Protein 5ZON (pdb70)

Secondary structure (P-SEA, 3-state):
ccaaaaaaaaaaaaaaaaaaaaaaccccccccccaaaaaaaaaaaaaaaaaaaaaccccbbbbbccbbbbbbcccbbbbbccccaaaaaaacccccbbbbbccccccccbbbbbbcccccccccccccccccccccccbbbbbbbcccccccbbbbbcccccccccccaaaaaaaaaccccccccccaaaaaaaaaccccbbbbccccccccaaaaaaaaaaccccccccccccccccbbbbccccaaaaaaaaac/caaaaaaaaaaaaaaaaaaaaaaccccccccccaaaaaaaaaaaaaaaaaaaaaccccbbbbcccccccbbbbbccccaaaaaaaccccbbbbbbbbccccccbbbbbbccccccccccccccccccccccbbbbbbbcccccccbbbbbcccccccaaaaaaaaaaaccccccccccaaaaaaaaaccccbbbbccccccccaaaaaaaaaacbbbbcccccccccccbbbbccccaaaaaaaaac/ccaaaaaaaaaaaaaaaaaaaaaaccccccccccaaaaaaaaaaaaaaaaaaaaaccccbbbbbccbbbbbbcccbbbbbccccaaaaaaacccccbbbbbccccccccbbbbbbcccccccccccccccccccccccbbbbbbbcccccccbbbbbcccccccccccaaaaaaaaaccccccccccaaaaaaaaaccccbbbbccccccccaaaaaaaaaaccccccccccccccccccccccccaaaaaaaaac/ccaaaaaaaaaaaaaaaaaaaaaaccccccccccaaaaaaaaaaaaaaaaaaaaaccccccccccccccbbbbbccccaaaaaaaccccbbbbbbbbccccccbbbbbbccccccccccccccccccccccbbbbbbbcccccccbbbbbccccccccaaaaaaaaaaccccccccccaaaaaaaaaccccbbbbccccccccaaaaaaaaaacbbbbcccccccccccbbbbccccaaaaaaaaac

Sequence (1006 aa):
HDDLMLALALADRADELTRVRFGALDLRIDTKPDLTPVTDADRAVESDVRRQTLGRDRPGDGVLGEEFGGSTTFTGRQWIVDPIDGTKNFVRGVPVWASLIALLEDGVPSVGVVSAPALQRRWWAARGRGAFASVDGARPHRLSVSSVAELHSASLSFSSLSGWARPGLRERFIGLTDTVWRVRAYGDFLSYCLVAEGAVDIAAEPQVSVWDLAALDIVVRREAGGRLTSLDGVAGPHGGSAVATNGLLHDEVLTRLNDDLMLALALADRADELTRVRFGALDLRIDTKPDLTPVTDADRAVESDVRQTLGRDRPGDGVLGETTFTGRQWIVDPIDGTKNFVRGVPVWASLIALLEDGVPSVGVVSAPALQRRWWAARGRGAFASVDARPHRLSVSSVAELHSASLSFSSLLSGWPGLRERFIGLTDTVWRVRAYGDFLSYCLVAEGAVDIAAEPQVSVWDLAALDIVVREAGGRLTSLDGVAGPHGGSAVATNGLLHDEVLTRLNHDDLMLALALADRADELTRVRFGALDLRIDTKPDLTPVTDADRAVESDVRQTLGRDRPGDGVLGEEFGGSSTTFTGRQWIVVDPIDGTKNFVRGVPVWASLIALLEDGVPSVGVVSAPALQRRWWAARGRGAFASVDGARPHRLSVSSVAELHSASLSFSSLSGWARPGLRERFIGLTDTVWRVRAYGDFLSYCLVAEGAVDIAAEPQVSVWDLAALDIVVREAGGRLTSLDGVAGPHGGSAVATNGLLHDEVLTRLNHDDLMLALALADRADELTRVRFGALDLRIDTKPDLTPVTDADRAVESDVRQTLGRDRPDGVLGETTFTGRQWIVDPIDGTKNFVRGVPVWASLIALLEDGVPSVGVVSAPALQRRWWAARGRGAFASVDARPHRLSVSSVAELHSASLSFSSLSGWAGLRERFIGLTDTVWRVRAYGDFLSYCLVAEGAVDIAAEPQVSVWDLAALDIVVREAGGRLLTSLDGVAGPHGGSAVATNGLLHDEVLTRLN

Radius of gyration: 37.61 Å; Cα contacts (8 Å, |Δi|>4): 2555; chains: 4; bounding box: 70×112×90 Å

Organism: Mycobacterium tuberculosis (strain ATCC 25618 / H37Rv) (NCBI:txid83332)

Structure (mmCIF, N/CA/C/O backbone):
data_5ZON
#
_entry.id   5ZON
#
_cell.length_a   49.030
_cell.length_b   71.062
_cell.length_c   91.586
_cell.angle_alpha   92.16
_cell.angle_beta   96.16
_cell.angle_gamma   101.94
#
_symmetry.space_group_name_H-M   'P 1'
#
loop_
_entity.id
_entity.type
_entity.pdbx_description
1 polymer Histidinol-phosphatase
2 non-polymer 'ZINC ION'
3 non-polymer 'PHOSPHATE ION'
4 non-polymer GLYCEROL
5 water water
#
loop_
_atom_site.group_PDB
_atom_site.id
_atom_site.type_symbol
_atom_site.label_atom_id
_atom_site.label_alt_id
_atom_site.label_comp_id
_atom_site.label_asym_id
_atom_site.label_entity_id
_atom_site.label_seq_id
_atom_site.pdbx_PDB_ins_code
_atom_site.Cartn_x
_atom_site.Cartn_y
_atom_site.Cartn_z
_atom_site.occupancy
_atom_site.B_iso_or_equiv
_atom_site.auth_seq_id
_atom_site.auth_comp_id
_atom_site.auth_asym_id
_atom_site.auth_atom_id
_atom_site.pdbx_PDB_model_num
ATOM 1 N N . HIS A 1 10 ? 13.808 32.967 -17.584 1.00 42.83 3 HIS A N 1
ATOM 2 C CA . HIS A 1 10 ? 15.074 32.165 -17.621 1.00 48.86 3 HIS A CA 1
ATOM 3 C C . HIS A 1 10 ? 16.045 32.620 -16.519 1.00 46.17 3 HIS A C 1
ATOM 4 O O . HIS A 1 10 ? 17.142 32.057 -16.409 1.00 50.85 3 HIS A O 1
ATOM 6 N N . ASP A 1 11 ? 15.672 33.638 -15.731 1.00 37.89 4 ASP A N 1
ATOM 7 C CA . ASP A 1 11 ? 16.571 34.162 -14.706 1.00 31.84 4 ASP A CA 1
ATOM 8 C C . ASP A 1 11 ? 16.353 33.370 -13.404 1.00 26.08 4 ASP A C 1
ATOM 9 O O . ASP A 1 11 ? 15.276 33.388 -12.809 1.00 22.79 4 ASP A O 1
ATOM 14 N N . ASP A 1 12 ? 17.384 32.641 -13.015 1.00 21.23 5 ASP A N 1
ATOM 15 C CA . ASP A 1 12 ? 17.306 31.792 -11.828 1.00 20.60 5 ASP A CA 1
ATOM 16 C C . ASP A 1 12 ? 17.245 32.649 -10.553 1.00 17.93 5 ASP A C 1
ATOM 17 O O . ASP A 1 12 ? 16.576 32.258 -9.622 1.00 18.51 5 ASP A O 1
ATOM 22 N N . LEU A 1 13 ? 17.916 33.800 -10.542 1.00 18.15 6 LEU A N 1
ATOM 23 C CA . LEU A 1 13 ? 17.891 34.693 -9.384 1.00 18.49 6 LEU A CA 1
ATOM 24 C C . LEU A 1 13 ? 16.481 35.252 -9.172 1.00 19.60 6 LEU A C 1
ATOM 25 O O . LEU A 1 13 ? 15.954 35.308 -8.042 1.00 19.01 6 LEU A O 1
ATOM 30 N N . MET A 1 14 ? 15.864 35.674 -10.272 1.00 19.98 7 MET A N 1
ATOM 31 C CA . MET A 1 14 ? 14.511 36.198 -10.213 1.00 19.74 7 MET A CA 1
ATOM 32 C C . MET A 1 14 ? 13.559 35.114 -9.685 1.00 17.73 7 MET A C 1
ATOM 33 O O . MET A 1 14 ? 12.705 35.401 -8.833 1.00 15.35 7 MET A O 1
ATOM 36 N N . LEU A 1 15 ? 13.712 33.876 -10.149 1.00 16.17 8 LEU A N 1
ATOM 37 C CA . LEU A 1 15 ? 12.873 32.778 -9.643 1.00 16.40 8 LEU A CA 1
ATOM 38 C C . LEU A 1 15 ? 13.158 32.560 -8.146 1.00 15.79 8 LEU A C 1
ATOM 39 O O . LEU A 1 15 ? 12.217 32.433 -7.342 1.00 16.21 8 LEU A O 1
ATOM 44 N N . ALA A 1 16 ? 14.438 32.515 -7.762 1.00 14.90 9 ALA A N 1
ATOM 45 C CA . ALA A 1 16 ? 14.796 32.301 -6.343 1.00 15.28 9 ALA A CA 1
ATOM 46 C C . ALA A 1 16 ? 14.151 33.378 -5.452 1.00 15.41 9 ALA A C 1
ATOM 47 O O . ALA A 1 16 ? 13.620 33.073 -4.373 1.00 16.28 9 ALA A O 1
ATOM 49 N N . LEU A 1 17 ? 14.181 34.631 -5.894 1.00 15.99 10 LEU A N 1
ATOM 50 C CA . LEU A 1 17 ? 13.585 35.743 -5.108 1.00 17.18 10 LEU A CA 1
ATOM 51 C C . LEU A 1 17 ? 12.052 35.610 -5.047 1.00 16.33 10 LEU A C 1
ATOM 52 O O . LEU A 1 17 ? 11.420 35.951 -4.041 1.00 17.40 10 LEU A O 1
ATOM 57 N N . ALA A 1 18 ? 11.445 35.063 -6.083 1.00 18.52 11 ALA A N 1
ATOM 58 C CA . ALA A 1 18 ? 9.979 34.814 -6.094 1.00 17.90 11 ALA A CA 1
ATOM 59 C C . ALA A 1 18 ? 9.638 33.621 -5.175 1.00 17.90 11 ALA A C 1
ATOM 60 O O . ALA A 1 18 ? 8.648 33.635 -4.462 1.00 18.25 11 ALA A O 1
ATOM 62 N N . LEU A 1 19 ? 10.479 32.595 -5.143 1.00 18.36 12 LEU A N 1
ATOM 63 C CA . LEU A 1 19 ? 10.306 31.505 -4.141 1.00 17.84 12 LEU A CA 1
ATOM 64 C C . LEU A 1 19 ? 10.394 32.078 -2.720 1.00 16.56 12 LEU A C 1
ATOM 65 O O . LEU A 1 19 ? 9.585 31.703 -1.831 1.00 16.70 12 LEU A O 1
ATOM 70 N N . ALA A 1 20 ? 11.318 32.999 -2.508 1.00 14.86 13 ALA A N 1
ATOM 71 C CA . ALA A 1 20 ? 11.444 33.613 -1.162 1.00 15.69 13 ALA A CA 1
ATOM 72 C C . ALA A 1 20 ? 10.194 34.435 -0.822 1.00 15.96 13 ALA A C 1
ATOM 73 O O . ALA A 1 20 ? 9.739 34.452 0.351 1.00 17.52 13 ALA A O 1
ATOM 75 N N . ASP A 1 21 ? 9.639 35.134 -1.812 1.00 17.59 14 ASP A N 1
ATOM 76 C CA . ASP A 1 21 ? 8.414 35.920 -1.574 1.00 20.81 14 ASP A CA 1
ATOM 77 C C . ASP A 1 21 ? 7.309 34.977 -1.085 1.00 19.65 14 ASP A C 1
ATOM 78 O O . ASP A 1 21 ? 6.628 35.265 -0.134 1.00 21.49 14 ASP A O 1
ATOM 83 N N . ARG A 1 22 ? 7.182 33.823 -1.719 1.00 20.91 15 ARG A N 1
ATOM 84 C CA . ARG A 1 22 ? 6.101 32.872 -1.393 1.00 22.75 15 ARG A CA 1
ATOM 85 C C . ARG A 1 22 ? 6.389 32.216 -0.043 1.00 21.62 15 ARG A C 1
ATOM 86 O O . ARG A 1 22 ? 5.459 32.012 0.741 1.00 20.86 15 ARG A O 1
ATOM 89 N N . ALA A 1 23 ? 7.669 31.875 0.230 1.00 17.00 16 ALA A N 1
ATOM 90 C CA . ALA A 1 23 ? 8.035 31.283 1.504 1.00 15.59 16 ALA A CA 1
ATOM 91 C C . ALA A 1 23 ? 7.676 32.270 2.619 1.00 15.62 16 ALA A C 1
ATOM 92 O O . ALA A 1 23 ? 7.085 31.865 3.636 1.00 16.53 16 ALA A O 1
ATOM 94 N N . ASP A 1 24 ? 8.022 33.549 2.421 1.00 15.57 17 ASP A N 1
ATOM 95 C CA . ASP A 1 24 ? 7.813 34.592 3.448 1.00 18.46 17 ASP A CA 1
ATOM 96 C C . ASP A 1 24 ? 6.306 34.746 3.746 1.00 21.56 17 ASP A C 1
ATOM 97 O O . ASP A 1 24 ? 5.910 34.990 4.894 1.00 19.82 17 ASP A O 1
ATOM 102 N N . GLU A 1 25 ? 5.454 34.645 2.722 1.00 24.56 18 GLU A N 1
ATOM 103 C CA . GLU A 1 25 ? 4.012 34.783 2.998 1.00 26.82 18 GLU A CA 1
ATOM 104 C C . GLU A 1 25 ? 3.560 33.647 3.925 1.00 26.59 18 GLU A C 1
ATOM 105 O O . GLU A 1 25 ? 2.718 33.857 4.800 1.00 26.96 18 GLU A O 1
ATOM 111 N N . LEU A 1 26 ? 4.099 32.440 3.743 1.00 24.08 19 LEU A N 1
ATOM 112 C CA . LEU A 1 26 ? 3.653 31.313 4.549 1.00 24.58 19 LEU A CA 1
ATOM 113 C C . LEU A 1 26 ? 4.315 31.371 5.943 1.00 26.11 19 LEU A C 1
ATOM 114 O O . LEU A 1 26 ? 3.670 31.109 6.955 1.00 25.18 19 LEU A O 1
ATOM 119 N N . THR A 1 27 ? 5.607 31.694 6.031 1.00 19.78 20 THR A N 1
ATOM 120 C CA . THR A 1 27 ? 6.266 31.693 7.336 1.00 20.43 20 THR A CA 1
ATOM 121 C C . THR A 1 27 ? 5.768 32.854 8.220 1.00 21.46 20 THR A C 1
ATOM 122 O O . THR A 1 27 ? 5.634 32.670 9.442 1.00 22.82 20 THR A O 1
ATOM 126 N N . ARG A 1 28 ? 5.494 34.014 7.631 1.00 20.01 21 ARG A N 1
ATOM 127 C CA . ARG A 1 28 ? 4.942 35.131 8.429 1.00 23.50 21 ARG A CA 1
ATOM 128 C C . ARG A 1 28 ? 3.656 34.698 9.149 1.00 23.97 21 ARG A C 1
ATOM 129 O O . ARG A 1 28 ? 3.459 34.988 10.354 1.00 22.10 21 ARG A O 1
ATOM 137 N N . VAL A 1 29 ? 2.773 34.029 8.416 1.00 24.16 22 VAL A N 1
ATOM 138 C CA . VAL A 1 29 ? 1.469 33.628 8.989 1.00 25.49 22 VAL A CA 1
ATOM 139 C C . VAL A 1 29 ? 1.730 32.664 10.156 1.00 25.51 22 VAL A C 1
ATOM 140 O O . VAL A 1 29 ? 1.175 32.854 11.230 1.00 25.17 22 VAL A O 1
ATOM 144 N N . ARG A 1 30 ? 2.630 31.695 9.967 1.00 22.61 23 ARG A N 1
ATOM 145 C CA . ARG A 1 30 ? 2.829 30.657 10.954 1.00 20.92 23 ARG A CA 1
ATOM 146 C C . ARG A 1 30 ? 3.551 31.240 12.163 1.00 20.98 23 ARG A C 1
ATOM 147 O O . ARG A 1 30 ? 3.334 30.772 13.300 1.00 22.90 23 ARG A O 1
ATOM 155 N N . PHE A 1 31 ? 4.448 32.208 11.934 1.00 20.21 24 PHE A N 1
ATOM 156 C CA . PHE A 1 31 ? 5.203 32.832 13.049 1.00 19.14 24 PHE A CA 1
ATOM 157 C C . PHE A 1 31 ? 4.235 33.641 13.914 1.00 18.96 24 PHE A C 1
ATOM 158 O O . PHE A 1 31 ? 4.326 33.629 15.152 1.00 20.35 24 PHE A O 1
ATOM 166 N N . GLY A 1 32 ? 3.331 34.356 13.246 1.00 19.39 25 GLY A N 1
ATOM 167 C CA . GLY A 1 32 ? 2.346 35.224 13.913 1.00 23.85 25 GLY A CA 1
ATOM 168 C C . GLY A 1 32 ? 1.319 34.419 14.714 1.00 25.40 25 GLY A C 1
ATOM 169 O O . GLY A 1 32 ? 0.789 34.903 15.710 1.00 29.02 25 GLY A O 1
ATOM 170 N N . ALA A 1 33 ? 1.060 33.182 14.302 1.00 24.68 26 ALA A N 1
ATOM 171 C CA . ALA A 1 33 ? 0.005 32.371 14.901 1.00 27.72 26 ALA A CA 1
ATOM 172 C C . ALA A 1 33 ? 0.516 31.584 16.117 1.00 28.20 26 ALA A C 1
ATOM 173 O O . ALA A 1 33 ? -0.290 30.933 16.774 1.00 27.52 26 ALA A O 1
ATOM 175 N N . LEU A 1 34 ? 1.809 31.660 16.439 1.00 27.70 27 LEU A N 1
ATOM 176 C CA . LEU A 1 34 ? 2.354 30.780 17.473 1.00 32.34 27 LEU A CA 1
ATOM 177 C C . LEU A 1 34 ? 1.744 31.092 18.846 1.00 34.18 27 LEU A C 1
ATOM 178 O O . LEU A 1 34 ? 1.524 32.239 19.208 1.00 34.63 27 LEU A O 1
ATOM 183 N N . ASP A 1 35 ? 1.527 30.030 19.611 1.00 33.29 28 ASP A N 1
ATOM 184 C CA . ASP A 1 35 ? 1.308 30.110 21.055 1.00 32.67 28 ASP A CA 1
ATOM 185 C C . ASP A 1 35 ? 2.689 30.178 21.727 1.00 32.27 28 ASP A C 1
ATOM 186 O O . ASP A 1 35 ? 3.472 29.243 21.661 1.00 29.64 28 ASP A O 1
ATOM 191 N N . LEU A 1 36 ? 2.981 31.304 22.367 1.00 32.15 29 LEU A N 1
ATOM 192 C CA . LEU A 1 36 ? 4.306 31.549 22.910 1.00 34.59 29 LEU A CA 1
ATOM 193 C C . LEU A 1 36 ? 4.342 31.215 24.413 1.00 38.01 29 LEU A C 1
ATOM 194 O O . LEU A 1 36 ? 5.411 31.272 25.044 1.00 34.72 29 LEU A O 1
ATOM 199 N N . ARG A 1 37 ? 3.210 30.824 24.992 1.00 38.41 30 ARG A N 1
ATOM 200 C CA . ARG A 1 37 ? 3.215 30.437 26.423 1.00 35.72 30 ARG A CA 1
ATOM 201 C C . ARG A 1 37 ? 4.055 29.164 26.547 1.00 33.87 30 ARG A C 1
ATOM 202 O O . ARG A 1 37 ? 3.902 28.255 25.748 1.00 31.55 30 ARG A O 1
ATOM 209 N N . ILE A 1 38 ? 4.951 29.097 27.521 1.00 32.16 31 ILE A N 1
ATOM 210 C CA . ILE A 1 38 ? 5.876 27.978 27.548 1.00 32.53 31 ILE A CA 1
ATOM 211 C C . ILE A 1 38 ? 6.361 27.763 28.986 1.00 31.58 31 ILE A C 1
ATOM 212 O O . ILE A 1 38 ? 6.538 28.715 29.710 1.00 31.12 31 ILE A O 1
ATOM 217 N N . ASP A 1 39 ? 6.548 26.514 29.384 1.00 31.59 32 ASP A N 1
ATOM 218 C CA . ASP A 1 39 ? 6.949 26.254 30.770 1.00 36.07 32 ASP A CA 1
ATOM 219 C C . ASP A 1 39 ? 7.968 25.112 30.824 1.00 36.42 32 ASP A C 1
ATOM 220 O O . ASP A 1 39 ? 8.392 24.687 31.909 1.00 40.27 32 ASP A O 1
ATOM 225 N N . THR A 1 40 ? 8.362 24.617 29.648 1.00 31.30 33 THR A N 1
ATOM 226 C CA . THR A 1 40 ? 9.386 23.585 29.516 1.00 33.05 33 THR A CA 1
ATOM 227 C C . THR A 1 40 ? 10.126 23.818 28.180 1.00 32.74 33 THR A C 1
ATOM 228 O O . THR A 1 40 ? 9.987 24.865 27.565 1.00 34.26 33 THR A O 1
ATOM 231 N N . LYS A 1 41 ? 10.894 22.834 27.710 1.00 34.78 34 LYS A N 1
ATOM 232 C CA . LYS A 1 41 ? 11.400 22.821 26.338 1.00 36.34 34 LYS A CA 1
ATOM 233 C C . LYS A 1 41 ? 10.228 23.020 25.368 1.00 40.47 34 LYS A C 1
ATOM 234 O O . LYS A 1 41 ? 9.117 22.525 25.635 1.00 43.49 34 LYS A O 1
ATOM 240 N N . PRO A 1 42 ? 10.452 23.723 24.232 1.00 33.83 35 PRO A N 1
ATOM 241 C CA . PRO A 1 42 ? 9.304 24.044 23.388 1.00 30.89 35 PRO A CA 1
ATOM 242 C C . PRO A 1 42 ? 8.842 22.845 22.553 1.00 32.58 35 PRO A C 1
ATOM 243 O O . PRO A 1 42 ? 9.661 21.997 22.166 1.00 29.15 35 PRO A O 1
ATOM 247 N N . ASP A 1 43 ? 7.546 22.805 22.291 1.00 33.02 36 ASP A N 1
ATOM 248 C CA . ASP A 1 43 ? 7.021 21.808 21.381 1.00 35.71 36 ASP A CA 1
ATOM 249 C C . ASP A 1 43 ? 7.265 22.306 19.940 1.00 31.63 36 ASP A C 1
ATOM 250 O O . ASP A 1 43 ? 6.714 23.345 19.538 1.00 28.89 36 ASP A O 1
ATOM 255 N N . LEU A 1 44 ? 8.062 21.565 19.166 1.00 28.44 37 LEU A N 1
ATOM 256 C CA . LEU A 1 44 ? 8.482 22.018 17.853 1.00 27.30 37 LEU A CA 1
ATOM 257 C C . LEU A 1 44 ? 7.411 21.734 16.796 1.00 27.00 37 LEU A C 1
ATOM 258 O O . LEU A 1 44 ? 7.633 22.127 15.664 1.00 24.02 37 LEU A O 1
ATOM 263 N N . THR A 1 45 ? 6.303 21.075 17.143 1.00 25.10 38 THR A N 1
ATOM 264 C CA . THR A 1 45 ? 5.344 20.543 16.137 1.00 28.07 38 THR A CA 1
ATOM 265 C C . THR A 1 45 ? 4.843 21.626 15.153 1.00 21.96 38 THR A C 1
ATOM 266 O O . THR A 1 45 ? 4.928 21.429 13.962 1.00 22.51 38 THR A O 1
ATOM 270 N N . PRO A 1 46 ? 4.332 22.769 15.633 1.00 24.43 39 PRO A N 1
ATOM 271 C CA . PRO A 1 46 ? 3.896 23.799 14.671 1.00 25.78 39 PRO A CA 1
ATOM 272 C C . PRO A 1 46 ? 5.026 24.323 13.760 1.00 25.32 39 PRO A C 1
ATOM 273 O O . PRO A 1 46 ? 4.765 24.740 12.615 1.00 25.66 39 PRO A O 1
ATOM 277 N N . VAL A 1 47 ? 6.263 24.312 14.254 1.00 23.65 40 VAL A N 1
ATOM 278 C CA . VAL A 1 47 ? 7.381 24.800 13.455 1.00 24.96 40 VAL A CA 1
ATOM 279 C C . VAL A 1 47 ? 7.755 23.736 12.420 1.00 22.48 40 VAL A C 1
ATOM 280 O O . VAL A 1 47 ? 8.000 24.043 11.254 1.00 23.38 40 VAL A O 1
ATOM 284 N N . THR A 1 48 ? 7.801 22.487 12.853 1.00 23.11 41 THR A N 1
ATOM 285 C CA . THR A 1 48 ? 8.068 21.362 11.943 1.00 22.34 41 THR A CA 1
ATOM 286 C C . THR A 1 48 ? 7.022 21.403 10.830 1.00 22.86 41 THR A C 1
ATOM 287 O O . THR A 1 48 ? 7.382 21.228 9.666 1.00 24.12 41 THR A O 1
ATOM 291 N N . ASP A 1 49 ? 5.744 21.652 11.194 1.00 20.72 42 ASP A N 1
ATOM 292 C CA . ASP A 1 49 ? 4.665 21.701 10.212 1.00 21.76 42 ASP A CA 1
ATOM 293 C C . ASP A 1 49 ? 4.916 22.818 9.205 1.00 21.51 42 ASP A C 1
ATOM 294 O O . ASP A 1 49 ? 4.793 22.575 8.009 1.00 22.33 42 ASP A O 1
ATOM 299 N N . ALA A 1 50 ? 5.268 24.022 9.687 1.00 20.74 43 ALA A N 1
ATOM 300 C CA . ALA A 1 50 ? 5.543 25.170 8.828 1.00 18.65 43 ALA A CA 1
ATOM 301 C C . ALA A 1 50 ? 6.746 24.869 7.910 1.00 19.56 43 ALA A C 1
ATOM 302 O O . ALA A 1 50 ? 6.698 25.112 6.711 1.00 17.01 43 ALA A O 1
ATOM 304 N N . ASP A 1 51 ? 7.815 24.306 8.513 1.00 21.29 44 ASP A N 1
ATOM 305 C CA . ASP A 1 51 ? 9.034 23.925 7.800 1.00 20.98 44 ASP A CA 1
ATOM 306 C C . ASP A 1 51 ? 8.668 23.027 6.602 1.00 20.69 44 ASP A C 1
ATOM 307 O O . ASP A 1 51 ? 9.044 23.296 5.402 1.00 19.50 44 ASP A O 1
ATOM 312 N N . ARG A 1 52 ? 7.896 21.977 6.896 1.00 19.24 45 ARG A N 1
ATOM 313 C CA . ARG A 1 52 ? 7.498 21.002 5.826 1.00 21.97 45 ARG A CA 1
ATOM 314 C C . ARG A 1 52 ? 6.561 21.637 4.787 1.00 20.06 45 ARG A C 1
ATOM 315 O O . ARG A 1 52 ? 6.644 21.350 3.585 1.00 20.90 45 ARG A O 1
ATOM 323 N N . ALA A 1 53 ? 5.649 22.481 5.231 1.00 18.36 46 ALA A N 1
ATOM 324 C CA . ALA A 1 53 ? 4.697 23.132 4.291 1.00 19.65 46 ALA A CA 1
ATOM 325 C C . ALA A 1 53 ? 5.453 24.055 3.324 1.00 18.97 46 ALA A C 1
ATOM 326 O O . ALA A 1 53 ? 5.109 24.147 2.196 1.00 19.15 46 ALA A O 1
ATOM 328 N N . VAL A 1 54 ? 6.466 24.782 3.788 1.00 20.53 47 VAL A N 1
ATOM 329 C CA . VAL A 1 54 ? 7.195 25.681 2.889 1.00 20.03 47 VAL A CA 1
ATOM 330 C C . VAL A 1 54 ? 7.991 24.844 1.871 1.00 19.82 47 VAL A C 1
ATOM 331 O O . VAL A 1 54 ? 8.024 25.142 0.652 1.00 18.70 47 VAL A O 1
ATOM 335 N N . GLU A 1 55 ? 8.613 23.773 2.350 1.00 19.05 48 GLU A N 1
ATOM 336 C CA . GLU A 1 55 ? 9.376 22.945 1.439 1.00 22.79 48 GLU A CA 1
ATOM 337 C C . GLU A 1 55 ? 8.473 22.395 0.314 1.00 22.22 48 GLU A C 1
ATOM 338 O O . GLU A 1 55 ? 8.839 22.374 -0.863 1.00 19.57 48 GLU A O 1
ATOM 344 N N . SER A 1 56 ? 7.297 21.926 0.696 1.00 22.58 49 SER A N 1
ATOM 345 C CA . SER A 1 56 ? 6.335 21.360 -0.241 1.00 24.47 49 SER A CA 1
ATOM 346 C C . SER A 1 56 ? 5.946 22.412 -1.295 1.00 23.47 49 SER A C 1
ATOM 347 O O . SER A 1 56 ? 5.887 22.147 -2.489 1.00 23.68 49 SER A O 1
ATOM 350 N N . ASP A 1 57 ? 5.678 23.629 -0.863 1.00 22.64 50 ASP A N 1
ATOM 351 C CA . ASP A 1 57 ? 5.305 24.703 -1.771 1.00 23.99 50 ASP A CA 1
ATOM 352 C C . ASP A 1 57 ? 6.482 25.015 -2.718 1.00 23.93 50 ASP A C 1
ATOM 353 O O . ASP A 1 57 ? 6.276 25.229 -3.928 1.00 21.78 50 ASP A O 1
ATOM 358 N N . VAL A 1 58 ? 7.711 25.095 -2.183 1.00 20.79 51 VAL A N 1
ATOM 359 C CA . VAL A 1 58 ? 8.894 25.364 -3.028 1.00 22.61 51 VAL A CA 1
ATOM 360 C C . VAL A 1 58 ? 9.032 24.250 -4.087 1.00 21.71 51 VAL A C 1
ATOM 361 O O . VAL A 1 58 ? 9.248 24.517 -5.279 1.00 20.72 51 VAL A O 1
ATOM 365 N N . ARG A 1 59 ? 8.912 23.002 -3.656 1.00 21.97 52 ARG A N 1
ATOM 366 C CA A ARG A 1 59 ? 9.049 21.853 -4.574 0.50 23.45 52 ARG A CA 1
ATOM 367 C CA B ARG A 1 59 ? 9.048 21.853 -4.572 0.50 25.83 52 ARG A CA 1
ATOM 368 C C . ARG A 1 59 ? 7.990 21.923 -5.683 1.00 25.81 52 ARG A C 1
ATOM 369 O O . ARG A 1 59 ? 8.299 21.694 -6.855 1.00 27.43 52 ARG A O 1
ATOM 384 N N . GLN A 1 60 ? 6.742 22.208 -5.304 1.00 27.72 53 GLN A N 1
ATOM 385 C CA . GLN A 1 60 ? 5.645 22.352 -6.257 1.00 27.86 53 GLN A CA 1
ATOM 386 C C . GLN A 1 60 ? 5.947 23.466 -7.275 1.00 27.24 53 GLN A C 1
ATOM 387 O O . GLN A 1 60 ? 5.779 23.240 -8.475 1.00 25.15 53 GLN A O 1
ATOM 390 N N . THR A 1 61 ? 6.383 24.649 -6.829 1.00 24.94 54 THR A N 1
ATOM 391 C CA . THR A 1 61 ? 6.750 25.708 -7.791 1.00 24.53 54 THR A CA 1
ATOM 392 C C . THR A 1 61 ? 7.912 25.278 -8.697 1.00 24.11 54 THR A C 1
ATOM 393 O O . THR A 1 61 ? 7.883 25.525 -9.908 1.00 28.11 54 THR A O 1
ATOM 397 N N . LEU A 1 62 ? 8.957 24.668 -8.139 1.00 23.27 55 LEU A N 1
ATOM 398 C CA . LEU A 1 62 ? 10.120 24.344 -8.972 1.00 22.00 55 LEU A CA 1
ATOM 399 C C . LEU A 1 62 ? 9.761 23.222 -9.959 1.00 24.59 55 LEU A C 1
ATOM 400 O O . LEU A 1 62 ? 10.279 23.196 -11.086 1.00 23.22 55 LEU A O 1
ATOM 405 N N . GLY A 1 63 ? 8.887 22.293 -9.538 1.00 25.83 56 GLY A N 1
ATOM 406 C CA . GLY A 1 63 ? 8.366 21.286 -10.458 1.00 26.68 56 GLY A CA 1
ATOM 407 C C . GLY A 1 63 ? 7.668 21.935 -11.654 1.00 29.43 56 GLY A C 1
ATOM 408 O O . GLY A 1 63 ? 7.788 21.464 -12.763 1.00 32.56 56 GLY A O 1
ATOM 409 N N . ARG A 1 64 ? 6.954 23.033 -11.430 1.00 31.52 57 ARG A N 1
ATOM 410 C CA . ARG A 1 64 ? 6.251 23.747 -12.486 1.00 33.89 57 ARG A CA 1
ATOM 411 C C . ARG A 1 64 ? 7.234 24.578 -13.327 1.00 37.24 57 ARG A C 1
ATOM 412 O O . ARG A 1 64 ? 7.184 24.516 -14.562 1.00 38.17 57 ARG A O 1
ATOM 416 N N . ASP A 1 65 ? 8.120 25.352 -12.692 1.00 32.58 58 ASP A N 1
ATOM 417 C CA . ASP A 1 65 ? 8.909 26.363 -13.422 1.00 29.44 58 ASP A CA 1
ATOM 418 C C . ASP A 1 65 ? 10.270 25.820 -13.869 1.00 29.70 58 ASP A C 1
ATOM 419 O O . ASP A 1 65 ? 10.919 26.428 -14.739 1.00 28.28 58 ASP A O 1
ATOM 424 N N . ARG A 1 66 ? 10.736 24.716 -13.270 1.00 24.85 59 ARG A N 1
ATOM 425 C CA . ARG A 1 66 ? 12.065 24.179 -13.628 1.00 25.56 59 ARG A CA 1
ATOM 426 C C . ARG A 1 66 ? 11.957 22.647 -13.665 1.00 26.36 59 ARG A C 1
ATOM 427 O O . ARG A 1 66 ? 12.631 21.947 -12.915 1.00 22.11 59 ARG A O 1
ATOM 435 N N . PRO A 1 67 ? 11.108 22.115 -14.564 1.00 29.37 60 PRO A N 1
ATOM 436 C CA . PRO A 1 67 ? 10.807 20.690 -14.444 1.00 31.75 60 PRO A CA 1
ATOM 437 C C . PRO A 1 67 ? 12.024 19.747 -14.498 1.00 31.95 60 PRO A C 1
ATOM 438 O O . PRO A 1 67 ? 11.975 18.708 -13.855 1.00 38.00 60 PRO A O 1
ATOM 442 N N . GLY A 1 68 ? 13.130 20.058 -15.158 1.00 31.26 61 GLY A N 1
ATOM 443 C CA . GLY A 1 68 ? 14.259 19.112 -15.117 1.00 31.12 61 GLY A CA 1
ATOM 444 C C . GLY A 1 68 ? 15.156 19.233 -13.885 1.00 32.33 61 GLY A C 1
ATOM 445 O O . GLY A 1 68 ? 16.064 18.400 -13.694 1.00 33.65 61 GLY A O 1
ATOM 446 N N . ASP A 1 69 ? 14.971 20.264 -13.064 1.00 28.59 62 ASP A N 1
ATOM 447 C CA . ASP A 1 69 ? 15.973 20.581 -12.011 1.00 24.92 62 ASP A CA 1
ATOM 448 C C . ASP A 1 69 ? 15.737 19.688 -10.793 1.00 24.32 62 ASP A C 1
ATOM 449 O O . ASP A 1 69 ? 14.591 19.456 -10.418 1.00 24.16 62 ASP A O 1
ATOM 454 N N . GLY A 1 70 ? 16.810 19.171 -10.202 1.00 21.54 63 GLY A N 1
ATOM 455 C CA . GLY A 1 70 ? 16.679 18.466 -8.917 1.00 20.36 63 GLY A CA 1
ATOM 456 C C . GLY A 1 70 ? 16.406 19.422 -7.757 1.00 21.86 63 GLY A C 1
ATOM 457 O O . GLY A 1 70 ? 16.848 20.583 -7.819 1.00 20.32 63 GLY A O 1
ATOM 458 N N . VAL A 1 71 ? 15.686 18.949 -6.722 1.00 22.09 64 VAL A N 1
ATOM 459 C CA . VAL A 1 71 ? 15.435 19.745 -5.522 1.00 22.20 64 VAL A CA 1
ATOM 460 C C . VAL A 1 71 ? 15.749 18.910 -4.274 1.00 21.77 64 VAL A C 1
ATOM 461 O O . VAL A 1 71 ? 15.171 17.840 -4.081 1.00 20.15 64 VAL A O 1
ATOM 465 N N . LEU A 1 72 ? 16.663 19.443 -3.445 1.00 19.20 65 LEU A N 1
ATOM 466 C CA . LEU A 1 72 ? 17.159 18.804 -2.240 1.00 19.96 65 LEU A CA 1
ATOM 467 C C . LEU A 1 72 ? 16.742 19.686 -1.057 1.00 22.75 65 LEU A C 1
ATOM 468 O O . LEU A 1 72 ? 17.151 20.850 -0.990 1.00 23.82 65 LEU A O 1
ATOM 472 N N . GLY A 1 73 ? 15.903 19.145 -0.181 1.00 20.48 66 GLY A N 1
ATOM 473 C CA . GLY A 1 73 ? 15.317 19.930 0.898 1.00 20.82 66 GLY A CA 1
ATOM 474 C C . GLY A 1 73 ? 15.678 19.359 2.251 1.00 22.59 66 GLY A C 1
ATOM 475 O O . GLY A 1 73 ? 15.883 18.157 2.381 1.00 23.57 66 GLY A O 1
ATOM 476 N N . GLU A 1 74 ? 15.770 20.225 3.269 1.00 22.16 67 GLU A N 1
ATOM 477 C CA . GLU A 1 74 ? 16.213 19.784 4.579 1.00 21.74 67 GLU A CA 1
ATOM 478 C C . GLU A 1 74 ? 15.155 18.855 5.199 1.00 23.58 67 GLU A C 1
ATOM 479 O O . GLU A 1 74 ? 15.511 17.979 5.944 1.00 24.68 67 GLU A O 1
ATOM 485 N N . GLU A 1 75 ? 13.871 19.052 4.889 1.00 23.94 68 GLU A N 1
ATOM 486 C CA . GLU A 1 75 ? 12.744 18.338 5.536 1.00 24.07 68 GLU A CA 1
ATOM 487 C C . GLU A 1 75 ? 12.392 17.059 4.748 1.00 25.76 68 GLU A C 1
ATOM 488 O O . GLU A 1 75 ? 12.104 16.037 5.354 1.00 23.88 68 GLU A O 1
ATOM 494 N N . PHE A 1 76 ? 12.448 17.055 3.408 1.00 22.44 69 PHE A N 1
ATOM 495 C CA . PHE A 1 76 ? 12.038 15.822 2.705 1.00 24.33 69 PHE A CA 1
ATOM 496 C C . PHE A 1 76 ? 13.226 15.098 2.064 1.00 23.54 69 PHE A C 1
ATOM 497 O O . PHE A 1 76 ? 13.043 13.992 1.560 1.00 23.19 69 PHE A O 1
ATOM 505 N N . GLY A 1 77 ? 14.403 15.720 2.037 1.00 21.06 70 GLY A N 1
ATOM 506 C CA . GLY A 1 77 ? 15.562 15.064 1.470 1.00 20.96 70 GLY A CA 1
ATOM 507 C C . GLY A 1 77 ? 15.620 15.156 -0.049 1.00 23.03 70 GLY A C 1
ATOM 508 O O . GLY A 1 77 ? 15.206 16.170 -0.654 1.00 23.76 70 GLY A O 1
ATOM 509 N N . GLY A 1 78 ? 16.124 14.092 -0.686 1.00 23.86 71 GLY A N 1
ATOM 510 C CA . GLY A 1 78 ? 16.409 14.096 -2.141 1.00 24.70 71 GLY A CA 1
ATOM 511 C C . GLY A 1 78 ? 17.820 13.574 -2.413 1.00 28.73 71 GLY A C 1
ATOM 512 O O . GLY A 1 78 ? 18.671 13.579 -1.516 1.00 30.63 71 GLY A O 1
ATOM 513 N N . SER A 1 79 ? 18.067 13.063 -3.609 1.00 29.23 72 SER A N 1
ATOM 514 C CA . SER A 1 79 ? 19.434 12.783 -4.106 1.00 34.93 72 SER A CA 1
ATOM 515 C C . SER A 1 79 ? 20.166 14.113 -4.376 1.00 37.13 72 SER A C 1
ATOM 516 O O . SER A 1 79 ? 19.543 15.124 -4.704 1.00 39.07 72 SER A O 1
ATOM 519 N N . THR A 1 80 ? 21.489 14.095 -4.278 1.00 38.87 73 THR A N 1
ATOM 520 C CA . THR A 1 80 ? 22.289 15.218 -4.735 1.00 40.95 73 THR A CA 1
ATOM 521 C C . THR A 1 80 ? 22.943 14.858 -6.077 1.00 42.62 73 THR A C 1
ATOM 522 O O . THR A 1 80 ? 23.478 13.767 -6.252 1.00 45.17 73 THR A O 1
ATOM 526 N N . THR A 1 81 ? 22.861 15.791 -7.024 1.00 41.07 74 THR A N 1
ATOM 527 C CA . THR A 1 81 ? 23.737 15.783 -8.188 1.00 42.46 74 THR A CA 1
ATOM 528 C C . THR A 1 81 ? 24.874 16.797 -7.954 1.00 46.06 74 THR A C 1
ATOM 529 O O . THR A 1 81 ? 24.655 17.947 -7.511 1.00 52.68 74 THR A O 1
ATOM 533 N N . PHE A 1 82 ? 26.103 16.353 -8.210 1.00 37.03 75 PHE A N 1
ATOM 534 C CA . PHE A 1 82 ? 27.293 17.205 -8.069 1.00 28.32 75 PHE A CA 1
ATOM 535 C C . PHE A 1 82 ? 27.675 17.770 -9.437 1.00 30.04 75 PHE A C 1
ATOM 536 O O . PHE A 1 82 ? 28.725 18.397 -9.597 1.00 32.63 75 PHE A O 1
ATOM 544 N N . THR A 1 83 ? 26.810 17.568 -10.425 1.00 28.67 76 THR A N 1
ATOM 545 C CA . THR A 1 83 ? 27.122 17.984 -11.786 1.00 28.68 76 THR A CA 1
ATOM 546 C C . THR A 1 83 ? 25.953 18.769 -12.393 1.00 28.25 76 THR A C 1
ATOM 547 O O . THR A 1 83 ? 26.203 19.735 -13.101 1.00 31.21 76 THR A O 1
ATOM 551 N N . GLY A 1 84 ? 24.716 18.375 -12.148 1.00 26.06 77 GLY A N 1
ATOM 552 C CA . GLY A 1 84 ? 23.636 19.077 -12.882 1.00 30.40 77 GLY A CA 1
ATOM 553 C C . GLY A 1 84 ? 23.261 20.390 -12.206 1.00 25.94 77 GLY A C 1
ATOM 554 O O . GLY A 1 84 ? 24.017 21.012 -11.451 1.00 28.47 77 GLY A O 1
ATOM 555 N N . ARG A 1 85 ? 22.033 20.811 -12.477 1.00 25.00 78 ARG A N 1
ATOM 556 C CA . ARG A 1 85 ? 21.387 21.915 -11.720 1.00 22.57 78 ARG A CA 1
ATOM 557 C C . ARG A 1 85 ? 20.721 21.303 -10.479 1.00 22.44 78 ARG A C 1
ATOM 558 O O . ARG A 1 85 ? 19.977 20.327 -10.577 1.00 23.14 78 ARG A O 1
ATOM 566 N N . GLN A 1 86 ? 20.981 21.877 -9.307 1.00 19.64 79 GLN A N 1
ATOM 567 C CA . GLN A 1 86 ? 20.403 21.321 -8.069 1.00 19.98 79 GLN A CA 1
ATOM 568 C C . GLN A 1 86 ? 19.962 22.483 -7.167 1.00 17.49 79 GLN A C 1
ATOM 569 O O . GLN A 1 86 ? 20.837 23.296 -6.803 1.00 15.76 79 GLN A O 1
ATOM 575 N N . TRP A 1 87 ? 18.671 22.572 -6.862 1.00 16.19 80 TRP A N 1
ATOM 576 C CA . TRP A 1 87 ? 18.179 23.540 -5.873 1.00 17.56 80 TRP A CA 1
ATOM 577 C C . TRP A 1 87 ? 18.337 22.927 -4.476 1.00 18.80 80 TRP A C 1
ATOM 578 O O . TRP A 1 87 ? 18.097 21.717 -4.258 1.00 19.63 80 TRP A O 1
ATOM 589 N N . ILE A 1 88 ? 18.752 23.746 -3.522 1.00 17.85 81 ILE A N 1
ATOM 590 C CA . ILE A 1 88 ? 18.898 23.268 -2.157 1.00 18.31 81 ILE A CA 1
ATOM 591 C C . ILE A 1 88 ? 18.156 24.275 -1.284 1.00 19.18 81 ILE A C 1
ATOM 592 O O . ILE A 1 88 ? 18.361 25.500 -1.462 1.00 20.74 81 ILE A O 1
ATOM 597 N N . VAL A 1 89 ? 17.271 23.797 -0.408 1.00 17.74 82 VAL A N 1
ATOM 598 C CA . VAL A 1 89 ? 16.386 24.673 0.358 1.00 16.86 82 VAL A CA 1
ATOM 599 C C . VAL A 1 89 ? 16.406 24.240 1.828 1.00 17.78 82 VAL A C 1
ATOM 600 O O . VAL A 1 89 ? 16.274 23.044 2.132 1.00 17.13 82 VAL A O 1
ATOM 604 N N . ASP A 1 90 ? 16.528 25.210 2.736 1.00 18.61 83 ASP A N 1
ATOM 605 C CA . ASP A 1 90 ? 16.120 25.026 4.119 1.00 19.01 83 ASP A CA 1
ATOM 606 C C . ASP A 1 90 ? 14.977 26.015 4.380 1.00 20.21 83 ASP A C 1
ATOM 607 O O . ASP A 1 90 ? 15.220 27.214 4.494 1.00 18.32 83 ASP A O 1
ATOM 612 N N . PRO A 1 91 ? 13.726 25.516 4.411 1.00 20.34 84 PRO A N 1
ATOM 613 C CA . PRO A 1 91 ? 12.572 26.441 4.432 1.00 21.84 84 PRO A CA 1
ATOM 614 C C . PRO A 1 91 ? 12.589 27.364 5.662 1.00 20.00 84 PRO A C 1
ATOM 615 O O . PRO A 1 91 ? 12.219 28.528 5.579 1.00 22.68 84 PRO A O 1
ATOM 619 N N . ILE A 1 92 ? 13.000 26.816 6.813 1.00 19.61 85 ILE A N 1
ATOM 620 C CA . ILE A 1 92 ? 13.146 27.588 8.018 1.00 17.57 85 ILE A CA 1
ATOM 621 C C . ILE A 1 92 ? 14.430 27.162 8.722 1.00 19.97 85 ILE A C 1
ATOM 622 O O . ILE A 1 92 ? 14.471 26.089 9.399 1.00 20.02 85 ILE A O 1
ATOM 627 N N . ASP A 1 93 ? 15.440 28.022 8.642 1.00 18.68 86 ASP A N 1
ATOM 628 C CA . ASP A 1 93 ? 16.617 27.858 9.452 1.00 21.42 86 ASP A CA 1
ATOM 629 C C . ASP A 1 93 ? 16.456 28.675 10.728 1.00 18.83 86 ASP A C 1
ATOM 630 O O . ASP A 1 93 ? 16.021 29.801 10.635 1.00 20.47 86 ASP A O 1
ATOM 635 N N . GLY A 1 94 ? 16.761 28.116 11.886 1.00 18.58 87 GLY A N 1
ATOM 636 C CA . GLY A 1 94 ? 16.505 28.845 13.173 1.00 19.78 87 GLY A CA 1
ATOM 637 C C . GLY A 1 94 ? 15.145 28.492 13.771 1.00 18.73 87 GLY A C 1
ATOM 638 O O . GLY A 1 94 ? 14.470 29.316 14.398 1.00 17.63 87 GLY A O 1
ATOM 639 N N . THR A 1 95 ? 14.728 27.263 13.550 1.00 19.26 88 THR A N 1
ATOM 640 C CA . THR A 1 95 ? 13.414 26.838 14.094 1.00 21.94 88 THR A CA 1
ATOM 641 C C . THR A 1 95 ? 13.371 26.937 15.628 1.00 19.83 88 THR A C 1
ATOM 642 O O . THR A 1 95 ? 12.320 27.232 16.175 1.00 18.01 88 THR A O 1
ATOM 646 N N . LYS A 1 96 ? 14.465 26.729 16.330 1.00 18.61 89 LYS A N 1
ATOM 647 C CA . LYS A 1 96 ? 14.439 26.889 17.790 1.00 21.56 89 LYS A CA 1
ATOM 648 C C . LYS A 1 96 ? 14.278 28.367 18.193 1.00 22.04 89 LYS A C 1
ATOM 649 O O . LYS A 1 96 ? 13.826 28.652 19.324 1.00 18.84 89 LYS A O 1
ATOM 655 N N . ASN A 1 97 ? 14.583 29.317 17.299 1.00 17.64 90 ASN A N 1
ATOM 656 C CA . ASN A 1 97 ? 14.266 30.741 17.551 1.00 17.22 90 ASN A CA 1
ATOM 657 C C . ASN A 1 97 ? 12.778 30.980 17.219 1.00 17.92 90 ASN A C 1
ATOM 658 O O . ASN A 1 97 ? 12.018 31.588 17.986 1.00 17.69 90 ASN A O 1
ATOM 663 N N . PHE A 1 98 ? 12.395 30.531 16.024 1.00 16.80 91 PHE A N 1
ATOM 664 C CA . PHE A 1 98 ? 11.030 30.632 15.518 1.00 17.67 91 PHE A CA 1
ATOM 665 C C . PHE A 1 98 ? 10.020 30.234 16.617 1.00 17.81 91 PHE A C 1
ATOM 666 O O . PHE A 1 98 ? 9.085 31.015 16.941 1.00 16.72 91 PHE A O 1
ATOM 674 N N . VAL A 1 99 ? 10.222 29.061 17.212 1.00 17.73 92 VAL A N 1
ATOM 675 C CA . VAL A 1 99 ? 9.251 28.490 18.185 1.00 21.05 92 VAL A CA 1
ATOM 676 C C . VAL A 1 99 ? 9.178 29.341 19.473 1.00 23.29 92 VAL A C 1
ATOM 677 O O . VAL A 1 99 ? 8.139 29.321 20.140 1.00 21.74 92 VAL A O 1
ATOM 681 N N . ARG A 1 100 ? 10.249 30.056 19.839 1.00 19.54 93 ARG A N 1
ATOM 682 C CA . ARG A 1 100 ? 10.236 30.817 21.081 1.00 19.43 93 ARG A CA 1
ATOM 683 C C . ARG A 1 100 ? 9.808 32.251 20.796 1.00 21.87 93 ARG A C 1
ATOM 684 O O . ARG A 1 100 ? 9.558 33.005 21.723 1.00 24.63 93 ARG A O 1
ATOM 692 N N . GLY A 1 101 ? 9.696 32.626 19.522 1.00 21.43 94 GLY A N 1
ATOM 693 C CA . GLY A 1 101 ? 9.296 33.978 19.242 1.00 19.99 94 GLY A CA 1
ATOM 694 C C . GLY A 1 101 ? 10.483 34.896 18.995 1.00 20.28 94 GLY A C 1
ATOM 695 O O . GLY A 1 101 ? 10.253 36.087 18.745 1.00 17.47 94 GLY A O 1
ATOM 696 N N . VAL A 1 102 ? 11.723 34.346 18.955 1.00 21.84 95 VAL A N 1
ATOM 697 C CA . VAL A 1 102 ? 12.933 35.104 18.542 1.00 19.97 95 VAL A CA 1
ATOM 698 C C . VAL A 1 102 ? 12.922 35.215 17.011 1.00 19.64 95 VAL A C 1
ATOM 699 O O . VAL A 1 102 ? 12.759 34.213 16.344 1.00 20.09 95 VAL A O 1
ATOM 703 N N . PRO A 1 103 ? 13.063 36.437 16.442 1.00 18.93 96 PRO A N 1
ATOM 704 C CA . PRO A 1 103 ? 12.846 36.620 15.016 1.00 17.90 96 PRO A CA 1
ATOM 705 C C . PRO A 1 103 ? 14.051 36.277 14.116 1.00 16.46 96 PRO A C 1
ATOM 706 O O . PRO A 1 103 ? 13.958 36.486 12.892 1.00 17.69 96 PRO A O 1
ATOM 710 N N . VAL A 1 104 ? 15.108 35.727 14.682 1.00 16.54 97 VAL A N 1
ATOM 711 C CA . VAL A 1 104 ? 16.314 35.272 13.922 1.00 15.05 97 VAL A CA 1
ATOM 712 C C . VAL A 1 104 ? 16.037 33.908 13.281 1.00 15.26 97 VAL A C 1
ATOM 713 O O . VAL A 1 104 ? 16.406 32.870 13.814 1.00 16.53 97 VAL A O 1
ATOM 717 N N . TRP A 1 105 ? 15.362 33.921 12.148 1.00 14.92 98 TRP A N 1
ATOM 718 C CA . TRP A 1 105 ? 15.082 32.686 11.416 1.00 16.38 98 TRP A CA 1
ATOM 719 C C . TRP A 1 105 ? 14.961 33.076 9.947 1.00 15.71 98 TRP A C 1
ATOM 720 O O . TRP A 1 105 ? 14.697 34.249 9.683 1.00 18.89 98 TRP A O 1
ATOM 731 N N . ALA A 1 106 ? 15.144 32.135 9.003 1.00 14.84 99 ALA A N 1
ATOM 732 C CA . ALA A 1 106 ? 15.106 32.557 7.601 1.00 15.11 99 ALA A CA 1
ATOM 733 C C . ALA A 1 106 ? 14.910 31.352 6.685 1.00 13.56 99 ALA A C 1
ATOM 734 O O . ALA A 1 106 ? 15.168 30.234 7.059 1.00 13.09 99 ALA A O 1
ATOM 736 N N . SER A 1 107 ? 14.372 31.596 5.503 1.00 14.97 100 SER A N 1
ATOM 737 C CA . SER A 1 107 ? 14.378 30.606 4.414 1.00 14.34 100 SER A CA 1
ATOM 738 C C . SER A 1 107 ? 15.692 30.781 3.665 1.00 15.09 100 SER A C 1
ATOM 739 O O . SER A 1 107 ? 16.043 31.923 3.344 1.00 15.17 100 SER A O 1
ATOM 742 N N . LEU A 1 108 ? 16.344 29.663 3.365 1.00 13.23 101 LEU A N 1
ATOM 743 C CA . LEU A 1 108 ? 17.595 29.652 2.635 1.00 13.67 101 LEU A CA 1
ATOM 744 C C . LEU A 1 108 ? 17.372 28.863 1.347 1.00 14.43 101 LEU A C 1
ATOM 745 O O . LEU A 1 108 ? 17.007 27.673 1.417 1.00 14.61 101 LEU A O 1
ATOM 750 N N . ILE A 1 109 ? 17.589 29.509 0.202 1.00 13.66 102 ILE A N 1
ATOM 751 C CA . ILE A 1 109 ? 17.297 28.930 -1.096 1.00 14.66 102 ILE A CA 1
ATOM 752 C C . ILE A 1 109 ? 18.542 29.129 -1.958 1.00 13.85 102 ILE A C 1
ATOM 753 O O . ILE A 1 109 ? 19.040 30.244 -2.082 1.00 13.51 102 ILE A O 1
ATOM 758 N N . ALA A 1 110 ? 19.018 28.054 -2.586 1.00 12.93 103 ALA A N 1
ATOM 759 C CA . ALA A 1 110 ? 20.214 28.131 -3.412 1.00 13.53 103 ALA A CA 1
ATOM 760 C C . ALA A 1 110 ? 20.048 27.265 -4.666 1.00 13.18 103 ALA A C 1
ATOM 761 O O . ALA A 1 110 ? 19.317 26.273 -4.632 1.00 12.38 103 ALA A O 1
ATOM 763 N N . LEU A 1 111 ? 20.712 27.652 -5.740 1.00 13.81 104 LEU A N 1
ATOM 764 C CA . LEU A 1 111 ? 20.897 26.780 -6.887 1.00 14.13 104 LEU A CA 1
ATOM 765 C C . LEU A 1 111 ? 22.385 26.465 -6.998 1.00 15.94 104 LEU A C 1
ATOM 766 O O . LEU A 1 111 ? 23.202 27.386 -6.978 1.00 16.31 104 LEU A O 1
ATOM 771 N N . LEU A 1 112 ? 22.730 25.183 -7.091 1.00 17.39 105 LEU A N 1
ATOM 772 C CA . LEU A 1 112 ? 24.066 24.737 -7.499 1.00 19.98 105 LEU A CA 1
ATOM 773 C C . LEU A 1 112 ? 24.054 24.365 -8.984 1.00 19.35 105 LEU A C 1
ATOM 774 O O . LEU A 1 112 ? 23.120 23.738 -9.443 1.00 17.99 105 LEU A O 1
ATOM 779 N N . GLU A 1 113 ? 25.140 24.720 -9.667 1.00 19.96 106 GLU A N 1
ATOM 780 C CA . GLU A 1 113 ? 25.463 24.198 -10.993 1.00 24.23 106 GLU A CA 1
ATOM 781 C C . GLU A 1 113 ? 26.827 23.515 -10.876 1.00 24.89 106 GLU A C 1
ATOM 782 O O . GLU A 1 113 ? 27.773 24.138 -10.365 1.00 23.88 106 GLU A O 1
ATOM 788 N N . ASP A 1 114 ? 26.951 22.254 -11.291 1.00 28.09 107 ASP A N 1
ATOM 789 C CA . ASP A 1 114 ? 28.262 21.592 -11.240 1.00 29.84 107 ASP A CA 1
ATOM 790 C C . ASP A 1 114 ? 28.805 21.635 -9.799 1.00 28.60 107 ASP A C 1
ATOM 791 O O . ASP A 1 114 ? 29.983 21.786 -9.597 1.00 34.27 107 ASP A O 1
ATOM 796 N N . GLY A 1 115 ? 27.940 21.498 -8.799 1.00 25.66 108 GLY A N 1
ATOM 797 C CA . GLY A 1 115 ? 28.331 21.351 -7.390 1.00 26.44 108 GLY A CA 1
ATOM 798 C C . GLY A 1 115 ? 28.487 22.691 -6.672 1.00 29.20 108 GLY A C 1
ATOM 799 O O . GLY A 1 115 ? 28.603 22.731 -5.435 1.00 30.41 108 GLY A O 1
ATOM 800 N N . VAL A 1 116 ? 28.524 23.794 -7.434 1.00 26.99 109 VAL A N 1
ATOM 801 C CA . VAL A 1 116 ? 28.919 25.106 -6.917 1.00 26.87 109 VAL A CA 1
ATOM 802 C C . VAL A 1 116 ? 27.672 26.008 -6.821 1.00 25.69 109 VAL A C 1
ATOM 803 O O . VAL A 1 116 ? 26.975 26.219 -7.801 1.00 25.61 109 VAL A O 1
ATOM 807 N N . PRO A 1 117 ? 27.377 26.540 -5.627 1.00 26.27 110 PRO A N 1
ATOM 808 C CA . PRO A 1 117 ? 26.284 27.528 -5.459 1.00 23.28 110 PRO A CA 1
ATOM 809 C C . PRO A 1 117 ? 26.436 28.676 -6.468 1.00 22.21 110 PRO A C 1
ATOM 810 O O . PRO A 1 117 ? 27.474 29.290 -6.486 1.00 23.21 110 PRO A O 1
ATOM 814 N N . SER A 1 118 ? 25.422 28.956 -7.275 1.00 21.06 111 SER A N 1
ATOM 815 C CA . SER A 1 118 ? 25.488 30.023 -8.259 1.00 20.63 111 SER A CA 1
ATOM 816 C C . SER A 1 118 ? 24.419 31.099 -8.004 1.00 19.29 111 SER A C 1
ATOM 817 O O . SER A 1 118 ? 24.548 32.211 -8.543 1.00 17.07 111 SER A O 1
ATOM 820 N N . VAL A 1 119 ? 23.384 30.768 -7.233 1.00 15.36 112 VAL A N 1
ATOM 821 C CA . VAL A 1 119 ? 22.320 31.677 -6.829 1.00 15.80 112 VAL A CA 1
ATOM 822 C C . VAL A 1 119 ? 22.013 31.389 -5.362 1.00 15.70 112 VAL A C 1
ATOM 823 O O . VAL A 1 119 ? 21.860 30.223 -4.984 1.00 14.96 112 VAL A O 1
ATOM 827 N N . GLY A 1 120 ? 21.870 32.430 -4.539 1.00 14.32 113 GLY A N 1
ATOM 828 C CA . GLY A 1 120 ? 21.489 32.207 -3.142 1.00 13.16 113 GLY A CA 1
ATOM 829 C C . GLY A 1 120 ? 20.567 33.308 -2.653 1.00 15.27 113 GLY A C 1
ATOM 830 O O . GLY A 1 120 ? 20.766 34.487 -3.021 1.00 13.06 113 GLY A O 1
ATOM 831 N N . VAL A 1 121 ? 19.570 32.941 -1.841 1.00 15.03 114 VAL A N 1
ATOM 832 C CA . VAL A 1 121 ? 18.698 33.929 -1.196 1.00 13.78 114 VAL A CA 1
ATOM 833 C C . VAL A 1 121 ? 18.541 33.530 0.275 1.00 14.21 114 VAL A C 1
ATOM 834 O O . VAL A 1 121 ? 18.251 32.365 0.586 1.00 15.23 114 VAL A O 1
ATOM 838 N N . VAL A 1 122 ? 18.678 34.505 1.159 1.00 13.09 115 VAL A N 1
ATOM 839 C CA . VAL A 1 122 ? 18.450 34.296 2.581 1.00 14.23 115 VAL A CA 1
ATOM 840 C C . VAL A 1 122 ? 17.335 35.276 2.961 1.00 15.69 115 VAL A C 1
ATOM 841 O O . VAL A 1 122 ? 17.551 36.479 2.872 1.00 18.46 115 VAL A O 1
ATOM 845 N N . SER A 1 123 ? 16.182 34.761 3.371 1.00 16.31 116 SER A N 1
ATOM 846 C CA . SER A 1 123 ? 15.019 35.619 3.566 1.00 14.84 116 SER A CA 1
ATOM 847 C C . SER A 1 123 ? 14.529 35.514 4.998 1.00 13.79 116 SER A C 1
ATOM 848 O O . SER A 1 123 ? 14.035 34.436 5.409 1.00 13.00 116 SER A O 1
ATOM 851 N N . ALA A 1 124 ? 14.638 36.644 5.735 1.00 13.21 117 ALA A N 1
ATOM 852 C CA . ALA A 1 124 ? 14.306 36.738 7.147 1.00 13.05 117 ALA A CA 1
ATOM 853 C C . ALA A 1 124 ? 13.192 37.774 7.343 1.00 14.54 117 ALA A C 1
ATOM 854 O O . ALA A 1 124 ? 13.472 38.913 7.763 1.00 14.78 117 ALA A O 1
ATOM 856 N N . PRO A 1 125 ? 11.929 37.387 7.093 1.00 15.49 118 PRO A N 1
ATOM 857 C CA . PRO A 1 125 ? 10.807 38.342 7.123 1.00 17.12 118 PRO A CA 1
ATOM 858 C C . PRO A 1 125 ? 10.568 38.966 8.502 1.00 18.16 118 PRO A C 1
ATOM 859 O O . PRO A 1 125 ? 10.154 40.108 8.525 1.00 21.99 118 PRO A O 1
ATOM 863 N N . ALA A 1 126 ? 10.881 38.287 9.613 1.00 17.08 119 ALA A N 1
ATOM 864 C CA . ALA A 1 126 ? 10.672 38.909 10.927 1.00 18.31 119 ALA A CA 1
ATOM 865 C C . ALA A 1 126 ? 11.837 39.829 11.321 1.00 19.27 119 ALA A C 1
ATOM 866 O O . ALA A 1 126 ? 11.737 40.543 12.318 1.00 20.99 119 ALA A O 1
ATOM 868 N N . LEU A 1 127 ? 12.943 39.817 10.577 1.00 19.12 120 LEU A N 1
ATOM 869 C CA . LEU A 1 127 ? 14.015 40.813 10.739 1.00 17.33 120 LEU A CA 1
ATOM 870 C C . LEU A 1 127 ? 13.818 41.897 9.675 1.00 17.77 120 LEU A C 1
ATOM 871 O O . LEU A 1 127 ? 14.650 42.798 9.556 1.00 17.03 120 LEU A O 1
ATOM 876 N N . GLN A 1 128 ? 12.770 41.750 8.863 1.00 19.57 121 GLN A N 1
ATOM 877 C CA . GLN A 1 128 ? 12.521 42.628 7.715 1.00 23.35 121 GLN A CA 1
ATOM 878 C C . GLN A 1 128 ? 13.774 42.689 6.807 1.00 23.17 121 GLN A C 1
ATOM 879 O O . GLN A 1 128 ? 14.180 43.778 6.338 1.00 24.76 121 GLN A O 1
ATOM 885 N N . ARG A 1 129 ? 14.401 41.550 6.522 1.00 19.70 122 ARG A N 1
ATOM 886 C CA . ARG A 1 129 ? 15.713 41.571 5.806 1.00 17.11 122 ARG A CA 1
ATOM 887 C C . ARG A 1 129 ? 15.786 40.426 4.796 1.00 16.89 122 ARG A C 1
ATOM 888 O O . ARG A 1 129 ? 15.264 39.343 5.023 1.00 17.25 122 ARG A O 1
ATOM 896 N N . ARG A 1 130 ? 16.496 40.664 3.707 1.00 14.47 123 ARG A N 1
ATOM 897 C CA . ARG A 1 130 ? 16.782 39.631 2.716 1.00 14.82 123 ARG A CA 1
ATOM 898 C C . ARG A 1 130 ? 18.214 39.878 2.224 1.00 13.97 123 ARG A C 1
ATOM 899 O O . ARG A 1 130 ? 18.626 41.046 2.086 1.00 15.63 123 ARG A O 1
ATOM 907 N N . TRP A 1 131 ? 18.966 38.792 2.024 1.00 12.01 124 TRP A N 1
ATOM 908 C CA . TRP A 1 131 ? 20.254 38.859 1.393 1.00 13.54 124 TRP A CA 1
ATOM 909 C C . TRP A 1 131 ? 20.242 37.964 0.146 1.00 14.28 124 TRP A C 1
ATOM 910 O O . TRP A 1 131 ? 19.617 36.914 0.171 1.00 13.81 124 TRP A O 1
ATOM 921 N N . TRP A 1 132 ? 20.917 38.386 -0.930 1.00 14.61 125 TRP A N 1
ATOM 922 C CA . TRP A 1 132 ? 20.986 37.478 -2.077 1.00 14.41 125 TRP A CA 1
ATOM 923 C C . TRP A 1 132 ? 22.249 37.723 -2.900 1.00 14.13 125 TRP A C 1
ATOM 924 O O . TRP A 1 132 ? 22.930 38.743 -2.751 1.00 13.18 125 TRP A O 1
ATOM 935 N N . ALA A 1 133 ? 22.545 36.754 -3.773 1.00 13.33 126 ALA A N 1
ATOM 936 C CA . ALA A 1 133 ? 23.710 36.828 -4.624 1.00 13.50 126 ALA A CA 1
ATOM 937 C C . ALA A 1 133 ? 23.540 35.887 -5.815 1.00 13.95 126 ALA A C 1
ATOM 938 O O . ALA A 1 133 ? 22.772 34.908 -5.770 1.00 13.08 126 ALA A O 1
ATOM 940 N N . ALA A 1 134 ? 24.276 36.202 -6.874 1.00 15.12 127 ALA A N 1
ATOM 941 C CA . ALA A 1 134 ? 24.358 35.342 -8.038 1.00 16.38 127 ALA A CA 1
ATOM 942 C C . ALA A 1 134 ? 25.778 35.441 -8.598 1.00 17.47 127 ALA A C 1
ATOM 943 O O . ALA A 1 134 ? 26.398 36.511 -8.529 1.00 18.25 127 ALA A O 1
ATOM 945 N N . ARG A 1 135 ? 26.302 34.320 -9.092 1.00 19.56 128 ARG A N 1
ATOM 946 C CA . ARG A 1 135 ? 27.687 34.243 -9.563 1.00 22.97 128 ARG A CA 1
ATOM 947 C C . ARG A 1 135 ? 27.946 35.382 -10.562 1.00 21.66 128 ARG A C 1
ATOM 948 O O . ARG A 1 135 ? 27.139 35.638 -11.449 1.00 19.98 128 ARG A O 1
ATOM 956 N N . GLY A 1 136 ? 29.034 36.105 -10.348 1.00 20.65 129 GLY A N 1
ATOM 957 C CA . GLY A 1 136 ? 29.448 37.184 -11.253 1.00 21.69 129 GLY A CA 1
ATOM 958 C C . GLY A 1 136 ? 28.646 38.460 -11.083 1.00 21.96 129 GLY A C 1
ATOM 959 O O . GLY A 1 136 ? 28.973 39.432 -11.726 1.00 24.85 129 GLY A O 1
ATOM 960 N N . ARG A 1 137 ? 27.615 38.505 -10.233 1.00 21.08 130 ARG A N 1
ATOM 961 C CA . ARG A 1 137 ? 26.675 39.626 -10.270 1.00 20.28 130 ARG A CA 1
ATOM 962 C C . ARG A 1 137 ? 26.580 40.343 -8.913 1.00 18.78 130 ARG A C 1
ATOM 963 O O . ARG A 1 137 ? 25.750 41.222 -8.734 1.00 18.02 130 ARG A O 1
ATOM 971 N N . GLY A 1 138 ? 27.381 39.924 -7.953 1.00 20.39 131 GLY A N 1
ATOM 972 C CA . GLY A 1 138 ? 27.491 40.608 -6.656 1.00 17.87 131 GLY A CA 1
ATOM 973 C C . GLY A 1 138 ? 26.503 40.087 -5.623 1.00 17.71 131 GLY A C 1
ATOM 974 O O . GLY A 1 138 ? 25.601 39.290 -5.932 1.00 17.38 131 GLY A O 1
ATOM 975 N N . ALA A 1 139 ? 26.669 40.559 -4.385 1.00 14.46 132 ALA A N 1
ATOM 976 C CA . ALA A 1 139 ? 25.738 40.199 -3.306 1.00 14.87 132 ALA A CA 1
ATOM 977 C C . ALA A 1 139 ? 25.031 41.479 -2.855 1.00 15.23 132 ALA A C 1
ATOM 978 O O . ALA A 1 139 ? 25.639 42.559 -2.861 1.00 14.03 132 ALA A O 1
ATOM 980 N N . PHE A 1 140 ? 23.792 41.337 -2.390 1.00 15.78 133 PHE A N 1
ATOM 981 C CA . PHE A 1 140 ? 22.964 42.484 -2.020 1.00 15.90 133 PHE A CA 1
ATOM 982 C C . PHE A 1 140 ? 22.166 42.187 -0.749 1.00 16.30 133 PHE A C 1
ATOM 983 O O . PHE A 1 140 ? 21.874 41.026 -0.434 1.00 15.49 133 PHE A O 1
ATOM 991 N N . ALA A 1 141 ? 21.758 43.260 -0.063 1.00 14.87 134 ALA A N 1
ATOM 992 C CA . ALA A 1 141 ? 20.826 43.123 1.039 1.00 15.77 134 ALA A CA 1
ATOM 993 C C . ALA A 1 141 ? 19.743 44.202 0.911 1.00 17.77 134 ALA A C 1
ATOM 994 O O . ALA A 1 141 ? 19.974 45.258 0.317 1.00 17.77 134 ALA A O 1
ATOM 996 N N . SER A 1 142 ? 18.562 43.914 1.433 1.00 17.72 135 SER A N 1
ATOM 997 C CA . SER A 1 142 ? 17.553 44.938 1.577 1.00 23.04 135 SER A CA 1
ATOM 998 C C . SER A 1 142 ? 16.980 44.873 2.994 1.00 23.80 135 SER A C 1
ATOM 999 O O . SER A 1 142 ? 16.815 43.778 3.558 1.00 23.17 135 SER A O 1
ATOM 1002 N N . VAL A 1 143 ? 16.684 46.050 3.542 1.00 23.03 136 VAL A N 1
ATOM 1003 C CA . VAL A 1 143 ? 16.056 46.187 4.839 1.00 26.34 136 VAL A CA 1
ATOM 1004 C C . VAL A 1 143 ? 14.685 46.832 4.614 1.00 30.61 136 VAL A C 1
ATOM 1005 O O . VAL A 1 143 ? 14.610 47.914 3.995 1.00 30.01 136 VAL A O 1
ATOM 1009 N N . ASP A 1 144 ? 13.640 46.157 5.098 1.00 33.23 137 ASP A N 1
ATOM 1010 C CA . ASP A 1 144 ? 12.231 46.532 4.929 1.00 40.93 137 ASP A CA 1
ATOM 1011 C C . ASP A 1 144 ? 11.966 46.950 3.486 1.00 42.89 137 ASP A C 1
ATOM 1012 O O . ASP A 1 144 ? 11.440 48.024 3.253 1.00 53.16 137 ASP A O 1
ATOM 1015 N N . GLY A 1 145 ? 12.380 46.125 2.539 1.00 45.99 138 GLY A N 1
ATOM 1016 C CA . GLY A 1 145 ? 12.147 46.387 1.125 1.00 51.74 138 GLY A CA 1
ATOM 1017 C C . GLY A 1 145 ? 12.479 47.810 0.688 1.00 53.38 138 GLY A C 1
ATOM 1018 O O . GLY A 1 145 ? 11.841 48.309 -0.222 1.00 67.99 138 GLY A O 1
ATOM 1019 N N . ALA A 1 146 ? 13.453 48.481 1.307 1.00 48.19 139 ALA A N 1
ATOM 1020 C CA . ALA A 1 146 ? 14.078 49.654 0.685 1.00 40.71 139 ALA A CA 1
ATOM 1021 C C . ALA A 1 146 ? 14.908 49.168 -0.507 1.00 37.55 139 ALA A C 1
ATOM 1022 O O . ALA A 1 146 ? 14.887 47.975 -0.799 1.00 43.72 139 ALA A O 1
ATOM 1024 N N . ARG A 1 147 ? 15.553 50.069 -1.251 1.00 35.75 140 ARG A N 1
ATOM 1025 C CA . ARG A 1 147 ? 16.396 49.667 -2.376 1.00 36.39 140 ARG A CA 1
ATOM 1026 C C . ARG A 1 147 ? 17.517 48.751 -1.868 1.00 31.16 140 ARG A C 1
ATOM 1027 O O . ARG A 1 147 ? 18.037 48.980 -0.790 1.00 32.32 140 ARG A O 1
ATOM 1031 N N . PRO A 1 148 ? 17.902 47.741 -2.663 1.00 32.40 141 PRO A N 1
ATOM 1032 C CA . PRO A 1 148 ? 19.059 46.885 -2.345 1.00 29.88 141 PRO A CA 1
ATOM 1033 C C . PRO A 1 148 ? 20.353 47.704 -2.213 1.00 29.18 141 PRO A C 1
ATOM 1034 O O . PRO A 1 148 ? 20.509 48.722 -2.905 1.00 29.65 141 PRO A O 1
ATOM 1038 N N . HIS A 1 149 ? 21.246 47.278 -1.328 1.00 27.70 142 HIS A N 1
ATOM 1039 C CA . HIS A 1 149 ? 22.628 47.780 -1.292 1.00 29.40 142 HIS A CA 1
ATOM 1040 C C . HIS A 1 149 ? 23.602 46.627 -1.566 1.00 23.45 142 HIS A C 1
ATOM 1041 O O . HIS A 1 149 ? 23.404 45.512 -1.100 1.00 19.27 142 HIS A O 1
ATOM 1048 N N . ARG A 1 150 ? 24.636 46.925 -2.326 1.00 21.34 143 ARG A N 1
ATOM 1049 C CA . ARG A 1 150 ? 25.647 45.959 -2.699 1.00 23.57 143 ARG A CA 1
ATOM 1050 C C . ARG A 1 150 ? 26.518 45.678 -1.469 1.00 18.75 143 ARG A C 1
ATOM 1051 O O . ARG A 1 150 ? 26.875 46.597 -0.754 1.00 18.31 143 ARG A O 1
ATOM 1058 N N . LEU A 1 151 ? 26.853 44.414 -1.234 1.00 16.36 144 LEU A N 1
ATOM 1059 C CA . LEU A 1 151 ? 27.592 44.022 -0.011 1.00 16.38 144 LEU A CA 1
ATOM 1060 C C . LEU A 1 151 ? 29.075 43.875 -0.310 1.00 17.02 144 LEU A C 1
ATOM 1061 O O . LEU A 1 151 ? 29.468 43.400 -1.387 1.00 19.70 144 LEU A O 1
ATOM 1066 N N . SER A 1 152 ? 29.862 44.188 0.717 1.00 16.92 145 SER A N 1
ATOM 1067 C CA . SER A 1 152 ? 31.274 44.022 0.670 1.00 18.13 145 SER A CA 1
ATOM 1068 C C . SER A 1 152 ? 31.794 43.602 2.048 1.00 17.02 145 SER A C 1
ATOM 1069 O O . SER A 1 152 ? 31.471 44.220 3.036 1.00 18.10 145 SER A O 1
ATOM 1072 N N . VAL A 1 153 ? 32.637 42.578 2.100 1.00 15.39 146 VAL A N 1
ATOM 1073 C CA . VAL A 1 153 ? 33.240 42.143 3.376 1.00 14.86 146 VAL A CA 1
ATOM 1074 C C . VAL A 1 153 ? 34.206 43.243 3.851 1.00 16.05 146 VAL A C 1
ATOM 1075 O O . VAL A 1 153 ? 34.576 44.098 3.077 1.00 17.31 146 VAL A O 1
ATOM 1079 N N . SER A 1 154 ? 34.638 43.195 5.108 1.00 16.60 147 SER A N 1
ATOM 1080 C CA . SER A 1 154 ? 35.502 44.209 5.667 1.00 16.69 147 SER A CA 1
ATOM 1081 C C . SER A 1 154 ? 36.940 44.036 5.166 1.00 16.61 147 SER A C 1
ATOM 1082 O O . SER A 1 154 ? 37.259 43.059 4.481 1.00 16.16 147 SER A O 1
ATOM 1085 N N . SER A 1 155 ? 37.816 44.966 5.568 1.00 15.87 148 SER A N 1
ATOM 1086 C CA . SER A 1 155 ? 39.255 44.878 5.239 1.00 19.70 148 SER A CA 1
ATOM 1087 C C . SER A 1 155 ? 40.110 44.650 6.495 1.00 19.67 148 SER A C 1
ATOM 1088 O O . SER A 1 155 ? 41.302 44.911 6.479 1.00 18.74 148 SER A O 1
ATOM 1091 N N . VAL A 1 156 ? 39.506 44.135 7.563 1.00 19.62 149 VAL A N 1
ATOM 1092 C CA . VAL A 1 156 ? 40.216 43.941 8.818 1.00 19.83 149 VAL A CA 1
ATOM 1093 C C . VAL A 1 156 ? 41.264 42.844 8.615 1.00 22.14 149 VAL A C 1
ATOM 1094 O O . VAL A 1 156 ? 40.949 41.730 8.184 1.00 20.23 149 VAL A O 1
ATOM 1098 N N . ALA A 1 157 ? 42.517 43.141 8.906 1.00 23.59 150 ALA A N 1
ATOM 1099 C CA . ALA A 1 157 ? 43.586 42.202 8.535 1.00 25.84 150 ALA A CA 1
ATOM 1100 C C . ALA A 1 157 ? 44.234 41.610 9.792 1.00 26.14 150 ALA A C 1
ATOM 1101 O O . ALA A 1 157 ? 44.959 40.638 9.726 1.00 26.75 150 ALA A O 1
ATOM 1103 N N . GLU A 1 158 ? 43.936 42.156 10.941 1.00 26.26 151 GLU A N 1
ATOM 1104 C CA . GLU A 1 158 ? 44.524 41.631 12.163 1.00 31.93 151 GLU A CA 1
ATOM 1105 C C . GLU A 1 158 ? 43.419 40.971 12.998 1.00 28.91 151 GLU A C 1
ATOM 1106 O O . GLU A 1 158 ? 42.398 41.586 13.296 1.00 26.42 151 GLU A O 1
ATOM 1112 N N . LEU A 1 159 ? 43.680 39.738 13.411 1.00 28.45 152 LEU A N 1
ATOM 1113 C CA . LEU A 1 159 ? 42.789 38.988 14.261 1.00 27.50 152 LEU A CA 1
ATOM 1114 C C . LEU A 1 159 ? 42.423 39.801 15.508 1.00 25.45 152 LEU A C 1
ATOM 1115 O O . LEU A 1 159 ? 41.254 39.772 15.941 1.00 25.56 152 LEU A O 1
ATOM 1120 N N . HIS A 1 160 ? 43.397 40.500 16.094 1.00 22.88 153 HIS A N 1
ATOM 1121 C CA . HIS A 1 160 ? 43.181 41.278 17.325 1.00 23.22 153 HIS A CA 1
ATOM 1122 C C . HIS A 1 160 ? 42.233 42.465 17.084 1.00 23.66 153 HIS A C 1
ATOM 1123 O O . HIS A 1 160 ? 41.755 43.075 18.034 1.00 24.84 153 HIS A O 1
ATOM 1126 N N . SER A 1 161 ? 41.935 42.806 15.831 1.00 21.02 154 SER A N 1
ATOM 1127 C CA . SER A 1 161 ? 40.961 43.875 15.566 1.00 22.31 154 SER A CA 1
ATOM 1128 C C . SER A 1 161 ? 39.595 43.313 15.116 1.00 21.15 154 SER A C 1
ATOM 1129 O O . SER A 1 161 ? 38.650 44.101 14.825 1.00 18.54 154 SER A O 1
ATOM 1132 N N . ALA A 1 162 ? 39.504 41.989 15.020 1.00 17.77 155 ALA A N 1
ATOM 1133 C CA . ALA A 1 162 ? 38.386 41.369 14.313 1.00 18.74 155 ALA A CA 1
ATOM 1134 C C . ALA A 1 162 ? 37.179 41.217 15.233 1.00 16.84 155 ALA A C 1
ATOM 1135 O O . ALA A 1 162 ? 37.311 41.031 16.460 1.00 17.66 155 ALA A O 1
ATOM 1137 N N . SER A 1 163 ? 36.020 41.224 14.591 1.00 16.59 156 SER A N 1
ATOM 1138 C CA . SER A 1 163 ? 34.744 40.923 15.230 1.00 16.61 156 SER A CA 1
ATOM 1139 C C . SER A 1 163 ? 34.277 39.511 14.817 1.00 17.59 156 SER A C 1
ATOM 1140 O O . SER A 1 163 ? 34.252 39.196 13.617 1.00 17.01 156 SER A O 1
ATOM 1143 N N . LEU A 1 164 ? 33.897 38.676 15.796 1.00 16.49 157 LEU A N 1
ATOM 1144 C CA . LEU A 1 164 ? 33.503 37.294 15.559 1.00 17.60 157 LEU A CA 1
ATOM 1145 C C . LEU A 1 164 ? 32.047 37.063 16.016 1.00 17.07 157 LEU A C 1
ATOM 1146 O O . LEU A 1 164 ? 31.624 37.555 17.055 1.00 16.83 157 LEU A O 1
ATOM 1151 N N . SER A 1 165 ? 31.287 36.281 15.255 1.00 15.76 158 SER A N 1
ATOM 1152 C CA . SER A 1 165 ? 29.948 35.826 15.690 1.00 15.68 158 SER A CA 1
ATOM 1153 C C . SER A 1 165 ? 29.870 34.313 15.499 1.00 15.98 158 SER A C 1
ATOM 1154 O O . SER A 1 165 ? 30.307 33.802 14.474 1.00 14.69 158 SER A O 1
ATOM 1157 N N . PHE A 1 166 ? 29.356 33.613 16.511 1.00 14.04 159 PHE A N 1
ATOM 1158 C CA . PHE A 1 166 ? 29.206 32.152 16.448 1.00 15.68 159 PHE A CA 1
ATOM 1159 C C . PHE A 1 166 ? 27.762 31.799 16.828 1.00 15.40 159 PHE A C 1
ATOM 1160 O O . PHE A 1 166 ? 26.884 32.689 16.822 1.00 14.08 159 PHE A O 1
ATOM 1168 N N . SER A 1 167 ? 27.521 30.516 17.142 1.00 15.76 160 SER A N 1
ATOM 1169 C CA . SER A 1 167 ? 26.211 30.099 17.624 1.00 17.43 160 SER A CA 1
ATOM 1170 C C . SER A 1 167 ? 26.298 29.759 19.128 1.00 19.40 160 SER A C 1
ATOM 1171 O O . SER A 1 167 ? 25.838 30.515 19.964 1.00 18.48 160 SER A O 1
ATOM 1174 N N . SER A 1 168 ? 26.873 28.622 19.493 1.00 20.77 161 SER A N 1
ATOM 1175 C CA . SER A 1 168 ? 27.078 28.330 20.894 1.00 22.85 161 SER A CA 1
ATOM 1176 C C . SER A 1 168 ? 28.374 27.535 21.071 1.00 23.81 161 SER A C 1
ATOM 1177 O O . SER A 1 168 ? 29.006 27.119 20.093 1.00 22.12 161 SER A O 1
ATOM 1180 N N . LEU A 1 169 ? 28.721 27.309 22.334 1.00 25.92 162 LEU A N 1
ATOM 1181 C CA . LEU A 1 169 ? 29.978 26.659 22.687 1.00 28.96 162 LEU A CA 1
ATOM 1182 C C . LEU A 1 169 ? 29.827 25.148 22.574 1.00 27.32 162 LEU A C 1
ATOM 1183 O O . LEU A 1 169 ? 30.762 24.470 22.218 1.00 24.63 162 LEU A O 1
ATOM 1188 N N . SER A 1 170 ? 28.631 24.658 22.849 1.00 33.40 163 SER A N 1
ATOM 1189 C CA . SER A 1 170 ? 28.455 23.232 23.117 1.00 35.71 163 SER A CA 1
ATOM 1190 C C . SER A 1 170 ? 28.898 22.376 21.920 1.00 37.67 163 SER A C 1
ATOM 1191 O O . SER A 1 170 ? 29.516 21.333 22.140 1.00 33.71 163 SER A O 1
ATOM 1194 N N . GLY A 1 171 ? 28.644 22.833 20.680 1.00 33.02 164 GLY A N 1
ATOM 1195 C CA . GLY A 1 171 ? 28.933 22.012 19.486 1.00 28.50 164 GLY A CA 1
ATOM 1196 C C . GLY A 1 171 ? 30.431 21.851 19.208 1.00 26.97 164 GLY A C 1
ATOM 1197 O O . GLY A 1 171 ? 30.841 21.005 18.409 1.00 24.96 164 GLY A O 1
ATOM 1198 N N . TRP A 1 172 ? 31.271 22.664 19.844 1.00 25.02 165 TRP A N 1
ATOM 1199 C CA . TRP A 1 172 ? 32.709 22.632 19.577 1.00 24.51 165 TRP A CA 1
ATOM 1200 C C . TRP A 1 172 ? 33.444 21.431 20.204 1.00 27.26 165 TRP A C 1
ATOM 1201 O O . TRP A 1 172 ? 34.580 21.150 19.760 1.00 27.01 165 TRP A O 1
ATOM 1212 N N . ALA A 1 173 ? 32.912 20.777 21.249 1.00 25.14 166 ALA A N 1
ATOM 1213 C CA . ALA A 1 173 ? 33.709 19.712 21.914 1.00 30.77 166 ALA A CA 1
ATOM 1214 C C . ALA A 1 173 ? 33.871 18.490 20.996 1.00 31.00 166 ALA A C 1
ATOM 1215 O O . ALA A 1 173 ? 34.901 17.823 21.028 1.00 34.96 166 ALA A O 1
ATOM 1217 N N . ARG A 1 174 ? 32.870 18.207 20.168 1.00 34.97 167 ARG A N 1
ATOM 1218 C CA . ARG A 1 174 ? 32.827 16.959 19.383 1.00 38.00 167 ARG A CA 1
ATOM 1219 C C . ARG A 1 174 ? 34.073 16.814 18.487 1.00 36.56 167 ARG A C 1
ATOM 1220 O O . ARG A 1 174 ? 34.720 15.767 18.524 1.00 38.07 167 ARG A O 1
ATOM 1228 N N . PRO A 1 175 ? 34.425 17.848 17.673 1.00 37.60 168 PRO A N 1
ATOM 1229 C CA . PRO A 1 175 ? 35.682 17.685 16.904 1.00 33.00 168 PRO A CA 1
ATOM 1230 C C . PRO A 1 175 ? 36.958 17.913 17.734 1.00 34.20 168 PRO A C 1
ATOM 1231 O O . PRO A 1 175 ? 38.040 17.990 17.152 1.00 32.82 168 PRO A O 1
ATOM 1235 N N . GLY A 1 176 ? 36.811 18.075 19.061 1.00 34.42 169 GLY A N 1
ATOM 1236 C CA . GLY A 1 176 ? 37.922 18.388 19.997 1.00 31.37 169 GLY A CA 1
ATOM 1237 C C . GLY A 1 176 ? 38.443 19.825 19.914 1.00 33.60 169 GLY A C 1
ATOM 1238 O O . GLY A 1 176 ? 39.652 20.006 20.038 1.00 35.05 169 GLY A O 1
ATOM 1239 N N . LEU A 1 177 ? 37.598 20.854 19.702 1.00 26.93 170 LEU A N 1
ATOM 1240 C CA . LEU A 1 177 ? 38.105 22.172 19.400 1.00 24.36 170 LEU A CA 1
ATOM 1241 C C . LEU A 1 177 ? 37.648 23.184 20.453 1.00 23.56 170 LEU A C 1
ATOM 1242 O O . LEU A 1 177 ? 37.854 24.381 20.256 1.00 21.36 170 LEU A O 1
ATOM 1247 N N . ARG A 1 178 ? 37.012 22.738 21.527 1.00 21.90 171 ARG A N 1
ATOM 1248 C CA . ARG A 1 178 ? 36.401 23.692 22.463 1.00 25.62 171 ARG A CA 1
ATOM 1249 C C . ARG A 1 178 ? 37.441 24.678 23.026 1.00 25.34 171 ARG A C 1
ATOM 1250 O O . ARG A 1 178 ? 37.172 25.884 23.103 1.00 24.42 171 ARG A O 1
ATOM 1258 N N . GLU A 1 179 ? 38.603 24.173 23.454 1.00 26.69 172 GLU A N 1
ATOM 1259 C CA . GLU A 1 179 ? 39.592 25.010 24.119 1.00 27.16 172 GLU A CA 1
ATOM 1260 C C . GLU A 1 179 ? 40.165 25.974 23.084 1.00 24.25 172 GLU A C 1
ATOM 1261 O O . GLU A 1 179 ? 40.348 27.154 23.401 1.00 23.61 172 GLU A O 1
ATOM 1267 N N . ARG A 1 180 ? 40.408 25.457 21.874 1.00 22.61 173 ARG A N 1
ATOM 1268 C CA . ARG A 1 180 ? 40.930 26.299 20.787 1.00 24.99 173 ARG A CA 1
ATOM 1269 C C . ARG A 1 180 ? 39.917 27.385 20.397 1.00 23.19 173 ARG A C 1
ATOM 1270 O O . ARG A 1 180 ? 40.302 28.539 20.202 1.00 24.19 173 ARG A O 1
ATOM 1275 N N . PHE A 1 181 ? 38.634 27.030 20.301 1.00 22.73 174 PHE A N 1
ATOM 1276 C CA . PHE A 1 181 ? 37.631 28.034 19.934 1.00 19.25 174 PHE A CA 1
ATOM 1277 C C . PHE A 1 181 ? 37.593 29.147 20.985 1.00 18.51 174 PHE A C 1
ATOM 1278 O O . PHE A 1 181 ? 37.565 30.340 20.644 1.00 17.96 174 PHE A O 1
ATOM 1286 N N . ILE A 1 182 ? 37.552 28.761 22.265 1.00 18.14 175 ILE A N 1
ATOM 1287 C CA . ILE A 1 182 ? 37.484 29.755 23.352 1.00 19.31 175 ILE A CA 1
ATOM 1288 C C . ILE A 1 182 ? 38.728 30.642 23.298 1.00 19.17 175 ILE A C 1
ATOM 1289 O O . ILE A 1 182 ? 38.649 31.839 23.553 1.00 16.81 175 ILE A O 1
ATOM 1294 N N . GLY A 1 183 ? 39.871 30.056 22.916 1.00 20.57 176 GLY A N 1
ATOM 1295 C CA . GLY A 1 183 ? 41.081 30.846 22.764 1.00 21.09 176 GLY A CA 1
ATOM 1296 C C . GLY A 1 183 ? 40.922 31.898 21.671 1.00 22.54 176 GLY A C 1
ATOM 1297 O O . GLY A 1 183 ? 41.384 33.039 21.836 1.00 22.36 176 GLY A O 1
ATOM 1298 N N . LEU A 1 184 ? 40.279 31.533 20.556 1.00 18.46 177 LEU A N 1
ATOM 1299 C CA . LEU A 1 184 ? 40.048 32.497 19.472 1.00 19.86 177 LEU A CA 1
ATOM 1300 C C . LEU A 1 184 ? 39.162 33.633 19.995 1.00 19.78 177 LEU A C 1
ATOM 1301 O O . LEU A 1 184 ? 39.441 34.797 19.722 1.00 20.78 177 LEU A O 1
ATOM 1306 N N . THR A 1 185 ? 38.127 33.297 20.778 1.00 20.48 178 THR A N 1
ATOM 1307 C CA . THR A 1 185 ? 37.235 34.318 21.311 1.00 22.53 178 THR A CA 1
ATOM 1308 C C . THR A 1 185 ? 37.992 35.276 22.247 1.00 23.79 178 THR A C 1
ATOM 1309 O O . THR A 1 185 ? 37.627 36.427 22.338 1.00 22.78 178 THR A O 1
ATOM 1313 N N . ASP A 1 186 ? 39.028 34.804 22.931 1.00 25.12 179 ASP A N 1
ATOM 1314 C CA . ASP A 1 186 ? 39.835 35.669 23.819 1.00 28.19 179 ASP A CA 1
ATOM 1315 C C . ASP A 1 186 ? 40.793 36.548 22.993 1.00 29.75 179 ASP A C 1
ATOM 1316 O O . ASP A 1 186 ? 41.183 37.626 23.446 1.00 30.79 179 ASP A O 1
ATOM 1321 N N . THR A 1 187 ? 41.093 36.152 21.762 1.00 26.96 180 THR A N 1
ATOM 1322 C CA . THR A 1 187 ? 42.088 36.851 20.929 1.00 29.03 180 THR A CA 1
ATOM 1323 C C . THR A 1 187 ? 41.459 38.036 20.192 1.00 27.07 180 THR A C 1
ATOM 1324 O O . THR A 1 187 ? 42.116 39.066 19.976 1.00 24.52 180 THR A O 1
ATOM 1328 N N . VAL A 1 188 ? 40.213 37.882 19.740 1.00 21.43 181 VAL A N 1
ATOM 1329 C CA . VAL A 1 188 ? 39.666 38.877 18.816 1.00 16.57 181 VAL A CA 1
ATOM 1330 C C . VAL A 1 188 ? 39.210 40.123 19.589 1.00 16.13 181 VAL A C 1
ATOM 1331 O O . VAL A 1 188 ? 39.146 40.110 20.803 1.00 16.63 181 VAL A O 1
ATOM 1335 N N . TRP A 1 189 ? 38.830 41.169 18.877 1.00 18.53 182 TRP A N 1
ATOM 1336 C CA . TRP A 1 189 ? 38.390 42.429 19.477 1.00 17.68 182 TRP A CA 1
ATOM 1337 C C . TRP A 1 189 ? 36.981 42.284 20.053 1.00 20.43 182 TRP A C 1
ATOM 1338 O O . TRP A 1 189 ? 36.689 42.775 21.162 1.00 19.94 182 TRP A O 1
ATOM 1349 N N . ARG A 1 190 ? 36.081 41.620 19.321 1.00 18.99 183 ARG A N 1
ATOM 1350 C CA . ARG A 1 190 ? 34.681 41.608 19.765 1.00 17.90 183 ARG A CA 1
ATOM 1351 C C . ARG A 1 190 ? 34.084 40.221 19.477 1.00 17.40 183 ARG A C 1
ATOM 1352 O O . ARG A 1 190 ? 34.318 39.664 18.396 1.00 14.55 183 ARG A O 1
ATOM 1360 N N . VAL A 1 191 ? 33.314 39.702 20.441 1.00 16.03 184 VAL A N 1
ATOM 1361 C CA . VAL A 1 191 ? 32.629 38.403 20.303 1.00 15.32 184 VAL A CA 1
ATOM 1362 C C . VAL A 1 191 ? 31.129 38.601 20.570 1.00 14.62 184 VAL A C 1
ATOM 1363 O O . VAL A 1 191 ? 30.739 39.202 21.582 1.00 15.64 184 VAL A O 1
ATOM 1367 N N . ARG A 1 192 ? 30.310 38.021 19.706 1.00 13.46 185 ARG A N 1
ATOM 1368 C CA . ARG A 1 192 ? 28.858 37.893 19.903 1.00 13.61 185 ARG A CA 1
ATOM 1369 C C . ARG A 1 192 ? 28.453 36.513 19.371 1.00 14.65 185 ARG A C 1
ATOM 1370 O O . ARG A 1 192 ? 29.289 35.826 18.743 1.00 14.56 185 ARG A O 1
ATOM 1378 N N . ALA A 1 193 ? 27.202 36.098 19.615 1.00 14.02 186 ALA A N 1
ATOM 1379 C CA . ALA A 1 193 ? 26.682 34.872 19.007 1.00 13.91 186 ALA A CA 1
ATOM 1380 C C . ALA A 1 193 ? 25.253 35.139 18.505 1.00 13.81 186 ALA A C 1
ATOM 1381 O O . ALA A 1 193 ? 24.269 34.866 19.193 1.00 14.10 186 ALA A O 1
ATOM 1383 N N . TYR A 1 194 ? 25.146 35.734 17.313 1.00 14.46 187 TYR A N 1
ATOM 1384 C CA . TYR A 1 194 ? 23.867 36.054 16.677 1.00 16.74 187 TYR A CA 1
ATOM 1385 C C . TYR A 1 194 ? 23.224 34.755 16.172 1.00 17.16 187 TYR A C 1
ATOM 1386 O O . TYR A 1 194 ? 21.993 34.685 15.997 1.00 21.01 187 TYR A O 1
ATOM 1395 N N . GLY A 1 195 ? 24.068 33.754 15.919 1.00 16.35 188 GLY A N 1
ATOM 1396 C CA . GLY A 1 195 ? 23.623 32.397 15.662 1.00 18.34 188 GLY A CA 1
ATOM 1397 C C . GLY A 1 195 ? 23.174 32.169 14.225 1.00 20.46 188 GLY A C 1
ATOM 1398 O O . GLY A 1 195 ? 22.735 33.113 13.497 1.00 20.97 188 GLY A O 1
ATOM 1399 N N . ASP A 1 196 ? 23.280 30.906 13.806 1.00 20.31 189 ASP A N 1
ATOM 1400 C CA . ASP A 1 196 ? 22.673 30.409 12.540 1.00 21.61 189 ASP A CA 1
ATOM 1401 C C . ASP A 1 196 ? 23.178 31.233 11.343 1.00 19.78 189 ASP A C 1
ATOM 1402 O O . ASP A 1 196 ? 24.354 31.638 11.319 1.00 20.67 189 ASP A O 1
ATOM 1407 N N . PHE A 1 197 ? 22.286 31.491 10.388 1.00 15.82 190 PHE A N 1
ATOM 1408 C CA . PHE A 1 197 ? 22.595 32.174 9.140 1.00 17.99 190 PHE A CA 1
ATOM 1409 C C . PHE A 1 197 ? 23.047 33.621 9.402 1.00 15.69 190 PHE A C 1
ATOM 1410 O O . PHE A 1 197 ? 23.750 34.204 8.589 1.00 16.67 190 PHE A O 1
ATOM 1418 N N . LEU A 1 198 ? 22.636 34.205 10.511 1.00 14.39 191 LEU A N 1
ATOM 1419 C CA . LEU A 1 198 ? 22.793 35.648 10.676 1.00 14.41 191 LEU A CA 1
ATOM 1420 C C . LEU A 1 198 ? 24.281 36.013 10.827 1.00 14.51 191 LEU A C 1
ATOM 1421 O O . LEU A 1 198 ? 24.714 37.033 10.275 1.00 15.78 191 LEU A O 1
ATOM 1426 N N . SER A 1 199 ? 25.064 35.197 11.539 1.00 13.47 192 SER A N 1
ATOM 1427 C CA . SER A 1 199 ? 26.525 35.400 11.666 1.00 13.43 192 SER A CA 1
ATOM 1428 C C . SER A 1 199 ? 27.167 35.576 10.271 1.00 13.20 192 SER A C 1
ATOM 1429 O O . SER A 1 199 ? 27.985 36.485 10.056 1.00 12.59 192 SER A O 1
ATOM 1432 N N . TYR A 1 200 ? 26.835 34.680 9.344 1.00 12.62 193 TYR A N 1
ATOM 1433 C CA . TYR A 1 200 ? 27.419 34.655 7.963 1.00 13.93 193 TYR A CA 1
ATOM 1434 C C . TYR A 1 200 ? 26.942 35.862 7.138 1.00 13.34 193 TYR A C 1
ATOM 1435 O O . TYR A 1 200 ? 27.740 36.408 6.376 1.00 13.84 193 TYR A O 1
ATOM 1444 N N . CYS A 1 201 ? 25.660 36.239 7.249 1.00 13.83 194 CYS A N 1
ATOM 1445 C CA . CYS A 1 201 ? 25.129 37.397 6.517 1.00 13.63 194 CYS A CA 1
ATOM 1446 C C . CYS A 1 201 ? 25.842 38.675 6.978 1.00 13.48 194 CYS A C 1
ATOM 1447 O O . CYS A 1 201 ? 26.140 39.524 6.148 1.00 12.82 194 CYS A O 1
ATOM 1450 N N . LEU A 1 202 ? 26.131 38.773 8.269 1.00 13.35 195 LEU A N 1
ATOM 1451 C CA . LEU A 1 202 ? 26.850 39.932 8.803 1.00 14.35 195 LEU A CA 1
ATOM 1452 C C . LEU A 1 202 ? 28.315 39.934 8.327 1.00 13.54 195 LEU A C 1
ATOM 1453 O O . LEU A 1 202 ? 28.888 41.022 8.115 1.00 14.08 195 LEU A O 1
ATOM 1458 N N . VAL A 1 203 ? 28.927 38.748 8.136 1.00 12.27 196 VAL A N 1
ATOM 1459 C CA . VAL A 1 203 ? 30.244 38.721 7.510 1.00 12.31 196 VAL A CA 1
ATOM 1460 C C . VAL A 1 203 ? 30.136 39.311 6.090 1.00 13.42 196 VAL A C 1
ATOM 1461 O O . VAL A 1 203 ? 30.953 40.138 5.687 1.00 13.94 196 VAL A O 1
ATOM 1465 N N . ALA A 1 204 ? 29.124 38.899 5.331 1.00 15.46 197 ALA A N 1
ATOM 1466 C CA . ALA A 1 204 ? 28.979 39.377 3.922 1.00 15.78 197 ALA A CA 1
ATOM 1467 C C . ALA A 1 204 ? 28.780 40.896 3.867 1.00 16.13 197 ALA A C 1
ATOM 1468 O O . ALA A 1 204 ? 29.254 41.559 2.932 1.00 15.39 197 ALA A O 1
ATOM 1470 N N . GLU A 1 205 ? 28.084 41.445 4.858 1.00 16.27 198 GLU A N 1
ATOM 1471 C CA . GLU A 1 205 ? 27.834 42.894 4.918 1.00 18.21 198 GLU A CA 1
ATOM 1472 C C . GLU A 1 205 ? 29.089 43.640 5.373 1.00 16.91 198 GLU A C 1
ATOM 1473 O O . GLU A 1 205 ? 29.119 44.851 5.272 1.00 15.36 198 GLU A O 1
ATOM 1479 N N . GLY A 1 206 ? 30.074 42.949 5.941 1.00 16.93 199 GLY A N 1
ATOM 1480 C CA . GLY A 1 206 ? 31.294 43.648 6.410 1.00 15.75 199 GLY A CA 1
ATOM 1481 C C . GLY A 1 206 ? 31.152 44.162 7.838 1.00 15.31 199 GLY A C 1
ATOM 1482 O O . GLY A 1 206 ? 32.031 44.844 8.357 1.00 16.05 199 GLY A O 1
ATOM 1483 N N . ALA A 1 207 ? 30.067 43.794 8.513 1.00 15.16 200 ALA A N 1
ATOM 1484 C CA . ALA A 1 207 ? 29.747 44.289 9.848 1.00 14.29 200 ALA A CA 1
ATOM 1485 C C . ALA A 1 207 ? 30.375 43.366 10.911 1.00 15.85 200 ALA A C 1
ATOM 1486 O O . ALA A 1 207 ? 30.685 43.792 12.020 1.00 14.36 200 ALA A O 1
ATOM 1488 N N . VAL A 1 208 ? 30.610 42.095 10.546 1.00 16.09 201 VAL A N 1
ATOM 1489 C CA . VAL A 1 208 ? 31.347 41.134 11.360 1.00 14.58 201 VAL A CA 1
ATOM 1490 C C . VAL A 1 208 ? 32.478 40.592 10.470 1.00 14.71 201 VAL A C 1
ATOM 1491 O O . VAL A 1 208 ? 32.338 40.660 9.245 1.00 14.62 201 VAL A O 1
ATOM 1495 N N . ASP A 1 209 ? 33.564 40.063 11.041 1.00 13.15 202 ASP A N 1
ATOM 1496 C CA . ASP A 1 209 ? 34.749 39.653 10.238 1.00 13.31 202 ASP A CA 1
ATOM 1497 C C . ASP A 1 209 ? 34.878 38.127 10.156 1.00 13.17 202 ASP A C 1
ATOM 1498 O O . ASP A 1 209 ? 35.499 37.600 9.191 1.00 13.94 202 ASP A O 1
ATOM 1503 N N . ILE A 1 210 ? 34.384 37.408 11.172 1.00 12.36 203 ILE A N 1
ATOM 1504 C CA . ILE A 1 210 ? 34.501 35.960 11.284 1.00 13.53 203 ILE A CA 1
ATOM 1505 C C . ILE A 1 210 ? 33.148 35.376 11.750 1.00 13.07 203 ILE A C 1
ATOM 1506 O O . ILE A 1 210 ? 32.563 35.826 12.737 1.00 13.09 203 ILE A O 1
ATOM 1511 N N . ALA A 1 211 ? 32.691 34.345 11.053 1.00 13.41 204 ALA A N 1
ATOM 1512 C CA . ALA A 1 211 ? 31.554 33.521 11.533 1.00 13.45 204 ALA A CA 1
ATOM 1513 C C . ALA A 1 211 ? 32.008 32.065 11.570 1.00 13.57 204 ALA A C 1
ATOM 1514 O O . ALA A 1 211 ? 32.688 31.615 10.643 1.00 13.07 204 ALA A O 1
ATOM 1516 N N . ALA A 1 212 ? 31.666 31.331 12.619 1.00 14.78 205 ALA A N 1
ATOM 1517 C CA . ALA A 1 212 ? 32.106 29.919 12.678 1.00 15.47 205 ALA A CA 1
ATOM 1518 C C . ALA A 1 212 ? 31.055 29.030 13.350 1.00 15.24 205 ALA A C 1
ATOM 1519 O O . ALA A 1 212 ? 30.455 29.405 14.339 1.00 14.03 205 ALA A O 1
ATOM 1521 N N . GLU A 1 213 ? 30.852 27.848 12.780 1.00 14.33 206 GLU A N 1
ATOM 1522 C CA . GLU A 1 213 ? 29.988 26.817 13.333 1.00 15.65 206 GLU A CA 1
ATOM 1523 C C . GLU A 1 213 ? 30.680 25.467 13.075 1.00 17.72 206 GLU A C 1
ATOM 1524 O O . GLU A 1 213 ? 31.213 25.235 11.978 1.00 15.96 206 GLU A O 1
ATOM 1530 N N . PRO A 1 214 ? 30.680 24.576 14.081 1.00 17.75 207 PRO A N 1
ATOM 1531 C CA . PRO A 1 214 ? 31.428 23.336 13.989 1.00 19.40 207 PRO A CA 1
ATOM 1532 C C . PRO A 1 214 ? 30.654 22.217 13.266 1.00 19.99 207 PRO A C 1
ATOM 1533 O O . PRO A 1 214 ? 31.261 21.256 12.832 1.00 17.84 207 PRO A O 1
ATOM 1537 N N . GLN A 1 215 ? 29.344 22.363 13.102 1.00 20.41 208 GLN A N 1
ATOM 1538 C CA . GLN A 1 215 ? 28.527 21.331 12.465 1.00 23.57 208 GLN A CA 1
ATOM 1539 C C . GLN A 1 215 ? 27.379 21.998 11.707 1.00 23.55 208 GLN A C 1
ATOM 1540 O O . GLN A 1 215 ? 26.483 22.557 12.323 1.00 22.47 208 GLN A O 1
ATOM 1546 N N . VAL A 1 216 ? 27.429 21.940 10.372 1.00 24.30 209 VAL A N 1
ATOM 1547 C CA . VAL A 1 216 ? 26.442 22.588 9.515 1.00 25.25 209 VAL A CA 1
ATOM 1548 C C . VAL A 1 216 ? 26.276 21.795 8.217 1.00 24.05 209 VAL A C 1
ATOM 1549 O O . VAL A 1 216 ? 27.274 21.465 7.553 1.00 20.87 209 VAL A O 1
ATOM 1553 N N . SER A 1 217 ? 25.007 21.624 7.827 1.00 21.58 210 SER A N 1
ATOM 1554 C CA . SER A 1 217 ? 24.631 20.821 6.683 1.00 21.06 210 SER A CA 1
ATOM 1555 C C . SER A 1 217 ? 24.687 21.672 5.405 1.00 20.32 210 SER A C 1
ATOM 1556 O O . SER A 1 217 ? 24.687 22.904 5.455 1.00 16.51 210 SER A O 1
ATOM 1559 N N . VAL A 1 218 ? 24.695 21.004 4.257 1.00 23.20 211 VAL A N 1
ATOM 1560 C CA . VAL A 1 218 ? 24.697 21.701 2.972 1.00 23.41 211 VAL A CA 1
ATOM 1561 C C . VAL A 1 218 ? 23.488 22.650 2.850 1.00 22.30 211 VAL A C 1
ATOM 1562 O O . VAL A 1 218 ? 23.656 23.734 2.284 1.00 19.75 211 VAL A O 1
ATOM 1566 N N . TRP A 1 219 ? 22.304 22.250 3.351 1.00 22.62 212 TRP A N 1
ATOM 1567 C CA . TRP A 1 219 ? 21.083 23.105 3.260 1.00 23.40 212 TRP A CA 1
ATOM 1568 C C . TRP A 1 219 ? 21.314 24.453 3.946 1.00 24.55 212 TRP A C 1
ATOM 1569 O O . TRP A 1 219 ? 20.775 25.488 3.527 1.00 23.95 212 TRP A O 1
ATOM 1580 N N . ASP A 1 220 ? 22.140 24.442 4.980 1.00 21.10 213 ASP A N 1
ATOM 1581 C CA . ASP A 1 220 ? 22.314 25.640 5.807 1.00 22.43 213 ASP A CA 1
ATOM 1582 C C . ASP A 1 220 ? 23.453 26.514 5.292 1.00 22.74 213 ASP A C 1
ATOM 1583 O O . ASP A 1 220 ? 23.595 27.611 5.815 1.00 24.63 213 ASP A O 1
ATOM 1588 N N . LEU A 1 221 ? 24.229 26.032 4.307 1.00 19.58 214 LEU A N 1
ATOM 1589 C CA . LEU A 1 221 ? 25.454 26.705 3.894 1.00 18.51 214 LEU A CA 1
ATOM 1590 C C . LEU A 1 221 ? 25.341 27.132 2.431 1.00 17.72 214 LEU A C 1
ATOM 1591 O O . LEU A 1 221 ? 26.013 28.065 2.024 1.00 19.02 214 LEU A O 1
ATOM 1596 N N . ALA A 1 222 ? 24.582 26.408 1.615 1.00 16.28 215 ALA A N 1
ATOM 1597 C CA . ALA A 1 222 ? 24.635 26.666 0.165 1.00 17.51 215 ALA A CA 1
ATOM 1598 C C . ALA A 1 222 ? 24.334 28.139 -0.161 1.00 16.00 215 ALA A C 1
ATOM 1599 O O . ALA A 1 222 ? 25.122 28.775 -0.910 1.00 16.76 215 ALA A O 1
ATOM 1601 N N . ALA A 1 223 ? 23.229 28.684 0.348 1.00 15.80 216 ALA A N 1
ATOM 1602 C CA . ALA A 1 223 ? 22.907 30.107 0.021 1.00 17.26 216 ALA A CA 1
ATOM 1603 C C . ALA A 1 223 ? 23.976 31.035 0.608 1.00 17.27 216 ALA A C 1
ATOM 1604 O O . ALA A 1 223 ? 24.383 32.017 -0.016 1.00 14.59 216 ALA A O 1
ATOM 1606 N N . LEU A 1 224 ? 24.456 30.704 1.789 1.00 18.00 217 LEU A N 1
ATOM 1607 C CA . LEU A 1 224 ? 25.428 31.578 2.471 1.00 19.51 217 LEU A CA 1
ATOM 1608 C C . LEU A 1 224 ? 26.748 31.599 1.690 1.00 18.63 217 LEU A C 1
ATOM 1609 O O . LEU A 1 224 ? 27.432 32.625 1.669 1.00 18.13 217 LEU A O 1
ATOM 1614 N N . ASP A 1 225 ? 27.100 30.481 1.065 1.00 18.90 218 ASP A N 1
ATOM 1615 C CA . ASP A 1 225 ? 28.377 30.352 0.343 1.00 19.76 218 ASP A CA 1
ATOM 1616 C C . ASP A 1 225 ? 28.444 31.376 -0.803 1.00 18.46 218 ASP A C 1
ATOM 1617 O O . ASP A 1 225 ? 29.421 32.044 -0.937 1.00 17.43 218 ASP A O 1
ATOM 1622 N N . ILE A 1 226 ? 27.407 31.467 -1.622 1.00 17.84 219 ILE A N 1
ATOM 1623 C CA . ILE A 1 226 ? 27.429 32.384 -2.754 1.00 18.62 219 ILE A CA 1
ATOM 1624 C C . ILE A 1 226 ? 27.333 33.840 -2.234 1.00 19.16 219 ILE A C 1
ATOM 1625 O O . ILE A 1 226 ? 28.012 34.724 -2.772 1.00 20.06 219 ILE A O 1
ATOM 1630 N N . VAL A 1 227 ? 26.563 34.092 -1.173 1.00 14.74 220 VAL A N 1
ATOM 1631 C CA . VAL A 1 227 ? 26.450 35.449 -0.650 1.00 14.77 220 VAL A CA 1
ATOM 1632 C C . VAL A 1 227 ? 27.816 35.925 -0.139 1.00 16.74 220 VAL A C 1
ATOM 1633 O O . VAL A 1 227 ? 28.238 37.018 -0.506 1.00 15.28 220 VAL A O 1
ATOM 1637 N N . VAL A 1 228 ? 28.501 35.108 0.688 1.00 15.38 221 VAL A N 1
ATOM 1638 C CA . VAL A 1 228 ? 29.813 35.486 1.205 1.00 16.58 221 VAL A CA 1
ATOM 1639 C C . VAL A 1 228 ? 30.821 35.675 0.061 1.00 17.78 221 VAL A C 1
ATOM 1640 O O . VAL A 1 228 ? 31.542 36.680 0.021 1.00 17.65 221 VAL A O 1
ATOM 1644 N N . ARG A 1 229 ? 30.849 34.749 -0.889 1.00 18.50 222 ARG A N 1
ATOM 1645 C CA A ARG A 1 229 ? 31.808 34.825 -1.991 0.50 19.36 222 ARG A CA 1
ATOM 1646 C CA B ARG A 1 229 ? 31.808 34.825 -1.987 0.50 19.34 222 ARG A CA 1
ATOM 1647 C C . ARG A 1 229 ? 31.588 36.088 -2.832 1.00 18.17 222 ARG A C 1
ATOM 1648 O O . ARG A 1 229 ? 32.558 36.784 -3.185 1.00 17.07 222 ARG A O 1
ATOM 1663 N N . GLU A 1 230 ? 30.344 36.371 -3.177 1.00 15.19 223 GLU A N 1
ATOM 1664 C CA . GLU A 1 230 ? 30.019 37.521 -4.015 1.00 16.06 223 GLU A CA 1
ATOM 1665 C C . GLU A 1 230 ? 30.294 38.826 -3.276 1.00 15.10 223 GLU A C 1
ATOM 1666 O O . GLU A 1 230 ? 30.485 39.869 -3.917 1.00 14.63 223 GLU A O 1
ATOM 1672 N N . ALA A 1 231 ? 30.352 38.753 -1.948 1.00 14.43 224 ALA A N 1
ATOM 1673 C CA . ALA A 1 231 ? 30.650 39.953 -1.151 1.00 15.01 224 ALA A CA 1
ATOM 1674 C C . ALA A 1 231 ? 32.172 40.133 -1.025 1.00 15.23 224 ALA A C 1
ATOM 1675 O O . ALA A 1 231 ? 32.631 41.138 -0.466 1.00 15.73 224 ALA A O 1
ATOM 1677 N N . GLY A 1 232 ? 32.937 39.144 -1.496 1.00 14.73 225 GLY A N 1
ATOM 1678 C CA . GLY A 1 232 ? 34.385 39.236 -1.478 1.00 15.17 225 GLY A CA 1
ATOM 1679 C C . GLY A 1 232 ? 35.022 38.354 -0.418 1.00 15.55 225 GLY A C 1
ATOM 1680 O O . GLY A 1 232 ? 36.242 38.405 -0.236 1.00 15.08 225 GLY A O 1
ATOM 1681 N N . GLY A 1 233 ? 34.228 37.581 0.307 1.00 14.02 226 GLY A N 1
ATOM 1682 C CA . GLY A 1 233 ? 34.784 36.791 1.418 1.00 15.36 226 GLY A CA 1
ATOM 1683 C C . GLY A 1 233 ? 35.080 35.348 1.030 1.00 16.86 226 GLY A C 1
ATOM 1684 O O . GLY A 1 233 ? 35.136 34.990 -0.155 1.00 15.51 226 GLY A O 1
ATOM 1685 N N . ARG A 1 234 ? 35.276 34.514 2.039 1.00 16.58 227 ARG A N 1
ATOM 1686 C CA . ARG A 1 234 ? 35.622 33.102 1.823 1.00 19.72 227 ARG A CA 1
ATOM 1687 C C . ARG A 1 234 ? 34.816 32.289 2.848 1.00 17.41 227 ARG A C 1
ATOM 1688 O O . ARG A 1 234 ? 34.620 32.726 3.973 1.00 15.49 227 ARG A O 1
ATOM 1696 N N . LEU A 1 235 ? 34.306 31.141 2.438 1.00 16.71 228 LEU A N 1
ATOM 1697 C CA . LEU A 1 235 ? 33.620 30.242 3.356 1.00 15.24 228 LEU A CA 1
ATOM 1698 C C . LEU A 1 235 ? 34.160 28.840 3.058 1.00 17.49 228 LEU A C 1
ATOM 1699 O O . LEU A 1 235 ? 34.118 28.379 1.904 1.00 15.70 228 LEU A O 1
ATOM 1704 N N . THR A 1 236 ? 34.710 28.209 4.097 1.00 17.00 229 THR A N 1
ATOM 1705 C CA . THR A 1 236 ? 35.244 26.889 3.960 1.00 17.69 229 THR A CA 1
ATOM 1706 C C . THR A 1 236 ? 34.791 26.086 5.182 1.00 17.44 229 THR A C 1
ATOM 1707 O O . THR A 1 236 ? 34.305 26.655 6.157 1.00 17.38 229 THR A O 1
ATOM 1711 N N . SER A 1 237 ? 34.982 24.772 5.137 1.00 17.49 230 SER A N 1
ATOM 1712 C CA . SER A 1 237 ? 34.920 23.996 6.349 1.00 16.21 230 SER A CA 1
ATOM 1713 C C . SER A 1 237 ? 36.117 24.320 7.247 1.00 16.36 230 SER A C 1
ATOM 1714 O O . SER A 1 237 ? 37.013 25.054 6.878 1.00 15.65 230 SER A O 1
ATOM 1717 N N . LEU A 1 238 ? 36.130 23.735 8.440 1.00 19.72 231 LEU A N 1
ATOM 1718 C CA . LEU A 1 238 ? 37.231 23.908 9.373 1.00 19.32 231 LEU A CA 1
ATOM 1719 C C . LEU A 1 238 ? 38.491 23.278 8.789 1.00 20.30 231 LEU A C 1
ATOM 1720 O O . LEU A 1 238 ? 39.565 23.754 9.051 1.00 21.08 231 LEU A O 1
ATOM 1725 N N . ASP A 1 239 ? 38.348 22.201 7.993 1.00 22.80 232 ASP A N 1
ATOM 1726 C CA . ASP A 1 239 ? 39.498 21.557 7.354 1.00 26.01 232 ASP A CA 1
ATOM 1727 C C . ASP A 1 239 ? 39.779 22.167 5.974 1.00 25.53 232 ASP A C 1
ATOM 1728 O O . ASP A 1 239 ? 40.565 21.584 5.189 1.00 24.93 232 ASP A O 1
ATOM 1733 N N . GLY A 1 240 ? 39.179 23.308 5.662 1.00 19.82 233 GLY A N 1
ATOM 1734 C CA . GLY A 1 240 ? 39.619 24.093 4.494 1.00 19.07 233 GLY A CA 1
ATOM 1735 C C . GLY A 1 240 ? 38.933 23.714 3.193 1.00 21.52 233 GLY A C 1
ATOM 1736 O O . GLY A 1 240 ? 39.361 24.133 2.147 1.00 22.16 233 GLY A O 1
ATOM 1737 N N . VAL A 1 241 ? 37.851 22.944 3.219 1.00 19.57 234 VAL A N 1
ATOM 1738 C CA . VAL A 1 241 ? 37.179 22.595 1.956 1.00 21.81 234 VAL A CA 1
ATOM 1739 C C . VAL A 1 241 ? 36.288 23.772 1.541 1.00 22.62 234 VAL A C 1
ATOM 1740 O O . VAL A 1 241 ? 35.453 24.223 2.339 1.00 19.01 234 VAL A O 1
ATOM 1744 N N . ALA A 1 242 ? 36.448 24.269 0.314 1.00 19.66 235 ALA A N 1
ATOM 1745 C CA . ALA A 1 242 ? 35.685 25.469 -0.087 1.00 24.26 235 ALA A CA 1
ATOM 1746 C C . ALA A 1 242 ? 34.241 25.039 -0.303 1.00 23.86 235 ALA A C 1
ATOM 1747 O O . ALA A 1 242 ? 34.007 23.906 -0.739 1.00 25.23 235 ALA A O 1
ATOM 1749 N N . GLY A 1 243 ? 33.294 25.896 0.071 1.00 26.03 236 GLY A N 1
ATOM 1750 C CA . GLY A 1 243 ? 31.903 25.645 -0.275 1.00 26.22 236 GLY A CA 1
ATOM 1751 C C . GLY A 1 243 ? 31.096 25.023 0.850 1.00 28.54 236 GLY A C 1
ATOM 1752 O O . GLY A 1 243 ? 31.586 24.911 1.991 1.00 26.02 236 GLY A O 1
ATOM 1753 N N . PRO A 1 244 ? 29.876 24.552 0.510 1.00 28.23 237 PRO A N 1
ATOM 1754 C CA . PRO A 1 244 ? 28.890 24.174 1.524 1.00 28.76 237 PRO A CA 1
ATOM 1755 C C . PRO A 1 244 ? 28.877 22.676 1.872 1.00 27.44 237 PRO A C 1
ATOM 1756 O O . PRO A 1 244 ? 28.068 22.293 2.697 1.00 26.01 237 PRO A O 1
ATOM 1760 N N . HIS A 1 245 ? 29.782 21.885 1.295 1.00 33.39 238 HIS A N 1
ATOM 1761 C CA . HIS A 1 245 ? 29.705 20.410 1.402 1.00 37.26 238 HIS A CA 1
ATOM 1762 C C . HIS A 1 245 ? 30.651 19.851 2.479 1.00 35.79 238 HIS A C 1
ATOM 1763 O O . HIS A 1 245 ? 30.787 18.648 2.580 1.00 38.61 238 HIS A O 1
ATOM 1770 N N . GLY A 1 246 ? 31.266 20.678 3.313 1.00 32.37 239 GLY A N 1
ATOM 1771 C CA . GLY A 1 246 ? 32.303 20.179 4.196 1.00 28.75 239 GLY A CA 1
ATOM 1772 C C . GLY A 1 246 ? 31.851 19.777 5.597 1.00 28.44 239 GLY A C 1
ATOM 1773 O O . GLY A 1 246 ? 32.678 19.257 6.334 1.00 26.46 239 GLY A O 1
ATOM 1774 N N . GLY A 1 247 ? 30.595 19.984 5.993 1.00 24.78 240 GLY A N 1
ATOM 1775 C CA . GLY A 1 247 ? 30.131 19.534 7.353 1.00 22.56 240 GLY A CA 1
ATOM 1776 C C . GLY A 1 247 ? 30.355 20.553 8.487 1.00 22.65 240 GLY A C 1
ATOM 1777 O O . GLY A 1 247 ? 29.850 20.379 9.591 1.00 21.64 240 GLY A O 1
ATOM 1778 N N . SER A 1 248 ? 31.077 21.647 8.248 1.00 20.49 241 SER A N 1
ATOM 1779 C CA . SER A 1 248 ? 31.321 22.708 9.246 1.00 17.36 241 SER A CA 1
ATOM 1780 C C . SER A 1 248 ? 31.546 24.016 8.455 1.00 15.58 241 SER A C 1
ATOM 1781 O O . SER A 1 248 ? 31.711 23.931 7.270 1.00 13.49 241 SER A O 1
ATOM 1784 N N . ALA A 1 249 ? 31.573 25.218 9.058 1.00 13.36 242 ALA A N 1
ATOM 1785 C CA . ALA A 1 249 ? 31.657 26.401 8.238 1.00 13.68 242 ALA A CA 1
ATOM 1786 C C . ALA A 1 249 ? 32.396 27.496 8.993 1.00 15.38 242 ALA A C 1
ATOM 1787 O O . ALA A 1 249 ? 32.044 27.831 10.152 1.00 15.79 242 ALA A O 1
ATOM 1789 N N . VAL A 1 250 ? 33.437 28.003 8.359 1.00 14.20 243 VAL A N 1
ATOM 1790 C CA . VAL A 1 250 ? 34.098 29.235 8.797 1.00 14.39 243 VAL A CA 1
ATOM 1791 C C . VAL A 1 250 ? 33.983 30.222 7.623 1.00 13.18 243 VAL A C 1
ATOM 1792 O O . VAL A 1 250 ? 34.381 29.903 6.508 1.00 13.62 243 VAL A O 1
ATOM 1796 N N . ALA A 1 251 ? 33.406 31.389 7.862 1.00 12.43 244 ALA A N 1
ATOM 1797 C CA . ALA A 1 251 ? 33.352 32.406 6.840 1.00 13.09 244 ALA A CA 1
ATOM 1798 C C . ALA A 1 251 ? 34.109 33.618 7.368 1.00 14.30 244 ALA A C 1
ATOM 1799 O O . ALA A 1 251 ? 33.998 33.959 8.552 1.00 14.75 244 ALA A O 1
ATOM 1801 N N . THR A 1 252 ? 34.925 34.214 6.499 1.00 13.99 245 THR A N 1
ATOM 1802 C CA . THR A 1 252 ? 35.630 35.409 6.879 1.00 14.56 245 THR A CA 1
ATOM 1803 C C . THR A 1 252 ? 35.608 36.359 5.679 1.00 15.62 245 THR A C 1
ATOM 1804 O O . THR A 1 252 ? 35.114 36.027 4.631 1.00 13.95 245 THR A O 1
ATOM 1808 N N . ASN A 1 253 ? 36.220 37.511 5.887 1.00 15.95 246 ASN A N 1
ATOM 1809 C CA . ASN A 1 253 ? 36.458 38.537 4.895 1.00 18.42 246 ASN A CA 1
ATOM 1810 C C . ASN A 1 253 ? 37.586 38.111 3.931 1.00 19.09 246 ASN A C 1
ATOM 1811 O O . ASN A 1 253 ? 37.927 38.895 3.017 1.00 19.59 246 ASN A O 1
ATOM 1816 N N . GLY A 1 254 ? 38.121 36.906 4.090 1.00 19.12 247 GLY A N 1
ATOM 1817 C CA . GLY A 1 254 ? 39.204 36.344 3.240 1.00 21.62 247 GLY A CA 1
ATOM 1818 C C . GLY A 1 254 ? 40.589 36.659 3.793 1.00 22.02 247 GLY A C 1
ATOM 1819 O O . GLY A 1 254 ? 41.437 35.762 3.878 1.00 23.87 247 GLY A O 1
ATOM 1820 N N . LEU A 1 255 ? 40.845 37.921 4.179 1.00 19.66 248 LEU A N 1
ATOM 1821 C CA . LEU A 1 255 ? 42.098 38.291 4.816 1.00 22.20 248 LEU A CA 1
ATOM 1822 C C . LEU A 1 255 ? 42.379 37.442 6.070 1.00 22.57 248 LEU A C 1
ATOM 1823 O O . LEU A 1 255 ? 43.527 37.098 6.342 1.00 22.85 248 LEU A O 1
ATOM 1828 N N . LEU A 1 256 ? 41.368 37.144 6.878 1.00 19.52 249 LEU A N 1
ATOM 1829 C CA . LEU A 1 256 ? 41.622 36.528 8.204 1.00 19.43 249 LEU A CA 1
ATOM 1830 C C . LEU A 1 256 ? 41.577 34.996 8.076 1.00 18.34 249 LEU A C 1
ATOM 1831 O O . LEU A 1 256 ? 41.853 34.252 9.044 1.00 18.51 249 LEU A O 1
ATOM 1836 N N . HIS A 1 257 ? 41.242 34.517 6.870 1.00 17.28 250 HIS A N 1
ATOM 1837 C CA . HIS A 1 257 ? 40.859 33.105 6.737 1.00 17.47 250 HIS A CA 1
ATOM 1838 C C . HIS A 1 257 ? 41.938 32.140 7.247 1.00 17.78 250 HIS A C 1
ATOM 1839 O O . HIS A 1 257 ? 41.700 31.283 8.113 1.00 16.19 250 HIS A O 1
ATOM 1846 N N . ASP A 1 258 ? 43.139 32.258 6.679 1.00 19.08 251 ASP A N 1
ATOM 1847 C CA . ASP A 1 258 ? 44.193 31.302 6.994 1.00 19.24 251 ASP A CA 1
ATOM 1848 C C . ASP A 1 258 ? 44.562 31.429 8.477 1.00 18.41 251 ASP A C 1
ATOM 1849 O O . ASP A 1 258 ? 44.734 30.414 9.150 1.00 18.83 251 ASP A O 1
ATOM 1854 N N . GLU A 1 259 ? 44.596 32.621 9.033 1.00 19.62 252 GLU A N 1
ATOM 1855 C CA . GLU A 1 259 ? 44.926 32.700 10.467 1.00 20.76 252 GLU A CA 1
ATOM 1856 C C . GLU A 1 259 ? 43.846 32.045 11.336 1.00 18.89 252 GLU A C 1
ATOM 1857 O O . GLU A 1 259 ? 44.159 31.423 12.343 1.00 19.45 252 GLU A O 1
ATOM 1863 N N . VAL A 1 260 ? 42.572 32.208 10.963 1.00 18.75 253 VAL A N 1
ATOM 1864 C CA . VAL A 1 260 ? 41.520 31.591 11.743 1.00 18.75 253 VAL A CA 1
ATOM 1865 C C . VAL A 1 260 ? 41.645 30.068 11.625 1.00 16.65 253 VAL A C 1
ATOM 1866 O O . VAL A 1 260 ? 41.587 29.381 12.618 1.00 15.51 253 VAL A O 1
ATOM 1870 N N . LEU A 1 261 ? 41.797 29.531 10.419 1.00 16.21 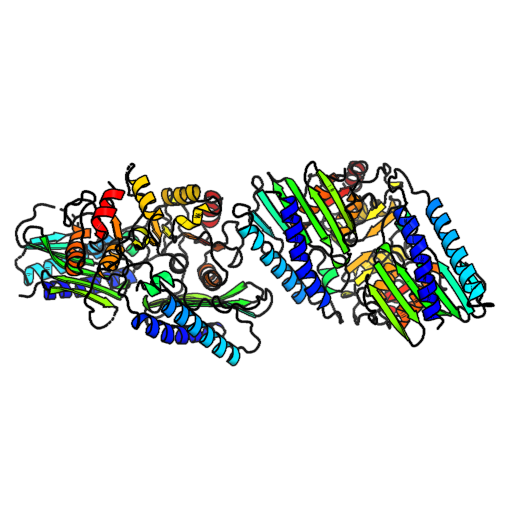254 LEU A N 1
ATOM 1871 C CA . LEU A 1 261 ? 41.850 28.069 10.326 1.00 15.48 254 LEU A CA 1
ATOM 1872 C C . LEU A 1 261 ? 43.056 27.536 11.113 1.00 17.51 254 LEU A C 1
ATOM 1873 O O . LEU A 1 261 ? 42.946 26.471 11.755 1.00 16.82 254 LEU A O 1
ATOM 1878 N N . THR A 1 262 ? 44.178 28.259 11.068 1.00 17.69 255 THR A N 1
ATOM 1879 C CA . THR A 1 262 ? 45.381 27.836 11.776 1.00 18.04 255 THR A CA 1
ATOM 1880 C C . THR A 1 262 ? 45.135 27.832 13.284 1.00 17.99 255 THR A C 1
ATOM 1881 O O . THR A 1 262 ? 45.483 26.855 13.955 1.00 17.96 255 THR A O 1
ATOM 1885 N N . ARG A 1 263 ? 44.518 28.886 13.819 1.00 18.49 256 ARG A N 1
ATOM 1886 C CA . ARG A 1 263 ? 44.239 28.929 15.248 1.00 20.30 256 ARG A CA 1
ATOM 1887 C C . ARG A 1 263 ? 43.269 27.810 15.629 1.00 24.41 256 ARG A C 1
ATOM 1888 O O . ARG A 1 263 ? 43.436 27.197 16.689 1.00 25.46 256 ARG A O 1
ATOM 1896 N N . LEU A 1 264 ? 42.280 27.524 14.780 1.00 23.05 257 LEU A N 1
ATOM 1897 C CA . LEU A 1 264 ? 41.322 26.465 15.137 1.00 26.27 257 LEU A CA 1
ATOM 1898 C C . LEU A 1 264 ? 41.894 25.067 14.853 1.00 30.99 257 LEU A C 1
ATOM 1899 O O . LEU A 1 264 ? 41.381 24.101 15.387 1.00 38.24 257 LEU A O 1
ATOM 1904 N N . ASN A 1 265 ? 42.935 24.955 14.028 1.00 30.66 258 ASN A N 1
ATOM 1905 C CA . ASN A 1 265 ? 43.512 23.673 13.562 1.00 42.63 258 ASN A CA 1
ATOM 1906 C C . ASN A 1 265 ? 42.994 23.275 12.165 1.00 51.26 258 ASN A C 1
ATOM 1907 O O . ASN A 1 265 ? 41.894 23.649 11.722 1.00 54.81 258 ASN A O 1
ATOM 1912 N N . ASP B 1 11 ? 1.782 60.037 30.526 1.00 58.19 4 ASP B N 1
ATOM 1913 C CA . ASP B 1 11 ? 2.103 61.471 30.731 1.00 52.98 4 ASP B CA 1
ATOM 1914 C C . ASP B 1 11 ? 3.622 61.646 30.628 1.00 49.98 4 ASP B C 1
ATOM 1915 O O . ASP B 1 11 ? 4.108 62.132 29.596 1.00 39.64 4 ASP B O 1
ATOM 1920 N N . ASP B 1 12 ? 4.373 61.134 31.610 1.00 44.69 5 ASP B N 1
ATOM 1921 C CA . ASP B 1 12 ? 5.818 61.012 31.434 1.00 42.44 5 ASP B CA 1
ATOM 1922 C C . ASP B 1 12 ? 6.128 59.944 30.365 1.00 36.80 5 ASP B C 1
ATOM 1923 O O . ASP B 1 12 ? 7.102 60.083 29.665 1.00 41.17 5 ASP B O 1
ATOM 1928 N N . LEU B 1 13 ? 5.296 58.914 30.231 1.00 30.75 6 LEU B N 1
ATOM 1929 C CA . LEU B 1 13 ? 5.498 57.887 29.230 1.00 34.27 6 LEU B CA 1
ATOM 1930 C C . LEU B 1 13 ? 5.337 58.465 27.818 1.00 40.16 6 LEU B C 1
ATOM 1931 O O . LEU B 1 13 ? 6.140 58.184 26.915 1.00 41.03 6 LEU B O 1
ATOM 1936 N N . MET B 1 14 ? 4.290 59.269 27.636 1.00 38.73 7 MET B N 1
ATOM 1937 C CA . MET B 1 14 ? 4.047 59.937 26.376 1.00 38.57 7 MET B CA 1
ATOM 1938 C C . MET B 1 14 ? 5.249 60.833 26.028 1.00 36.66 7 MET B C 1
ATOM 1939 O O . MET B 1 14 ? 5.715 60.834 24.880 1.00 36.45 7 MET B O 1
ATOM 1941 N N . LEU B 1 15 ? 5.778 61.566 27.004 1.00 33.72 8 LEU B N 1
ATOM 1942 C CA . LEU B 1 15 ? 6.956 62.410 26.749 1.00 36.22 8 LEU B CA 1
ATOM 1943 C C . LEU B 1 15 ? 8.167 61.522 26.402 1.00 37.83 8 LEU B C 1
ATOM 1944 O O . LEU B 1 15 ? 8.886 61.811 25.446 1.00 35.91 8 LEU B O 1
ATOM 1948 N N . ALA B 1 16 ? 8.390 60.444 27.166 1.00 36.92 9 ALA B N 1
ATOM 1949 C CA . ALA B 1 16 ? 9.522 59.523 26.898 1.00 34.91 9 ALA B CA 1
ATOM 1950 C C . ALA B 1 16 ? 9.444 58.984 25.463 1.00 33.17 9 ALA B C 1
ATOM 1951 O O . ALA B 1 16 ? 10.453 58.923 24.766 1.00 37.43 9 ALA B O 1
ATOM 1953 N N . LEU B 1 17 ? 8.254 58.602 25.015 1.00 30.94 10 LEU B N 1
ATOM 1954 C CA . LEU B 1 17 ? 8.075 58.051 23.669 1.00 32.90 10 LEU B CA 1
ATOM 1955 C C . LEU B 1 17 ? 8.314 59.127 22.595 1.00 32.39 10 LEU B C 1
ATOM 1956 O O . LEU B 1 17 ? 8.836 58.826 21.495 1.00 29.89 10 LEU B O 1
ATOM 1961 N N . ALA B 1 18 ? 7.986 60.383 22.918 1.00 33.27 11 ALA B N 1
ATOM 1962 C CA . ALA B 1 18 ? 8.254 61.514 22.010 1.00 30.27 11 ALA B CA 1
ATOM 1963 C C . ALA B 1 18 ? 9.759 61.799 21.958 1.00 29.99 11 ALA B C 1
ATOM 1964 O O . ALA B 1 18 ? 10.307 62.096 20.881 1.00 31.74 11 ALA B O 1
ATOM 1965 N N . LEU B 1 19 ? 10.451 61.704 23.104 1.00 28.52 12 LEU B N 1
ATOM 1966 C CA . LEU B 1 19 ? 11.917 61.831 23.101 1.00 31.55 12 LEU B CA 1
ATOM 1967 C C . LEU B 1 19 ? 12.532 60.730 22.226 1.00 32.51 12 LEU B C 1
ATOM 1968 O O . LEU B 1 19 ? 13.496 60.974 21.492 1.00 38.28 12 LEU B O 1
ATOM 1973 N N . ALA B 1 20 ? 11.993 59.521 22.300 1.00 30.05 13 ALA B N 1
ATOM 1974 C CA . ALA B 1 20 ? 12.530 58.407 21.500 1.00 32.98 13 ALA B CA 1
ATOM 1975 C C . ALA B 1 20 ? 12.306 58.666 20.006 1.00 33.63 13 ALA B C 1
ATOM 1976 O O . ALA B 1 20 ? 13.178 58.329 19.171 1.00 32.64 13 ALA B O 1
ATOM 1978 N N . ASP B 1 21 ? 11.149 59.253 19.664 1.00 33.33 14 ASP B N 1
ATOM 1979 C CA . ASP B 1 21 ? 10.876 59.588 18.273 1.00 35.13 14 ASP B CA 1
ATOM 1980 C C . ASP B 1 21 ? 11.979 60.525 17.766 1.00 34.31 14 ASP B C 1
ATOM 1981 O O . ASP B 1 21 ? 12.525 60.313 16.694 1.00 32.96 14 ASP B O 1
ATOM 1986 N N . ARG B 1 22 ? 12.327 61.522 18.563 1.00 33.31 15 ARG B N 1
ATOM 1987 C CA . ARG B 1 22 ? 13.309 62.529 18.168 1.00 37.53 15 ARG B CA 1
ATOM 1988 C C . ARG B 1 22 ? 14.713 61.911 18.135 1.00 35.30 15 ARG B C 1
ATOM 1989 O O . ARG B 1 22 ? 15.499 62.214 17.242 1.00 34.85 15 ARG B O 1
ATOM 1997 N N . ALA B 1 23 ? 15.039 61.079 19.126 1.00 31.17 16 ALA B N 1
ATOM 1998 C CA . ALA B 1 23 ? 16.356 60.402 19.172 1.00 28.78 16 ALA B CA 1
ATOM 1999 C C . ALA B 1 23 ? 16.498 59.544 17.906 1.00 24.90 16 ALA B C 1
ATOM 2000 O O . ALA B 1 23 ? 17.543 59.583 17.261 1.00 26.78 16 ALA B O 1
ATOM 2002 N N . ASP B 1 24 ? 15.442 58.815 17.547 1.00 25.01 17 ASP B N 1
ATOM 2003 C CA . ASP B 1 24 ? 15.460 57.900 16.387 1.00 29.95 17 ASP B CA 1
ATOM 2004 C C . ASP B 1 24 ? 15.701 58.679 15.095 1.00 34.35 17 ASP B C 1
ATOM 2005 O O . ASP B 1 24 ? 16.392 58.187 14.202 1.00 36.24 17 ASP B O 1
ATOM 2010 N N . GLU B 1 25 ? 15.106 59.863 14.966 1.00 37.98 18 GLU B N 1
ATOM 2011 C CA . GLU B 1 25 ? 15.306 60.645 13.734 1.00 39.21 18 GLU B CA 1
ATOM 2012 C C . GLU B 1 25 ? 16.792 61.000 13.620 1.00 33.83 18 GLU B C 1
ATOM 2013 O O . GLU B 1 25 ? 17.330 60.981 12.525 1.00 33.67 18 GLU B O 1
ATOM 2019 N N . LEU B 1 26 ? 17.455 61.300 14.731 1.00 30.17 19 LEU B N 1
ATOM 2020 C CA . LEU B 1 26 ? 18.856 61.700 14.678 1.00 29.47 19 LEU B CA 1
ATOM 2021 C C . LEU B 1 26 ? 19.756 60.466 14.479 1.00 28.36 19 LEU B C 1
ATOM 2022 O O . LEU B 1 26 ? 20.677 60.488 13.650 1.00 31.24 19 LEU B O 1
ATOM 2027 N N . THR B 1 27 ? 19.497 59.386 15.216 1.00 27.37 20 THR B N 1
ATOM 2028 C CA . THR B 1 27 ? 20.388 58.220 15.144 1.00 28.92 20 THR B CA 1
ATOM 2029 C C . THR B 1 27 ? 20.259 57.502 13.791 1.00 27.55 20 THR B C 1
ATOM 2030 O O . THR B 1 27 ? 21.277 57.041 13.243 1.00 27.33 20 THR B O 1
ATOM 2034 N N . ARG B 1 28 ? 19.041 57.391 13.261 1.00 26.86 21 ARG B N 1
ATOM 2035 C CA . ARG B 1 28 ? 18.839 56.752 11.945 1.00 31.48 21 ARG B CA 1
ATOM 2036 C C . ARG B 1 28 ? 19.724 57.417 10.886 1.00 29.78 21 ARG B C 1
ATOM 2037 O O . ARG B 1 28 ? 20.374 56.726 10.065 1.00 34.71 21 ARG B O 1
ATOM 2045 N N . VAL B 1 29 ? 19.714 58.747 10.883 1.00 27.32 22 VAL B N 1
ATOM 2046 C CA . VAL B 1 29 ? 20.413 59.475 9.830 1.00 27.42 22 VAL B CA 1
ATOM 2047 C C . VAL B 1 29 ? 21.909 59.204 9.981 1.00 26.26 22 VAL B C 1
ATOM 2048 O O . VAL B 1 29 ? 22.585 58.908 8.992 1.00 25.40 22 VAL B O 1
ATOM 2052 N N . ARG B 1 30 ? 22.416 59.258 11.213 1.00 25.45 23 ARG B N 1
ATOM 2053 C CA . ARG B 1 30 ? 23.850 59.109 11.429 1.00 24.80 23 AR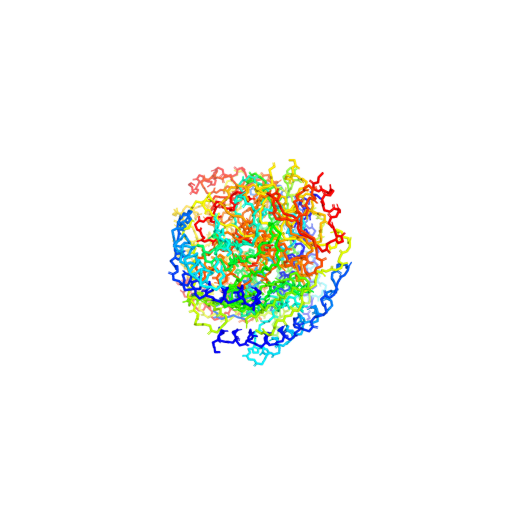G B CA 1
ATOM 2054 C C . ARG B 1 30 ? 24.277 57.653 11.191 1.00 24.31 23 ARG B C 1
ATOM 2055 O O . ARG B 1 30 ? 25.401 57.428 10.783 1.00 24.31 23 ARG B O 1
ATOM 2063 N N . PHE B 1 31 ? 23.406 56.686 11.467 1.00 20.71 24 PHE B N 1
ATOM 2064 C CA . PHE B 1 31 ? 23.738 55.262 11.215 1.00 22.52 24 PHE B CA 1
ATOM 2065 C C . PHE B 1 31 ? 23.840 55.029 9.704 1.00 21.89 24 PHE B C 1
ATOM 2066 O O . PHE B 1 31 ? 24.744 54.319 9.234 1.00 22.75 24 PHE B O 1
ATOM 2074 N N . GLY B 1 32 ? 22.914 55.628 8.963 1.00 23.10 25 GLY B N 1
ATOM 2075 C CA . GLY B 1 32 ? 22.862 55.498 7.489 1.00 22.35 25 GLY B CA 1
ATOM 2076 C C . GLY B 1 32 ? 24.044 56.170 6.797 1.00 24.97 25 GLY B C 1
ATOM 2077 O O . GLY B 1 32 ? 24.467 55.745 5.723 1.00 27.00 25 GLY B O 1
ATOM 2078 N N . ALA B 1 33 ? 24.610 57.195 7.418 1.00 24.77 26 ALA B N 1
ATOM 2079 C CA . ALA B 1 33 ? 25.670 57.993 6.810 1.00 25.35 26 ALA B CA 1
ATOM 2080 C C . ALA B 1 33 ? 27.063 57.413 7.111 1.00 27.71 26 ALA B C 1
ATOM 2081 O O . ALA B 1 33 ? 28.081 57.937 6.636 1.00 29.95 26 ALA B O 1
ATOM 2083 N N . LEU B 1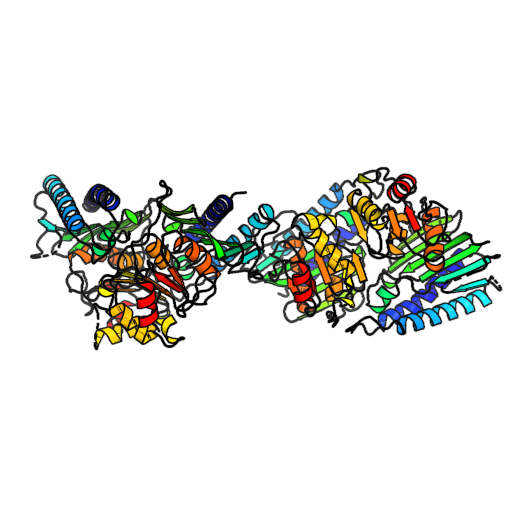 34 ? 27.158 56.339 7.871 1.00 24.77 27 LEU B N 1
ATOM 2084 C CA . LEU B 1 34 ? 28.499 55.812 8.232 1.00 24.78 27 LEU B CA 1
ATOM 2085 C C . LEU B 1 34 ? 29.159 55.221 6.981 1.00 25.95 27 LEU B C 1
ATOM 2086 O O . LEU B 1 34 ? 28.489 54.605 6.153 1.00 26.26 27 LEU B O 1
ATOM 2091 N N . ASP B 1 35 ? 30.469 55.397 6.862 1.00 28.13 28 ASP B N 1
ATOM 2092 C CA . ASP B 1 35 ? 31.276 54.560 5.955 1.00 32.02 28 ASP B CA 1
ATOM 2093 C C . ASP B 1 35 ? 31.652 53.281 6.716 1.00 30.74 28 ASP B C 1
ATOM 2094 O O . ASP B 1 35 ? 32.370 53.363 7.703 1.00 33.99 28 ASP B O 1
ATOM 2099 N N . LEU B 1 36 ? 31.215 52.121 6.251 1.00 33.19 29 LEU B N 1
ATOM 2100 C CA . LEU B 1 36 ? 31.462 50.867 6.986 1.00 33.67 29 LEU B CA 1
ATOM 2101 C C . LEU B 1 36 ? 32.758 50.159 6.543 1.00 34.24 29 LEU B C 1
ATOM 2102 O O . LEU B 1 36 ? 33.167 49.188 7.158 1.00 31.30 29 LEU B O 1
ATOM 2107 N N . ARG B 1 37 ? 33.439 50.682 5.528 1.00 31.35 30 ARG B N 1
ATOM 2108 C CA . ARG B 1 37 ? 34.766 50.169 5.170 1.00 30.94 30 ARG B CA 1
ATOM 2109 C C . ARG B 1 37 ? 35.725 50.386 6.349 1.00 30.23 30 ARG B C 1
ATOM 2110 O O . ARG B 1 37 ? 35.736 51.428 6.958 1.00 32.66 30 ARG B O 1
ATOM 2118 N N . ILE B 1 38 ? 36.509 49.387 6.702 1.00 25.87 31 ILE B N 1
ATOM 2119 C CA . ILE B 1 38 ? 37.259 49.425 7.961 1.00 29.65 31 ILE B CA 1
ATOM 2120 C C . ILE B 1 38 ? 38.432 48.443 7.842 1.00 27.19 31 ILE B C 1
ATOM 2121 O O . ILE B 1 38 ? 38.292 47.401 7.197 1.00 26.96 31 ILE B O 1
ATOM 2126 N N . ASP B 1 39 ? 39.563 48.727 8.468 1.00 25.86 32 ASP B N 1
ATOM 2127 C CA . ASP B 1 39 ? 40.685 47.778 8.357 1.00 28.46 32 ASP B CA 1
ATOM 2128 C C . ASP B 1 39 ? 41.382 47.596 9.705 1.00 26.57 32 ASP B C 1
ATOM 2129 O O . ASP B 1 39 ? 42.373 46.887 9.791 1.00 31.15 32 ASP B O 1
ATOM 2134 N N . THR B 1 40 ? 40.831 48.215 10.746 1.00 28.96 33 THR B N 1
ATOM 2135 C CA . THR B 1 40 ? 41.359 48.118 12.109 1.00 30.90 33 THR B CA 1
ATOM 2136 C C . THR B 1 40 ? 40.200 48.213 13.116 1.00 27.53 33 THR B C 1
ATOM 2137 O O . THR B 1 40 ? 39.051 48.205 12.736 1.00 28.56 33 THR B O 1
ATOM 2141 N N . LYS B 1 41 ? 40.516 48.318 14.405 1.00 27.31 34 LYS B N 1
ATOM 2142 C CA . LYS B 1 41 ? 39.550 48.722 15.422 1.00 28.52 34 LYS B CA 1
ATOM 2143 C C . LYS B 1 41 ? 38.816 50.000 14.997 1.00 29.38 34 LYS B C 1
ATOM 2144 O O . LYS B 1 41 ? 39.428 50.879 14.378 1.00 32.10 34 LYS B O 1
ATOM 2150 N N . PRO B 1 42 ? 37.496 50.095 15.289 1.00 29.02 35 PRO B N 1
ATOM 2151 C CA . PRO B 1 42 ? 36.759 51.212 14.676 1.00 29.68 35 PRO B CA 1
ATOM 2152 C C . PRO B 1 42 ? 36.950 52.491 15.506 1.00 31.27 35 PRO B C 1
ATOM 2153 O O . PRO B 1 42 ? 37.065 52.467 16.746 1.00 29.07 35 PRO B O 1
ATOM 2157 N N . ASP B 1 43 ? 36.929 53.607 14.804 1.00 32.24 36 ASP B N 1
ATOM 2158 C CA . ASP B 1 43 ? 36.997 54.918 15.430 1.00 35.46 36 ASP B CA 1
ATOM 2159 C C . ASP B 1 43 ? 35.590 55.295 15.929 1.00 33.81 36 ASP B C 1
ATOM 2160 O O . ASP B 1 43 ? 34.639 55.325 15.146 1.00 32.20 36 ASP B O 1
ATOM 2165 N N . LEU B 1 44 ? 35.443 55.564 17.228 1.00 29.68 37 LEU B N 1
ATOM 2166 C CA . LEU B 1 44 ? 34.105 55.803 17.827 1.00 30.92 37 LEU B CA 1
ATOM 2167 C C . LEU B 1 44 ? 33.660 57.272 17.710 1.00 33.42 37 LEU B C 1
ATOM 2168 O O . LEU B 1 44 ? 32.602 57.681 18.252 1.00 34.46 37 LEU B O 1
ATOM 2173 N N . THR B 1 45 ? 34.434 58.091 17.006 1.00 31.39 38 THR B N 1
ATOM 2174 C CA . THR B 1 45 ? 34.146 59.551 16.925 1.00 37.76 38 THR B CA 1
ATOM 2175 C C . THR B 1 45 ? 32.730 59.840 16.390 1.00 36.57 38 THR B C 1
ATOM 2176 O O . THR B 1 45 ? 32.009 60.613 16.995 1.00 30.26 38 THR B O 1
ATOM 2180 N N . PRO B 1 46 ? 32.317 59.247 15.270 1.00 37.00 39 PRO B N 1
ATOM 2181 C CA . PRO B 1 46 ? 30.933 59.488 14.817 1.00 38.71 39 PRO B CA 1
ATOM 2182 C C . PRO B 1 46 ? 29.852 59.047 15.815 1.00 39.36 39 PRO B C 1
ATOM 2183 O O . PRO B 1 46 ? 28.764 59.625 15.821 1.00 40.48 39 PRO B O 1
ATOM 2187 N N . VAL B 1 47 ? 30.132 58.063 16.650 1.00 37.29 40 VAL B N 1
ATOM 2188 C CA . VAL B 1 47 ? 29.152 57.645 17.666 1.00 36.09 40 VAL B CA 1
ATOM 2189 C C . VAL B 1 47 ? 29.122 58.676 18.802 1.00 37.43 40 VAL B C 1
ATOM 2190 O O . VAL B 1 47 ? 28.057 59.081 19.270 1.00 34.54 40 VAL B O 1
ATOM 2194 N N . THR B 1 48 ? 30.300 59.098 19.243 1.00 37.48 41 THR B N 1
ATOM 2195 C CA . THR B 1 48 ? 30.391 60.153 20.243 1.00 41.21 41 THR B CA 1
ATOM 2196 C C . THR B 1 48 ? 29.664 61.411 19.751 1.00 37.56 41 THR B C 1
ATOM 2197 O O . THR B 1 48 ? 28.955 62.053 20.514 1.00 35.23 41 THR B O 1
ATOM 2201 N N . ASP B 1 49 ? 29.827 61.729 18.471 1.00 38.73 42 ASP B N 1
ATOM 2202 C CA . ASP B 1 49 ? 29.175 62.907 17.858 1.00 37.39 42 ASP B CA 1
ATOM 2203 C C . ASP B 1 49 ? 27.657 62.742 17.914 1.00 36.15 42 ASP B C 1
ATOM 2204 O O . ASP B 1 49 ? 26.955 63.676 18.275 1.00 39.44 42 ASP B O 1
ATOM 2209 N N . ALA B 1 50 ? 27.156 61.568 17.532 1.00 33.69 43 ALA B N 1
ATOM 2210 C CA . ALA B 1 50 ? 25.722 61.271 17.556 1.00 34.85 43 ALA B CA 1
ATOM 2211 C C . ALA B 1 50 ? 25.206 61.323 18.997 1.00 32.72 43 ALA B C 1
ATOM 2212 O O . ALA B 1 50 ? 24.131 61.868 19.248 1.00 31.93 43 ALA B O 1
ATOM 2214 N N . ASP B 1 51 ? 25.967 60.748 19.927 1.00 33.80 44 ASP B N 1
ATOM 2215 C CA . ASP B 1 51 ? 25.652 60.757 21.352 1.00 37.83 44 ASP B CA 1
ATOM 2216 C C . ASP B 1 51 ? 25.435 62.206 21.812 1.00 36.79 44 ASP B C 1
ATOM 2217 O O . ASP B 1 51 ? 24.432 62.499 22.440 1.00 35.18 44 ASP B O 1
ATOM 2222 N N . ARG B 1 52 ? 26.363 63.106 21.491 1.00 36.50 45 ARG B N 1
ATOM 2223 C CA . ARG B 1 52 ? 26.258 64.542 21.853 1.00 40.63 45 ARG B CA 1
ATOM 2224 C C . ARG B 1 52 ? 25.015 65.202 21.209 1.00 39.79 45 ARG B C 1
ATOM 2225 O O . ARG B 1 52 ? 24.304 65.986 21.866 1.00 41.46 45 ARG B O 1
ATOM 2233 N N . ALA B 1 53 ? 24.727 64.902 19.939 1.00 36.53 46 ALA B N 1
ATOM 2234 C CA . ALA B 1 53 ? 23.566 65.520 19.287 1.00 35.06 46 ALA B CA 1
ATOM 2235 C C . ALA B 1 53 ? 22.256 65.059 19.935 1.00 35.31 46 ALA B C 1
ATOM 2236 O O . ALA B 1 53 ? 21.332 65.853 20.092 1.00 31.82 46 ALA B O 1
ATOM 2238 N N . VAL B 1 54 ? 22.152 63.781 20.309 1.00 34.97 47 VAL B N 1
ATOM 2239 C CA . VAL B 1 54 ? 20.918 63.288 20.923 1.00 32.91 47 VAL B CA 1
ATOM 2240 C C . VAL B 1 54 ? 20.760 63.932 22.306 1.00 33.27 47 VAL B C 1
ATOM 2241 O O . VAL B 1 54 ? 19.679 64.371 22.702 1.00 33.20 47 VAL B O 1
ATOM 2245 N N . GLU B 1 55 ? 21.850 63.993 23.044 1.00 35.20 48 GLU B N 1
ATOM 2246 C CA . GLU B 1 55 ? 21.782 64.513 24.398 1.00 40.98 48 GLU B CA 1
ATOM 2247 C C . GLU B 1 55 ? 21.317 65.974 24.363 1.00 42.94 48 GLU B C 1
ATOM 2248 O O . GLU B 1 55 ? 20.470 66.382 25.158 1.00 45.10 48 GLU B O 1
ATOM 2251 N N . SER B 1 56 ? 21.868 66.745 23.432 1.00 41.49 49 SER B N 1
ATOM 2252 C CA . SER B 1 56 ? 21.519 68.152 23.284 1.00 44.78 49 SER B CA 1
ATOM 2253 C C . SER B 1 56 ? 20.015 68.302 23.012 1.00 42.13 49 SER B C 1
ATOM 2254 O O . SER B 1 56 ? 19.323 69.127 23.642 1.00 45.79 49 SER B O 1
ATOM 2257 N N . ASP B 1 57 ? 19.501 67.492 22.094 1.00 38.60 50 ASP B N 1
ATOM 2258 C CA . ASP B 1 57 ? 18.101 67.549 21.742 1.00 39.94 50 ASP B CA 1
ATOM 2259 C C . ASP B 1 57 ? 17.227 67.166 22.943 1.00 42.52 50 ASP B C 1
ATOM 2260 O O . ASP B 1 57 ? 16.205 67.820 23.212 1.00 47.20 50 ASP B O 1
ATOM 2265 N N . VAL B 1 58 ? 17.605 66.102 23.656 1.00 40.84 51 VAL B N 1
ATOM 2266 C CA . VAL B 1 58 ? 16.856 65.638 24.830 1.00 42.39 51 VAL B CA 1
ATOM 2267 C C . VAL B 1 58 ? 16.824 66.751 25.882 1.00 39.80 51 VAL B C 1
ATOM 2268 O O . VAL B 1 58 ? 15.758 67.069 26.413 1.00 39.65 51 VAL B O 1
ATOM 2272 N N . ARG B 1 59 ? 17.978 67.346 26.161 1.00 40.93 52 ARG B N 1
ATOM 2273 C CA . ARG B 1 59 ? 18.067 68.423 27.170 1.00 42.46 52 ARG B CA 1
ATOM 2274 C C . ARG B 1 59 ? 17.162 69.599 26.783 1.00 46.15 52 ARG B C 1
ATOM 2275 O O . ARG B 1 59 ? 16.438 70.122 27.636 1.00 45.11 52 ARG B O 1
ATOM 2279 N N . GLN B 1 60 ? 17.219 70.008 25.513 1.00 48.50 53 GLN B N 1
ATOM 2280 C CA . GLN B 1 60 ? 16.394 71.104 24.992 1.00 48.37 53 GLN B CA 1
ATOM 2281 C C . GLN B 1 60 ? 14.900 70.792 25.192 1.00 49.38 53 GLN B C 1
ATOM 2282 O O . GLN B 1 60 ? 14.160 71.648 25.719 1.00 53.30 53 GLN B O 1
ATOM 2283 N N . THR B 1 61 ? 14.447 69.593 24.803 1.00 43.87 54 THR B N 1
ATOM 2284 C CA . THR B 1 61 ? 13.030 69.246 24.992 1.00 43.50 54 THR B CA 1
ATOM 2285 C C . THR B 1 61 ? 12.664 69.215 26.482 1.00 45.30 54 THR B C 1
ATOM 2286 O O . THR B 1 61 ? 11.607 69.725 26.871 1.00 41.62 54 THR B O 1
ATOM 2290 N N . LEU B 1 62 ? 13.508 68.612 27.318 1.00 45.38 55 LEU B N 1
ATOM 2291 C CA . LEU B 1 62 ? 13.127 68.455 28.719 1.00 42.87 55 LEU B CA 1
ATOM 2292 C C . LEU B 1 62 ? 13.153 69.817 29.418 1.00 43.81 55 LEU B C 1
ATOM 2293 O O . LEU B 1 62 ? 12.350 70.053 30.314 1.00 46.49 55 LEU B O 1
ATOM 2298 N N . GLY B 1 63 ? 14.065 70.696 29.012 1.00 46.88 56 GLY B N 1
ATOM 2299 C CA . GLY B 1 63 ? 14.077 72.080 29.491 1.00 49.42 56 GLY B CA 1
ATOM 2300 C C . GLY B 1 63 ? 12.748 72.767 29.223 1.00 49.91 56 GLY B C 1
ATOM 2301 O O . GLY B 1 63 ? 12.237 73.488 30.087 1.00 48.65 56 GLY B O 1
ATOM 2302 N N . ARG B 1 64 ? 12.170 72.513 28.048 1.00 50.63 57 ARG B N 1
ATOM 2303 C CA . ARG B 1 64 ? 10.891 73.106 27.659 1.00 46.32 57 ARG B CA 1
ATOM 2304 C C . ARG B 1 64 ? 9.726 72.417 28.396 1.00 51.15 57 ARG B C 1
ATOM 2305 O O . ARG B 1 64 ? 8.866 73.091 28.987 1.00 50.35 57 ARG B O 1
ATOM 2306 N N . ASP B 1 65 ? 9.678 71.085 28.366 1.00 47.34 58 ASP B N 1
ATOM 2307 C CA . ASP B 1 65 ? 8.475 70.356 28.781 1.00 48.04 58 ASP B CA 1
ATOM 2308 C C . ASP B 1 65 ? 8.536 69.941 30.259 1.00 44.59 58 ASP B C 1
ATOM 2309 O O . ASP B 1 65 ? 7.496 69.622 30.825 1.00 44.65 58 ASP B O 1
ATOM 2312 N N . ARG B 1 66 ? 9.716 69.901 30.869 1.00 47.45 59 ARG B N 1
ATOM 2313 C CA . ARG B 1 66 ? 9.837 69.448 32.276 1.00 46.96 59 ARG B CA 1
ATOM 2314 C C . ARG B 1 66 ? 10.842 70.337 33.018 1.00 49.85 59 ARG B C 1
ATOM 2315 O O . ARG B 1 66 ? 11.883 69.859 33.526 1.00 50.98 59 ARG B O 1
ATOM 2323 N N . PRO B 1 67 ? 10.539 71.660 33.084 1.00 49.58 60 PRO B N 1
ATOM 2324 C CA . PRO B 1 67 ? 11.432 72.516 33.865 1.00 47.06 60 PRO B CA 1
ATOM 2325 C C . PRO B 1 67 ? 11.644 72.010 35.312 1.00 47.42 60 PRO B C 1
ATOM 2326 O O . PRO B 1 67 ? 10.681 71.614 36.025 1.00 53.25 60 PRO B O 1
ATOM 2330 N N . GLY B 1 68 ? 12.889 71.928 35.735 1.00 46.22 61 GLY B N 1
ATOM 2331 C CA . GLY B 1 68 ? 13.102 71.410 37.091 1.00 45.76 61 GLY B CA 1
ATOM 2332 C C . GLY B 1 68 ? 13.228 69.896 37.168 1.00 50.12 61 GLY B C 1
ATOM 2333 O O . GLY B 1 68 ? 13.633 69.391 38.227 1.00 53.26 61 GLY B O 1
ATOM 2334 N N . ASP B 1 69 ? 13.019 69.124 36.085 1.00 51.86 62 ASP B N 1
ATOM 2335 C CA . ASP B 1 69 ? 13.526 67.722 36.111 1.00 46.37 62 ASP B CA 1
ATOM 2336 C C . ASP B 1 69 ? 15.028 67.735 35.828 1.00 43.51 62 ASP B C 1
ATOM 2337 O O . ASP B 1 69 ? 15.469 68.471 34.940 1.00 46.39 62 ASP B O 1
ATOM 2342 N N . GLY B 1 70 ? 15.802 66.938 36.553 1.00 40.18 63 GLY B N 1
ATOM 2343 C CA . GLY B 1 70 ? 17.229 66.788 36.225 1.00 39.77 63 GLY B CA 1
ATOM 2344 C C . GLY B 1 70 ? 17.434 65.913 34.985 1.00 40.48 63 GLY B C 1
ATOM 2345 O O . GLY B 1 70 ? 16.558 65.101 34.579 1.00 39.47 63 GLY B O 1
ATOM 2346 N N . VAL B 1 71 ? 18.615 66.055 34.380 1.00 39.83 64 VAL B N 1
ATOM 2347 C CA . VAL B 1 71 ? 19.009 65.252 33.213 1.00 44.88 64 VAL B CA 1
ATOM 2348 C C . VAL B 1 71 ? 20.426 64.702 33.424 1.00 48.81 64 VAL B C 1
ATOM 2349 O O . VAL B 1 71 ? 21.355 65.472 33.657 1.00 48.52 64 VAL B O 1
ATOM 2352 N N . LEU B 1 72 ? 20.560 63.375 33.297 1.00 45.24 65 LEU B N 1
ATOM 2353 C CA . LEU B 1 72 ? 21.820 62.647 33.354 1.00 48.51 65 LEU B CA 1
ATOM 2354 C C . LEU B 1 72 ? 22.049 61.980 31.990 1.00 60.16 65 LEU B C 1
ATOM 2355 O O . LEU B 1 72 ? 21.190 61.216 31.505 1.00 51.45 65 LEU B O 1
ATOM 2360 N N . GLY B 1 73 ? 23.208 62.215 31.374 1.00 67.90 66 GLY B N 1
ATOM 2361 C CA . GLY B 1 73 ? 23.563 61.552 30.099 1.00 64.91 66 GLY B CA 1
ATOM 2362 C C . GLY B 1 73 ? 24.783 60.658 30.278 1.00 72.43 66 GLY B C 1
ATOM 2363 O O . GLY B 1 73 ? 25.636 60.951 31.121 1.00 66.99 66 GLY B O 1
ATOM 2364 N N . GLU B 1 74 ? 24.875 59.569 29.513 1.00 77.74 67 GLU B N 1
ATOM 2365 C CA . GLU B 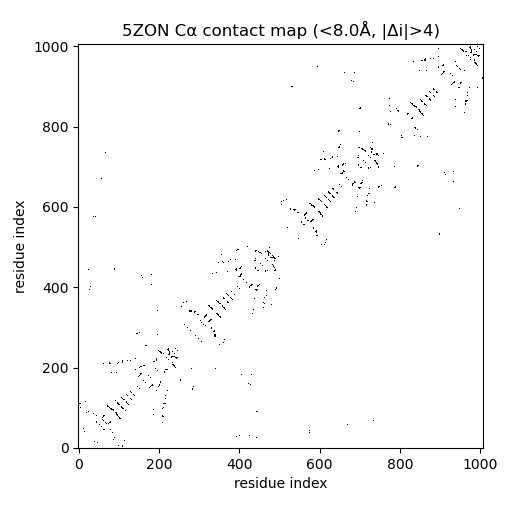1 74 ? 25.928 58.562 29.742 1.00 75.58 67 GLU B CA 1
ATOM 2366 C C . GLU B 1 74 ? 27.293 59.262 29.745 1.00 77.14 67 GLU B C 1
ATOM 2367 O O . GLU B 1 74 ? 28.152 58.988 30.584 1.00 77.91 67 GLU B O 1
ATOM 2369 N N . THR B 1 80 ? 24.830 60.791 38.999 1.00 58.27 73 THR B N 1
ATOM 2370 C CA . THR B 1 80 ? 25.876 60.531 40.005 1.00 54.83 73 THR B CA 1
ATOM 2371 C C . THR B 1 80 ? 25.337 60.765 41.426 1.00 48.99 73 THR B C 1
ATOM 2372 O O . THR B 1 80 ? 25.625 59.965 42.306 1.00 42.54 73 THR B O 1
ATOM 2376 N N . THR B 1 81 ? 24.578 61.836 41.660 1.00 45.43 74 THR B N 1
ATOM 2377 C CA . THR B 1 81 ? 23.689 61.861 42.826 1.00 38.69 74 THR B CA 1
ATOM 2378 C C . THR B 1 81 ? 22.262 61.655 42.335 1.00 32.66 74 THR B C 1
ATOM 2379 O O . THR B 1 81 ? 21.827 62.372 41.442 1.00 34.88 74 THR B O 1
ATOM 2383 N N . PHE B 1 82 ? 21.543 60.700 42.912 1.00 29.44 75 PHE B N 1
ATOM 2384 C CA . PHE B 1 82 ? 20.139 60.443 42.525 1.00 28.38 75 PHE B CA 1
ATOM 2385 C C . PHE B 1 82 ? 19.194 61.171 43.487 1.00 33.69 75 PHE B C 1
ATOM 2386 O O . PHE B 1 82 ? 19.098 60.822 44.661 1.00 38.28 75 PHE B O 1
ATOM 2394 N N . THR B 1 83 ? 18.520 62.204 43.001 1.00 38.39 76 THR B N 1
ATOM 2395 C CA . THR B 1 83 ? 17.569 62.945 43.829 1.00 38.82 76 THR B CA 1
ATOM 2396 C C . THR B 1 83 ? 16.379 63.290 42.931 1.00 41.79 76 THR B C 1
ATOM 2397 O O . THR B 1 83 ? 16.561 63.571 41.735 1.00 47.52 76 THR B O 1
ATOM 2401 N N . GLY B 1 84 ? 15.157 63.285 43.457 1.00 37.90 77 GLY B N 1
ATOM 2402 C CA . GLY B 1 84 ? 14.032 63.892 42.733 1.00 33.72 77 GLY B CA 1
ATOM 2403 C C . GLY B 1 84 ? 13.692 63.152 41.443 1.00 40.35 77 GLY B C 1
ATOM 2404 O O . GLY B 1 84 ? 14.022 61.968 41.305 1.00 33.70 77 GLY B O 1
ATOM 2405 N N . ARG B 1 85 ? 13.072 63.849 40.493 1.00 39.86 78 ARG B N 1
ATOM 2406 C CA . ARG B 1 85 ? 12.797 63.280 39.181 1.00 40.35 78 ARG B CA 1
ATOM 2407 C C . ARG B 1 85 ? 14.007 63.524 38.266 1.00 41.39 78 ARG B C 1
ATOM 2408 O O . ARG B 1 85 ? 14.456 64.659 38.127 1.00 40.86 78 ARG B O 1
ATOM 2416 N N . GLN B 1 86 ? 14.546 62.458 37.657 1.00 37.33 79 GLN B N 1
ATOM 2417 C CA . GLN B 1 86 ? 15.745 62.595 36.862 1.00 32.20 79 GLN B CA 1
ATOM 2418 C C . GLN B 1 86 ? 15.663 61.682 35.639 1.00 31.56 79 GLN B C 1
ATOM 2419 O O . GLN B 1 86 ? 15.350 60.499 35.725 1.00 29.87 79 GLN B O 1
ATOM 2425 N N . TRP B 1 87 ? 15.891 62.306 34.489 1.00 31.66 80 TRP B N 1
ATOM 2426 C CA . TRP B 1 87 ? 15.891 61.611 33.215 1.00 32.44 80 TRP B CA 1
ATOM 2427 C C . TRP B 1 87 ? 17.303 61.099 32.954 1.00 30.99 80 TRP B C 1
ATOM 2428 O O . TRP B 1 87 ? 18.267 61.786 33.207 1.00 35.84 80 TRP B O 1
ATOM 2439 N N . ILE B 1 88 ? 17.409 59.868 32.489 1.00 31.09 81 ILE B N 1
ATOM 2440 C CA . ILE B 1 88 ? 18.721 59.297 32.223 1.00 30.87 81 ILE B CA 1
ATOM 2441 C C . ILE B 1 88 ? 18.645 58.759 30.795 1.00 29.96 81 ILE B C 1
ATOM 2442 O O . ILE B 1 88 ? 17.653 58.096 30.456 1.00 30.18 81 ILE B O 1
ATOM 2447 N N . VAL B 1 89 ? 19.636 59.130 29.979 1.00 28.73 82 VAL B N 1
ATOM 2448 C CA . VAL B 1 89 ? 19.631 58.777 28.567 1.00 31.43 82 VAL B CA 1
ATOM 2449 C C . VAL B 1 89 ? 20.990 58.180 28.210 1.00 30.40 82 VAL B C 1
ATOM 2450 O O . VAL B 1 89 ? 22.040 58.752 28.541 1.00 27.16 82 VAL B O 1
ATOM 2454 N N . ASP B 1 90 ? 20.940 57.038 27.510 1.00 29.94 83 ASP B N 1
ATOM 2455 C CA . ASP B 1 90 ? 22.081 56.545 26.763 1.00 28.37 83 ASP B CA 1
ATOM 2456 C C . ASP B 1 90 ? 21.681 56.582 25.284 1.00 27.84 83 ASP B C 1
ATOM 2457 O O . ASP B 1 90 ? 20.872 55.774 24.833 1.00 24.66 83 ASP B O 1
ATOM 2462 N N . PRO B 1 91 ? 22.178 57.589 24.552 1.00 27.43 84 PRO B N 1
ATOM 2463 C CA . PRO B 1 91 ? 21.691 57.820 23.179 1.00 27.23 84 PRO B CA 1
ATOM 2464 C C . PRO B 1 91 ? 21.923 56.612 22.261 1.00 24.21 84 PRO B C 1
ATOM 2465 O O . PRO B 1 91 ? 21.073 56.317 21.430 1.00 24.24 84 PRO B O 1
ATOM 2469 N N . ILE B 1 92 ? 23.051 55.943 22.415 1.00 23.81 85 ILE B N 1
ATOM 2470 C CA . ILE B 1 92 ? 23.325 54.720 21.674 1.00 23.43 85 ILE B CA 1
ATOM 2471 C C . ILE B 1 92 ? 23.972 53.693 22.606 1.00 25.34 85 ILE B C 1
ATOM 2472 O O . ILE B 1 92 ? 25.163 53.770 22.905 1.00 27.32 85 ILE B O 1
ATOM 2477 N N . ASP B 1 93 ? 23.194 52.690 22.994 1.00 26.91 86 ASP B N 1
ATOM 2478 C CA . ASP B 1 93 ? 23.771 51.516 23.635 1.00 24.03 86 ASP B CA 1
ATOM 2479 C C . ASP B 1 93 ? 24.066 50.492 22.524 1.00 23.63 86 ASP B C 1
ATOM 2480 O O . ASP B 1 93 ? 23.224 50.283 21.676 1.00 25.46 86 ASP B O 1
ATOM 2485 N N . GLY B 1 94 ? 25.250 49.867 22.541 1.00 20.74 87 GLY B N 1
ATOM 2486 C CA . GLY B 1 94 ? 25.705 49.091 21.397 1.00 21.84 87 GLY B CA 1
ATOM 2487 C C . GLY B 1 94 ? 26.461 49.975 20.416 1.00 21.48 87 GLY B C 1
ATOM 2488 O O . GLY B 1 94 ? 26.372 49.785 19.182 1.00 21.68 87 GLY B O 1
ATOM 2489 N N . THR B 1 95 ? 27.241 50.920 20.969 1.00 20.89 88 THR B N 1
ATOM 2490 C CA . THR B 1 95 ? 28.073 51.809 20.142 1.00 21.45 88 THR B CA 1
ATOM 2491 C C . THR B 1 95 ? 29.010 50.987 19.241 1.00 18.90 88 THR B C 1
ATOM 2492 O O . THR B 1 95 ? 29.234 51.332 18.063 1.00 17.86 88 THR B O 1
ATOM 2496 N N . LYS B 1 96 ? 29.585 49.908 19.789 1.00 19.25 89 LYS B N 1
ATOM 2497 C CA . LYS B 1 96 ? 30.510 49.064 19.001 1.00 17.83 89 LYS B CA 1
ATOM 2498 C C . LYS B 1 96 ? 29.779 48.359 17.855 1.00 16.99 89 LYS B C 1
ATOM 2499 O O . LYS B 1 96 ? 30.425 47.996 16.898 1.00 18.16 89 LYS B O 1
ATOM 2504 N N . ASN B 1 97 ? 28.464 48.146 17.961 1.00 17.81 90 ASN B N 1
ATOM 2505 C CA . ASN B 1 97 ? 27.671 47.580 16.858 1.00 18.26 90 ASN B CA 1
ATOM 2506 C C . ASN B 1 97 ? 27.340 48.696 15.851 1.00 18.86 90 ASN B C 1
ATOM 2507 O O . ASN B 1 97 ? 27.483 48.543 14.650 1.00 17.83 90 ASN B O 1
ATOM 2512 N N . PHE B 1 98 ? 26.841 49.818 16.354 1.00 17.37 91 PHE B N 1
ATOM 2513 C CA . PHE B 1 98 ? 26.504 51.004 15.553 1.00 17.68 91 PHE B CA 1
ATOM 2514 C C . PHE B 1 98 ? 27.650 51.318 14.574 1.00 18.48 91 PHE B C 1
ATOM 2515 O O . PHE B 1 98 ? 27.458 51.438 13.353 1.00 17.16 91 PHE B O 1
ATOM 2523 N N . VAL B 1 99 ? 28.873 51.394 15.101 1.00 20.52 92 VAL B N 1
ATOM 2524 C CA . VAL B 1 99 ? 30.028 51.829 14.296 1.00 21.71 92 VAL B CA 1
ATOM 2525 C C . VAL B 1 99 ? 30.394 50.778 13.238 1.00 20.92 92 VAL B C 1
ATOM 2526 O O . VAL B 1 99 ? 31.009 51.115 12.240 1.00 18.13 92 VAL B O 1
ATOM 2530 N N . ARG B 1 100 ? 30.047 49.508 13.451 1.00 18.93 93 ARG B N 1
ATOM 2531 C CA . ARG B 1 100 ? 30.423 48.445 12.511 1.00 18.73 93 ARG B CA 1
ATOM 2532 C C . ARG B 1 100 ? 29.274 48.219 11.531 1.00 19.04 93 ARG B C 1
ATOM 2533 O O . ARG B 1 100 ? 29.465 47.514 10.540 1.00 20.04 93 ARG B O 1
ATOM 2541 N N . GLY B 1 101 ? 28.113 48.809 11.781 1.00 16.12 94 GLY B N 1
ATOM 2542 C CA . GLY B 1 101 ? 27.010 48.540 10.881 1.00 16.35 94 GLY B CA 1
ATOM 2543 C C . GLY B 1 101 ? 26.121 47.386 11.339 1.00 18.18 94 GLY B C 1
ATOM 2544 O O . GLY B 1 101 ? 25.208 46.985 10.611 1.00 17.91 94 GLY B O 1
ATOM 2545 N N . VAL B 1 102 ? 26.351 46.850 12.554 1.00 17.03 95 VAL B N 1
ATOM 2546 C CA . VAL B 1 102 ? 25.440 45.840 13.167 1.00 15.89 95 VAL B CA 1
ATOM 2547 C C . VAL B 1 102 ? 24.257 46.610 13.756 1.00 17.63 95 VAL B C 1
ATOM 2548 O O . VAL B 1 102 ? 24.469 47.590 14.479 1.00 17.45 95 VAL B O 1
ATOM 2552 N N . PRO B 1 103 ? 23.007 46.208 13.444 1.00 18.35 96 PRO B N 1
ATOM 2553 C CA . PRO B 1 103 ? 21.867 47.090 13.795 1.00 18.55 96 PRO B CA 1
ATOM 2554 C C . PRO B 1 103 ? 21.352 46.889 15.237 1.00 18.23 96 PRO B C 1
ATOM 2555 O O . PRO B 1 103 ? 20.342 47.502 15.602 1.00 19.27 96 PRO B O 1
ATOM 2559 N N . VAL B 1 104 ? 22.053 46.087 16.039 1.00 15.98 97 VAL B N 1
ATOM 2560 C CA . VAL B 1 104 ? 21.718 45.888 17.483 1.00 16.46 97 VAL B CA 1
ATOM 2561 C C . VAL B 1 104 ? 22.279 47.076 18.271 1.00 17.30 97 VAL B C 1
ATOM 2562 O O . VAL B 1 104 ? 23.345 47.007 18.855 1.00 19.22 97 VAL B O 1
ATOM 2566 N N . TRP B 1 105 ? 21.544 48.166 18.284 1.00 17.04 98 TRP B N 1
ATOM 2567 C CA . TRP B 1 105 ? 21.889 49.329 19.060 1.00 17.61 98 TRP B CA 1
ATOM 2568 C C . TRP B 1 105 ? 20.566 50.022 19.391 1.00 18.35 98 TRP B C 1
ATOM 2569 O O . TRP B 1 105 ? 19.568 49.817 18.683 1.00 18.28 98 TRP B O 1
ATOM 2580 N N . ALA B 1 106 ? 20.519 50.806 20.470 1.00 18.69 99 ALA B N 1
ATOM 2581 C CA . ALA B 1 106 ? 19.260 51.427 20.810 1.00 18.72 99 ALA B CA 1
ATOM 2582 C C . ALA B 1 106 ? 19.518 52.670 21.661 1.00 20.12 99 ALA B C 1
ATOM 2583 O O . ALA B 1 106 ? 20.565 52.765 22.329 1.00 20.64 99 ALA B O 1
ATOM 2585 N N . SER B 1 107 ? 18.581 53.617 21.610 1.00 21.29 100 SER B N 1
ATOM 2586 C CA . SER B 1 107 ? 18.538 54.669 22.615 1.00 21.63 100 SER B CA 1
ATOM 2587 C C . SER B 1 107 ? 17.760 54.130 23.813 1.00 20.93 100 SER B C 1
ATOM 2588 O O . SER B 1 107 ? 16.692 53.544 23.652 1.00 21.74 100 SER B O 1
ATOM 2591 N N . LEU B 1 108 ? 18.298 54.408 24.999 1.00 24.17 101 LEU B N 1
ATOM 2592 C CA . LEU B 1 108 ? 17.699 54.022 26.264 1.00 24.11 101 LEU B CA 1
ATOM 2593 C C . LEU B 1 108 ? 17.358 55.307 27.022 1.00 23.68 101 LEU B C 1
ATOM 2594 O O . LEU B 1 108 ? 18.264 56.113 27.298 1.00 24.34 101 LEU B O 1
ATOM 2599 N N . ILE B 1 109 ? 16.068 55.456 27.326 1.00 25.01 102 ILE B N 1
ATOM 2600 C CA . ILE B 1 109 ? 15.554 56.645 27.995 1.00 28.26 102 ILE B CA 1
ATOM 2601 C C . ILE B 1 109 ? 14.771 56.171 29.220 1.00 26.79 102 ILE B C 1
ATOM 2602 O O . ILE B 1 109 ? 13.875 55.339 29.091 1.00 25.52 102 ILE B O 1
ATOM 2607 N N . ALA B 1 110 ? 15.126 56.708 30.389 1.00 26.45 103 ALA B N 1
ATOM 2608 C CA . ALA B 1 110 ? 14.392 56.362 31.589 1.00 27.55 103 ALA B CA 1
ATOM 2609 C C . ALA B 1 110 ? 14.122 57.635 32.412 1.00 30.02 103 ALA B C 1
ATOM 2610 O O . ALA B 1 110 ? 14.921 58.563 32.421 1.00 27.90 103 ALA B O 1
ATOM 2612 N N . LEU B 1 111 ? 12.990 57.615 33.115 1.00 31.08 104 LEU B N 1
ATOM 2613 C CA . LEU B 1 111 ? 12.782 58.559 34.219 1.00 32.15 104 LEU B CA 1
ATOM 2614 C C . LEU B 1 111 ? 12.930 57.799 35.537 1.00 31.10 104 LEU B C 1
ATOM 2615 O O . LEU B 1 111 ? 12.298 56.765 35.731 1.00 31.61 104 LEU B O 1
ATOM 2620 N N . LEU B 1 112 ? 13.848 58.317 36.366 1.00 33.60 105 LEU B N 1
ATOM 2621 C CA . LEU B 1 112 ? 14.053 57.855 37.732 1.00 33.69 105 LEU B CA 1
ATOM 2622 C C . LEU B 1 112 ? 13.306 58.825 38.669 1.00 35.48 105 LEU B C 1
ATOM 2623 O O . LEU B 1 112 ? 13.285 60.039 38.466 1.00 36.28 105 LEU B O 1
ATOM 2628 N N . GLU B 1 113 ? 12.669 58.268 39.674 1.00 36.52 106 GLU B N 1
ATOM 2629 C CA . GLU B 1 113 ? 12.145 59.033 40.814 1.00 38.80 106 GLU B CA 1
ATOM 2630 C C . GLU B 1 113 ? 12.912 58.553 42.043 1.00 32.66 106 GLU B C 1
ATOM 2631 O O . GLU B 1 113 ? 12.869 57.394 42.337 1.00 34.33 106 GLU B O 1
ATOM 2637 N N . ASP B 1 114 ? 13.772 59.412 42.583 1.00 32.33 107 ASP B N 1
ATOM 2638 C CA . ASP B 1 114 ? 14.626 58.986 43.698 1.00 36.32 107 ASP B CA 1
ATOM 2639 C C . ASP B 1 114 ? 15.441 57.753 43.277 1.00 37.06 107 ASP B C 1
ATOM 2640 O O . ASP B 1 114 ? 15.640 56.833 44.058 1.00 35.90 107 ASP B O 1
ATOM 2645 N N . GLY B 1 115 ? 15.901 57.738 42.020 1.00 40.40 108 GLY B N 1
ATOM 2646 C CA . GLY B 1 115 ? 16.858 56.720 41.552 1.00 34.91 108 GLY B CA 1
ATOM 2647 C C . GLY B 1 115 ? 16.187 55.434 41.098 1.00 33.58 108 GLY B C 1
ATOM 2648 O O . GLY B 1 115 ? 16.881 54.521 40.667 1.00 35.54 108 GLY B O 1
ATOM 2649 N N . VAL B 1 116 ? 14.852 55.391 41.151 1.00 31.86 109 VAL B N 1
ATOM 2650 C CA . VAL B 1 116 ? 14.088 54.178 40.799 1.00 29.64 109 VAL B CA 1
ATOM 2651 C C . VAL B 1 116 ? 13.435 54.375 39.425 1.00 32.61 109 VAL B C 1
ATOM 2652 O O . VAL B 1 116 ? 12.650 55.310 39.247 1.00 31.86 109 VAL B O 1
ATOM 2656 N N . PRO B 1 117 ? 13.753 53.488 38.447 1.00 29.09 110 PRO B N 1
ATOM 2657 C CA . PRO B 1 117 ? 13.175 53.660 37.092 1.00 29.90 110 PRO B CA 1
ATOM 2658 C C . PRO B 1 117 ? 11.641 53.599 37.192 1.00 28.81 110 PRO B C 1
ATOM 2659 O O . PRO B 1 117 ? 11.104 52.624 37.740 1.00 30.33 110 PRO B O 1
ATOM 2663 N N . SER B 1 118 ? 10.932 54.592 36.668 1.00 30.16 111 SER B N 1
ATOM 2664 C CA . SER B 1 118 ? 9.468 54.549 36.710 1.00 30.71 111 SER B CA 1
ATOM 2665 C C . SER B 1 118 ? 8.870 54.568 35.297 1.00 30.59 111 SER B C 1
ATOM 2666 O O . SER B 1 118 ? 7.697 54.210 35.122 1.00 31.34 111 SER B O 1
ATOM 2669 N N . VAL B 1 119 ? 9.660 55.033 34.323 1.00 28.03 112 VAL B N 1
ATOM 2670 C CA . VAL B 1 119 ? 9.305 55.043 32.900 1.00 28.71 112 VAL B CA 1
ATOM 2671 C C . VAL B 1 119 ? 10.560 54.618 32.125 1.00 29.30 112 VAL B C 1
ATOM 2672 O O . VAL B 1 119 ? 11.659 55.101 32.423 1.00 29.45 112 VAL B O 1
ATOM 2676 N N . GLY B 1 120 ? 10.406 53.749 31.126 1.00 27.51 113 GLY B N 1
ATOM 2677 C CA . GLY B 1 120 ? 11.562 53.322 30.346 1.00 28.56 113 GLY B CA 1
ATOM 2678 C C . GLY B 1 120 ? 11.191 53.140 28.881 1.00 28.43 113 GLY B C 1
ATOM 2679 O O . GLY B 1 120 ? 10.101 52.634 28.588 1.00 26.15 113 GLY B O 1
ATOM 2680 N N . VAL B 1 121 ? 12.076 53.574 27.974 1.00 25.26 114 VAL B N 1
ATOM 2681 C CA . VAL B 1 121 ? 11.889 53.301 26.543 1.00 22.59 114 VAL B CA 1
ATOM 2682 C C . VAL B 1 121 ? 13.219 52.781 25.993 1.00 22.40 114 VAL B C 1
ATOM 2683 O O . VAL B 1 121 ? 14.286 53.362 26.241 1.00 23.08 114 VAL B O 1
ATOM 2687 N N . VAL B 1 122 ? 13.133 51.698 25.217 1.00 22.33 115 VAL B N 1
ATOM 2688 C CA . VAL B 1 122 ? 14.277 51.171 24.512 1.00 21.19 115 VAL B CA 1
ATOM 2689 C C . VAL B 1 122 ? 13.923 51.258 23.027 1.00 22.15 115 VAL B C 1
ATOM 2690 O O . VAL B 1 122 ? 12.988 50.598 22.599 1.00 19.57 115 VAL B O 1
ATOM 2694 N N . SER B 1 123 ? 14.657 52.078 22.280 1.00 21.97 116 SER B N 1
ATOM 2695 C CA . SER B 1 123 ? 14.278 52.362 20.916 1.00 23.48 116 SER B CA 1
ATOM 2696 C C . SER B 1 123 ? 15.406 51.945 19.967 1.00 22.24 116 SER B C 1
ATOM 2697 O O . SER B 1 123 ? 16.479 52.563 19.992 1.00 21.94 116 SER B O 1
ATOM 2700 N N . ALA B 1 124 ? 15.122 50.935 19.132 1.00 20.96 117 ALA B N 1
ATOM 2701 C CA . ALA B 1 124 ? 16.104 50.319 18.223 1.00 20.16 117 ALA B CA 1
ATOM 2702 C C . ALA B 1 124 ? 15.631 50.477 16.766 1.00 19.92 117 ALA B C 1
ATOM 2703 O O . ALA B 1 124 ? 15.069 49.543 16.190 1.00 18.80 117 ALA B O 1
ATOM 2705 N N . PRO B 1 125 ? 15.873 51.658 16.172 1.00 21.32 118 PRO B N 1
ATOM 2706 C CA . PRO B 1 125 ? 15.310 51.990 14.868 1.00 21.73 118 PRO B CA 1
ATOM 2707 C C . PRO B 1 125 ? 15.813 51.089 13.737 1.00 20.91 118 PRO B C 1
ATOM 2708 O O . PRO B 1 125 ? 15.045 50.803 12.831 1.00 21.74 118 PRO B O 1
ATOM 2712 N N . ALA B 1 126 ? 17.040 50.575 13.822 1.00 21.84 119 ALA B N 1
ATOM 2713 C CA . ALA B 1 126 ? 17.552 49.693 12.746 1.00 20.45 119 ALA B CA 1
ATOM 2714 C C . ALA B 1 126 ? 17.070 48.249 12.937 1.00 22.47 119 ALA B C 1
ATOM 2715 O O . ALA B 1 126 ? 17.290 47.439 12.047 1.00 26.54 119 ALA B O 1
ATOM 2717 N N . LEU B 1 127 ? 16.465 47.910 14.079 1.00 22.44 120 LEU B N 1
ATOM 2718 C CA . LEU B 1 127 ? 15.783 46.618 14.250 1.00 21.67 120 LEU B CA 1
ATOM 2719 C C . LEU B 1 127 ? 14.289 46.826 13.996 1.00 21.19 120 LEU B C 1
ATOM 2720 O O . LEU B 1 127 ? 13.496 45.895 14.174 1.00 21.12 120 LEU B O 1
ATOM 2725 N N . GLN B 1 128 ? 13.906 48.055 13.689 1.00 24.94 121 GLN B N 1
ATOM 2726 C CA . GLN B 1 128 ? 12.495 48.447 13.549 1.00 27.61 121 GLN B CA 1
ATOM 2727 C C . GLN B 1 128 ? 11.710 48.061 14.826 1.00 26.63 121 GLN B C 1
ATOM 2728 O O . GLN B 1 128 ? 10.572 47.558 14.751 1.00 26.72 121 GLN B O 1
ATOM 2734 N N . ARG B 1 129 ? 12.273 48.301 16.014 1.00 25.64 122 ARG B N 1
ATOM 2735 C CA . ARG B 1 129 ? 11.631 47.802 17.252 1.00 24.17 122 ARG B CA 1
ATOM 2736 C C . ARG B 1 129 ? 11.704 48.856 18.365 1.00 23.58 122 ARG B C 1
ATOM 2737 O O . ARG B 1 129 ? 12.671 49.617 18.448 1.00 24.40 122 ARG B O 1
ATOM 2745 N N . ARG B 1 130 ? 10.677 48.869 19.215 1.00 22.51 123 ARG B N 1
ATOM 2746 C CA . ARG B 1 130 ? 10.710 49.699 20.425 1.00 22.66 123 ARG B CA 1
ATOM 2747 C C . ARG B 1 130 ? 10.079 48.889 21.564 1.00 22.70 123 ARG B C 1
ATOM 2748 O O . ARG B 1 130 ? 9.126 48.130 21.323 1.00 25.05 123 ARG B O 1
ATOM 2756 N N . TRP B 1 131 ? 10.645 49.002 22.758 1.00 21.69 124 TRP B N 1
ATOM 2757 C CA . TRP B 1 131 ? 10.058 48.416 23.965 1.00 21.59 124 TRP B CA 1
ATOM 2758 C C . TRP B 1 131 ? 9.846 49.539 24.987 1.00 20.62 124 TRP B C 1
ATOM 2759 O O . TRP B 1 131 ? 10.649 50.480 25.061 1.00 20.17 124 TRP B O 1
ATOM 2770 N N . TRP B 1 132 ? 8.755 49.486 25.743 1.00 23.67 125 TRP B N 1
ATOM 2771 C CA . TRP B 1 132 ? 8.593 50.514 26.778 1.00 26.12 125 TRP B CA 1
ATOM 2772 C C . TRP B 1 132 ? 7.757 50.001 27.946 1.00 27.06 125 TRP B C 1
ATOM 2773 O O . TRP B 1 132 ? 7.071 48.974 27.834 1.00 29.62 125 TRP B O 1
ATOM 2784 N N . ALA B 1 133 ? 7.829 50.745 29.044 1.00 26.52 126 ALA B N 1
ATOM 2785 C CA . ALA B 1 133 ? 7.063 50.419 30.236 1.00 27.05 126 ALA B CA 1
ATOM 2786 C C . ALA B 1 133 ? 6.918 51.674 31.107 1.00 28.28 126 ALA B C 1
ATOM 2787 O O . ALA B 1 133 ? 7.736 52.588 31.046 1.00 26.55 126 ALA B O 1
ATOM 2789 N N . ALA B 1 134 ? 5.890 51.675 31.943 1.00 28.19 127 ALA B N 1
ATOM 2790 C CA . ALA B 1 134 ? 5.811 52.646 33.048 1.00 30.00 127 ALA B CA 1
ATOM 2791 C C . ALA B 1 134 ? 5.233 51.912 34.269 1.00 29.55 127 ALA B C 1
ATOM 2792 O O . ALA B 1 134 ? 4.417 50.965 34.104 1.00 24.72 127 ALA B O 1
ATOM 2794 N N . ARG B 1 135 ? 5.678 52.307 35.456 1.00 31.24 128 ARG B N 1
ATOM 2795 C CA . ARG B 1 135 ? 5.219 51.692 36.706 1.00 36.22 128 ARG B CA 1
ATOM 2796 C C . ARG B 1 135 ? 3.685 51.619 36.726 1.00 36.63 128 ARG B C 1
ATOM 2797 O O . ARG B 1 135 ? 3.016 52.585 36.386 1.00 35.32 128 ARG B O 1
ATOM 2805 N N . GLY B 1 136 ? 3.159 50.432 37.034 1.00 33.62 129 GLY B N 1
ATOM 2806 C CA . GLY B 1 136 ? 1.746 50.200 37.166 1.00 39.14 129 GLY B CA 1
ATOM 2807 C C . GLY B 1 136 ? 1.012 50.134 35.834 1.00 45.76 129 GLY B C 1
ATOM 2808 O O . GLY B 1 136 ? -0.202 49.938 35.843 1.00 45.64 129 GLY B O 1
ATOM 2809 N N . ARG B 1 137 ? 1.691 50.260 34.690 1.00 43.14 130 ARG B N 1
ATOM 2810 C CA . ARG B 1 137 ? 0.950 50.391 33.430 1.00 41.73 130 ARG B CA 1
ATOM 2811 C C . ARG B 1 137 ? 1.339 49.289 32.441 1.00 39.23 130 ARG B C 1
ATOM 2812 O O . ARG B 1 137 ? 0.860 49.295 31.301 1.00 37.44 130 ARG B O 1
ATOM 2818 N N . GLY B 1 138 ? 2.208 48.368 32.855 1.00 35.78 131 GLY B N 1
ATOM 2819 C CA . GLY B 1 138 ? 2.637 47.250 31.984 1.00 34.62 131 GLY B CA 1
ATOM 2820 C C . GLY B 1 138 ? 3.797 47.590 31.052 1.00 31.62 131 GLY B C 1
ATOM 2821 O O . GLY B 1 138 ? 4.221 48.743 30.951 1.00 32.64 131 GLY B O 1
ATOM 2822 N N . ALA B 1 139 ? 4.310 46.568 30.377 1.00 28.57 132 ALA B N 1
ATOM 2823 C CA . ALA B 1 139 ? 5.388 46.727 29.393 1.00 28.65 132 ALA B CA 1
ATOM 2824 C C . ALA B 1 139 ? 4.852 46.359 28.006 1.00 26.57 132 ALA B C 1
ATOM 2825 O O . ALA B 1 139 ? 4.024 45.451 27.895 1.00 28.43 132 ALA B O 1
ATOM 2827 N N . PHE B 1 140 ? 5.378 47.002 26.963 1.00 25.71 133 PHE B N 1
ATOM 2828 C CA . PHE B 1 140 ? 4.886 46.824 25.599 1.00 25.37 133 PHE B CA 1
ATOM 2829 C C . PHE B 1 140 ? 6.043 46.789 24.586 1.00 24.44 133 PHE B C 1
ATOM 2830 O O . PHE B 1 140 ? 7.109 47.331 24.833 1.00 26.72 133 PHE B O 1
ATOM 2838 N N . ALA B 1 141 ? 5.804 46.179 23.436 1.00 24.15 134 ALA B N 1
ATOM 2839 C CA . ALA B 1 141 ? 6.738 46.254 22.319 1.00 27.19 134 ALA B CA 1
ATOM 2840 C C . ALA B 1 141 ? 5.961 46.552 21.023 1.00 28.30 134 ALA B C 1
ATOM 2841 O O . ALA B 1 141 ? 4.783 46.215 20.890 1.00 26.72 134 ALA B O 1
ATOM 2843 N N . SER B 1 142 ? 6.640 47.162 20.068 1.00 28.29 135 SER B N 1
ATOM 2844 C CA . SER B 1 142 ? 6.129 47.307 18.742 1.00 28.88 135 SER B CA 1
ATOM 2845 C C . SER B 1 142 ? 7.196 46.879 17.732 1.00 31.47 135 SER B C 1
ATOM 2846 O O . SER B 1 142 ? 8.394 47.190 17.927 1.00 26.96 135 SER B O 1
ATOM 2849 N N . VAL B 1 143 ? 6.745 46.276 16.634 1.00 33.34 136 VAL B N 1
ATOM 2850 C CA . VAL B 1 143 ? 7.622 45.951 15.508 1.00 38.37 136 VAL B CA 1
ATOM 2851 C C . VAL B 1 143 ? 7.140 46.754 14.296 1.00 41.69 136 VAL B C 1
ATOM 2852 O O . VAL B 1 143 ? 5.967 46.628 13.910 1.00 40.35 136 VAL B O 1
ATOM 2855 N N . ASP B 1 144 ? 8.037 47.574 13.734 1.00 43.06 137 ASP B N 1
ATOM 2856 C CA . ASP B 1 144 ? 7.733 48.542 12.655 1.00 49.68 137 ASP B CA 1
ATOM 2857 C C . ASP B 1 144 ? 6.378 49.232 12.875 1.00 48.42 137 ASP B C 1
ATOM 2858 O O . ASP B 1 144 ? 6.252 50.230 13.609 1.00 58.33 137 ASP B O 1
ATOM 2860 N N . ALA B 1 146 ? 2.241 46.512 13.890 1.00 40.17 139 ALA B N 1
ATOM 2861 C CA . ALA B 1 146 ? 2.898 47.675 14.429 1.00 41.53 139 ALA B CA 1
ATOM 2862 C C . ALA B 1 146 ? 2.113 48.296 15.593 1.00 41.11 139 ALA B C 1
ATOM 2863 O O . ALA B 1 146 ? 2.656 49.121 16.317 1.00 47.98 139 ALA B O 1
ATOM 2865 N N . ARG B 1 147 ? 0.888 47.863 15.849 1.00 43.40 140 ARG B N 1
ATOM 2866 C CA . ARG B 1 147 ? 0.224 48.134 17.143 1.00 44.30 140 ARG B CA 1
ATOM 2867 C C . ARG B 1 147 ? 1.074 47.515 18.261 1.00 47.36 140 ARG B C 1
ATOM 2868 O O . ARG B 1 147 ? 1.650 46.443 18.078 1.00 55.72 140 ARG B O 1
ATOM 2876 N N . PRO B 1 148 ? 1.159 48.180 19.422 1.00 43.36 141 PRO B N 1
ATOM 2877 C CA . PRO B 1 148 ? 1.855 47.622 20.586 1.00 40.61 141 PRO B CA 1
ATOM 2878 C C . PRO B 1 148 ? 1.242 46.289 21.049 1.00 46.20 141 PRO B C 1
ATOM 2879 O O . PRO B 1 148 ? 0.020 46.093 20.896 1.00 46.99 141 PRO B O 1
ATOM 2883 N N . HIS B 1 149 ? 2.080 45.375 21.560 1.00 38.03 142 HIS B N 1
ATOM 2884 C CA . HIS B 1 149 ? 1.613 44.200 22.269 1.00 41.35 142 HIS B CA 1
ATOM 2885 C C . HIS B 1 149 ? 2.168 44.225 23.695 1.00 38.95 142 HIS B C 1
ATOM 2886 O O . HIS B 1 149 ? 3.329 44.600 23.919 1.00 36.75 142 HIS B O 1
ATOM 2893 N N . ARG B 1 150 ? 1.333 43.813 24.642 1.00 33.04 143 ARG B N 1
ATOM 2894 C CA . ARG B 1 150 ? 1.712 43.771 26.035 1.00 32.59 143 ARG B CA 1
ATOM 2895 C C . ARG B 1 150 ? 2.695 42.620 26.260 1.00 29.13 143 ARG B C 1
ATOM 2896 O O . ARG B 1 150 ? 2.506 41.538 25.725 1.00 32.81 143 ARG B O 1
ATOM 2904 N N . LEU B 1 151 ? 3.730 42.848 27.053 1.00 28.52 144 LEU B N 1
ATOM 2905 C CA . LEU B 1 151 ? 4.800 41.840 27.256 1.00 27.08 144 LEU B CA 1
ATOM 2906 C C . LEU B 1 151 ? 4.571 41.057 28.543 1.00 26.42 144 LEU B C 1
ATOM 2907 O O . LEU B 1 151 ? 4.133 41.617 29.561 1.00 26.99 144 LEU B O 1
ATOM 2912 N N . SER B 1 152 ? 4.970 39.789 28.478 1.00 25.92 145 SER B N 1
ATOM 2913 C CA . SER B 1 152 ? 4.985 38.937 29.624 1.00 25.24 145 SER B CA 1
ATOM 2914 C C . SER B 1 152 ? 6.191 37.996 29.549 1.00 25.11 145 SER B C 1
ATOM 2915 O O . SER B 1 152 ? 6.431 37.357 28.528 1.00 26.65 145 SER B O 1
ATOM 2918 N N . VAL B 1 153 ? 6.925 37.862 30.637 1.00 24.31 146 VAL B N 1
ATOM 2919 C CA . VAL B 1 153 ? 8.049 36.914 30.710 1.00 22.87 146 VAL B CA 1
ATOM 2920 C C . VAL B 1 153 ? 7.518 35.476 30.573 1.00 25.02 146 VAL B C 1
ATOM 2921 O O . VAL B 1 153 ? 6.338 35.246 30.746 1.00 26.54 146 VAL B O 1
ATOM 2925 N N . SER B 1 154 ? 8.385 34.504 30.290 1.00 23.40 147 SER B N 1
ATOM 2926 C CA . SER B 1 154 ? 7.964 33.129 30.074 1.00 24.60 147 SER B CA 1
ATOM 2927 C C . SER B 1 154 ? 7.612 32.470 31.424 1.00 27.39 147 SER B C 1
ATOM 2928 O O . SER B 1 154 ? 7.821 33.078 32.495 1.00 27.24 147 SER B O 1
ATOM 2931 N N . SER B 1 155 ? 7.177 31.211 31.386 1.00 26.20 148 SER B N 1
ATOM 2932 C CA . SER B 1 155 ? 6.894 30.439 32.615 1.00 28.17 148 SER B CA 1
ATOM 2933 C C . SER B 1 155 ? 7.852 29.245 32.756 1.00 30.65 148 SER B C 1
ATOM 2934 O O . SER B 1 155 ? 7.536 28.274 33.470 1.00 29.91 148 SER B O 1
ATOM 2937 N N . VAL B 1 156 ? 9.030 29.330 32.134 1.00 25.92 149 VAL B N 1
ATOM 2938 C CA . VAL B 1 156 ? 9.982 28.237 32.179 1.00 24.05 149 VAL B CA 1
ATOM 2939 C C . VAL B 1 156 ? 10.512 28.104 33.607 1.00 28.50 149 VAL B C 1
ATOM 2940 O O . VAL B 1 156 ? 11.017 29.078 34.179 1.00 33.23 149 VAL B O 1
ATOM 2944 N N . ALA B 1 157 ? 10.421 26.919 34.190 1.00 26.71 150 ALA B N 1
ATOM 2945 C CA . ALA B 1 157 ? 10.726 26.813 35.628 1.00 30.04 150 ALA B CA 1
ATOM 2946 C C . ALA B 1 157 ? 12.004 25.995 35.858 1.00 30.53 150 ALA B C 1
ATOM 2947 O O . ALA B 1 157 ? 12.590 26.029 36.950 1.00 34.25 150 ALA B O 1
ATOM 2949 N N . GLU B 1 158 ? 12.460 25.288 34.842 1.00 28.97 151 GLU B N 1
ATOM 2950 C CA . GLU B 1 158 ? 13.632 24.461 35.048 1.00 34.98 151 GLU B CA 1
ATOM 2951 C C . GLU B 1 158 ? 14.791 25.005 34.209 1.00 34.61 151 GLU B C 1
ATOM 2952 O O . GLU B 1 158 ? 14.652 25.263 33.002 1.00 30.10 151 GLU B O 1
ATOM 2957 N N . LEU B 1 159 ? 15.929 25.154 34.868 1.00 32.81 152 LEU B N 1
ATOM 2958 C CA . LEU B 1 159 ? 17.130 25.661 34.232 1.00 33.27 152 LEU B CA 1
ATOM 2959 C C . LEU B 1 159 ? 17.471 24.872 32.960 1.00 31.64 152 LEU B C 1
ATOM 2960 O O . LEU B 1 159 ? 17.862 25.465 31.952 1.00 28.48 152 LEU B O 1
ATOM 2965 N N . HIS B 1 160 ? 17.333 23.545 33.021 1.00 32.60 153 HIS B N 1
ATOM 2966 C CA . HIS B 1 160 ? 17.639 22.646 31.896 1.00 32.56 153 HIS B CA 1
ATOM 2967 C C . HIS B 1 160 ? 16.711 22.901 30.693 1.00 27.11 153 HIS B C 1
ATOM 2968 O O . HIS B 1 160 ? 16.964 22.421 29.599 1.00 28.43 153 HIS B O 1
ATOM 2971 N N . SER B 1 161 ? 15.625 23.645 30.874 1.00 28.52 154 SER B N 1
ATOM 2972 C CA . SER B 1 161 ? 14.725 23.967 29.739 1.00 26.08 154 SER B CA 1
ATOM 2973 C C . SER B 1 161 ? 14.909 25.420 29.269 1.00 23.52 154 SER B C 1
ATOM 2974 O O . SER B 1 161 ? 14.207 25.882 28.346 1.00 23.19 154 SER B O 1
ATOM 2977 N N . ALA B 1 162 ? 15.808 26.152 29.924 1.00 20.51 155 ALA B N 1
ATOM 2978 C CA . ALA B 1 162 ? 15.838 27.606 29.768 1.00 21.88 155 ALA B CA 1
ATOM 2979 C C . ALA B 1 162 ? 16.665 28.014 28.540 1.00 20.03 155 ALA B C 1
ATOM 2980 O O . ALA B 1 162 ? 17.612 27.340 28.157 1.00 19.46 155 ALA B O 1
ATOM 2982 N N . SER B 1 163 ? 16.322 29.173 28.010 1.00 21.02 156 SER B N 1
ATOM 2983 C CA . SER B 1 163 ? 17.066 29.863 26.963 1.00 18.64 156 SER B CA 1
ATOM 2984 C C . SER B 1 163 ? 17.809 31.078 27.553 1.00 17.58 156 SER B C 1
ATOM 2985 O O . SER B 1 163 ? 17.204 31.901 28.243 1.00 19.41 156 SER B O 1
ATOM 2988 N N . LEU B 1 164 ? 19.106 31.192 27.276 1.00 16.51 157 LEU B N 1
ATOM 2989 C CA . LEU B 1 164 ? 19.954 32.240 27.831 1.00 17.36 157 LEU B CA 1
ATOM 2990 C C . LEU B 1 164 ? 20.547 33.114 26.702 1.00 19.00 157 LEU B C 1
ATOM 2991 O O . LEU B 1 164 ? 20.968 32.595 25.660 1.00 19.82 157 LEU B O 1
ATOM 2996 N N . SER B 1 165 ? 20.585 34.429 26.885 1.00 20.58 158 SER B N 1
ATOM 2997 C CA . SER B 1 165 ? 21.372 35.325 26.009 1.00 19.49 158 SER B CA 1
ATOM 2998 C C . SER B 1 165 ? 22.333 36.160 26.863 1.00 19.26 158 SER B C 1
ATOM 2999 O O . SER B 1 165 ? 21.949 36.664 27.923 1.00 19.41 158 SER B O 1
ATOM 3002 N N . PHE B 1 166 ? 23.577 36.258 26.432 1.00 17.63 159 PHE B N 1
ATOM 3003 C CA . PHE B 1 166 ? 24.595 37.077 27.139 1.00 18.18 159 PHE B CA 1
ATOM 3004 C C . PHE B 1 166 ? 25.236 38.041 26.129 1.00 17.86 159 PHE B C 1
ATOM 3005 O O . PHE B 1 166 ? 24.674 38.256 25.044 1.00 16.21 159 PHE B O 1
ATOM 3013 N N . SER B 1 167 ? 26.373 38.623 26.485 1.00 18.52 160 SER B N 1
ATOM 3014 C CA . SER B 1 167 ? 27.141 39.463 25.581 1.00 20.45 160 SER B CA 1
ATOM 3015 C C . SER B 1 167 ? 28.435 38.742 25.170 1.00 21.67 160 SER B C 1
ATOM 3016 O O . SER B 1 167 ? 28.534 38.226 24.063 1.00 22.55 160 SER B O 1
ATOM 3019 N N . SER B 1 168 ? 29.437 38.688 26.040 1.00 24.37 161 SER B N 1
ATOM 3020 C CA . SER B 1 168 ? 30.627 37.919 25.720 1.00 24.47 161 SER B CA 1
ATOM 3021 C C . SER B 1 168 ? 31.183 37.246 26.970 1.00 25.04 161 SER B C 1
ATOM 3022 O O . SER B 1 168 ? 30.727 37.509 28.086 1.00 26.15 161 SER B O 1
ATOM 3025 N N . LEU B 1 169 ? 32.178 36.396 26.752 1.00 24.92 162 LEU B N 1
ATOM 3026 C CA A LEU B 1 169 ? 32.760 35.594 27.823 0.50 26.79 162 LEU B CA 1
ATOM 3027 C CA B LEU B 1 169 ? 32.756 35.597 27.819 0.50 27.74 162 LEU B CA 1
ATOM 3028 C C . LEU B 1 169 ? 33.799 36.443 28.554 1.00 27.71 162 LEU B C 1
ATOM 3029 O O . LEU B 1 169 ? 33.968 36.319 29.757 1.00 29.90 162 LEU B O 1
ATOM 3038 N N . SER B 1 170 ? 34.459 37.321 27.815 1.00 31.60 163 SER B N 1
ATOM 3039 C CA . SER B 1 170 ? 35.669 37.958 28.323 1.00 33.37 163 SER B CA 1
ATOM 3040 C C . SER B 1 170 ? 35.383 38.773 29.586 1.00 34.27 163 SER B C 1
ATOM 3041 O O . SER B 1 170 ? 36.224 38.773 30.482 1.00 35.93 163 SER B O 1
ATOM 3044 N N . GLY B 1 171 ? 34.210 39.401 29.684 1.00 32.24 164 GLY B N 1
ATOM 3045 C CA . GLY B 1 171 ? 33.896 40.268 30.840 1.00 34.37 164 GLY B CA 1
ATOM 3046 C C . GLY B 1 171 ? 33.705 39.506 32.152 1.00 37.65 164 GLY B C 1
ATOM 3047 O O . GLY B 1 171 ? 33.673 40.109 33.212 1.00 39.80 164 GLY B O 1
ATOM 3048 N N . TRP B 1 172 ? 33.552 38.186 32.099 1.00 34.88 165 TRP B N 1
ATOM 3049 C CA . TRP B 1 172 ? 33.259 37.399 33.309 1.00 37.75 165 TRP B CA 1
ATOM 3050 C C . TRP B 1 172 ? 34.512 37.206 34.186 1.00 41.63 165 TRP B C 1
ATOM 3051 O O . TRP B 1 172 ? 35.516 36.625 33.738 1.00 42.62 165 TRP B O 1
ATOM 3062 N N . PRO B 1 175 ? 40.066 32.486 38.060 1.00 59.50 168 PRO B N 1
ATOM 3063 C CA . PRO B 1 175 ? 39.195 32.292 36.890 1.00 57.66 168 PRO B CA 1
ATOM 3064 C C . PRO B 1 175 ? 37.807 31.746 37.275 1.00 55.37 168 PRO B C 1
ATOM 3065 O O . PRO B 1 175 ? 37.231 30.957 36.515 1.00 55.26 168 PRO B O 1
ATOM 3066 N N . GLY B 1 176 ? 37.291 32.175 38.430 1.00 51.36 169 GLY B N 1
ATOM 3067 C CA . GLY B 1 176 ? 36.158 31.536 39.127 1.00 43.40 169 GLY B CA 1
ATOM 3068 C C . GLY B 1 176 ? 34.783 31.855 38.554 1.00 42.77 169 GLY B C 1
ATOM 3069 O O . GLY B 1 176 ? 33.949 30.939 38.363 1.00 38.15 169 GLY B O 1
ATOM 3070 N N . LEU B 1 177 ? 34.487 33.130 38.329 1.00 39.71 170 LEU B N 1
ATOM 3071 C CA . LEU B 1 177 ? 33.121 33.502 37.849 1.00 38.43 170 LEU B CA 1
ATOM 3072 C C . LEU B 1 177 ? 32.973 33.091 36.375 1.00 32.57 170 LEU B C 1
ATOM 3073 O O . LEU B 1 177 ? 31.930 32.581 35.927 1.00 29.57 170 LEU B O 1
ATOM 3077 N N . ARG B 1 178 ? 34.060 33.203 35.633 1.00 31.53 171 ARG B N 1
ATOM 3078 C CA . ARG B 1 178 ? 34.060 32.707 34.249 1.00 37.41 171 ARG B CA 1
ATOM 3079 C C . ARG B 1 178 ? 33.716 31.209 34.180 1.00 38.11 171 ARG B C 1
ATOM 3080 O O . ARG B 1 178 ? 32.941 30.792 33.306 1.00 35.23 171 ARG B O 1
ATOM 3088 N N . GLU B 1 179 ? 34.291 30.398 35.065 1.00 37.01 172 GLU B N 1
ATOM 3089 C CA . GLU B 1 179 ? 34.085 28.945 35.035 1.00 33.55 172 GLU B CA 1
ATOM 3090 C C . GLU B 1 179 ? 32.621 28.666 35.377 1.00 33.04 172 GLU B C 1
ATOM 3091 O O . GLU B 1 179 ? 31.982 27.815 34.748 1.00 35.79 172 GLU B O 1
ATOM 3094 N N . ARG B 1 180 ? 32.097 29.400 36.362 1.00 30.32 173 ARG B N 1
ATOM 3095 C CA . ARG B 1 180 ? 30.712 29.235 36.785 1.00 28.67 173 ARG B CA 1
ATOM 3096 C C . ARG B 1 180 ? 29.758 29.670 35.661 1.00 25.83 173 ARG B C 1
ATOM 3097 O O . ARG B 1 180 ? 28.767 28.991 35.407 1.00 25.08 173 ARG B O 1
ATOM 3105 N N . PHE B 1 181 ? 30.052 30.781 34.988 1.00 24.52 174 PHE B N 1
ATOM 3106 C CA . PHE B 1 181 ? 29.170 31.240 33.892 1.00 24.62 174 PHE B CA 1
ATOM 3107 C C . PHE B 1 181 ? 29.112 30.171 32.792 1.00 23.81 174 PHE B C 1
ATOM 3108 O O . PHE B 1 181 ? 28.033 29.838 32.289 1.00 22.73 174 PHE B O 1
ATOM 3116 N N . ILE B 1 182 ? 30.282 29.665 32.403 1.00 27.73 175 ILE B N 1
ATOM 3117 C CA . ILE B 1 182 ? 30.361 28.682 31.331 1.00 31.04 175 ILE B CA 1
ATOM 3118 C C . ILE B 1 182 ? 29.594 27.433 31.762 1.00 31.76 175 ILE B C 1
ATOM 3119 O O . ILE B 1 182 ? 28.940 26.803 30.940 1.00 33.10 175 ILE B O 1
ATOM 3124 N N . GLY B 1 183 ? 29.634 27.103 33.056 1.00 36.48 176 GLY B N 1
ATOM 3125 C CA . GLY B 1 183 ? 28.850 25.984 33.575 1.00 28.88 176 GLY B CA 1
ATOM 3126 C C . GLY B 1 183 ? 27.365 26.209 33.385 1.00 29.18 176 GLY B C 1
ATOM 3127 O O . GLY B 1 183 ? 26.638 25.281 33.012 1.00 28.37 176 GLY B O 1
ATOM 3128 N N . LEU B 1 184 ? 26.901 27.439 33.634 1.00 28.15 177 LEU B N 1
ATOM 3129 C CA . LEU B 1 184 ? 25.473 27.756 33.407 1.00 28.90 177 LEU B CA 1
ATOM 3130 C C . LEU B 1 184 ? 25.124 27.544 31.926 1.00 28.59 177 LEU B C 1
ATOM 3131 O O . LEU B 1 184 ? 24.093 26.955 31.613 1.00 30.34 177 LEU B O 1
ATOM 3136 N N . THR B 1 185 ? 25.995 27.994 31.025 1.00 28.85 178 THR B N 1
ATOM 3137 C CA . THR B 1 185 ? 25.735 27.855 29.589 1.00 28.12 178 THR B CA 1
ATOM 3138 C C . THR B 1 185 ? 25.692 26.371 29.186 1.00 27.38 178 THR B C 1
ATOM 3139 O O . THR B 1 185 ? 25.003 26.029 28.257 1.00 28.45 178 THR B O 1
ATOM 3143 N N . ASP B 1 186 ? 26.409 25.502 29.886 1.00 30.67 179 ASP B N 1
ATOM 3144 C CA . ASP B 1 186 ? 26.377 24.044 29.610 1.00 31.44 179 ASP B CA 1
ATOM 3145 C C . ASP B 1 186 ? 25.084 23.420 30.142 1.00 31.60 179 ASP B C 1
ATOM 3146 O O . ASP B 1 186 ? 24.641 22.390 29.636 1.00 35.90 179 ASP B O 1
ATOM 3151 N N . THR B 1 187 ? 24.448 24.070 31.114 1.00 29.72 180 THR B N 1
ATOM 3152 C CA . THR B 1 187 ? 23.281 23.494 31.799 1.00 29.75 180 THR B CA 1
ATOM 3153 C C . THR B 1 187 ? 21.990 23.792 31.038 1.00 29.06 180 THR B C 1
ATOM 3154 O O . THR B 1 187 ? 21.073 22.967 31.022 1.00 29.17 180 THR B O 1
ATOM 3158 N N . VAL B 1 188 ? 21.892 24.972 30.435 1.00 25.77 181 VAL B N 1
ATOM 3159 C CA . VAL B 1 188 ? 20.596 25.407 29.926 1.00 21.97 181 VAL B CA 1
ATOM 3160 C C . VAL B 1 188 ? 20.312 24.721 28.583 1.00 20.11 181 VAL B C 1
ATOM 3161 O O . VAL B 1 188 ? 21.197 24.089 27.989 1.00 20.10 181 VAL B O 1
ATOM 3165 N N . TRP B 1 189 ? 19.087 24.882 28.094 1.00 20.58 182 TRP B N 1
ATOM 3166 C CA . TRP B 1 189 ? 18.654 24.298 26.837 1.00 23.61 182 TRP B CA 1
ATOM 3167 C C . TRP B 1 189 ? 19.297 25.030 25.640 1.00 23.18 182 TRP B C 1
ATOM 3168 O O . TRP B 1 189 ? 19.739 24.405 24.675 1.00 22.55 182 TRP B O 1
ATOM 3179 N N . ARG B 1 190 ? 19.342 26.357 25.680 1.00 22.79 183 ARG B N 1
ATOM 3180 C CA . ARG B 1 190 ? 19.767 27.108 24.491 1.00 22.06 183 ARG B CA 1
ATOM 3181 C C . ARG B 1 190 ? 20.592 28.321 24.927 1.00 22.22 183 ARG B C 1
ATOM 3182 O O . ARG B 1 190 ? 20.207 29.015 25.874 1.00 19.72 183 ARG B O 1
ATOM 3190 N N . VAL B 1 191 ? 21.705 28.559 24.228 1.00 22.02 184 VAL B N 1
ATOM 3191 C CA . VAL B 1 191 ? 22.618 29.683 24.507 1.00 19.83 184 VAL B CA 1
ATOM 3192 C C . VAL B 1 191 ? 22.821 30.485 23.215 1.00 19.39 184 VAL B C 1
ATOM 3193 O O . VAL B 1 191 ? 23.101 29.919 22.158 1.00 18.37 184 VAL B O 1
ATOM 3197 N N . ARG B 1 192 ? 22.702 31.797 23.329 1.00 17.19 185 ARG B N 1
ATOM 3198 C CA . ARG B 1 192 ? 23.015 32.759 22.270 1.00 16.38 185 ARG B CA 1
ATOM 3199 C C . ARG B 1 192 ? 23.643 33.976 22.952 1.00 17.49 185 ARG B C 1
ATOM 3200 O O . ARG B 1 192 ? 23.596 34.060 24.203 1.00 17.96 185 ARG B O 1
ATOM 3208 N N . ALA B 1 193 ? 24.237 34.891 22.166 1.00 16.14 186 ALA B N 1
ATOM 3209 C CA . ALA B 1 193 ? 24.720 36.150 22.750 1.00 15.76 186 ALA B CA 1
ATOM 3210 C C . ALA B 1 193 ? 24.330 37.321 21.819 1.00 16.02 186 ALA B C 1
ATOM 3211 O O . ALA B 1 193 ? 25.129 37.770 20.989 1.00 15.40 186 ALA B O 1
ATOM 3213 N N . TYR B 1 194 ? 23.074 37.761 21.913 1.00 15.91 187 TYR B N 1
ATOM 3214 C CA . TYR B 1 194 ? 22.546 38.852 21.085 1.00 16.57 187 TYR B CA 1
ATOM 3215 C C . TYR B 1 194 ? 23.131 40.177 21.597 1.00 17.45 187 TYR B C 1
ATOM 3216 O O . TYR B 1 194 ? 23.218 41.154 20.856 1.00 20.13 187 TYR B O 1
ATOM 3225 N N . GLY B 1 195 ? 23.532 40.198 22.857 1.00 16.99 188 GLY B N 1
ATOM 3226 C CA . GLY B 1 195 ? 24.362 41.270 23.397 1.00 16.21 188 GLY B CA 1
ATOM 3227 C C . GLY B 1 195 ? 23.539 42.473 23.849 1.00 18.32 188 GLY B C 1
ATOM 3228 O O . GLY B 1 195 ? 22.396 42.731 23.356 1.00 18.43 188 GLY B O 1
ATOM 3229 N N . ASP B 1 196 ? 24.125 43.227 24.779 1.00 19.13 189 ASP B N 1
ATOM 3230 C CA . ASP B 1 196 ? 23.620 44.573 25.160 1.00 22.04 189 ASP B CA 1
ATOM 3231 C C . ASP B 1 196 ? 22.158 44.498 25.634 1.00 21.61 189 ASP B C 1
ATOM 3232 O O . ASP B 1 196 ? 21.753 43.524 26.265 1.00 22.07 189 ASP B O 1
ATOM 3237 N N . PHE B 1 197 ? 21.380 45.517 25.280 1.00 20.40 190 PHE B N 1
ATOM 3238 C CA . PHE B 1 197 ? 19.991 45.679 25.689 1.00 19.97 190 PHE B CA 1
ATOM 3239 C C . PHE B 1 197 ? 19.140 44.531 25.137 1.00 19.27 190 PHE B C 1
ATOM 3240 O O . PHE B 1 197 ? 18.096 44.235 25.695 1.00 18.51 190 PHE B O 1
ATOM 3248 N N . LEU B 1 198 ? 19.542 43.927 24.017 1.00 17.58 191 LEU B N 1
ATOM 3249 C CA . LEU B 1 198 ? 18.610 43.054 23.306 1.00 16.48 191 LEU B CA 1
ATOM 3250 C C . LEU B 1 198 ? 18.329 41.789 24.116 1.00 16.72 191 LEU B C 1
ATOM 3251 O O . LEU B 1 198 ? 17.182 41.348 24.140 1.00 20.85 191 LEU B O 1
ATOM 3256 N N . SER B 1 199 ? 19.335 41.219 24.778 1.00 16.01 192 SER B N 1
ATOM 3257 C CA . SER B 1 199 ? 19.161 40.064 25.674 1.00 16.70 192 SER B CA 1
ATOM 3258 C C . SER B 1 199 ? 18.012 40.309 26.670 1.00 17.55 192 SER B C 1
ATOM 3259 O O . SER B 1 199 ? 17.155 39.442 26.870 1.00 17.32 192 SER B O 1
ATOM 3262 N N . TYR B 1 200 ? 18.017 41.489 27.315 1.00 18.02 193 TYR B N 1
ATOM 3263 C CA . TYR B 1 200 ? 17.051 41.859 28.373 1.00 18.47 193 TYR B CA 1
ATOM 3264 C C . TYR B 1 200 ? 15.650 42.075 27.790 1.00 19.35 193 TYR B C 1
ATOM 3265 O O . TYR B 1 200 ? 14.675 41.684 28.420 1.00 19.40 193 TYR B O 1
ATOM 3274 N N . CYS B 1 201 ? 15.555 42.726 26.625 1.00 19.29 194 CYS B N 1
ATOM 3275 C CA . CYS B 1 201 ? 14.278 42.953 25.957 1.00 21.51 194 CYS B CA 1
ATOM 3276 C C . CYS B 1 201 ? 13.637 41.610 25.581 1.00 22.94 194 CYS B C 1
ATOM 3277 O O . CYS B 1 201 ? 12.425 41.465 25.706 1.00 22.92 194 CYS B O 1
ATOM 3280 N N . LEU B 1 202 ? 14.441 40.646 25.153 1.00 18.96 195 LEU B N 1
ATOM 3281 C CA . LEU B 1 202 ? 13.932 39.312 24.798 1.00 19.37 195 LEU B CA 1
ATOM 3282 C C . LEU B 1 202 ? 13.462 38.566 26.064 1.00 19.29 195 LEU B C 1
ATOM 3283 O O . LEU B 1 202 ? 12.496 37.805 26.014 1.00 17.92 195 LEU B O 1
ATOM 3288 N N . VAL B 1 203 ? 14.117 38.804 27.212 1.00 18.89 196 VAL B N 1
ATOM 3289 C CA . VAL B 1 203 ? 13.586 38.253 28.466 1.00 20.05 196 VAL B CA 1
ATOM 3290 C C . VAL B 1 203 ? 12.185 38.857 28.718 1.00 20.92 196 VAL B C 1
ATOM 3291 O O . VAL B 1 203 ? 11.242 38.136 29.040 1.00 21.90 196 VAL B O 1
ATOM 3295 N N . ALA B 1 204 ? 12.034 40.166 28.553 1.00 19.36 197 ALA B N 1
ATOM 3296 C CA . ALA B 1 204 ? 10.758 40.834 28.849 1.00 20.88 197 ALA B CA 1
ATOM 3297 C C . ALA B 1 204 ? 9.637 40.316 27.935 1.00 23.20 197 ALA B C 1
ATOM 3298 O O . ALA B 1 204 ? 8.468 40.196 28.380 1.00 23.57 197 ALA B O 1
ATOM 3300 N N . GLU B 1 205 ? 9.981 39.986 26.681 1.00 21.93 198 GLU B N 1
ATOM 3301 C CA . GLU B 1 205 ? 9.007 39.460 25.719 1.00 21.10 198 GLU B CA 1
ATOM 3302 C C . GLU B 1 205 ? 8.658 38.006 26.049 1.00 19.73 198 GLU B C 1
ATOM 3303 O O . GLU B 1 205 ? 7.694 37.477 25.500 1.00 21.53 198 GLU B O 1
ATOM 3309 N N . GLY B 1 206 ? 9.469 37.322 26.836 1.00 18.66 199 GLY B N 1
ATOM 3310 C CA . GLY B 1 206 ? 9.202 35.891 27.094 1.00 16.79 199 GLY B CA 1
ATOM 3311 C C . GLY B 1 206 ? 9.836 34.986 26.035 1.00 17.19 199 GLY B C 1
ATOM 3312 O O . GLY B 1 206 ? 9.599 33.777 26.012 1.00 17.28 199 GLY B O 1
ATOM 3313 N N . ALA B 1 207 ? 10.662 35.565 25.169 1.00 17.37 200 ALA B N 1
ATOM 3314 C CA . ALA B 1 207 ? 11.288 34.826 24.054 1.00 19.84 200 ALA B CA 1
ATOM 3315 C C . ALA B 1 207 ? 12.605 34.177 24.530 1.00 20.56 200 ALA B C 1
ATOM 3316 O O . ALA B 1 207 ? 13.037 33.141 24.008 1.00 22.15 200 ALA B O 1
ATOM 3318 N N . VAL B 1 208 ? 13.238 34.782 25.536 1.00 18.33 201 VAL B N 1
ATOM 3319 C CA . VAL B 1 208 ? 14.428 34.244 26.192 1.00 18.98 201 VAL B CA 1
ATOM 3320 C C . VAL B 1 208 ? 14.112 34.197 27.699 1.00 19.51 201 VAL B C 1
ATOM 3321 O O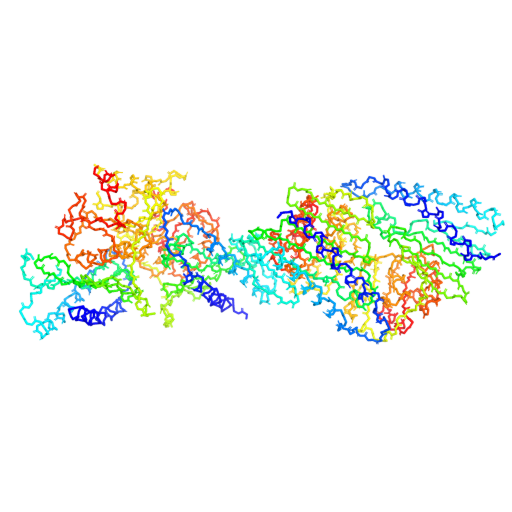 . VAL B 1 208 ? 13.239 34.944 28.139 1.00 19.74 201 VAL B O 1
ATOM 3325 N N . ASP B 1 209 ? 14.824 33.380 28.476 1.00 18.12 202 ASP B N 1
ATOM 3326 C CA . ASP B 1 209 ? 14.494 33.188 29.911 1.00 20.36 202 ASP B CA 1
ATOM 3327 C C . ASP B 1 209 ? 15.502 33.883 30.848 1.00 19.35 202 ASP B C 1
ATOM 3328 O O . ASP B 1 209 ? 15.136 34.266 31.967 1.00 21.62 202 ASP B O 1
ATOM 3333 N N . ILE B 1 210 ? 16.761 33.994 30.421 1.00 17.12 203 ILE B N 1
ATOM 3334 C CA . ILE B 1 210 ? 17.870 34.525 31.220 1.00 17.01 203 ILE B CA 1
ATOM 3335 C C . ILE B 1 210 ? 18.721 35.472 30.353 1.00 17.50 203 ILE B C 1
ATOM 3336 O O . ILE B 1 210 ? 19.105 35.126 29.237 1.00 17.28 203 ILE B O 1
ATOM 3341 N N . ALA B 1 211 ? 19.037 36.645 30.890 1.00 17.75 204 ALA B N 1
ATOM 3342 C CA . ALA B 1 211 ? 20.017 37.554 30.310 1.00 18.33 204 ALA B CA 1
ATOM 3343 C C . ALA B 1 211 ? 21.051 37.914 31.385 1.00 20.62 204 ALA B C 1
ATOM 3344 O O . ALA B 1 211 ? 20.670 38.148 32.561 1.00 22.29 204 ALA B O 1
ATOM 3346 N N . ALA B 1 212 ? 22.346 37.963 31.042 1.00 19.18 205 ALA B N 1
ATOM 3347 C CA . ALA B 1 212 ? 23.330 38.291 32.091 1.00 19.76 205 ALA B CA 1
ATOM 3348 C C . ALA B 1 212 ? 24.504 39.076 31.514 1.00 20.97 205 ALA B C 1
ATOM 3349 O O . ALA B 1 212 ? 25.024 38.735 30.442 1.00 21.55 205 ALA B O 1
ATOM 3351 N N . GLU B 1 213 ? 24.946 40.087 32.265 1.00 19.61 206 GLU B N 1
ATOM 3352 C CA . GLU B 1 213 ? 26.141 40.854 31.949 1.00 23.16 206 GLU B CA 1
ATOM 3353 C C . GLU B 1 213 ? 26.879 41.135 33.265 1.00 23.15 206 GLU B C 1
ATOM 3354 O O . GLU B 1 213 ? 26.251 41.479 34.259 1.00 19.74 206 GLU B O 1
ATOM 3360 N N . PRO B 1 214 ? 28.198 40.934 33.269 1.00 23.62 207 PRO B N 1
ATOM 3361 C CA . PRO B 1 214 ? 28.967 41.006 34.516 1.00 26.12 207 PRO B CA 1
ATOM 3362 C C . PRO B 1 214 ? 29.375 42.446 34.872 1.00 26.68 207 PRO B C 1
ATOM 3363 O O . PRO B 1 214 ? 29.702 42.700 36.020 1.00 26.15 207 PRO B O 1
ATOM 3367 N N . GLN B 1 215 ? 29.351 43.366 33.911 1.00 24.45 208 GLN B N 1
ATOM 3368 C CA . GLN B 1 215 ? 29.796 44.742 34.157 1.00 28.94 208 GLN B CA 1
ATOM 3369 C C . GLN B 1 215 ? 28.939 45.690 33.307 1.00 30.60 208 GLN B C 1
ATOM 3370 O O . GLN B 1 215 ? 29.052 45.690 32.063 1.00 29.28 208 GLN B O 1
ATOM 3376 N N . VAL B 1 216 ? 28.069 46.461 33.962 1.00 31.04 209 VAL B N 1
ATOM 3377 C CA . VAL B 1 216 ? 27.071 47.274 33.256 1.00 28.22 209 VAL B CA 1
ATOM 3378 C C . VAL B 1 216 ? 26.579 48.407 34.166 1.00 29.10 209 VAL B C 1
ATOM 3379 O O . VAL B 1 216 ? 26.281 48.215 35.364 1.00 27.20 209 VAL B O 1
ATOM 3383 N N . SER B 1 217 ? 26.517 49.592 33.562 1.00 25.97 210 SER B N 1
ATOM 3384 C CA . SER B 1 217 ? 26.293 50.858 34.278 1.00 28.06 210 SER B CA 1
ATOM 3385 C C . SER B 1 217 ? 24.785 51.108 34.416 1.00 26.50 210 SER B C 1
ATOM 3386 O O . SER B 1 217 ? 23.974 50.528 33.700 1.00 25.80 210 SER B O 1
ATOM 3389 N N . VAL B 1 218 ? 24.425 52.048 35.272 1.00 26.11 211 VAL B N 1
ATOM 3390 C CA . VAL B 1 218 ? 23.023 52.420 35.451 1.00 27.42 211 VAL B CA 1
ATOM 3391 C C . VAL B 1 218 ? 22.430 52.939 34.122 1.00 28.64 211 VAL B C 1
ATOM 3392 O O . VAL B 1 218 ? 21.257 52.687 33.857 1.00 24.16 211 VAL B O 1
ATOM 3396 N N . TRP B 1 219 ? 23.202 53.684 33.314 1.00 26.07 212 TRP B N 1
ATOM 3397 C CA . TRP B 1 219 ? 22.725 54.215 32.006 1.00 27.68 212 TRP B CA 1
ATOM 3398 C C . TRP B 1 219 ? 22.260 53.065 31.103 1.00 26.87 212 TRP B C 1
ATOM 3399 O O . TRP B 1 219 ? 21.331 53.241 30.319 1.00 24.70 212 TRP B O 1
ATOM 3410 N N . ASP B 1 220 ? 22.858 51.887 31.253 1.00 27.75 213 ASP B N 1
ATOM 3411 C CA . ASP B 1 220 ? 22.535 50.780 30.356 1.00 29.81 213 ASP B CA 1
ATOM 3412 C C . ASP B 1 220 ? 21.389 49.921 30.896 1.00 29.14 213 ASP B C 1
ATOM 3413 O O . ASP B 1 220 ? 20.895 49.056 30.161 1.00 26.98 213 ASP B O 1
ATOM 3418 N N . LEU B 1 221 ? 20.977 50.134 32.141 1.00 25.86 214 LEU B N 1
ATOM 3419 C CA . LEU B 1 221 ? 20.091 49.198 32.865 1.00 24.64 214 LEU B CA 1
ATOM 3420 C C . LEU B 1 221 ? 18.779 49.900 33.237 1.00 24.53 214 LEU B C 1
ATOM 3421 O O . LEU B 1 221 ? 17.761 49.240 33.433 1.00 30.72 214 LEU B O 1
ATOM 3426 N N . ALA B 1 222 ? 18.789 51.213 33.402 1.00 25.20 215 ALA B N 1
ATOM 3427 C CA . ALA B 1 222 ? 17.599 51.900 33.958 1.00 26.77 215 ALA B CA 1
ATOM 3428 C C . ALA B 1 222 ? 16.327 51.584 33.165 1.00 27.84 215 ALA B C 1
ATOM 3429 O O . ALA B 1 222 ? 15.308 51.155 33.744 1.00 28.63 215 ALA B O 1
ATOM 3431 N N . ALA B 1 223 ? 16.339 51.817 31.848 1.00 26.62 216 ALA B N 1
ATOM 3432 C CA . ALA B 1 223 ? 15.129 51.553 31.051 1.00 27.06 216 ALA B CA 1
ATOM 3433 C C . ALA B 1 223 ? 14.796 50.048 31.082 1.00 24.76 216 ALA B C 1
ATOM 3434 O O . ALA B 1 223 ? 13.634 49.662 31.139 1.00 26.12 216 ALA B O 1
ATOM 3436 N N . LEU B 1 224 ? 15.811 49.199 31.069 1.00 24.14 217 LEU B N 1
ATOM 3437 C CA . LEU B 1 224 ? 15.574 47.743 31.011 1.00 25.15 217 LEU B CA 1
ATOM 3438 C C . LEU B 1 224 ? 14.911 47.278 32.320 1.00 27.36 217 LEU B C 1
ATOM 3439 O O . LEU B 1 224 ? 14.100 46.359 32.314 1.00 27.10 217 LEU B O 1
ATOM 3444 N N . ASP B 1 225 ? 15.274 47.912 33.436 1.00 27.54 218 ASP B N 1
ATOM 3445 C CA . ASP B 1 225 ? 14.759 47.504 34.761 1.00 29.61 218 ASP B CA 1
ATOM 3446 C C . ASP B 1 225 ? 13.231 47.642 34.809 1.00 27.03 218 ASP B C 1
ATOM 3447 O O . ASP B 1 225 ? 12.563 46.722 35.233 1.00 29.84 218 ASP B O 1
ATOM 3452 N N . ILE B 1 226 ? 12.689 48.774 34.358 1.00 26.80 219 ILE B N 1
ATOM 3453 C CA . ILE B 1 226 ? 11.249 48.961 34.425 1.00 28.50 219 ILE B CA 1
ATOM 3454 C C . ILE B 1 226 ? 10.548 48.056 33.392 1.00 29.88 219 ILE B C 1
ATOM 3455 O O . ILE B 1 226 ? 9.489 47.473 33.687 1.00 28.11 219 ILE B O 1
ATOM 3459 N N . VAL B 1 227 ? 11.151 47.875 32.214 1.00 27.76 220 VAL B N 1
ATOM 3460 C CA . VAL B 1 227 ? 10.540 47.016 31.185 1.00 25.51 220 VAL B CA 1
ATOM 3461 C C . VAL B 1 227 ? 10.451 45.577 31.704 1.00 24.15 220 VAL B C 1
ATOM 3462 O O . VAL B 1 227 ? 9.402 44.978 31.604 1.00 26.12 220 VAL B O 1
ATOM 3466 N N . VAL B 1 228 ? 11.540 45.028 32.239 1.00 24.78 221 VAL B N 1
ATOM 3467 C CA . VAL B 1 228 ? 11.549 43.654 32.754 1.00 23.93 221 VAL B CA 1
ATOM 3468 C C . VAL B 1 228 ? 10.550 43.512 33.910 1.00 23.43 221 VAL B C 1
ATOM 3469 O O . VAL B 1 228 ? 9.772 42.556 33.942 1.00 20.72 221 VAL B O 1
ATOM 3473 N N . ARG B 1 229 ? 10.555 44.458 34.845 1.00 23.83 222 ARG B N 1
ATOM 3474 C CA . ARG B 1 229 ? 9.658 44.353 36.010 1.00 25.50 222 ARG B CA 1
ATOM 3475 C C . ARG B 1 229 ? 8.187 44.388 35.569 1.00 23.79 222 ARG B C 1
ATOM 3476 O O . ARG B 1 229 ? 7.373 43.563 36.046 1.00 24.77 222 ARG B O 1
ATOM 3479 N N . GLU B 1 230 ? 7.846 45.304 34.677 1.00 24.10 223 GLU B N 1
ATOM 3480 C CA . GLU B 1 230 ? 6.456 45.450 34.228 1.00 28.26 223 GLU B CA 1
ATOM 3481 C C . GLU B 1 230 ? 6.040 44.234 33.395 1.00 28.95 223 GLU B C 1
ATOM 3482 O O . GLU B 1 230 ? 4.849 43.981 33.232 1.00 26.26 223 GLU B O 1
ATOM 3488 N N . ALA B 1 231 ? 7.021 43.484 32.869 1.00 24.04 224 ALA B N 1
ATOM 3489 C CA . ALA B 1 231 ? 6.710 42.278 32.086 1.00 24.99 224 ALA B CA 1
ATOM 3490 C C . ALA B 1 231 ? 6.565 41.072 33.021 1.00 23.47 224 ALA B C 1
ATOM 3491 O O . ALA B 1 231 ? 6.204 39.985 32.579 1.00 23.38 224 ALA B O 1
ATOM 3493 N N . GLY B 1 232 ? 6.867 41.265 34.306 1.00 21.87 225 GLY B N 1
ATOM 3494 C CA . GLY B 1 232 ? 6.685 40.198 35.283 1.00 22.63 225 GLY B CA 1
ATOM 3495 C C . GLY B 1 232 ? 8.005 39.570 35.719 1.00 23.84 225 GLY B C 1
ATOM 3496 O O . GLY B 1 232 ? 8.006 38.600 36.484 1.00 25.86 225 GLY B O 1
ATOM 3497 N N . GLY B 1 233 ? 9.134 40.084 35.231 1.00 24.40 226 GLY B N 1
ATOM 3498 C CA . GLY B 1 233 ? 10.393 39.428 35.525 1.00 23.55 226 GLY B CA 1
ATOM 3499 C C . GLY B 1 233 ? 11.133 40.101 36.674 1.00 26.20 226 GLY B C 1
ATOM 3500 O O . GLY B 1 233 ? 10.571 40.925 37.439 1.00 24.80 226 GLY B O 1
ATOM 3501 N N . ARG B 1 234 ? 12.398 39.719 36.816 1.00 26.72 227 ARG B N 1
ATOM 3502 C CA . ARG B 1 234 ? 13.248 40.307 37.827 1.00 26.86 227 ARG B CA 1
ATOM 3503 C C . ARG B 1 234 ? 14.580 40.698 37.178 1.00 23.58 227 ARG B C 1
ATOM 3504 O O . ARG B 1 234 ? 15.045 40.011 36.308 1.00 21.65 227 ARG B O 1
ATOM 3512 N N . LEU B 1 235 ? 15.151 41.811 37.617 1.00 21.46 228 LEU B N 1
ATOM 3513 C CA . LEU B 1 235 ? 16.483 42.201 37.206 1.00 21.87 228 LEU B CA 1
ATOM 3514 C C . LEU B 1 235 ? 17.222 42.626 38.470 1.00 20.70 228 LEU B C 1
ATOM 3515 O O . LEU B 1 235 ? 16.739 43.484 39.207 1.00 19.43 228 LEU B O 1
ATOM 3520 N N . THR B 1 236 ? 18.347 41.975 38.724 1.00 21.85 229 THR B N 1
ATOM 3521 C CA . THR B 1 236 ? 19.128 42.253 39.910 1.00 23.45 229 THR B CA 1
ATOM 3522 C C . THR B 1 236 ? 20.600 42.260 39.515 1.00 23.39 229 THR B C 1
ATOM 3523 O O . THR B 1 236 ? 20.955 41.786 38.414 1.00 22.37 229 THR B O 1
ATOM 3527 N N . SER B 1 237 ? 21.447 42.754 40.402 1.00 22.79 230 SER B N 1
ATOM 3528 C CA . SER B 1 237 ? 22.884 42.479 40.242 1.00 22.41 230 SER B CA 1
ATOM 3529 C C . SER B 1 237 ? 23.175 40.986 40.514 1.00 23.31 230 SER B C 1
ATOM 3530 O O . SER B 1 237 ? 22.291 40.194 40.845 1.00 22.10 230 SER B O 1
ATOM 3533 N N . LEU B 1 238 ? 24.431 40.605 40.333 1.00 24.09 231 LEU B N 1
ATOM 3534 C CA . LEU B 1 238 ? 24.873 39.261 40.560 1.00 25.35 231 LEU B CA 1
ATOM 3535 C C . LEU B 1 238 ? 24.682 38.855 42.027 1.00 31.16 231 LEU B C 1
ATOM 3536 O O . LEU B 1 238 ? 24.552 37.662 42.263 1.00 27.85 231 LEU B O 1
ATOM 3541 N N . ASP B 1 239 ? 24.667 39.801 42.984 1.00 27.38 232 ASP B N 1
ATOM 3542 C CA . ASP B 1 239 ? 24.459 39.407 44.389 1.00 28.52 232 ASP B CA 1
ATOM 3543 C C . ASP B 1 239 ? 22.971 39.394 44.755 1.00 25.64 232 ASP B C 1
ATOM 3544 O O . ASP B 1 239 ? 22.642 39.217 45.905 1.00 26.24 232 ASP B O 1
ATOM 3549 N N . GLY B 1 240 ? 22.083 39.596 43.777 1.00 25.07 233 GLY B N 1
ATOM 3550 C CA . GLY B 1 240 ? 20.651 39.521 44.045 1.00 22.14 233 GLY B CA 1
ATOM 3551 C C . GLY B 1 240 ? 20.016 40.831 44.460 1.00 21.26 233 GLY B C 1
ATOM 3552 O O . GLY B 1 240 ? 18.805 40.846 44.709 1.00 22.67 233 GLY B O 1
ATOM 3553 N N . VAL B 1 241 ? 20.735 41.951 44.484 1.00 22.24 234 VAL B N 1
ATOM 3554 C CA . VAL B 1 241 ? 20.086 43.227 44.835 1.00 23.44 234 VAL B CA 1
ATOM 3555 C C . VAL B 1 241 ? 19.291 43.785 43.646 1.00 23.93 234 VAL B C 1
ATOM 3556 O O . VAL B 1 241 ? 19.826 43.907 42.549 1.00 25.89 234 VAL B O 1
ATOM 3560 N N . ALA B 1 242 ? 18.018 44.105 43.884 1.00 23.29 235 ALA B N 1
ATOM 3561 C CA . ALA B 1 242 ? 17.109 44.659 42.874 1.00 28.22 235 ALA B CA 1
ATOM 3562 C C . ALA B 1 242 ? 17.669 45.934 42.215 1.00 28.33 235 ALA B C 1
ATOM 3563 O O . ALA B 1 242 ? 18.299 46.777 42.866 1.00 25.96 235 ALA B O 1
ATOM 3565 N N . GLY B 1 243 ? 17.436 46.036 40.913 1.00 27.27 236 GLY B N 1
ATOM 3566 C CA . GLY B 1 243 ? 17.507 47.326 40.216 1.00 28.18 236 GLY B CA 1
ATOM 3567 C C . GLY B 1 243 ? 18.810 47.509 39.453 1.00 29.43 236 GLY B C 1
ATOM 3568 O O . GLY B 1 243 ? 19.637 46.585 39.356 1.00 26.07 236 GLY B O 1
ATOM 3569 N N . PRO B 1 244 ? 19.003 48.730 38.880 1.00 29.27 237 PRO B N 1
ATOM 3570 C CA . PRO B 1 244 ? 20.030 49.005 37.883 1.00 26.40 237 PRO B CA 1
ATOM 3571 C C . PRO B 1 244 ? 21.337 49.563 38.465 1.00 28.31 237 PRO B C 1
ATOM 3572 O O . PRO B 1 244 ? 22.235 49.919 37.683 1.00 21.41 237 PRO B O 1
ATOM 3576 N N . HIS B 1 245 ? 21.460 49.627 39.811 1.00 26.89 238 HIS B N 1
ATOM 3577 C CA . HIS B 1 245 ? 22.572 50.378 40.426 1.00 24.91 238 HIS B CA 1
ATOM 3578 C C . HIS B 1 245 ? 23.723 49.477 40.873 1.00 25.35 238 HIS B C 1
ATOM 3579 O O . HIS B 1 245 ? 24.692 49.978 41.414 1.00 29.37 238 HIS B O 1
ATOM 3586 N N . GLY B 1 246 ? 23.678 48.191 40.594 1.00 25.51 239 GLY B N 1
ATOM 3587 C CA . GLY B 1 246 ? 24.610 47.267 41.267 1.00 22.44 239 GLY B CA 1
ATOM 3588 C C . GLY B 1 246 ? 25.872 46.948 40.483 1.00 23.09 239 GLY B C 1
ATOM 3589 O O . GLY B 1 246 ? 26.660 46.161 40.970 1.00 22.52 239 GLY B O 1
ATOM 3590 N N . GLY B 1 247 ? 26.069 47.487 39.265 1.00 23.56 240 GLY B N 1
ATOM 3591 C CA . GLY B 1 247 ? 27.335 47.235 38.518 1.00 22.98 240 GLY B CA 1
ATOM 3592 C C . GLY B 1 247 ? 27.298 45.987 37.626 1.00 23.41 240 GLY B C 1
ATOM 3593 O O . GLY B 1 247 ? 28.205 45.756 36.867 1.00 26.24 240 GLY B O 1
ATOM 3594 N N . SER B 1 248 ? 26.263 45.155 37.728 1.00 25.41 241 SER B N 1
ATOM 3595 C CA . SER B 1 248 ? 26.134 43.895 36.990 1.00 23.18 241 SER B CA 1
ATOM 3596 C C . SER B 1 248 ? 24.627 43.633 36.845 1.00 23.70 241 SER B C 1
ATOM 3597 O O . SER B 1 248 ? 23.841 44.273 37.533 1.00 25.28 241 SER B O 1
ATOM 3600 N N . ALA B 1 249 ? 24.190 42.778 35.928 1.00 20.83 242 ALA B N 1
ATOM 3601 C CA . ALA B 1 249 ? 22.749 42.634 35.709 1.00 20.70 242 ALA B CA 1
ATOM 3602 C C . ALA B 1 249 ? 22.439 41.193 35.306 1.00 21.16 242 ALA B C 1
ATOM 3603 O O . ALA B 1 249 ? 23.071 40.639 34.391 1.00 21.16 242 ALA B O 1
ATOM 3605 N N . VAL B 1 250 ? 21.519 40.594 36.042 1.00 20.05 243 VAL B N 1
ATOM 3606 C CA . VAL B 1 250 ? 20.909 39.311 35.670 1.00 21.77 243 VAL B CA 1
ATOM 3607 C C . VAL B 1 250 ? 19.407 39.571 35.577 1.00 20.16 243 VAL B C 1
ATOM 3608 O O . VAL B 1 250 ? 18.808 40.077 36.526 1.00 23.60 243 VAL B O 1
ATOM 3612 N N . ALA B 1 251 ? 18.806 39.303 34.434 1.00 19.06 244 ALA B N 1
ATOM 3613 C CA . ALA B 1 251 ? 17.375 39.416 34.289 1.00 18.31 244 ALA B CA 1
ATOM 3614 C C . ALA B 1 251 ? 16.828 38.027 33.969 1.00 17.74 244 ALA B C 1
ATOM 3615 O O . ALA B 1 251 ? 17.454 37.280 33.223 1.00 17.62 244 ALA B O 1
ATOM 3617 N N . THR B 1 252 ? 15.711 37.682 34.605 1.00 17.22 245 THR B N 1
ATOM 3618 C CA . THR B 1 252 ? 15.075 36.429 34.324 1.00 19.79 245 THR B CA 1
ATOM 3619 C C . THR B 1 252 ? 13.566 36.650 34.345 1.00 20.65 245 THR B C 1
ATOM 3620 O O . THR B 1 252 ? 13.095 37.743 34.640 1.00 21.76 245 THR B O 1
ATOM 3624 N N . ASN B 1 253 ? 12.848 35.567 34.064 1.00 23.37 246 ASN B N 1
ATOM 3625 C CA . ASN B 1 253 ? 11.413 35.476 34.159 1.00 25.94 246 ASN B CA 1
ATOM 3626 C C . ASN B 1 253 ? 10.955 35.434 35.633 1.00 28.06 246 ASN B C 1
ATOM 3627 O O . ASN B 1 253 ? 9.754 35.359 35.884 1.00 27.52 246 ASN B O 1
ATOM 3632 N N . GLY B 1 254 ? 11.900 35.494 36.583 1.00 26.83 247 GLY B N 1
ATOM 3633 C CA . GLY B 1 254 ? 11.594 35.485 38.031 1.00 27.13 247 GLY B CA 1
ATOM 3634 C C . GLY B 1 254 ? 11.639 34.077 38.603 1.00 29.34 247 GLY B C 1
ATOM 3635 O O . GLY B 1 254 ? 12.289 33.859 39.592 1.00 32.50 247 GLY B O 1
ATOM 3636 N N . LEU B 1 255 ? 10.971 33.117 37.950 1.00 28.96 248 LEU B N 1
ATOM 3637 C CA . LEU B 1 255 ? 11.014 31.709 38.349 1.00 26.88 248 LEU B CA 1
ATOM 3638 C C . LEU B 1 255 ? 12.455 31.186 38.417 1.00 25.91 248 LEU B C 1
ATOM 3639 O O . LEU B 1 255 ? 12.768 30.399 39.293 1.00 29.15 248 LEU B O 1
ATOM 3644 N N . LEU B 1 256 ? 13.331 31.565 37.484 1.00 24.85 249 LEU B N 1
ATOM 3645 C CA . LEU B 1 256 ? 14.664 30.943 37.407 1.00 21.84 249 LEU B CA 1
ATOM 3646 C C . LEU B 1 256 ? 15.669 31.751 38.243 1.00 21.37 249 LEU B C 1
ATOM 3647 O O . LEU B 1 256 ? 16.850 31.363 38.409 1.00 22.54 249 LEU B O 1
ATOM 3652 N N . HIS B 1 257 ? 15.233 32.886 38.760 1.00 23.22 250 HIS B N 1
ATOM 3653 C CA . HIS B 1 257 ? 16.195 33.870 39.311 1.00 24.67 250 HIS B CA 1
ATOM 3654 C C . HIS B 1 257 ? 17.073 33.284 40.422 1.00 25.90 250 HIS B C 1
ATOM 3655 O O . HIS B 1 257 ? 18.316 33.349 40.340 1.00 27.36 250 HIS B O 1
ATOM 3662 N N . ASP B 1 258 ? 16.465 32.714 41.448 1.00 28.40 251 ASP B N 1
ATOM 3663 C CA . ASP B 1 258 ? 17.243 32.204 42.586 1.00 30.20 251 ASP B CA 1
ATOM 3664 C C . ASP B 1 258 ? 18.203 31.105 42.113 1.00 29.42 251 ASP B C 1
ATOM 3665 O O . ASP B 1 258 ? 19.384 31.090 42.480 1.00 32.09 251 ASP B O 1
ATOM 3670 N N . GLU B 1 259 ? 17.754 30.224 41.236 1.00 28.96 252 GLU B N 1
ATOM 3671 C CA . GLU B 1 259 ? 18.676 29.168 40.806 1.00 31.11 252 GLU B CA 1
ATOM 3672 C C . GLU B 1 259 ? 19.836 29.736 39.977 1.00 30.44 252 GLU B C 1
ATOM 3673 O O . GLU B 1 259 ? 20.967 29.231 40.067 1.00 30.98 252 GLU B O 1
ATOM 3679 N N . VAL B 1 260 ? 19.568 30.747 39.149 1.00 28.71 253 VAL B N 1
ATOM 3680 C CA . VAL B 1 260 ? 20.649 31.362 38.378 1.00 27.18 253 VAL B CA 1
ATOM 3681 C C . VAL B 1 260 ? 21.630 32.039 39.339 1.00 26.00 253 VAL B C 1
ATOM 3682 O O . VAL B 1 260 ? 22.816 31.852 39.219 1.00 24.60 253 VAL B O 1
ATOM 3686 N N . LEU B 1 261 ? 21.153 32.834 40.281 1.00 28.49 254 LEU B N 1
ATOM 3687 C CA . LEU B 1 261 ? 22.130 33.526 41.159 1.00 29.26 254 LEU B CA 1
ATOM 3688 C C . LEU B 1 261 ? 22.937 32.499 41.956 1.00 29.15 254 LEU B C 1
ATOM 3689 O O . LEU B 1 261 ? 24.140 32.698 42.175 1.00 30.17 254 LEU B O 1
ATOM 3694 N N . THR B 1 262 ? 22.286 31.410 42.376 1.00 29.21 255 THR B N 1
ATOM 3695 C CA . THR B 1 262 ? 22.974 30.359 43.124 1.00 33.54 255 THR B CA 1
ATOM 3696 C C . THR B 1 262 ? 24.071 29.725 42.266 1.00 33.96 255 THR B C 1
ATOM 3697 O O . THR B 1 262 ? 25.194 29.559 42.736 1.00 35.02 255 THR B O 1
ATOM 3701 N N . ARG B 1 263 ? 23.757 29.384 41.021 1.00 33.56 256 ARG B N 1
ATOM 3702 C CA . ARG B 1 263 ? 24.768 28.782 40.145 1.00 34.44 256 ARG B CA 1
ATOM 3703 C C . ARG B 1 263 ? 25.910 29.774 39.903 1.00 35.19 256 ARG B C 1
ATOM 3704 O O . ARG B 1 263 ? 27.077 29.373 39.884 1.00 34.13 256 ARG B O 1
ATOM 3712 N N . LEU B 1 264 ? 25.595 31.066 39.745 1.00 32.74 257 LEU B N 1
ATOM 3713 C CA . LEU B 1 264 ? 26.654 32.036 39.456 1.00 31.51 257 LEU B CA 1
ATOM 3714 C C . LEU B 1 264 ? 27.385 32.452 40.741 1.00 36.32 257 LEU B C 1
ATOM 3715 O O . LEU B 1 264 ? 28.482 33.001 40.633 1.00 38.96 257 LEU B O 1
ATOM 3720 N N . ASN B 1 265 ? 26.820 32.184 41.922 1.00 35.87 258 ASN B N 1
ATOM 3721 C CA . ASN B 1 265 ? 27.455 32.573 43.192 1.00 39.92 258 ASN B CA 1
ATOM 3722 C C . ASN B 1 265 ? 27.993 31.337 43.917 1.00 46.17 258 ASN B C 1
ATOM 3723 O O . ASN B 1 265 ? 28.589 30.454 43.294 1.00 45.55 258 ASN B O 1
ATOM 3728 N N . HIS C 1 10 ? -9.924 4.055 17.257 1.00 60.26 3 HIS C N 1
ATOM 3729 C CA . HIS C 1 10 ? -9.700 2.565 17.264 1.00 55.16 3 HIS C CA 1
ATOM 3730 C C . HIS C 1 10 ? -8.669 2.152 16.189 1.00 50.50 3 HIS C C 1
ATOM 3731 O O . HIS C 1 10 ? -7.556 2.721 16.088 1.00 52.69 3 HIS C O 1
ATOM 3737 N N . ASP C 1 11 ? -9.024 1.143 15.392 1.00 39.70 4 ASP C N 1
ATOM 3738 C CA . ASP C 1 11 ? -8.118 0.592 14.401 1.00 29.85 4 ASP C CA 1
ATOM 3739 C C . ASP C 1 11 ? -8.310 1.372 13.092 1.00 26.82 4 ASP C C 1
ATOM 3740 O O . ASP C 1 11 ? -9.400 1.359 12.479 1.00 21.40 4 ASP C O 1
ATOM 3745 N N . ASP C 1 12 ? -7.258 2.076 12.697 1.00 19.42 5 ASP C N 1
ATOM 3746 C CA . ASP C 1 12 ? -7.334 2.917 11.514 1.00 20.89 5 ASP C CA 1
ATOM 3747 C C . ASP C 1 12 ? -7.399 2.054 10.243 1.00 18.19 5 ASP C C 1
ATOM 3748 O O . ASP C 1 12 ? -8.058 2.441 9.300 1.00 19.23 5 ASP C O 1
ATOM 3753 N N . LEU C 1 13 ? -6.735 0.892 10.245 1.00 19.88 6 LEU C N 1
ATOM 3754 C CA . LEU C 1 13 ? -6.761 -0.001 9.097 1.00 18.73 6 LEU C CA 1
ATOM 3755 C C . LEU C 1 13 ? -8.173 -0.543 8.886 1.00 20.70 6 LEU C C 1
ATOM 3756 O O . LEU C 1 13 ? -8.688 -0.613 7.735 1.00 19.00 6 LEU C O 1
ATOM 3761 N N . MET C 1 14 ? -8.799 -0.954 9.980 1.00 20.50 7 MET C N 1
ATOM 3762 C CA . MET C 1 14 ? -10.148 -1.477 9.909 1.00 23.36 7 MET C CA 1
ATOM 3763 C C . MET C 1 14 ? -11.100 -0.390 9.376 1.00 20.30 7 MET C C 1
ATOM 3764 O O . MET C 1 14 ? -11.939 -0.676 8.525 1.00 19.04 7 MET C O 1
ATOM 3769 N N . LEU C 1 15 ? -10.948 0.853 9.827 1.00 18.73 8 LEU C N 1
ATOM 3770 C CA . LEU C 1 15 ? -11.774 1.960 9.300 1.00 17.62 8 LEU C CA 1
ATOM 3771 C C . LEU C 1 15 ? -11.471 2.162 7.805 1.00 18.32 8 LEU C C 1
ATOM 3772 O O . LEU C 1 15 ? -12.397 2.279 6.996 1.00 17.18 8 LEU C O 1
ATOM 3777 N N . ALA C 1 16 ? -10.186 2.178 7.426 1.00 17.29 9 ALA C N 1
ATOM 3778 C CA . ALA C 1 16 ? -9.825 2.381 6.007 1.00 17.08 9 ALA C CA 1
ATOM 3779 C C . ALA C 1 16 ? -10.469 1.292 5.129 1.00 17.42 9 ALA C C 1
ATOM 3780 O O . ALA C 1 16 ? -10.993 1.591 4.042 1.00 18.39 9 ALA C O 1
ATOM 3782 N N . LEU C 1 17 ? -10.440 0.050 5.585 1.00 17.18 10 LEU C N 1
ATOM 3783 C CA . LEU C 1 17 ? -11.029 -1.074 4.817 1.00 20.99 10 LEU C CA 1
ATOM 3784 C C . LEU C 1 17 ? -12.559 -0.929 4.735 1.00 22.14 10 LEU C C 1
ATOM 3785 O O . LEU C 1 17 ? -13.180 -1.288 3.708 1.00 22.11 10 LEU C O 1
ATOM 3790 N N . ALA C 1 18 ? -13.178 -0.372 5.775 1.00 21.23 11 ALA C N 1
ATOM 3791 C CA . ALA C 1 18 ? -14.628 -0.127 5.772 1.00 19.81 11 ALA C CA 1
ATOM 3792 C C . ALA C 1 18 ? -14.975 1.041 4.839 1.00 20.14 11 ALA C C 1
ATOM 3793 O O . ALA C 1 18 ? -15.972 0.990 4.136 1.00 20.18 11 ALA C O 1
ATOM 3795 N N . LEU C 1 19 ? -14.138 2.092 4.789 1.00 20.04 12 LEU C N 1
ATOM 3796 C CA . LEU C 1 19 ? -14.330 3.157 3.810 1.00 18.80 12 LEU C CA 1
ATOM 3797 C C . LEU C 1 19 ? -14.233 2.569 2.388 1.00 20.04 12 LEU C C 1
ATOM 3798 O O . LEU C 1 19 ? -15.035 2.934 1.491 1.00 20.63 12 LEU C O 1
ATOM 3803 N N . ALA C 1 20 ? -13.285 1.658 2.177 1.00 17.64 13 ALA C N 1
ATOM 3804 C CA . ALA C 1 20 ? -13.156 1.039 0.820 1.00 18.40 13 ALA C CA 1
ATOM 3805 C C . ALA C 1 20 ? -14.406 0.203 0.495 1.00 17.67 13 ALA C C 1
ATOM 3806 O O . ALA C 1 20 ? -14.854 0.174 -0.676 1.00 18.81 13 ALA C O 1
ATOM 3808 N N . ASP C 1 21 ? -14.973 -0.484 1.495 1.00 18.94 14 ASP C N 1
ATOM 3809 C CA . ASP C 1 21 ? -16.174 -1.285 1.260 1.00 21.98 14 ASP C CA 1
ATOM 3810 C C . ASP C 1 21 ? -17.285 -0.361 0.752 1.00 20.47 14 ASP C C 1
ATOM 3811 O O . ASP C 1 21 ? -17.958 -0.676 -0.215 1.00 20.21 14 ASP C O 1
ATOM 3816 N N . ARG C 1 22 ? -17.431 0.796 1.381 1.00 18.78 15 ARG C N 1
ATOM 3817 C CA . ARG C 1 22 ? -18.515 1.733 1.055 1.00 19.23 15 ARG C CA 1
ATOM 3818 C C . ARG C 1 22 ? -18.231 2.377 -0.306 1.00 21.20 15 ARG C C 1
ATOM 3819 O O . ARG C 1 22 ? -19.162 2.564 -1.103 1.00 21.35 15 ARG C O 1
ATOM 3823 N N . ALA C 1 23 ? -16.960 2.728 -0.572 1.00 18.35 16 ALA C N 1
ATOM 3824 C CA . ALA C 1 23 ? -16.583 3.327 -1.856 1.00 16.53 16 ALA C CA 1
ATOM 3825 C C . ALA C 1 23 ? -16.914 2.327 -2.961 1.00 16.58 16 ALA C C 1
ATOM 3826 O O . ALA C 1 23 ? -17.485 2.713 -3.993 1.00 18.28 16 ALA C O 1
ATOM 3828 N N . ASP C 1 24 ? -16.566 1.063 -2.752 1.00 17.57 17 ASP C N 1
ATOM 3829 C CA . ASP C 1 24 ? -16.758 -0.002 -3.783 1.00 19.45 17 ASP C CA 1
ATOM 3830 C C . ASP C 1 24 ? -18.258 -0.158 -4.101 1.00 21.48 17 ASP C C 1
ATOM 3831 O O . ASP C 1 24 ? -18.629 -0.399 -5.259 1.00 22.86 17 ASP C O 1
ATOM 3836 N N . GLU C 1 25 ? -19.117 -0.075 -3.082 1.00 22.47 18 GLU C N 1
ATOM 3837 C CA . GLU C 1 25 ? -20.546 -0.231 -3.361 1.00 26.62 18 GLU C CA 1
ATOM 3838 C C . GLU C 1 25 ? -21.019 0.903 -4.281 1.00 26.95 18 GLU C C 1
ATOM 3839 O O . GLU C 1 25 ? -21.848 0.693 -5.161 1.00 28.43 18 GLU C O 1
ATOM 3845 N N . LEU C 1 26 ? -20.490 2.113 -4.089 1.00 26.87 19 LEU C N 1
ATOM 3846 C CA . LEU C 1 26 ? -20.922 3.255 -4.908 1.00 22.29 19 LEU C CA 1
ATOM 3847 C C . LEU C 1 26 ? -20.257 3.193 -6.291 1.00 23.09 19 LEU C C 1
ATOM 3848 O O . LEU C 1 26 ? -20.889 3.452 -7.299 1.00 21.00 19 LEU C O 1
ATOM 3853 N N . THR C 1 27 ? -18.972 2.866 -6.372 1.00 17.54 20 THR C N 1
ATOM 3854 C CA . THR C 1 27 ? -18.298 2.894 -7.700 1.00 20.37 20 THR C CA 1
ATOM 3855 C C . THR C 1 27 ? -18.779 1.726 -8.581 1.00 19.25 20 THR C C 1
ATOM 3856 O O . THR C 1 27 ? -18.895 1.898 -9.792 1.00 17.08 20 THR C O 1
ATOM 3860 N N . ARG C 1 28 ? -19.049 0.570 -7.999 1.00 21.76 21 ARG C N 1
ATOM 3861 C CA . ARG C 1 28 ? -19.590 -0.556 -8.794 1.00 24.23 21 ARG C CA 1
ATOM 3862 C C . ARG C 1 28 ? -20.876 -0.135 -9.513 1.00 23.89 21 ARG C C 1
ATOM 3863 O O . ARG C 1 28 ? -21.077 -0.428 -10.715 1.00 19.51 21 ARG C O 1
ATOM 3871 N N . VAL C 1 29 ? -21.770 0.524 -8.782 1.00 24.66 22 VAL C N 1
ATOM 3872 C CA . VAL C 1 29 ? -23.060 0.938 -9.353 1.00 22.98 22 VAL C CA 1
ATOM 3873 C C . VAL C 1 29 ? -22.790 1.905 -10.510 1.00 23.23 22 VAL C C 1
ATOM 3874 O O . VAL C 1 29 ? -23.342 1.719 -11.578 1.00 22.26 22 VAL C O 1
ATOM 3878 N N . ARG C 1 30 ? -21.890 2.869 -10.322 1.00 19.11 23 ARG C N 1
ATOM 3879 C CA . ARG C 1 30 ? -21.682 3.914 -11.303 1.00 20.01 23 ARG C CA 1
ATOM 3880 C C . ARG C 1 30 ? -20.968 3.335 -12.519 1.00 20.66 23 ARG C C 1
ATOM 3881 O O . ARG C 1 30 ? -21.216 3.791 -13.658 1.00 20.81 23 ARG C O 1
ATOM 3889 N N . PHE C 1 31 ? -20.064 2.366 -12.287 1.00 19.27 24 PHE C N 1
ATOM 3890 C CA . PHE C 1 31 ? -19.315 1.739 -13.399 1.00 19.28 24 PHE C CA 1
ATOM 3891 C C . PHE C 1 31 ? -20.279 0.926 -14.261 1.00 19.84 24 PHE C C 1
ATOM 3892 O O . PHE C 1 31 ? -20.197 0.925 -15.491 1.00 20.48 24 PHE C O 1
ATOM 3900 N N . GLY C 1 32 ? -21.171 0.209 -13.595 1.00 22.16 25 GLY C N 1
ATOM 3901 C CA . GLY C 1 32 ? -22.141 -0.685 -14.244 1.00 27.50 25 GLY C CA 1
ATOM 3902 C C . GLY C 1 32 ? -23.204 0.093 -15.011 1.00 27.19 25 GLY C C 1
ATOM 3903 O O . GLY C 1 32 ? -23.754 -0.414 -15.961 1.00 28.20 25 GLY C O 1
ATOM 3904 N N . ALA C 1 33 ? -23.460 1.335 -14.613 1.00 26.14 26 ALA C N 1
ATOM 3905 C CA . ALA C 1 33 ? -24.539 2.132 -15.226 1.00 28.76 26 ALA C CA 1
ATOM 3906 C C . ALA C 1 33 ? -24.032 2.909 -16.441 1.00 28.43 26 ALA C C 1
ATOM 3907 O O . ALA C 1 33 ? -24.825 3.599 -17.056 1.00 30.92 26 ALA C O 1
ATOM 3909 N N . LEU C 1 34 ? -22.740 2.828 -16.777 1.00 28.86 27 LEU C N 1
ATOM 3910 C CA . LEU C 1 34 ? -22.193 3.733 -17.794 1.00 32.20 27 LEU C CA 1
ATOM 3911 C C . LEU C 1 34 ? -22.811 3.447 -19.159 1.00 33.15 27 LEU C C 1
ATOM 3912 O O . LEU C 1 34 ? -23.038 2.290 -19.524 1.00 33.47 27 LEU C O 1
ATOM 3917 N N . ASP C 1 35 ? -23.010 4.524 -19.912 1.00 35.04 28 ASP C N 1
ATOM 3918 C CA . ASP C 1 35 ? -23.226 4.436 -21.359 1.00 32.42 28 ASP C CA 1
ATOM 3919 C C . ASP C 1 35 ? -21.850 4.333 -22.040 1.00 31.13 28 ASP C C 1
ATOM 3920 O O . ASP C 1 35 ? -21.058 5.267 -21.985 1.00 27.48 28 ASP C O 1
ATOM 3925 N N . LEU C 1 36 ? -21.563 3.197 -22.669 1.00 31.05 29 LEU C N 1
ATOM 3926 C CA . LEU C 1 36 ? -20.248 2.952 -23.226 1.00 33.50 29 LEU C CA 1
ATOM 3927 C C . LEU C 1 36 ? -20.199 3.300 -24.723 1.00 34.98 29 LEU C C 1
ATOM 3928 O O . LEU C 1 36 ? -19.098 3.271 -25.330 1.00 33.57 29 LEU C O 1
ATOM 3933 N N . ARG C 1 37 ? -21.331 3.697 -25.309 1.00 36.30 30 ARG C N 1
ATOM 3934 C CA . ARG C 1 37 ? -21.317 4.106 -26.724 1.00 35.01 30 ARG C CA 1
ATOM 3935 C C . ARG C 1 37 ? -20.431 5.352 -26.852 1.00 32.34 30 ARG C C 1
ATOM 3936 O O . ARG C 1 37 ? -20.547 6.283 -26.034 1.00 30.59 30 ARG C O 1
ATOM 3940 N N . ILE C 1 38 ? -19.559 5.385 -27.855 1.00 30.80 31 ILE C N 1
ATOM 3941 C CA . ILE C 1 38 ? -18.641 6.507 -27.925 1.00 32.94 31 ILE C CA 1
ATOM 3942 C C . ILE C 1 38 ? -18.177 6.724 -29.364 1.00 28.91 31 ILE C C 1
ATOM 3943 O O . ILE C 1 38 ? -18.040 5.788 -30.078 1.00 26.76 31 ILE C O 1
ATOM 3948 N N . ASP C 1 39 ? -17.963 7.964 -29.772 1.00 31.40 32 ASP C N 1
ATOM 3949 C CA . ASP C 1 39 ? -17.541 8.208 -31.160 1.00 34.20 32 ASP C CA 1
ATOM 3950 C C . ASP C 1 39 ? -16.508 9.336 -31.210 1.00 35.63 32 ASP C C 1
ATOM 3951 O O . ASP C 1 39 ? -16.067 9.744 -32.298 1.00 38.45 32 ASP C O 1
ATOM 3956 N N . THR C 1 40 ? -16.113 9.833 -30.034 1.00 33.09 33 THR C N 1
ATOM 3957 C CA . THR C 1 40 ? -15.059 10.848 -29.907 1.00 31.85 33 THR C CA 1
ATOM 3958 C C . THR C 1 40 ? -14.356 10.632 -28.553 1.00 30.50 33 THR C C 1
ATOM 3959 O O . THR C 1 40 ? -14.512 9.589 -27.936 1.00 27.61 33 THR C O 1
ATOM 3962 N N . LYS C 1 41 ? -13.573 11.604 -28.085 1.00 31.51 34 LYS C N 1
ATOM 3963 C CA . LYS C 1 41 ? -13.065 11.604 -26.715 1.00 31.44 34 LYS C CA 1
ATOM 3964 C C . LYS C 1 41 ? -14.239 11.441 -25.745 1.00 32.18 34 LYS C C 1
ATOM 3965 O O . LYS C 1 41 ? -15.347 11.936 -26.021 1.00 34.97 34 LYS C O 1
ATOM 3970 N N . PRO C 1 42 ? -14.020 10.748 -24.602 1.00 29.50 35 PRO C N 1
ATOM 3971 C CA . PRO C 1 42 ? -15.170 10.439 -23.740 1.00 29.05 35 PRO C CA 1
ATOM 3972 C C . PRO C 1 42 ? -15.644 11.645 -22.931 1.00 27.77 35 PRO C C 1
ATOM 3973 O O . PRO C 1 42 ? -14.840 12.510 -22.592 1.00 27.89 35 PRO C O 1
ATOM 3977 N N . ASP C 1 43 ? -16.932 11.685 -22.665 1.00 29.13 36 ASP C N 1
ATOM 3978 C CA . ASP C 1 43 ? -17.476 12.697 -21.773 1.00 30.63 36 ASP C CA 1
ATOM 3979 C C . ASP C 1 43 ? -17.220 12.229 -20.328 1.00 27.93 36 ASP C C 1
ATOM 3980 O O . ASP C 1 43 ? -17.757 11.188 -19.911 1.00 25.75 36 ASP C O 1
ATOM 3985 N N . LEU C 1 44 ? -16.423 12.993 -19.572 1.00 24.99 37 LEU C N 1
ATOM 3986 C CA . LEU C 1 44 ? -15.994 12.545 -18.245 1.00 27.18 37 LEU C CA 1
ATOM 3987 C C . LEU C 1 44 ? -17.065 12.805 -17.173 1.00 26.06 37 LEU C C 1
ATOM 3988 O O . LEU C 1 44 ? -16.853 12.412 -16.044 1.00 24.83 37 LEU C O 1
ATOM 3993 N N . THR C 1 45 ? -18.175 13.456 -17.524 1.00 27.87 38 THR C N 1
ATOM 3994 C CA . THR C 1 45 ? -19.135 14.003 -16.527 1.00 27.21 38 THR C CA 1
ATOM 3995 C C . THR C 1 45 ? -19.633 12.929 -15.541 1.00 21.88 38 THR C C 1
ATOM 3996 O O . THR C 1 45 ? -19.547 13.146 -14.345 1.00 23.02 38 THR C O 1
ATOM 4000 N N . PRO C 1 46 ? -20.149 11.780 -16.012 1.00 21.21 39 PRO C N 1
ATOM 4001 C CA . PRO C 1 46 ? -20.607 10.783 -15.037 1.00 24.11 39 PRO C CA 1
ATOM 4002 C C . PRO C 1 46 ? -19.484 10.253 -14.122 1.00 24.86 39 PRO C C 1
ATOM 4003 O O . PRO C 1 46 ? -19.751 9.844 -12.978 1.00 26.33 39 PRO C O 1
ATOM 4007 N N . VAL C 1 47 ? -18.239 10.248 -14.612 1.00 23.65 40 VAL C N 1
ATOM 4008 C CA . VAL C 1 47 ? -17.137 9.755 -13.808 1.00 24.87 40 VAL C CA 1
ATOM 4009 C C . VAL C 1 47 ? -16.754 10.828 -12.786 1.00 23.09 40 VAL C C 1
ATOM 4010 O O . VAL C 1 47 ? -16.514 10.528 -11.617 1.00 22.68 40 VAL C O 1
ATOM 4014 N N . THR C 1 48 ? -16.697 12.079 -13.232 1.00 21.86 41 THR C N 1
ATOM 4015 C CA . THR C 1 48 ? -16.422 13.199 -12.327 1.00 22.00 41 THR C CA 1
ATOM 4016 C C . THR C 1 48 ? -17.465 13.178 -11.213 1.00 22.45 41 THR C C 1
ATOM 4017 O O . THR C 1 48 ? -17.111 13.346 -10.051 1.00 22.71 41 THR C O 1
ATOM 4021 N N . ASP C 1 49 ? -18.747 12.941 -11.583 1.00 22.22 42 ASP C N 1
ATOM 4022 C CA . ASP C 1 49 ? -19.829 12.896 -10.602 1.00 22.97 42 ASP C CA 1
ATOM 4023 C C . ASP C 1 49 ? -19.598 11.781 -9.590 1.00 20.96 42 ASP C C 1
ATOM 4024 O O . ASP C 1 49 ? -19.723 12.030 -8.424 1.00 23.44 42 ASP C O 1
ATOM 4029 N N . ALA C 1 50 ? -19.245 10.579 -10.058 1.00 21.45 43 ALA C N 1
ATOM 4030 C CA . ALA C 1 50 ? -18.987 9.426 -9.190 1.00 19.44 43 ALA C CA 1
ATOM 4031 C C . ALA C 1 50 ? -17.780 9.717 -8.285 1.00 19.99 43 ALA C C 1
ATOM 4032 O O . ALA C 1 50 ? -17.816 9.438 -7.090 1.00 17.43 43 ALA C O 1
ATOM 4034 N N . ASP C 1 51 ? -16.709 10.282 -8.882 1.00 19.35 44 ASP C N 1
ATOM 4035 C CA . ASP C 1 51 ? -15.494 10.657 -8.161 1.00 20.02 44 ASP C CA 1
ATOM 4036 C C . ASP C 1 51 ? -15.869 11.551 -6.956 1.00 20.13 44 ASP C C 1
ATOM 4037 O O . ASP C 1 51 ? -15.507 11.289 -5.758 1.00 18.58 44 ASP C O 1
ATOM 4042 N N . ARG C 1 52 ? -16.637 12.597 -7.257 1.00 20.71 45 ARG C N 1
ATOM 4043 C CA . ARG C 1 52 ? -17.043 13.575 -6.196 1.00 21.79 45 ARG C CA 1
ATOM 4044 C C . ARG C 1 52 ? -18.006 12.939 -5.181 1.00 20.76 45 ARG C C 1
ATOM 4045 O O . ARG C 1 52 ? -17.942 13.241 -3.977 1.00 21.28 45 ARG C O 1
ATOM 4053 N N . ALA C 1 53 ? -18.908 12.082 -5.635 1.00 18.66 46 ALA C N 1
ATOM 4054 C CA . ALA C 1 53 ? -19.861 11.429 -4.707 1.00 21.60 46 ALA C CA 1
ATOM 4055 C C . ALA C 1 53 ? -19.123 10.509 -3.723 1.00 20.36 46 ALA C C 1
ATOM 4056 O O . ALA C 1 53 ? -19.485 10.417 -2.597 1.00 19.74 46 ALA C O 1
ATOM 4058 N N . VAL C 1 54 ? -18.090 9.786 -4.164 1.00 20.76 47 VAL C N 1
ATOM 4059 C CA . VAL C 1 54 ? -17.386 8.904 -3.265 1.00 19.48 47 VAL C CA 1
ATOM 4060 C C . VAL C 1 54 ? -16.592 9.743 -2.246 1.00 19.08 47 VAL C C 1
ATOM 4061 O O . VAL C 1 54 ? -16.563 9.444 -1.022 1.00 17.57 47 VAL C O 1
ATOM 4065 N N . GLU C 1 55 ? -15.980 10.809 -2.711 1.00 17.41 48 GLU C N 1
ATOM 4066 C CA . GLU C 1 55 ? -15.211 11.653 -1.807 1.00 19.16 48 GLU C CA 1
ATOM 4067 C C . GLU C 1 55 ? -16.127 12.191 -0.696 1.00 19.86 48 GLU C C 1
ATOM 4068 O O . GLU C 1 55 ? -15.769 12.199 0.487 1.00 20.61 48 GLU C O 1
ATOM 4074 N N . SER C 1 56 ? -17.308 12.659 -1.093 1.00 20.18 49 SER C N 1
ATOM 4075 C CA . SER C 1 56 ? -18.273 13.219 -0.153 1.00 22.38 49 SER C CA 1
ATOM 4076 C C . SER C 1 56 ? -18.658 12.172 0.909 1.00 25.20 49 SER C C 1
ATOM 4077 O O . SER C 1 56 ? -18.723 12.454 2.120 1.00 22.60 49 SER C O 1
ATOM 4080 N N . ASP C 1 57 ? -18.920 10.949 0.470 1.00 24.48 50 ASP C N 1
ATOM 4081 C CA . ASP C 1 57 ? -19.290 9.881 1.386 1.00 25.81 50 ASP C CA 1
ATOM 4082 C C . ASP C 1 57 ? -18.125 9.577 2.351 1.00 25.82 50 ASP C C 1
ATOM 4083 O O . ASP C 1 57 ? -18.341 9.385 3.562 1.00 26.77 50 ASP C O 1
ATOM 4087 N N . VAL C 1 58 ? -16.890 9.485 1.831 1.00 24.76 51 VAL C N 1
ATOM 4088 C CA . VAL C 1 58 ? -15.712 9.223 2.664 1.00 24.01 51 VAL C CA 1
ATOM 4089 C C . VAL C 1 58 ? -15.578 10.341 3.721 1.00 24.12 51 VAL C C 1
ATOM 4090 O O . VAL C 1 58 ? -15.364 10.077 4.917 1.00 21.77 51 VAL C O 1
ATOM 4094 N N . ARG C 1 59 ? -15.681 11.588 3.288 1.00 23.52 52 ARG C N 1
ATOM 4095 C CA . ARG C 1 59 ? -15.559 12.743 4.198 1.00 25.81 52 ARG C CA 1
ATOM 4096 C C . ARG C 1 59 ? -16.621 12.684 5.301 1.00 24.98 52 ARG C C 1
ATOM 4097 O O . ARG C 1 59 ? -16.319 12.921 6.466 1.00 26.41 52 ARG C O 1
ATOM 4105 N N . GLN C 1 60 ? -17.862 12.387 4.928 1.00 26.78 53 GLN C N 1
ATOM 4106 C CA . GLN C 1 60 ? -18.965 12.248 5.891 1.00 30.16 53 GLN C CA 1
ATOM 4107 C C . GLN C 1 60 ? -18.669 11.142 6.908 1.00 27.55 53 GLN C C 1
ATOM 4108 O O . GLN C 1 60 ? -18.836 11.367 8.101 1.00 24.24 53 GLN C O 1
ATOM 4114 N N . THR C 1 61 ? -18.220 9.960 6.469 1.00 25.27 54 THR C N 1
ATOM 4115 C CA . THR C 1 61 ? -17.863 8.902 7.435 1.00 22.66 54 THR C CA 1
ATOM 4116 C C . THR C 1 61 ? -16.698 9.341 8.338 1.00 24.09 54 THR C C 1
ATOM 4117 O O . THR C 1 61 ? -16.737 9.117 9.551 1.00 24.60 54 THR C O 1
ATOM 4121 N N . LEU C 1 62 ? -15.656 9.962 7.774 1.00 24.41 55 LEU C N 1
ATOM 4122 C CA . LEU C 1 62 ? -14.493 10.302 8.594 1.00 24.03 55 LEU C CA 1
ATOM 4123 C C . LEU C 1 62 ? -14.860 11.421 9.580 1.00 26.39 55 LEU C C 1
ATOM 4124 O O . LEU C 1 62 ? -14.346 11.465 10.692 1.00 25.62 55 LEU C O 1
ATOM 4129 N N . GLY C 1 63 ? -15.730 12.338 9.157 1.00 31.13 56 GLY C N 1
ATOM 4130 C CA . GLY C 1 63 ? -16.271 13.363 10.056 1.00 30.65 56 GLY C CA 1
ATOM 4131 C C . GLY C 1 63 ? -16.953 12.732 11.258 1.00 32.00 56 GLY C C 1
ATOM 4132 O O . GLY C 1 63 ? -16.824 13.219 12.366 1.00 33.79 56 GLY C O 1
ATOM 4133 N N . ARG C 1 64 ? -17.667 11.632 11.043 1.00 31.39 57 ARG C N 1
ATOM 4134 C CA . ARG C 1 64 ? -18.373 10.937 12.117 1.00 34.59 57 ARG C CA 1
ATOM 4135 C C . ARG C 1 64 ? -17.390 10.117 12.967 1.00 36.82 57 ARG C C 1
ATOM 4136 O O . ARG C 1 64 ? -17.439 10.194 14.198 1.00 35.60 57 ARG C O 1
ATOM 4144 N N . ASP C 1 65 ? -16.510 9.331 12.338 1.00 28.53 58 ASP C N 1
ATOM 4145 C CA . ASP C 1 65 ? -15.724 8.332 13.068 1.00 29.14 58 ASP C CA 1
ATOM 4146 C C . ASP C 1 65 ? -14.359 8.879 13.502 1.00 28.43 58 ASP C C 1
ATOM 4147 O O . ASP C 1 65 ? -13.726 8.279 14.370 1.00 27.35 58 ASP C O 1
ATOM 4152 N N . ARG C 1 66 ? -13.883 9.974 12.893 1.00 24.76 59 ARG C N 1
ATOM 4153 C CA . ARG C 1 66 ? -12.563 10.521 13.246 1.00 24.77 59 ARG C CA 1
ATOM 4154 C C . ARG C 1 66 ? -12.669 12.051 13.276 1.00 27.53 59 ARG C C 1
ATOM 4155 O O . ARG C 1 66 ? -12.018 12.764 12.484 1.00 26.05 59 ARG C O 1
ATOM 4163 N N . PRO C 1 67 ? -13.498 12.576 14.187 1.00 29.82 60 PRO C N 1
ATOM 4164 C CA . PRO C 1 67 ? -13.838 14.003 14.040 1.00 30.36 60 PRO C CA 1
ATOM 4165 C C . PRO C 1 67 ? -12.633 14.955 14.089 1.00 28.94 60 PRO C C 1
ATOM 4166 O O . PRO C 1 67 ? -12.697 15.979 13.411 1.00 29.60 60 PRO C O 1
ATOM 4170 N N . GLY C 1 68 ? -11.526 14.655 14.765 1.00 26.13 61 GLY C N 1
ATOM 4171 C CA . GLY C 1 68 ? -10.413 15.625 14.709 1.00 29.03 61 GLY C CA 1
ATOM 4172 C C . GLY C 1 68 ? -9.499 15.484 13.489 1.00 30.26 61 GLY C C 1
ATOM 4173 O O . GLY C 1 68 ? -8.606 16.309 13.311 1.00 30.63 61 GLY C O 1
ATOM 4174 N N . ASP C 1 69 ? -9.685 14.459 12.651 1.00 28.07 62 ASP C N 1
ATOM 4175 C CA . ASP C 1 69 ? -8.670 14.137 11.627 1.00 24.40 62 ASP C CA 1
ATOM 4176 C C . ASP C 1 69 ? -8.896 15.032 10.407 1.00 24.68 62 ASP C C 1
ATOM 4177 O O . ASP C 1 69 ? -10.041 15.244 10.006 1.00 24.46 62 ASP C O 1
ATOM 4182 N N . GLY C 1 70 ? -7.810 15.551 9.824 1.00 22.80 63 GLY C N 1
ATOM 4183 C CA . GLY C 1 70 ? -7.918 16.223 8.530 1.00 19.98 63 GLY C CA 1
ATOM 4184 C C . GLY C 1 70 ? -8.161 15.230 7.390 1.00 21.35 63 GLY C C 1
ATOM 4185 O O . GLY C 1 70 ? -7.715 14.090 7.464 1.00 19.97 63 GLY C O 1
ATOM 4186 N N . VAL C 1 71 ? -8.883 15.670 6.345 1.00 22.77 64 VAL C N 1
ATOM 4187 C CA . VAL C 1 71 ? -9.132 14.864 5.161 1.00 23.29 64 VAL C CA 1
ATOM 4188 C C . VAL C 1 71 ? -8.810 15.700 3.917 1.00 23.26 64 VAL C C 1
ATOM 4189 O O . VAL C 1 71 ? -9.387 16.797 3.717 1.00 20.82 64 VAL C O 1
ATOM 4193 N N . LEU C 1 72 ? -7.911 15.158 3.097 1.00 19.99 65 LEU C N 1
ATOM 4194 C CA . LEU C 1 72 ? -7.402 15.830 1.894 1.00 20.14 65 LEU C CA 1
ATOM 4195 C C . LEU C 1 72 ? -7.805 14.936 0.715 1.00 22.71 65 LEU C C 1
ATOM 4196 O O . LEU C 1 72 ? -7.389 13.766 0.655 1.00 19.90 65 LEU C O 1
ATOM 4201 N N . GLY C 1 73 ? -8.644 15.466 -0.163 1.00 19.98 66 GLY C N 1
ATOM 4202 C CA . GLY C 1 73 ? -9.219 14.679 -1.245 1.00 20.09 66 GLY C CA 1
ATOM 4203 C C . GLY C 1 73 ? -8.858 15.246 -2.591 1.00 20.90 66 GLY C C 1
ATOM 4204 O O . GLY C 1 73 ? -8.645 16.446 -2.712 1.00 21.86 66 GLY C O 1
ATOM 4205 N N . GLU C 1 74 ? -8.765 14.379 -3.605 1.00 19.48 67 GLU C N 1
ATOM 4206 C CA . GLU C 1 74 ? -8.321 14.805 -4.903 1.00 21.02 67 GLU C CA 1
ATOM 4207 C C . GLU C 1 74 ? -9.369 15.745 -5.526 1.00 21.49 67 GLU C C 1
ATOM 4208 O O . GLU C 1 74 ? -8.998 16.630 -6.256 1.00 21.52 67 GLU C O 1
ATOM 4214 N N . GLU C 1 75 ? -10.658 15.543 -5.228 1.00 22.47 68 GLU C N 1
ATOM 4215 C CA . GLU C 1 75 ? -11.770 16.260 -5.883 1.00 22.89 68 GLU C CA 1
ATOM 4216 C C . GLU C 1 75 ? -12.122 17.538 -5.099 1.00 23.34 68 GLU C C 1
ATOM 4217 O O . GLU C 1 75 ? -12.409 18.557 -5.701 1.00 26.01 68 GLU C O 1
ATOM 4223 N N . PHE C 1 76 ? -12.096 17.540 -3.767 1.00 22.85 69 PHE C N 1
ATOM 4224 C CA . PHE C 1 76 ? -12.519 18.763 -3.058 1.00 23.83 69 PHE C CA 1
ATOM 4225 C C . PHE C 1 76 ? -11.335 19.487 -2.407 1.00 22.10 69 PHE C C 1
ATOM 4226 O O . PHE C 1 76 ? -11.495 20.603 -1.941 1.00 21.03 69 PHE C O 1
ATOM 4234 N N . GLY C 1 77 ? -10.164 18.852 -2.357 1.00 20.88 70 GLY C N 1
ATOM 4235 C CA . GLY C 1 77 ? -9.007 19.500 -1.785 1.00 19.99 70 GLY C CA 1
ATOM 4236 C C . GLY C 1 77 ? -9.000 19.443 -0.258 1.00 21.05 70 GLY C C 1
ATOM 4237 O O . GLY C 1 77 ? -9.401 18.433 0.318 1.00 20.65 70 GLY C O 1
ATOM 4238 N N . GLY C 1 78 ? -8.517 20.528 0.392 1.00 20.39 71 GLY C N 1
ATOM 4239 C CA . GLY C 1 78 ? -8.249 20.542 1.826 1.00 22.65 71 GLY C CA 1
ATOM 4240 C C . GLY C 1 78 ? -6.820 21.022 2.110 1.00 24.67 71 GLY C C 1
ATOM 4241 O O . GLY C 1 78 ? -5.980 21.052 1.188 1.00 24.73 71 GLY C O 1
ATOM 4242 N N . SER C 1 79 ? -6.560 21.483 3.328 1.00 26.49 72 SER C N 1
ATOM 4243 C CA A SER C 1 79 ? -5.187 21.775 3.798 0.50 32.59 72 SER C CA 1
ATOM 4244 C CA B SER C 1 79 ? -5.189 21.772 3.809 0.50 31.18 72 SER C CA 1
ATOM 4245 C C . SER C 1 79 ? -4.426 20.455 4.000 1.00 33.51 72 SER C C 1
ATOM 4246 O O . SER C 1 79 ? -5.020 19.446 4.305 1.00 32.58 72 SER C O 1
ATOM 4251 N N . THR C 1 80 ? -3.107 20.483 3.858 1.00 39.29 73 THR C N 1
ATOM 4252 C CA . THR C 1 80 ? -2.296 19.346 4.326 1.00 41.27 73 THR C CA 1
ATOM 4253 C C . THR C 1 80 ? -1.612 19.730 5.645 1.00 42.10 73 THR C C 1
ATOM 4254 O O . THR C 1 80 ? -1.066 20.802 5.764 1.00 36.87 73 THR C O 1
ATOM 4258 N N . THR C 1 81 ? -1.692 18.825 6.621 1.00 42.46 74 THR C N 1
ATOM 4259 C CA . THR C 1 81 ? -0.818 18.863 7.788 1.00 40.61 74 THR C CA 1
ATOM 4260 C C . THR C 1 81 ? 0.318 17.846 7.571 1.00 42.15 74 THR C C 1
ATOM 4261 O O . THR C 1 81 ? 0.094 16.681 7.141 1.00 47.02 74 THR C O 1
ATOM 4265 N N . PHE C 1 82 ? 1.546 18.306 7.830 1.00 31.94 75 PHE C N 1
ATOM 4266 C CA . PHE C 1 82 ? 2.722 17.463 7.709 1.00 28.24 75 PHE C CA 1
ATOM 4267 C C . PHE C 1 82 ? 3.092 16.862 9.070 1.00 27.31 75 PHE C C 1
ATOM 4268 O O . PHE C 1 82 ? 4.138 16.228 9.212 1.00 27.52 75 PHE C O 1
ATOM 4276 N N . THR C 1 83 ? 2.236 17.080 10.065 1.00 26.50 76 THR C N 1
ATOM 4277 C CA . THR C 1 83 ? 2.547 16.632 11.423 1.00 25.91 76 THR C CA 1
ATOM 4278 C C . THR C 1 83 ? 1.370 15.869 12.047 1.00 26.57 76 THR C C 1
ATOM 4279 O O . THR C 1 83 ? 1.601 14.894 12.776 1.00 27.19 76 THR C O 1
ATOM 4283 N N . GLY C 1 84 ? 0.128 16.277 11.807 1.00 26.29 77 GLY C N 1
ATOM 4284 C CA . GLY C 1 84 ? -0.944 15.572 12.563 1.00 26.63 77 GLY C CA 1
ATOM 4285 C C . GLY C 1 84 ? -1.335 14.269 11.873 1.00 24.15 77 GLY C C 1
ATOM 4286 O O . GLY C 1 84 ? -0.580 13.647 11.114 1.00 25.54 77 GLY C O 1
ATOM 4287 N N . ARG C 1 85 ? -2.560 13.849 12.143 1.00 21.59 78 ARG C N 1
ATOM 4288 C CA . ARG C 1 85 ? -3.201 12.750 11.405 1.00 22.58 78 ARG C CA 1
ATOM 4289 C C . ARG C 1 85 ? -3.882 13.355 10.164 1.00 21.07 78 ARG C C 1
ATOM 4290 O O . ARG C 1 85 ? -4.647 14.336 10.265 1.00 19.83 78 ARG C O 1
ATOM 4298 N N . GLN C 1 86 ? -3.614 12.776 8.984 1.00 18.84 79 GLN C N 1
ATOM 4299 C CA . GLN C 1 86 ? -4.199 13.318 7.758 1.00 19.82 79 GLN C CA 1
ATOM 4300 C C . GLN C 1 86 ? -4.630 12.150 6.857 1.00 17.75 79 GLN C C 1
ATOM 4301 O O . GLN C 1 86 ? -3.755 11.334 6.499 1.00 19.77 79 GLN C O 1
ATOM 4307 N N . TRP C 1 87 ? -5.902 12.079 6.512 1.00 18.36 80 TRP C N 1
ATOM 4308 C CA . TRP C 1 87 ? -6.401 11.113 5.525 1.00 18.54 80 TRP C CA 1
ATOM 4309 C C . TRP C 1 87 ? -6.214 11.710 4.127 1.00 18.61 80 TRP C C 1
ATOM 4310 O O . TRP C 1 87 ? -6.430 12.914 3.904 1.00 19.93 80 TRP C O 1
ATOM 4321 N N . ILE C 1 88 ? -5.800 10.879 3.181 1.00 18.34 81 ILE C N 1
ATOM 4322 C CA . ILE C 1 88 ? -5.645 11.346 1.816 1.00 17.31 81 ILE C CA 1
ATOM 4323 C C . ILE C 1 88 ? -6.385 10.338 0.939 1.00 18.26 81 ILE C C 1
ATOM 4324 O O . ILE C 1 88 ? -6.207 9.120 1.128 1.00 19.23 81 ILE C O 1
ATOM 4329 N N . VAL C 1 89 ? -7.272 10.829 0.059 1.00 16.04 82 VAL C N 1
ATOM 4330 C CA A VAL C 1 89 ? -8.165 9.967 -0.700 0.50 15.57 82 VAL C CA 1
ATOM 4331 C CA B VAL C 1 89 ? -8.126 9.963 -0.704 0.50 15.74 82 VAL C CA 1
ATOM 4332 C C . VAL C 1 89 ? -8.126 10.381 -2.177 1.00 16.05 82 VAL C C 1
ATOM 4333 O O . VAL C 1 89 ? -8.195 11.563 -2.504 1.00 18.22 82 VAL C O 1
ATOM 4340 N N . ASP C 1 90 ? -8.028 9.396 -3.065 1.00 17.42 83 ASP C N 1
ATOM 4341 C CA . ASP C 1 90 ? -8.427 9.557 -4.449 1.00 17.25 83 ASP C CA 1
ATOM 4342 C C . ASP C 1 90 ? -9.578 8.571 -4.686 1.00 17.78 83 ASP C C 1
ATOM 4343 O O . ASP C 1 90 ? -9.344 7.376 -4.783 1.00 15.51 83 ASP C O 1
ATOM 4348 N N . PRO C 1 91 ? -10.836 9.071 -4.702 1.00 17.33 84 PRO C N 1
ATOM 4349 C CA . PRO C 1 91 ? -11.983 8.159 -4.742 1.00 19.35 84 PRO C CA 1
ATOM 4350 C C . PRO C 1 91 ? -11.975 7.233 -5.970 1.00 19.17 84 PRO C C 1
ATOM 4351 O O . PRO C 1 91 ? -12.339 6.068 -5.875 1.00 21.06 84 PRO C O 1
ATOM 4355 N N . ILE C 1 92 ? -11.556 7.768 -7.111 1.00 19.00 85 ILE C N 1
ATOM 4356 C CA . ILE C 1 92 ? -11.399 6.975 -8.320 1.00 17.00 85 ILE C CA 1
ATOM 4357 C C . ILE C 1 92 ? -10.113 7.404 -9.021 0.70 16.39 85 ILE C C 1
ATOM 4358 O O . ILE C 1 92 ? -10.074 8.461 -9.683 1.00 17.36 85 ILE C O 1
ATOM 4363 N N . ASP C 1 93 ? -9.097 6.551 -8.941 1.00 16.82 86 ASP C N 1
ATOM 4364 C CA . ASP C 1 93 ? -7.909 6.725 -9.747 1.00 17.62 86 ASP C CA 1
ATOM 4365 C C . ASP C 1 93 ? -8.066 5.893 -11.012 1.00 16.54 86 ASP C C 1
ATOM 4366 O O . ASP C 1 93 ? -8.488 4.773 -10.919 1.00 19.43 86 ASP C O 1
ATOM 4371 N N . GLY C 1 94 ? -7.761 6.424 -12.175 1.00 18.10 87 GLY C N 1
ATOM 4372 C CA . GLY C 1 94 ? -8.013 5.677 -13.455 1.00 17.33 87 GLY C CA 1
ATOM 4373 C C . GLY C 1 94 ? -9.373 6.035 -14.063 1.00 17.05 87 GLY C C 1
ATOM 4374 O O . GLY C 1 94 ? -10.052 5.220 -14.691 1.00 14.61 87 GLY C O 1
ATOM 4375 N N . THR C 1 95 ? -9.768 7.280 -13.855 1.00 16.22 88 THR C N 1
ATOM 4376 C CA . THR C 1 95 ? -11.008 7.858 -14.402 1.00 22.50 88 THR C CA 1
ATOM 4377 C C . THR C 1 95 ? -11.107 7.625 -15.929 1.00 20.58 88 THR C C 1
ATOM 4378 O O . THR C 1 95 ? -12.168 7.324 -16.480 1.00 20.57 88 THR C O 1
ATOM 4382 N N . LYS C 1 96 ? -10.012 7.801 -16.630 1.00 21.26 89 LYS C N 1
ATOM 4383 C CA . LYS C 1 96 ? -10.030 7.660 -18.092 1.00 23.69 89 LYS C CA 1
ATOM 4384 C C . LYS C 1 96 ? -10.197 6.192 -18.500 1.00 22.07 89 LYS C C 1
ATOM 4385 O O . LYS C 1 96 ? -10.671 5.936 -19.627 1.00 20.83 89 LYS C O 1
ATOM 4391 N N . ASN C 1 97 ? -9.879 5.243 -17.611 1.00 18.71 90 ASN C N 1
ATOM 4392 C CA . ASN C 1 97 ? -10.215 3.813 -17.851 1.00 17.83 90 ASN C CA 1
ATOM 4393 C C . ASN C 1 97 ? -11.707 3.584 -17.539 1.00 17.98 90 ASN C C 1
ATOM 4394 O O . ASN C 1 97 ? -12.458 2.979 -18.323 1.00 18.99 90 ASN C O 1
ATOM 4399 N N . PHE C 1 98 ? -12.103 4.023 -16.351 1.00 16.72 91 PHE C N 1
ATOM 4400 C CA . PHE C 1 98 ? -13.472 3.911 -15.852 1.00 18.16 91 PHE C CA 1
ATOM 4401 C C . PHE C 1 98 ? -14.480 4.307 -16.954 1.00 18.53 91 PHE C C 1
ATOM 4402 O O . PHE C 1 98 ? -15.412 3.540 -17.275 1.00 18.85 91 PHE C O 1
ATOM 4410 N N . VAL C 1 99 ? -14.280 5.486 -17.544 1.00 18.33 92 VAL C N 1
ATOM 4411 C CA . VAL C 1 99 ? -15.231 6.065 -18.503 1.00 19.89 92 VAL C CA 1
ATOM 4412 C C . VAL C 1 99 ? -15.297 5.239 -19.804 1.00 23.46 92 VAL C C 1
ATOM 4413 O O . VAL C 1 99 ? -16.350 5.260 -20.474 1.00 19.79 92 VAL C O 1
ATOM 4417 N N . ARG C 1 100 ? -14.224 4.525 -20.173 1.00 18.90 93 ARG C N 1
ATOM 4418 C CA . ARG C 1 100 ? -14.249 3.756 -21.420 1.00 19.06 93 ARG C CA 1
ATOM 4419 C C . ARG C 1 100 ? -14.666 2.317 -21.126 1.00 20.54 93 ARG C C 1
ATOM 4420 O O . ARG C 1 100 ? -14.858 1.533 -22.050 1.00 24.17 93 ARG C O 1
ATOM 4428 N N . GLY C 1 101 ? -14.813 1.961 -19.868 1.00 19.03 94 GLY C N 1
ATOM 4429 C CA . GLY C 1 101 ? -15.221 0.612 -19.547 1.00 16.88 94 GLY C CA 1
ATOM 4430 C C . GLY C 1 101 ? -14.035 -0.309 -19.274 1.00 16.65 94 GLY C C 1
ATOM 4431 O O . GLY C 1 101 ? -14.264 -1.473 -19.083 1.00 14.52 94 GLY C O 1
ATOM 4432 N N . VAL C 1 102 ? -12.800 0.220 -19.219 1.00 18.07 95 VAL C N 1
ATOM 4433 C CA . VAL C 1 102 ? -11.586 -0.555 -18.820 1.00 17.77 95 VAL C CA 1
ATOM 4434 C C . VAL C 1 102 ? -11.601 -0.661 -17.291 1.00 18.14 95 VAL C C 1
ATOM 4435 O O . VAL C 1 102 ? -11.753 0.349 -16.617 1.00 18.17 95 VAL C O 1
ATOM 4439 N N . PRO C 1 103 ? -11.467 -1.879 -16.728 1.00 18.95 96 PRO C N 1
ATOM 4440 C CA . PRO C 1 103 ? -11.686 -2.068 -15.287 1.00 18.89 96 PRO C CA 1
ATOM 4441 C C . PRO C 1 103 ? -10.479 -1.725 -14.390 1.00 18.44 96 PRO C C 1
ATOM 4442 O O . PRO C 1 103 ? -10.575 -1.930 -13.171 1.00 19.77 96 PRO C O 1
ATOM 4446 N N . VAL C 1 104 ? -9.410 -1.174 -14.971 1.00 17.02 97 VAL C N 1
ATOM 4447 C CA . VAL C 1 104 ? -8.214 -0.734 -14.194 1.00 15.42 97 VAL C CA 1
ATOM 4448 C C . VAL C 1 104 ? -8.479 0.636 -13.564 1.00 14.55 97 VAL C C 1
ATOM 4449 O O . VAL C 1 104 ? -8.100 1.655 -14.100 1.00 18.20 97 VAL C O 1
ATOM 4453 N N . TRP C 1 105 ? -9.142 0.634 -12.431 1.00 15.02 98 TRP C N 1
ATOM 4454 C CA . TRP C 1 105 ? -9.423 1.884 -11.705 1.00 15.41 98 TRP C CA 1
ATOM 4455 C C . TRP C 1 105 ? -9.552 1.492 -10.234 1.00 14.68 98 TRP C C 1
ATOM 4456 O O . TRP C 1 105 ? -9.843 0.324 -9.967 1.00 13.72 98 TRP C O 1
ATOM 4467 N N . ALA C 1 106 ? -9.352 2.427 -9.295 1.00 14.21 99 ALA C N 1
ATOM 4468 C CA . ALA C 1 106 ? -9.431 2.015 -7.898 1.00 14.81 99 ALA C CA 1
ATOM 4469 C C . ALA C 1 106 ? -9.657 3.222 -6.991 1.00 14.44 99 ALA C C 1
ATOM 4470 O O . ALA C 1 106 ? -9.376 4.355 -7.357 1.00 14.52 99 ALA C O 1
ATOM 4472 N N . SER C 1 107 ? -10.209 2.968 -5.807 1.00 15.52 100 SER C N 1
ATOM 4473 C CA . SER C 1 107 ? -10.204 3.971 -4.714 1.00 14.27 100 SER C CA 1
ATOM 4474 C C . SER C 1 107 ? -8.899 3.801 -3.954 1.00 14.05 100 SER C C 1
ATOM 4475 O O . SER C 1 107 ? -8.543 2.666 -3.641 1.00 13.40 100 SER C O 1
ATOM 4478 N N . LEU C 1 108 ? -8.249 4.911 -3.660 1.00 13.76 101 LEU C N 1
ATOM 4479 C CA . LEU C 1 108 ? -6.985 4.941 -2.938 1.00 13.72 101 LEU C CA 1
ATOM 4480 C C . LEU C 1 108 ? -7.225 5.736 -1.647 1.00 13.96 101 LEU C C 1
ATOM 4481 O O . LEU C 1 108 ? -7.559 6.944 -1.726 1.00 13.62 101 LEU C O 1
ATOM 4486 N N . ILE C 1 109 ? -7.005 5.095 -0.504 1.00 12.85 102 ILE C N 1
ATOM 4487 C CA . ILE C 1 109 ? -7.281 5.690 0.796 1.00 15.17 102 ILE C CA 1
ATOM 4488 C C . ILE C 1 109 ? -6.031 5.488 1.655 1.00 14.23 102 ILE C C 1
ATOM 4489 O O . ILE C 1 109 ? -5.531 4.378 1.782 1.00 14.66 102 ILE C O 1
ATOM 4494 N N . ALA C 1 110 ? -5.548 6.558 2.276 1.00 14.51 103 ALA C N 1
ATOM 4495 C CA . ALA C 1 110 ? -4.361 6.489 3.109 1.00 16.06 103 ALA C CA 1
ATOM 4496 C C . ALA C 1 110 ? -4.532 7.367 4.352 1.00 16.09 103 ALA C C 1
ATOM 4497 O O . ALA C 1 110 ? -5.262 8.347 4.304 1.00 17.17 103 ALA C O 1
ATOM 4499 N N . LEU C 1 111 ? -3.861 7.000 5.433 1.00 16.88 104 LEU C N 1
ATOM 4500 C CA . LEU C 1 111 ? -3.685 7.867 6.576 1.00 15.95 104 LEU C CA 1
ATOM 4501 C C . LEU C 1 111 ? -2.191 8.186 6.693 1.00 17.71 104 LEU C C 1
ATOM 4502 O O . LEU C 1 111 ? -1.376 7.262 6.670 1.00 20.14 104 LEU C O 1
ATOM 4507 N N . LEU C 1 112 ? -1.842 9.469 6.815 1.00 17.90 105 LEU C N 1
ATOM 4508 C CA . LEU C 1 112 ? -0.517 9.899 7.196 1.00 18.80 105 LEU C CA 1
ATOM 4509 C C . LEU C 1 112 ? -0.536 10.275 8.679 1.00 18.02 105 LEU C C 1
ATOM 4510 O O . LEU C 1 112 ? -1.471 10.914 9.154 1.00 17.28 105 LEU C O 1
ATOM 4515 N N . GLU C 1 113 ? 0.544 9.914 9.361 1.00 21.09 106 GLU C N 1
ATOM 4516 C CA . GLU C 1 113 ? 0.857 10.431 10.692 1.00 26.17 106 GLU C CA 1
ATOM 4517 C C . GLU C 1 113 ? 2.226 11.104 10.575 1.00 26.34 106 GLU C C 1
ATOM 4518 O O . GLU C 1 113 ? 3.175 10.467 10.082 1.00 25.13 106 GLU C O 1
ATOM 4524 N N . ASP C 1 114 ? 2.338 12.364 10.985 1.00 28.94 107 ASP C N 1
ATOM 4525 C CA . ASP C 1 114 ? 3.652 13.030 10.942 1.00 33.99 107 ASP C CA 1
ATOM 4526 C C . ASP C 1 114 ? 4.205 12.985 9.503 1.00 30.57 107 ASP C C 1
ATOM 4527 O O . ASP C 1 114 ? 5.395 12.823 9.322 1.00 33.51 107 ASP C O 1
ATOM 4532 N N . GLY C 1 115 ? 3.348 13.100 8.492 1.00 27.88 108 GLY C N 1
ATOM 4533 C CA . GLY C 1 115 ? 3.749 13.229 7.097 1.00 27.79 108 GLY C CA 1
ATOM 4534 C C . GLY C 1 115 ? 3.930 11.893 6.386 1.00 29.24 108 GLY C C 1
ATOM 4535 O O . GLY C 1 115 ? 4.062 11.845 5.142 1.00 31.97 108 GLY C O 1
ATOM 4536 N N . VAL C 1 116 ? 3.948 10.801 7.143 1.00 26.05 109 VAL C N 1
ATOM 4537 C CA . VAL C 1 116 ? 4.346 9.483 6.626 1.00 27.06 109 VAL C CA 1
ATOM 4538 C C . VAL C 1 116 ? 3.095 8.589 6.523 1.00 24.39 109 VAL C C 1
ATOM 4539 O O . VAL C 1 116 ? 2.382 8.394 7.504 1.00 23.68 109 VAL C O 1
ATOM 4543 N N . PRO C 1 117 ? 2.819 8.044 5.330 1.00 25.31 110 PRO C N 1
ATOM 4544 C CA . PRO C 1 117 ? 1.721 7.062 5.161 1.00 24.21 110 PRO C CA 1
ATOM 4545 C C . PRO C 1 117 ? 1.852 5.920 6.175 1.00 20.21 110 PRO C C 1
ATOM 4546 O O . PRO C 1 117 ? 2.885 5.311 6.202 1.00 21.54 110 PRO C O 1
ATOM 4550 N N . SER C 1 118 ? 0.831 5.661 6.986 1.00 18.92 111 SER C N 1
ATOM 4551 C CA . SER C 1 118 ? 0.884 4.602 7.977 1.00 18.45 111 SER C CA 1
ATOM 4552 C C . SER C 1 118 ? -0.195 3.533 7.727 1.00 19.39 111 SER C C 1
ATOM 4553 O O . SER C 1 118 ? -0.087 2.419 8.262 1.00 16.67 111 SER C O 1
ATOM 4556 N N . VAL C 1 119 ? -1.212 3.871 6.930 1.00 17.48 112 VAL C N 1
ATOM 4557 C CA . VAL C 1 119 ? -2.299 2.964 6.533 1.00 17.70 112 VAL C CA 1
ATOM 4558 C C . VAL C 1 119 ? -2.602 3.248 5.061 1.00 15.93 112 VAL C C 1
ATOM 4559 O O . VAL C 1 119 ? -2.716 4.410 4.685 1.00 15.05 112 VAL C O 1
ATOM 4563 N N . GLY C 1 120 ? -2.775 2.210 4.244 1.00 14.42 113 GLY C N 1
ATOM 4564 C CA . GLY C 1 120 ? -3.134 2.429 2.845 1.00 14.09 113 GLY C CA 1
ATOM 4565 C C . GLY C 1 120 ? -4.028 1.318 2.333 1.00 16.46 113 GLY C C 1
ATOM 4566 O O . GLY C 1 120 ? -3.804 0.156 2.673 1.00 15.24 113 GLY C O 1
ATOM 4567 N N . VAL C 1 121 ? -5.032 1.669 1.513 1.00 16.71 114 VAL C N 1
ATOM 4568 C CA . VAL C 1 121 ? -5.900 0.681 0.884 1.00 14.32 114 VAL C CA 1
ATOM 4569 C C . VAL C 1 121 ? -6.063 1.078 -0.583 1.00 15.16 114 VAL C C 1
ATOM 4570 O O . VAL C 1 121 ? -6.338 2.246 -0.908 1.00 17.30 114 VAL C O 1
ATOM 4574 N N . VAL C 1 122 ? -5.908 0.094 -1.465 1.00 13.56 115 VAL C N 1
ATOM 4575 C CA . VAL C 1 122 ? -6.120 0.287 -2.878 1.00 13.09 115 VAL C CA 1
ATOM 4576 C C . VAL C 1 122 ? -7.226 -0.697 -3.253 1.00 14.57 115 VAL C C 1
ATOM 4577 O O . VAL C 1 122 ? -7.022 -1.902 -3.140 1.00 15.40 115 VAL C O 1
ATOM 4581 N N . SER C 1 123 ? -8.380 -0.171 -3.655 1.00 15.07 116 SER C N 1
ATOM 4582 C CA . SER C 1 123 ? -9.547 -1.036 -3.846 1.00 16.96 116 SER C CA 1
ATOM 4583 C C . SER C 1 123 ? -10.024 -0.925 -5.287 1.00 13.74 116 SER C C 1
ATOM 4584 O O . SER C 1 123 ? -10.519 0.147 -5.687 1.00 14.12 116 SER C O 1
ATOM 4587 N N . ALA C 1 124 ? -9.922 -2.046 -6.011 1.00 12.50 117 ALA C N 1
ATOM 4588 C CA . ALA C 1 124 ? -10.256 -2.133 -7.452 1.00 12.34 117 ALA C CA 1
ATOM 4589 C C . ALA C 1 124 ? -11.374 -3.164 -7.642 1.00 14.83 117 ALA C C 1
ATOM 4590 O O . ALA C 1 124 ? -11.097 -4.301 -8.036 1.00 15.22 117 ALA C O 1
ATOM 4592 N N . PRO C 1 125 ? -12.642 -2.756 -7.411 1.00 15.41 118 PRO C N 1
ATOM 4593 C CA . PRO C 1 125 ? -13.756 -3.717 -7.417 1.00 16.50 118 PRO C CA 1
ATOM 4594 C C . PRO C 1 125 ? -13.999 -4.352 -8.787 1.00 15.16 118 PRO C C 1
ATOM 4595 O O . PRO C 1 125 ? -14.420 -5.500 -8.808 1.00 18.76 118 PRO C O 1
ATOM 4599 N N . ALA C 1 126 ? -13.679 -3.683 -9.898 1.00 15.92 119 ALA C N 1
ATOM 4600 C CA . ALA C 1 126 ? -13.907 -4.312 -11.213 1.00 15.50 119 ALA C CA 1
ATOM 4601 C C . ALA C 1 126 ? -12.739 -5.230 -11.599 1.00 17.76 119 ALA C C 1
ATOM 4602 O O . ALA C 1 126 ? -12.856 -5.938 -12.592 1.00 18.28 119 ALA C O 1
ATOM 4604 N N . LEU C 1 127 ? -11.621 -5.220 -10.850 1.00 18.14 120 LEU C N 1
ATOM 4605 C CA . LEU C 1 127 ? -10.572 -6.216 -11.017 1.00 17.49 120 LEU C CA 1
ATOM 4606 C C . LEU C 1 127 ? -10.768 -7.297 -9.951 1.00 17.80 120 LEU C C 1
ATOM 4607 O O . LEU C 1 127 ? -9.916 -8.196 -9.820 1.00 18.55 120 LEU C O 1
ATOM 4612 N N . GLN C 1 128 ? -11.815 -7.146 -9.141 1.00 17.39 121 GLN C N 1
ATOM 4613 C CA . GLN C 1 128 ? -12.066 -8.036 -8.000 1.00 20.78 121 GLN C CA 1
ATOM 4614 C C . GLN C 1 128 ? -10.844 -8.060 -7.072 1.00 21.03 121 GLN C C 1
ATOM 4615 O O . GLN C 1 128 ? -10.476 -9.119 -6.553 1.00 22.69 121 GLN C O 1
ATOM 4621 N N . ARG C 1 129 ? -10.205 -6.915 -6.806 1.00 19.55 122 ARG C N 1
ATOM 4622 C CA . ARG C 1 129 ? -8.889 -6.957 -6.071 1.00 17.28 122 ARG C CA 1
ATOM 4623 C C . ARG C 1 129 ? -8.796 -5.817 -5.052 1.00 16.93 122 ARG C C 1
ATOM 4624 O O . ARG C 1 129 ? -9.315 -4.735 -5.286 1.00 16.23 122 ARG C O 1
ATOM 4632 N N . ARG C 1 130 ? -8.121 -6.090 -3.945 1.00 15.27 123 ARG C N 1
ATOM 4633 C CA . ARG C 1 130 ? -7.797 -5.063 -2.959 1.00 15.43 123 ARG C CA 1
ATOM 4634 C C . ARG C 1 130 ? -6.363 -5.303 -2.472 1.00 14.45 123 ARG C C 1
ATOM 4635 O O . ARG C 1 130 ? -5.948 -6.448 -2.333 1.00 14.92 123 ARG C O 1
ATOM 4643 N N . TRP C 1 131 ? -5.610 -4.223 -2.284 1.00 12.68 124 TRP C N 1
ATOM 4644 C CA . TRP C 1 131 ? -4.307 -4.275 -1.657 1.00 13.54 124 TRP C CA 1
ATOM 4645 C C . TRP C 1 131 ? -4.322 -3.360 -0.424 1.00 14.46 124 TRP C C 1
ATOM 4646 O O . TRP C 1 131 ? -4.968 -2.318 -0.454 1.00 14.36 124 TRP C O 1
ATOM 4657 N N . TRP C 1 132 ? -3.658 -3.768 0.661 1.00 15.72 125 TRP C N 1
ATOM 4658 C CA . TRP C 1 132 ? -3.599 -2.855 1.793 1.00 14.75 125 TRP C CA 1
ATOM 4659 C C . TRP C 1 132 ? -2.348 -3.109 2.637 1.00 15.23 125 TRP C C 1
ATOM 4660 O O . TRP C 1 132 ? -1.696 -4.147 2.530 1.00 13.67 125 TRP C O 1
ATOM 4671 N N . ALA C 1 133 ? -2.062 -2.137 3.512 1.00 14.89 126 ALA C N 1
ATOM 4672 C CA . ALA C 1 133 ? -0.919 -2.213 4.373 1.00 14.40 126 ALA C CA 1
ATOM 4673 C C . ALA C 1 133 ? -1.110 -1.254 5.546 1.00 16.10 126 ALA C C 1
ATOM 4674 O O . ALA C 1 133 ? -1.857 -0.258 5.467 1.00 12.62 126 ALA C O 1
ATOM 4676 N N . ALA C 1 134 ? -0.422 -1.596 6.640 1.00 17.23 127 ALA C N 1
ATOM 4677 C CA . ALA C 1 134 ? -0.348 -0.703 7.791 1.00 18.44 127 ALA C CA 1
ATOM 4678 C C . ALA C 1 134 ? 1.065 -0.831 8.381 1.00 19.03 127 ALA C C 1
ATOM 4679 O O . ALA C 1 134 ? 1.663 -1.915 8.335 1.00 18.22 127 ALA C O 1
ATOM 4681 N N . ARG C 1 135 ? 1.606 0.291 8.881 1.00 19.69 128 ARG C N 1
ATOM 4682 C CA . ARG C 1 135 ? 2.973 0.344 9.389 1.00 21.95 128 ARG C CA 1
ATOM 4683 C C . ARG C 1 135 ? 3.162 -0.801 10.407 1.00 23.23 128 ARG C C 1
ATOM 4684 O O . ARG C 1 135 ? 2.299 -1.044 11.264 1.00 20.98 128 ARG C O 1
ATOM 4687 N N . GLY C 1 136 ? 4.246 -1.543 10.236 1.00 23.67 129 GLY C N 1
ATOM 4688 C CA . GLY C 1 136 ? 4.625 -2.614 11.152 1.00 25.33 129 GLY C CA 1
ATOM 4689 C C . GLY C 1 136 ? 3.782 -3.869 10.991 1.00 28.72 129 GLY C C 1
ATOM 4690 O O . GLY C 1 136 ? 4.025 -4.826 11.713 1.00 31.64 129 GLY C O 1
ATOM 4691 N N . ARG C 1 137 ? 2.813 -3.917 10.065 1.00 25.29 130 ARG C N 1
ATOM 4692 C CA . ARG C 1 137 ? 1.885 -5.042 10.070 1.00 24.66 130 ARG C CA 1
ATOM 4693 C C . ARG C 1 137 ? 1.898 -5.783 8.729 1.00 25.38 130 ARG C C 1
ATOM 4694 O O . ARG C 1 137 ? 1.117 -6.715 8.543 1.00 23.42 130 ARG C O 1
ATOM 4701 N N . GLY C 1 138 ? 2.744 -5.344 7.799 1.00 23.41 131 GLY C N 1
ATOM 4702 C CA . GLY C 1 138 ? 2.848 -6.005 6.485 1.00 22.33 131 GLY C CA 1
ATOM 4703 C C . GLY C 1 138 ? 1.836 -5.476 5.465 1.00 20.89 131 GLY C C 1
ATOM 4704 O O . GLY C 1 138 ? 0.945 -4.681 5.762 1.00 19.47 131 GLY C O 1
ATOM 4705 N N . ALA C 1 139 ? 2.002 -5.932 4.222 1.00 19.14 132 ALA C N 1
ATOM 4706 C CA . ALA C 1 139 ? 1.106 -5.595 3.130 1.00 17.64 132 ALA C CA 1
ATOM 4707 C C . ALA C 1 139 ? 0.400 -6.880 2.678 1.00 17.79 132 ALA C C 1
ATOM 4708 O O . ALA C 1 139 ? 1.009 -7.973 2.722 1.00 16.95 132 ALA C O 1
ATOM 4710 N N . PHE C 1 140 ? -0.829 -6.735 2.169 1.00 16.49 133 PHE C N 1
ATOM 4711 C CA . PHE C 1 140 ? -1.659 -7.874 1.805 1.00 16.02 133 PHE C CA 1
ATOM 4712 C C . PHE C 1 140 ? -2.419 -7.587 0.508 1.00 16.96 133 PHE C C 1
ATOM 4713 O O . PHE C 1 140 ? -2.715 -6.426 0.187 1.00 16.21 133 PHE C O 1
ATOM 4721 N N . ALA C 1 141 ? -2.824 -8.657 -0.181 1.00 16.67 134 ALA C N 1
ATOM 4722 C CA . ALA C 1 141 ? -3.742 -8.529 -1.292 1.00 17.25 134 ALA C CA 1
ATOM 4723 C C . ALA C 1 141 ? -4.818 -9.610 -1.182 1.00 17.88 134 ALA C C 1
ATOM 4724 O O . ALA C 1 141 ? -4.522 -10.729 -0.742 1.00 18.28 134 ALA C O 1
ATOM 4726 N N . SER C 1 142 ? -6.017 -9.305 -1.661 1.00 18.06 135 SER C N 1
ATOM 4727 C CA . SER C 1 142 ? -7.030 -10.317 -1.818 1.00 19.63 135 SER C CA 1
ATOM 4728 C C . SER C 1 142 ? -7.636 -10.230 -3.226 1.00 20.15 135 SER C C 1
ATOM 4729 O O . SER C 1 142 ? -7.776 -9.158 -3.794 1.00 17.35 135 SER C O 1
ATOM 4732 N N . VAL C 1 143 ? -7.994 -11.402 -3.746 1.00 20.66 136 VAL C N 1
ATOM 4733 C CA . VAL C 1 143 ? -8.638 -11.554 -5.032 1.00 24.18 136 VAL C CA 1
ATOM 4734 C C . VAL C 1 143 ? -10.026 -12.140 -4.759 1.00 28.96 136 VAL C C 1
ATOM 4735 O O . VAL C 1 143 ? -10.125 -13.146 -4.057 1.00 24.16 136 VAL C O 1
ATOM 4739 N N . ASP C 1 144 ? -11.062 -11.464 -5.280 1.00 28.67 137 ASP C N 1
ATOM 4740 C CA . ASP C 1 144 ? -12.480 -11.700 -4.916 1.00 38.35 137 ASP C CA 1
ATOM 4741 C C . ASP C 1 144 ? -12.609 -11.869 -3.401 1.00 42.17 137 ASP C C 1
ATOM 4742 O O . ASP C 1 144 ? -12.233 -10.987 -2.628 1.00 46.28 137 ASP C O 1
ATOM 4744 N N . GLY C 1 145 ? -13.146 -13.013 -2.994 1.00 50.45 138 GLY C N 1
ATOM 4745 C CA . GLY C 1 145 ? -13.395 -13.264 -1.586 1.00 45.26 138 GLY C CA 1
ATOM 4746 C C . GLY C 1 145 ? -12.341 -14.160 -0.964 1.00 49.28 138 GLY C C 1
ATOM 4747 O O . GLY C 1 145 ? -12.558 -14.624 0.154 1.00 55.52 138 GLY C O 1
ATOM 4748 N N . ALA C 1 146 ? -11.228 -14.435 -1.656 1.00 39.45 139 ALA C N 1
ATOM 4749 C CA . ALA C 1 146 ? -10.272 -15.398 -1.115 1.00 35.48 139 ALA C CA 1
ATOM 4750 C C . ALA C 1 146 ? -9.589 -14.760 0.098 1.00 32.49 139 ALA C C 1
ATOM 4751 O O . ALA C 1 146 ? -9.649 -13.528 0.297 1.00 36.76 139 ALA C O 1
ATOM 4753 N N . ARG C 1 147 ? -8.967 -15.601 0.923 1.00 30.39 140 ARG C N 1
ATOM 4754 C CA . ARG C 1 147 ? -8.179 -15.115 2.046 1.00 30.82 140 ARG C CA 1
ATOM 4755 C C . ARG C 1 147 ? -7.047 -14.224 1.502 1.00 28.38 140 ARG C C 1
ATOM 4756 O O . ARG C 1 147 ? -6.485 -14.549 0.459 1.00 25.59 140 ARG C O 1
ATOM 4764 N N . PRO C 1 148 ? -6.686 -13.154 2.233 1.00 28.69 141 PRO C N 1
ATOM 4765 C CA . PRO C 1 148 ? -5.532 -12.322 1.910 1.00 26.87 141 PRO C CA 1
ATOM 4766 C C . PRO C 1 148 ? -4.230 -13.142 1.848 1.00 28.18 141 PRO C C 1
ATOM 4767 O O . PRO C 1 148 ? -4.074 -14.133 2.580 1.00 23.41 141 PRO C O 1
ATOM 4771 N N . HIS C 1 149 ? -3.303 -12.721 0.985 1.00 25.91 142 HIS C N 1
ATOM 4772 C CA . HIS C 1 149 ? -1.927 -13.189 0.991 1.00 29.02 142 HIS C CA 1
ATOM 4773 C C . HIS C 1 149 ? -0.998 -12.036 1.363 1.00 26.07 142 HIS C C 1
ATOM 4774 O O . HIS C 1 149 ? -1.204 -10.900 0.923 1.00 23.05 142 HIS C O 1
ATOM 4781 N N . ARG C 1 150 ? 0.012 -12.345 2.173 1.00 21.98 143 ARG C N 1
ATOM 4782 C CA . ARG C 1 150 ? 1.011 -11.373 2.569 1.00 24.83 143 ARG C CA 1
ATOM 4783 C C . ARG C 1 150 ? 1.909 -11.102 1.355 1.00 21.62 143 ARG C C 1
ATOM 4784 O O . ARG C 1 150 ? 2.283 -12.046 0.638 1.00 21.32 143 ARG C O 1
ATOM 4792 N N . LEU C 1 151 ? 2.261 -9.842 1.137 1.00 19.12 144 LEU C N 1
ATOM 4793 C CA . LEU C 1 151 ? 3.005 -9.459 -0.072 1.00 18.70 144 LEU C CA 1
ATOM 4794 C C . LEU C 1 151 ? 4.492 -9.321 0.229 1.00 19.71 144 LEU C C 1
ATOM 4795 O O . LEU C 1 151 ? 4.883 -8.830 1.305 1.00 19.24 144 LEU C O 1
ATOM 4800 N N . SER C 1 152 ? 5.281 -9.654 -0.795 1.00 19.91 145 SER C N 1
ATOM 4801 C CA . SER C 1 152 ? 6.697 -9.460 -0.753 1.00 20.34 145 SER C CA 1
ATOM 4802 C C . SER C 1 152 ? 7.210 -9.049 -2.140 1.00 18.06 145 SER C C 1
ATOM 4803 O O . SER C 1 152 ? 6.885 -9.658 -3.126 1.00 15.93 145 SER C O 1
ATOM 4806 N N . VAL C 1 153 ? 8.053 -8.034 -2.207 1.00 17.59 146 VAL C N 1
ATOM 4807 C CA . VAL C 1 153 ? 8.659 -7.615 -3.481 1.00 18.55 146 VAL C CA 1
ATOM 4808 C C . VAL C 1 153 ? 9.610 -8.724 -3.964 1.00 19.40 146 VAL C C 1
ATOM 4809 O O . VAL C 1 153 ? 9.971 -9.586 -3.177 1.00 20.21 146 VAL C O 1
ATOM 4813 N N . SER C 1 154 ? 10.023 -8.693 -5.233 1.00 17.57 147 SER C N 1
ATOM 4814 C CA . SER C 1 154 ? 10.867 -9.742 -5.771 1.00 19.29 147 SER C CA 1
ATOM 4815 C C . SER C 1 154 ? 12.313 -9.584 -5.264 1.00 20.62 147 SER C C 1
ATOM 4816 O O . SER C 1 154 ? 12.651 -8.592 -4.601 1.00 19.95 147 SER C O 1
ATOM 4819 N N . SER C 1 155 ? 13.182 -10.523 -5.654 1.00 20.13 148 SER C N 1
ATOM 4820 C CA . SER C 1 155 ? 14.615 -10.465 -5.333 1.00 23.56 148 SER C CA 1
ATOM 4821 C C . SER C 1 155 ? 15.474 -10.240 -6.589 1.00 24.65 148 SER C C 1
ATOM 4822 O O . SER C 1 155 ? 16.667 -10.512 -6.561 1.00 26.34 148 SER C O 1
ATOM 4825 N N . VAL C 1 156 ? 14.884 -9.730 -7.667 1.00 23.17 149 VAL C N 1
ATOM 4826 C CA . VAL C 1 156 ? 15.596 -9.551 -8.913 1.00 21.04 149 VAL C CA 1
ATOM 4827 C C . VAL C 1 156 ? 16.658 -8.466 -8.719 1.00 23.92 149 VAL C C 1
ATOM 4828 O O . VAL C 1 156 ? 16.352 -7.335 -8.318 1.00 23.72 149 VAL C O 1
ATOM 4832 N N . ALA C 1 157 ? 17.913 -8.778 -9.005 1.00 25.03 150 ALA C N 1
ATOM 4833 C CA . ALA C 1 157 ? 18.986 -7.834 -8.650 1.00 26.28 150 ALA C CA 1
ATOM 4834 C C . ALA C 1 157 ? 19.639 -7.255 -9.907 1.00 24.32 150 ALA C C 1
ATOM 4835 O O . ALA C 1 157 ? 20.366 -6.270 -9.853 1.00 29.59 150 ALA C O 1
ATOM 4837 N N . GLU C 1 158 ? 19.343 -7.802 -11.043 1.00 23.80 151 GLU C N 1
ATOM 4838 C CA . GLU C 1 158 ? 19.937 -7.283 -12.278 1.00 29.70 151 GLU C CA 1
ATOM 4839 C C . GLU C 1 158 ? 18.844 -6.632 -13.133 1.00 28.23 151 GLU C C 1
ATOM 4840 O O . GLU C 1 158 ? 17.820 -7.245 -13.421 1.00 27.15 151 GLU C O 1
ATOM 4842 N N . LEU C 1 159 ? 19.114 -5.409 -13.555 1.00 26.79 152 LEU C N 1
ATOM 4843 C CA . LEU C 1 159 ? 18.231 -4.663 -14.422 1.00 30.01 152 LEU C CA 1
ATOM 4844 C C . LEU C 1 159 ? 17.855 -5.493 -15.658 1.00 29.72 152 LEU C C 1
ATOM 4845 O O . LEU C 1 159 ? 16.688 -5.458 -16.097 1.00 24.78 152 LEU C O 1
ATOM 4850 N N . HIS C 1 160 ? 18.823 -6.209 -16.241 1.00 28.36 153 HIS C N 1
ATOM 4851 C CA . HIS C 1 160 ? 18.582 -6.983 -17.472 1.00 28.84 153 HIS C CA 1
ATOM 4852 C C . HIS C 1 160 ? 17.653 -8.179 -17.195 1.00 26.22 153 HIS C C 1
ATOM 4853 O O . HIS C 1 160 ? 17.171 -8.822 -18.116 1.00 28.67 153 HIS C O 1
ATOM 4860 N N . SER C 1 161 ? 17.346 -8.484 -15.948 1.00 25.03 154 SER C N 1
ATOM 4861 C CA . SER C 1 161 ? 16.352 -9.544 -15.660 1.00 25.55 154 SER C CA 1
ATOM 4862 C C . SER C 1 161 ? 14.994 -8.950 -15.222 1.00 25.57 154 SER C C 1
ATOM 4863 O O . SER C 1 161 ? 14.062 -9.700 -14.920 1.00 22.55 154 SER C O 1
ATOM 4866 N N . ALA C 1 162 ? 14.916 -7.624 -15.144 1.00 20.48 155 ALA C N 1
ATOM 4867 C CA . ALA C 1 162 ? 13.807 -6.984 -14.452 1.00 22.43 155 ALA C CA 1
ATOM 4868 C C . ALA C 1 162 ? 12.597 -6.830 -15.378 1.00 19.77 155 ALA C C 1
ATOM 4869 O O . ALA C 1 162 ? 12.736 -6.654 -16.606 1.00 19.42 155 ALA C O 1
ATOM 4871 N N . SER C 1 163 ? 11.429 -6.842 -14.736 1.00 17.73 156 SER C N 1
ATOM 4872 C CA . SER C 1 163 ? 10.169 -6.510 -15.364 1.00 17.23 156 SER C CA 1
ATOM 4873 C C . SER C 1 163 ? 9.730 -5.083 -14.971 1.00 17.13 156 SER C C 1
ATOM 4874 O O . SER C 1 163 ? 9.719 -4.753 -13.769 1.00 15.20 156 SER C O 1
ATOM 4877 N N . LEU C 1 164 ? 9.337 -4.266 -15.954 1.00 16.51 157 LEU C N 1
ATOM 4878 C CA . LEU C 1 164 ? 8.971 -2.868 -15.742 1.00 16.25 157 LEU C CA 1
ATOM 4879 C C . LEU C 1 164 ? 7.510 -2.640 -16.196 1.00 15.44 157 LEU C C 1
ATOM 4880 O O . LEU C 1 164 ? 7.083 -3.126 -17.243 1.00 12.23 157 LEU C O 1
ATOM 4885 N N . SER C 1 165 ? 6.757 -1.855 -15.428 1.00 15.61 158 SER C N 1
ATOM 4886 C CA . SER C 1 165 ? 5.424 -1.378 -15.869 1.00 16.21 158 SER C CA 1
ATOM 4887 C C . SER C 1 165 ? 5.358 0.139 -15.691 1.00 15.02 158 SER C C 1
ATOM 4888 O O . SER C 1 165 ? 5.801 0.641 -14.702 1.00 14.86 158 SER C O 1
ATOM 4891 N N . PHE C 1 166 ? 4.834 0.837 -16.692 1.00 14.72 159 PHE C N 1
ATOM 4892 C CA . PHE C 1 166 ? 4.684 2.300 -16.652 1.00 15.00 159 PHE C CA 1
ATOM 4893 C C . PHE C 1 166 ? 3.235 2.654 -17.026 1.00 14.59 159 PHE C C 1
ATOM 4894 O O . PHE C 1 166 ? 2.362 1.772 -17.035 1.00 13.51 159 PHE C O 1
ATOM 4902 N N . SER C 1 167 ? 2.997 3.928 -17.339 1.00 15.25 160 SER C N 1
ATOM 4903 C CA . SER C 1 167 ? 1.685 4.344 -17.847 1.00 16.42 160 SER C CA 1
ATOM 4904 C C . SER C 1 167 ? 1.800 4.694 -19.346 1.00 17.10 160 SER C C 1
ATOM 4905 O O . SER C 1 167 ? 1.348 3.942 -20.184 1.00 16.83 160 SER C O 1
ATOM 4908 N N . SER C 1 168 ? 2.404 5.826 -19.689 1.00 18.20 161 SER C N 1
ATOM 4909 C CA . SER C 1 168 ? 2.607 6.109 -21.118 1.00 22.79 161 SER C CA 1
ATOM 4910 C C . SER C 1 168 ? 3.904 6.897 -21.297 1.00 22.76 161 SER C C 1
ATOM 4911 O O . SER C 1 168 ? 4.534 7.296 -20.323 1.00 21.98 161 SER C O 1
ATOM 4914 N N . LEU C 1 169 ? 4.265 7.107 -22.561 1.00 23.98 162 LEU C N 1
ATOM 4915 C CA . LEU C 1 169 ? 5.505 7.750 -22.925 1.00 28.54 162 LEU C CA 1
ATOM 4916 C C . LEU C 1 169 ? 5.359 9.264 -22.805 1.00 28.21 162 LEU C C 1
ATOM 4917 O O . LEU C 1 169 ? 6.317 9.941 -22.469 1.00 26.39 162 LEU C O 1
ATOM 4922 N N . SER C 1 170 ? 4.167 9.761 -23.068 1.00 32.81 163 SER C N 1
ATOM 4923 C CA . SER C 1 170 ? 4.001 11.185 -23.357 1.00 36.30 163 SER C CA 1
ATOM 4924 C C . SER C 1 170 ? 4.455 12.057 -22.182 1.00 34.97 163 SER C C 1
ATOM 4925 O O . SER C 1 170 ? 5.081 13.088 -22.416 1.00 35.55 163 SER C O 1
ATOM 4928 N N . GLY C 1 171 ? 4.221 11.626 -20.943 1.00 34.73 164 GLY C N 1
ATOM 4929 C CA . GLY C 1 171 ? 4.518 12.477 -19.772 1.00 28.46 164 GLY C CA 1
ATOM 4930 C C . GLY C 1 171 ? 6.014 12.605 -19.489 1.00 28.68 164 GLY C C 1
ATOM 4931 O O . GLY C 1 171 ? 6.432 13.432 -18.673 1.00 27.56 164 GLY C O 1
ATOM 4932 N N . TRP C 1 172 ? 6.845 11.779 -20.126 1.00 25.46 165 TRP C N 1
ATOM 4933 C CA . TRP C 1 172 ? 8.273 11.792 -19.846 1.00 25.09 165 TRP C CA 1
ATOM 4934 C C . TRP C 1 172 ? 9.021 12.987 -20.479 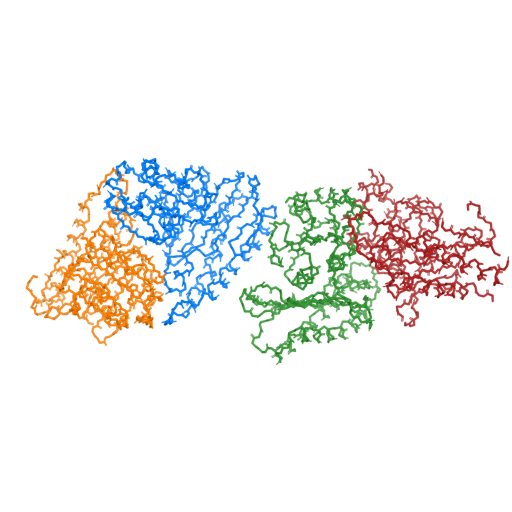1.00 29.27 165 TRP C C 1
ATOM 4935 O O . TRP C 1 172 ? 10.145 13.281 -20.007 1.00 26.20 165 TRP C O 1
ATOM 4946 N N . ALA C 1 173 ? 8.503 13.624 -21.538 1.00 26.65 166 ALA C N 1
ATOM 4947 C CA . ALA C 1 173 ? 9.288 14.703 -22.193 1.00 33.85 166 ALA C CA 1
ATOM 4948 C C . ALA C 1 173 ? 9.469 15.920 -21.275 1.00 31.45 166 ALA C C 1
ATOM 4949 O O . ALA C 1 173 ? 10.505 16.553 -21.303 1.00 35.02 166 ALA C O 1
ATOM 4951 N N . ARG C 1 174 ? 8.476 16.217 -20.439 1.00 38.16 167 ARG C N 1
ATOM 4952 C CA . ARG C 1 174 ? 8.432 17.486 -19.687 1.00 37.66 167 ARG C CA 1
ATOM 4953 C C . ARG C 1 174 ? 9.669 17.640 -18.786 1.00 38.02 167 ARG C C 1
ATOM 4954 O O . ARG C 1 174 ? 10.331 18.681 -18.865 1.00 40.18 167 ARG C O 1
ATOM 4962 N N . PRO C 1 175 ? 10.004 16.618 -17.939 1.00 35.49 168 PRO C N 1
ATOM 4963 C CA . PRO C 1 175 ? 11.251 16.768 -17.169 1.00 31.19 168 PRO C CA 1
ATOM 4964 C C . PRO C 1 175 ? 12.533 16.519 -17.980 1.00 35.89 168 PRO C C 1
ATOM 4965 O O . PRO C 1 175 ? 13.623 16.461 -17.384 1.00 28.62 168 PRO C O 1
ATOM 4969 N N . GLY C 1 176 ? 12.388 16.328 -19.305 1.00 36.08 169 GLY C N 1
ATOM 4970 C CA . GLY C 1 176 ? 13.507 16.004 -20.226 1.00 34.58 169 GLY C CA 1
ATOM 4971 C C . GLY C 1 176 ? 14.013 14.563 -20.133 1.00 35.58 169 GLY C C 1
ATOM 4972 O O . GLY C 1 176 ? 15.220 14.369 -20.250 1.00 36.10 169 GLY C O 1
ATOM 4973 N N . LEU C 1 177 ? 13.158 13.544 -19.923 1.00 26.89 170 LEU C N 1
ATOM 4974 C CA . LEU C 1 177 ? 13.639 12.224 -19.605 1.00 24.91 170 LEU C CA 1
ATOM 4975 C C . LEU C 1 177 ? 13.173 11.202 -20.657 1.00 23.34 170 LEU C C 1
ATOM 4976 O O . LEU C 1 177 ? 13.343 10.002 -20.449 1.00 20.93 170 LEU C O 1
ATOM 4981 N N . ARG C 1 178 ? 12.581 11.653 -21.751 1.00 23.33 171 ARG C N 1
ATOM 4982 C CA . ARG C 1 178 ? 11.926 10.692 -22.657 1.00 23.98 171 ARG C CA 1
ATOM 4983 C C . ARG C 1 178 ? 12.935 9.691 -23.229 1.00 22.95 171 ARG C C 1
ATOM 4984 O O . ARG C 1 178 ? 12.646 8.481 -23.284 1.00 21.40 171 ARG C O 1
ATOM 4992 N N . GLU C 1 179 ? 14.087 10.186 -23.698 1.00 22.50 172 GLU C N 1
ATOM 4993 C CA . GLU C 1 179 ? 15.056 9.324 -24.363 1.00 22.21 172 GLU C CA 1
ATOM 4994 C C . GLU C 1 179 ? 15.629 8.381 -23.302 1.00 21.56 172 GLU C C 1
ATOM 4995 O O . GLU C 1 179 ? 15.840 7.206 -23.596 1.00 21.93 172 GLU C O 1
ATOM 4997 N N . ARG C 1 180 ? 15.874 8.903 -22.100 1.00 21.93 173 ARG C N 1
ATOM 4998 C CA . ARG C 1 180 ? 16.417 8.066 -21.009 1.00 24.12 173 ARG C CA 1
ATOM 4999 C C . ARG C 1 180 ? 15.408 6.985 -20.603 1.00 22.81 173 ARG C C 1
ATOM 5000 O O . ARG C 1 180 ? 15.795 5.835 -20.416 1.00 20.55 173 ARG C O 1
ATOM 5005 N N . PHE C 1 181 ? 14.126 7.342 -20.495 1.00 23.48 174 PHE C N 1
ATOM 5006 C CA . PHE C 1 181 ? 13.122 6.332 -20.129 1.00 21.74 174 PHE C CA 1
ATOM 5007 C C . PHE C 1 181 ? 13.071 5.228 -21.188 1.00 20.75 174 PHE C C 1
ATOM 5008 O O . PHE C 1 181 ? 13.034 4.038 -20.843 1.00 20.88 174 PHE C O 1
ATOM 5016 N N . ILE C 1 182 ? 13.028 5.608 -22.467 1.00 19.07 175 ILE C N 1
ATOM 5017 C CA . ILE C 1 182 ? 12.967 4.622 -23.566 1.00 20.61 175 ILE C CA 1
ATOM 5018 C C . ILE C 1 182 ? 14.210 3.730 -23.508 1.00 18.85 175 ILE C C 1
ATOM 5019 O O . ILE C 1 182 ? 14.128 2.528 -23.760 1.00 18.78 175 ILE C O 1
ATOM 5024 N N . GLY C 1 183 ? 15.347 4.306 -23.109 1.00 19.32 176 GLY C N 1
ATOM 5025 C CA . GLY C 1 183 ? 16.561 3.509 -22.952 1.00 20.06 176 GLY C CA 1
ATOM 5026 C C . GLY C 1 183 ? 16.389 2.470 -21.849 1.00 21.93 176 GLY C C 1
ATOM 5027 O O . GLY C 1 183 ? 16.841 1.327 -21.990 1.00 21.29 176 GLY C O 1
ATOM 5028 N N . LEU C 1 184 ? 15.745 2.846 -20.738 1.00 18.46 177 LEU C N 1
ATOM 5029 C CA . LEU C 1 184 ? 15.500 1.886 -19.654 1.00 19.29 177 LEU C CA 1
ATOM 5030 C C . LEU C 1 184 ? 14.621 0.749 -20.172 1.00 20.68 177 LEU C C 1
ATOM 5031 O O . LEU C 1 184 ? 14.908 -0.431 -19.884 1.00 17.84 177 LEU C O 1
ATOM 5036 N N . THR C 1 185 ? 13.584 1.090 -20.961 1.00 21.42 178 THR C N 1
ATOM 5037 C CA . THR C 1 185 ? 12.699 0.065 -21.501 1.00 22.66 178 THR C CA 1
ATOM 5038 C C . THR C 1 185 ? 13.463 -0.897 -22.427 1.00 23.95 178 THR C C 1
ATOM 5039 O O . THR C 1 185 ? 13.101 -2.063 -22.499 1.00 23.20 178 THR C O 1
ATOM 5043 N N . ASP C 1 186 ? 14.505 -0.427 -23.102 1.00 26.04 179 ASP C N 1
ATOM 5044 C CA . ASP C 1 186 ? 15.337 -1.301 -23.978 1.00 28.73 179 ASP C CA 1
ATOM 5045 C C . ASP C 1 186 ? 16.266 -2.194 -23.144 1.00 28.99 179 ASP C C 1
ATOM 5046 O O . ASP C 1 186 ? 16.654 -3.262 -23.603 1.00 30.76 179 ASP C O 1
ATOM 5051 N N . THR C 1 187 ? 16.556 -1.799 -21.914 1.00 27.87 180 THR C N 1
ATOM 5052 C CA . THR C 1 187 ? 17.549 -2.489 -21.082 1.00 28.90 180 THR C CA 1
ATOM 5053 C C . THR C 1 187 ? 16.927 -3.675 -20.339 1.00 26.87 180 THR C C 1
ATOM 5054 O O . THR C 1 187 ? 17.576 -4.697 -20.116 1.00 24.11 180 THR C O 1
ATOM 5058 N N . VAL C 1 188 ? 15.691 -3.522 -19.881 1.00 22.28 181 VAL C N 1
ATOM 5059 C CA . VAL C 1 188 ? 15.129 -4.505 -18.963 1.00 18.57 181 VAL C CA 1
ATOM 5060 C C . VAL C 1 188 ? 14.668 -5.751 -19.738 1.00 19.87 181 VAL C C 1
ATOM 5061 O O . VAL C 1 188 ? 14.609 -5.729 -20.960 1.00 20.56 181 VAL C O 1
ATOM 5065 N N . TRP C 1 189 ? 14.289 -6.802 -19.015 1.00 20.53 182 TRP C N 1
ATOM 5066 C CA . TRP C 1 189 ? 13.833 -8.046 -19.612 1.00 21.91 182 TRP C CA 1
ATOM 5067 C C . TRP C 1 189 ? 12.426 -7.881 -20.206 1.00 23.22 182 TRP C C 1
ATOM 5068 O O . TRP C 1 189 ? 12.128 -8.373 -21.303 1.00 23.05 182 TRP C O 1
ATOM 5079 N N . ARG C 1 190 ? 11.530 -7.227 -19.478 1.00 20.19 183 ARG C N 1
ATOM 5080 C CA . ARG C 1 190 ? 10.116 -7.221 -19.901 1.00 19.37 183 ARG C CA 1
ATOM 5081 C C . ARG C 1 190 ? 9.520 -5.838 -19.622 1.00 17.55 183 ARG C C 1
ATOM 5082 O O . ARG C 1 190 ? 9.763 -5.283 -18.542 1.00 16.87 183 ARG C O 1
ATOM 5090 N N . VAL C 1 191 ? 8.765 -5.326 -20.594 1.00 17.06 184 VAL C N 1
ATOM 5091 C CA . VAL C 1 191 ? 8.085 -4.015 -20.476 1.00 16.92 184 VAL C CA 1
ATOM 5092 C C . VAL C 1 191 ? 6.585 -4.204 -20.745 1.00 14.61 184 VAL C C 1
ATOM 5093 O O . VAL C 1 191 ? 6.198 -4.828 -21.731 1.00 15.78 184 VAL C O 1
ATOM 5097 N N . ARG C 1 192 ? 5.769 -3.613 -19.887 1.00 14.10 185 ARG C N 1
ATOM 5098 C CA . ARG C 1 192 ? 4.315 -3.477 -20.084 1.00 13.04 185 ARG C CA 1
ATOM 5099 C C . ARG C 1 192 ? 3.924 -2.090 -19.553 1.00 13.64 185 ARG C C 1
ATOM 5100 O O . ARG C 1 192 ? 4.757 -1.414 -18.902 1.00 12.13 185 ARG C O 1
ATOM 5108 N N . ALA C 1 193 ? 2.682 -1.668 -19.803 1.00 13.27 186 ALA C N 1
ATOM 5109 C CA . ALA C 1 193 ? 2.176 -0.432 -19.209 1.00 13.46 186 ALA C CA 1
ATOM 5110 C C . ALA C 1 193 ? 0.738 -0.667 -18.721 1.00 13.45 186 ALA C C 1
ATOM 5111 O O . ALA C 1 193 ? -0.255 -0.376 -19.435 1.00 13.38 186 ALA C O 1
ATOM 5113 N N . TYR C 1 194 ? 0.619 -1.265 -17.530 1.00 14.71 187 TYR C N 1
ATOM 5114 C CA . TYR C 1 194 ? -0.659 -1.588 -16.923 1.00 17.18 187 TYR C CA 1
ATOM 5115 C C . TYR C 1 194 ? -1.293 -0.292 -16.402 1.00 19.31 187 TYR C C 1
ATOM 5116 O O . TYR C 1 194 ? -2.527 -0.221 -16.232 1.00 22.12 187 TYR C O 1
ATOM 5125 N N . GLY C 1 195 ? -0.443 0.713 -16.143 1.00 18.72 188 GLY C N 1
ATOM 5126 C CA . GLY C 1 195 ? -0.889 2.055 -15.888 1.00 17.35 188 GLY C CA 1
ATOM 5127 C C . GLY C 1 195 ? -1.306 2.286 -14.444 1.00 22.02 188 GLY C C 1
ATOM 5128 O O . GLY C 1 195 ? -1.752 1.350 -13.717 1.00 22.02 188 GLY C O 1
ATOM 5129 N N . ASP C 1 196 ? -1.190 3.560 -14.031 1.00 18.85 189 ASP C N 1
ATOM 5130 C CA . ASP C 1 196 ? -1.828 4.056 -12.786 1.00 20.96 189 ASP C CA 1
ATOM 5131 C C . ASP C 1 196 ? -1.326 3.259 -11.575 1.00 18.09 189 ASP C C 1
ATOM 5132 O O . ASP C 1 196 ? -0.166 2.864 -11.527 1.00 18.65 189 ASP C O 1
ATOM 5137 N N . PHE C 1 197 ? -2.216 3.019 -10.627 1.00 16.77 190 PHE C N 1
ATOM 5138 C CA . PHE C 1 197 ? -1.920 2.337 -9.364 1.00 17.88 190 PHE C CA 1
ATOM 5139 C C . PHE C 1 197 ? -1.486 0.887 -9.623 1.00 16.00 190 PHE C C 1
ATOM 5140 O O . PHE C 1 197 ? -0.780 0.311 -8.814 1.00 17.91 190 PHE C O 1
ATOM 5148 N N . LEU C 1 198 ? -1.900 0.296 -10.717 1.00 13.63 191 LEU C N 1
ATOM 5149 C CA . LEU C 1 198 ? -1.740 -1.147 -10.877 1.00 14.27 191 LEU C CA 1
ATOM 5150 C C . LEU C 1 198 ? -0.247 -1.509 -11.040 1.00 13.87 191 LEU C C 1
ATOM 5151 O O . LEU C 1 198 ? 0.193 -2.532 -10.485 1.00 16.60 191 LEU C O 1
ATOM 5156 N N . SER C 1 199 ? 0.535 -0.702 -11.739 1.00 13.26 192 SER C N 1
ATOM 5157 C CA . SER C 1 199 ? 1.991 -0.898 -11.873 1.00 13.96 192 SER C CA 1
ATOM 5158 C C . SER C 1 199 ? 2.639 -1.085 -10.484 1.00 13.80 192 SER C C 1
ATOM 5159 O O . SER C 1 199 ? 3.450 -1.994 -10.265 1.00 13.47 192 SER C O 1
ATOM 5162 N N . TYR C 1 200 ? 2.309 -0.180 -9.556 1.00 14.41 193 TYR C N 1
ATOM 5163 C CA . TYR C 1 200 ? 2.886 -0.139 -8.189 1.00 14.54 193 TYR C CA 1
ATOM 5164 C C . TYR C 1 200 ? 2.411 -1.335 -7.351 1.00 14.34 193 TYR C C 1
ATOM 5165 O O . TYR C 1 200 ? 3.205 -1.858 -6.571 1.00 13.80 193 TYR C O 1
ATOM 5174 N N . CYS C 1 201 ? 1.124 -1.709 -7.468 1.00 14.84 194 CYS C N 1
ATOM 5175 C CA . CYS C 1 201 ? 0.579 -2.859 -6.730 1.00 14.84 194 CYS C CA 1
ATOM 5176 C C . CYS C 1 201 ? 1.290 -4.141 -7.161 1.00 13.78 194 CYS C C 1
ATOM 5177 O O . CYS C 1 201 ? 1.570 -4.982 -6.316 1.00 15.63 194 CYS C O 1
ATOM 5180 N N . LEU C 1 202 ? 1.601 -4.255 -8.451 1.00 12.97 195 LEU C N 1
ATOM 5181 C CA . LEU C 1 202 ? 2.295 -5.430 -8.966 1.00 14.08 195 LEU C CA 1
ATOM 5182 C C . LEU C 1 202 ? 3.762 -5.426 -8.483 1.00 13.98 195 LEU C C 1
ATOM 5183 O O . LEU C 1 202 ? 4.331 -6.513 -8.245 1.00 13.60 195 LEU C O 1
ATOM 5188 N N . VAL C 1 203 ? 4.372 -4.251 -8.305 1.00 12.93 196 VAL C N 1
ATOM 5189 C CA . VAL C 1 203 ? 5.696 -4.220 -7.664 1.00 13.10 196 VAL C CA 1
ATOM 5190 C C . VAL C 1 203 ? 5.569 -4.790 -6.239 1.00 15.13 196 VAL C C 1
ATOM 5191 O O . VAL C 1 203 ? 6.394 -5.618 -5.814 1.00 15.53 196 VAL C O 1
ATOM 5195 N N . ALA C 1 204 ? 4.550 -4.368 -5.490 1.00 16.70 197 ALA C N 1
ATOM 5196 C CA . ALA C 1 204 ? 4.421 -4.813 -4.078 1.00 18.19 197 ALA C CA 1
ATOM 5197 C C . ALA C 1 204 ? 4.198 -6.332 -3.988 1.00 18.26 197 ALA C C 1
ATOM 5198 O O . ALA C 1 204 ? 4.684 -6.985 -3.037 1.00 16.31 197 ALA C O 1
ATOM 5200 N N . GLU C 1 205 ? 3.494 -6.897 -4.969 1.00 18.13 198 GLU C N 1
ATOM 5201 C CA . GLU C 1 205 ? 3.240 -8.331 -5.015 1.00 18.79 198 GLU C CA 1
ATOM 5202 C C . GLU C 1 205 ? 4.500 -9.094 -5.457 1.00 18.30 198 GLU C C 1
ATOM 5203 O O . GLU C 1 205 ? 4.520 -10.306 -5.355 1.00 17.97 198 GLU C O 1
ATOM 5209 N N . GLY C 1 206 ? 5.491 -8.420 -6.028 1.00 17.92 199 GLY C N 1
ATOM 5210 C CA . GLY C 1 206 ? 6.692 -9.132 -6.497 1.00 16.25 199 GLY C CA 1
ATOM 5211 C C . GLY C 1 206 ? 6.552 -9.651 -7.924 1.00 16.89 199 GLY C C 1
ATOM 5212 O O . GLY C 1 206 ? 7.420 -10.337 -8.421 1.00 18.72 199 GLY C O 1
ATOM 5213 N N . ALA C 1 207 ? 5.469 -9.290 -8.602 1.00 15.75 200 ALA C N 1
ATOM 5214 C CA . ALA C 1 207 ? 5.159 -9.790 -9.938 1.00 14.89 200 ALA C CA 1
ATOM 5215 C C . ALA C 1 207 ? 5.798 -8.884 -11.003 1.00 14.73 200 ALA C C 1
ATOM 5216 O O . ALA C 1 207 ? 6.125 -9.322 -12.102 1.00 16.13 200 ALA C O 1
ATOM 5218 N N . VAL C 1 208 ? 6.018 -7.619 -10.661 1.00 14.80 201 VAL C N 1
ATOM 5219 C CA . VAL C 1 208 ? 6.786 -6.669 -11.488 1.00 15.37 201 VAL C CA 1
ATOM 5220 C C . VAL C 1 208 ? 7.927 -6.129 -10.605 1.00 15.74 201 VAL C C 1
ATOM 5221 O O . VAL C 1 208 ? 7.783 -6.166 -9.383 1.00 17.61 201 VAL C O 1
ATOM 5225 N N . ASP C 1 209 ? 9.014 -5.609 -11.185 1.00 15.05 202 ASP C N 1
ATOM 5226 C CA . ASP C 1 209 ? 10.194 -5.210 -10.399 1.00 15.30 202 ASP C CA 1
ATOM 5227 C C . ASP C 1 209 ? 10.335 -3.676 -10.320 1.00 15.74 202 ASP C C 1
ATOM 5228 O O . ASP C 1 209 ? 10.968 -3.168 -9.349 1.00 16.29 202 ASP C O 1
ATOM 5233 N N . ILE C 1 210 ? 9.853 -2.952 -11.337 1.00 13.52 203 ILE C N 1
ATOM 5234 C CA . ILE C 1 210 ? 9.977 -1.497 -11.441 1.00 14.14 203 ILE C CA 1
ATOM 5235 C C . ILE C 1 210 ? 8.623 -0.920 -11.914 1.00 13.88 203 ILE C C 1
ATOM 5236 O O . ILE C 1 210 ? 8.034 -1.380 -12.918 1.00 13.89 203 ILE C O 1
ATOM 5241 N N . ALA C 1 211 ? 8.165 0.123 -11.224 1.00 12.85 204 ALA C N 1
ATOM 5242 C CA . ALA C 1 211 ? 7.030 0.934 -11.717 1.00 12.80 204 ALA C CA 1
ATOM 5243 C C . ALA C 1 211 ? 7.462 2.392 -11.761 1.00 12.83 204 ALA C C 1
ATOM 5244 O O . ALA C 1 211 ? 8.127 2.846 -10.829 1.00 12.35 204 ALA C O 1
ATOM 5246 N N . ALA C 1 212 ? 7.129 3.119 -12.832 1.00 13.34 205 ALA C N 1
ATOM 5247 C CA . ALA C 1 212 ? 7.602 4.528 -12.899 1.00 14.06 205 ALA C CA 1
ATOM 5248 C C . ALA C 1 212 ? 6.552 5.432 -13.570 1.00 15.65 205 ALA C C 1
ATOM 5249 O O . ALA C 1 212 ? 5.955 5.070 -14.563 1.00 15.19 205 ALA C O 1
ATOM 5251 N N . GLU C 1 213 ? 6.373 6.633 -13.029 1.00 16.49 206 GLU C N 1
ATOM 5252 C CA . GLU C 1 213 ? 5.491 7.651 -13.573 1.00 16.80 206 GLU C CA 1
ATOM 5253 C C . GLU C 1 213 ? 6.164 9.006 -13.322 1.00 18.24 206 GLU C C 1
ATOM 5254 O O . GLU C 1 213 ? 6.684 9.249 -12.225 1.00 16.17 206 GLU C O 1
ATOM 5260 N N . PRO C 1 214 ? 6.167 9.885 -14.341 1.00 17.96 207 PRO C N 1
ATOM 5261 C CA . PRO C 1 214 ? 6.947 11.116 -14.253 1.00 18.57 207 PRO C CA 1
ATOM 5262 C C . PRO C 1 214 ? 6.189 12.249 -13.543 1.00 18.97 207 PRO C C 1
ATOM 5263 O O . PRO C 1 214 ? 6.814 13.211 -13.103 1.00 17.19 207 PRO C O 1
ATOM 5267 N N . GLN C 1 215 ? 4.867 12.120 -13.396 1.00 20.30 208 GLN C N 1
ATOM 5268 C CA . GLN C 1 215 ? 4.073 13.170 -12.715 1.00 21.03 208 GLN C CA 1
ATOM 5269 C C . GLN C 1 215 ? 2.933 12.491 -11.963 1.00 20.47 208 GLN C C 1
ATOM 5270 O O . GLN C 1 215 ? 2.031 11.928 -12.598 1.00 19.63 208 GLN C O 1
ATOM 5274 N N . VAL C 1 216 ? 2.984 12.545 -10.620 1.00 21.23 209 VAL C N 1
ATOM 5275 C CA . VAL C 1 216 ? 1.969 11.933 -9.770 1.00 21.56 209 VAL C CA 1
ATOM 5276 C C . VAL C 1 216 ? 1.797 12.734 -8.481 1.00 22.78 209 VAL C C 1
ATOM 5277 O O . VAL C 1 216 ? 2.795 13.036 -7.788 1.00 22.90 209 VAL C O 1
ATOM 5281 N N . SER C 1 217 ? 0.528 12.935 -8.114 1.00 20.98 210 SER C N 1
ATOM 5282 C CA . SER C 1 217 ? 0.129 13.747 -6.969 1.00 21.95 210 SER C CA 1
ATOM 5283 C C . SER C 1 217 ? 0.172 12.902 -5.686 1.00 19.16 210 SER C C 1
ATOM 5284 O O . SER C 1 217 ? 0.173 11.673 -5.736 1.00 16.59 210 SER C O 1
ATOM 5287 N N . VAL C 1 218 ? 0.157 13.562 -4.547 1.00 20.06 211 VAL C N 1
ATOM 5288 C CA . VAL C 1 218 ? 0.176 12.871 -3.259 1.00 23.09 211 VAL C CA 1
ATOM 5289 C C . VAL C 1 218 ? -1.038 11.934 -3.130 1.00 23.88 211 VAL C C 1
ATOM 5290 O O . VAL C 1 218 ? -0.871 10.829 -2.557 1.00 22.51 211 VAL C O 1
ATOM 5294 N N . TRP C 1 219 ? -2.222 12.357 -3.640 1.00 22.38 212 TRP C N 1
ATOM 5295 C CA . TRP C 1 219 ? -3.438 11.508 -3.572 1.00 23.57 212 TRP C CA 1
ATOM 5296 C C . TRP C 1 219 ? -3.206 10.156 -4.246 1.00 23.26 212 TRP C C 1
ATOM 5297 O O . TRP C 1 219 ? -3.782 9.125 -3.844 1.00 24.51 212 TRP C O 1
ATOM 5308 N N . ASP C 1 220 ? -2.369 10.153 -5.271 1.00 20.08 213 ASP C N 1
ATOM 5309 C CA . ASP C 1 220 ? -2.203 8.939 -6.086 1.00 22.75 213 ASP C CA 1
ATOM 5310 C C . ASP C 1 220 ? -1.083 8.053 -5.549 1.00 22.16 213 ASP C C 1
ATOM 5311 O O . ASP C 1 220 ? -0.950 6.935 -6.048 1.00 23.45 213 ASP C O 1
ATOM 5316 N N . LEU C 1 221 ? -0.300 8.550 -4.588 1.00 18.92 214 LEU C N 1
ATOM 5317 C CA . LEU C 1 221 ? 0.928 7.870 -4.160 1.00 19.85 214 LEU C CA 1
ATOM 5318 C C . LEU C 1 221 ? 0.828 7.448 -2.693 1.00 19.07 214 LEU C C 1
ATOM 5319 O O . LEU C 1 221 ? 1.501 6.500 -2.296 1.00 21.17 214 LEU C O 1
ATOM 5324 N N . ALA C 1 222 ? 0.062 8.164 -1.879 1.00 17.21 215 ALA C N 1
ATOM 5325 C CA . ALA C 1 222 ? 0.134 7.907 -0.425 1.00 18.36 215 ALA C CA 1
ATOM 5326 C C . ALA C 1 222 ? -0.180 6.436 -0.106 1.00 18.02 215 ALA C C 1
ATOM 5327 O O . ALA C 1 222 ? 0.602 5.792 0.634 1.00 16.67 215 ALA C O 1
ATOM 5329 N N . ALA C 1 223 ? -1.296 5.903 -0.605 1.00 16.01 216 ALA C N 1
ATOM 5330 C CA . ALA C 1 223 ? -1.643 4.500 -0.300 1.00 17.17 216 ALA C CA 1
ATOM 5331 C C . ALA C 1 223 ? -0.580 3.563 -0.888 1.00 16.67 216 ALA C C 1
ATOM 5332 O O . ALA C 1 223 ? -0.188 2.572 -0.260 1.00 15.53 216 ALA C O 1
ATOM 5334 N N . LEU C 1 224 ? -0.095 3.887 -2.076 1.00 16.46 217 LEU C N 1
ATOM 5335 C CA . LEU C 1 224 ? 0.882 2.991 -2.743 1.00 17.75 217 LEU C CA 1
ATOM 5336 C C . LEU C 1 224 ? 2.200 2.953 -1.947 1.00 17.75 217 LEU C C 1
ATOM 5337 O O . LEU C 1 224 ? 2.875 1.938 -1.918 1.00 17.07 217 LEU C O 1
ATOM 5342 N N . ASP C 1 225 ? 2.556 4.067 -1.318 1.00 18.66 218 ASP C N 1
ATOM 5343 C CA . ASP C 1 225 ? 3.826 4.186 -0.595 1.00 21.35 218 ASP C CA 1
ATOM 5344 C C . ASP C 1 225 ? 3.865 3.179 0.565 1.00 20.06 218 ASP C C 1
ATOM 5345 O O . ASP C 1 225 ? 4.854 2.505 0.726 1.00 18.33 218 ASP C O 1
ATOM 5350 N N . ILE C 1 226 ? 2.818 3.095 1.373 1.00 17.28 219 ILE C N 1
ATOM 5351 C CA . ILE C 1 226 ? 2.832 2.195 2.510 1.00 17.47 219 ILE C CA 1
ATOM 5352 C C . ILE C 1 226 ? 2.747 0.739 2.006 1.00 17.70 219 ILE C C 1
ATOM 5353 O O . ILE C 1 226 ? 3.433 -0.148 2.561 1.00 21.14 219 ILE C O 1
ATOM 5358 N N . VAL C 1 227 ? 1.992 0.480 0.941 1.00 15.20 220 VAL C N 1
ATOM 5359 C CA . VAL C 1 227 ? 1.864 -0.875 0.427 1.00 15.48 220 VAL C CA 1
ATOM 5360 C C . VAL C 1 227 ? 3.240 -1.359 -0.071 1.00 18.35 220 VAL C C 1
ATOM 5361 O O . VAL C 1 227 ? 3.660 -2.466 0.314 1.00 16.96 220 VAL C O 1
ATOM 5365 N N . VAL C 1 228 ? 3.948 -0.544 -0.884 1.00 15.72 221 VAL C N 1
ATOM 5366 C CA . VAL C 1 228 ? 5.251 -0.933 -1.391 1.00 16.92 221 VAL C CA 1
ATOM 5367 C C . VAL C 1 228 ? 6.251 -1.126 -0.234 1.00 17.41 221 VAL C C 1
ATOM 5368 O O . VAL C 1 228 ? 6.983 -2.112 -0.186 1.00 16.25 221 VAL C O 1
ATOM 5372 N N . ARG C 1 229 ? 6.283 -0.186 0.702 1.00 18.26 222 ARG C N 1
ATOM 5373 C CA . ARG C 1 229 ? 7.245 -0.257 1.805 1.00 20.68 222 ARG C CA 1
ATOM 5374 C C . ARG C 1 229 ? 7.002 -1.503 2.677 1.00 18.01 222 ARG C C 1
ATOM 5375 O O . ARG C 1 229 ? 7.977 -2.206 3.025 1.00 17.37 222 ARG C O 1
ATOM 5383 N N . GLU C 1 230 ? 5.751 -1.783 3.016 1.00 16.99 223 GLU C N 1
ATOM 5384 C CA . GLU C 1 230 ? 5.428 -2.916 3.875 1.00 18.07 223 GLU C CA 1
ATOM 5385 C C . GLU C 1 230 ? 5.701 -4.224 3.125 1.00 17.70 223 GLU C C 1
ATOM 5386 O O . GLU C 1 230 ? 5.842 -5.284 3.753 1.00 16.77 223 GLU C O 1
ATOM 5392 N N . ALA C 1 231 ? 5.774 -4.165 1.798 1.00 16.50 224 ALA C N 1
ATOM 5393 C CA . ALA C 1 231 ? 6.078 -5.377 0.998 1.00 16.28 224 ALA C CA 1
ATOM 5394 C C . ALA C 1 231 ? 7.596 -5.553 0.882 1.00 16.46 224 ALA C C 1
ATOM 5395 O O . ALA C 1 231 ? 8.061 -6.578 0.350 1.00 17.63 224 ALA C O 1
ATOM 5397 N N . GLY C 1 232 ? 8.353 -4.561 1.340 1.00 15.80 225 GLY C N 1
ATOM 5398 C CA . GLY C 1 232 ? 9.807 -4.670 1.341 1.00 16.95 225 GLY C CA 1
ATOM 5399 C C . GLY C 1 232 ? 10.459 -3.814 0.272 1.00 18.68 225 GLY C C 1
ATOM 5400 O O . GLY C 1 232 ? 11.673 -3.886 0.090 1.00 18.42 225 GLY C O 1
ATOM 5401 N N . GLY C 1 233 ? 9.674 -3.026 -0.467 1.00 17.02 226 GLY C N 1
ATOM 5402 C CA . GLY C 1 233 ? 10.258 -2.272 -1.569 1.00 17.31 226 GLY C CA 1
ATOM 5403 C C . GLY C 1 233 ? 10.549 -0.830 -1.202 1.00 17.99 226 GLY C C 1
ATOM 5404 O O . GLY C 1 233 ? 10.582 -0.464 -0.022 1.00 19.37 226 GLY C O 1
ATOM 5405 N N . ARG C 1 234 ? 10.780 -0.012 -2.226 1.00 17.46 227 ARG C N 1
ATOM 5406 C CA . ARG C 1 234 ? 11.102 1.391 -2.032 1.00 19.36 227 ARG C CA 1
ATOM 5407 C C . ARG C 1 234 ? 10.291 2.207 -3.048 1.00 18.52 227 ARG C C 1
ATOM 5408 O O . ARG C 1 234 ? 10.091 1.776 -4.163 1.00 17.84 227 ARG C O 1
ATOM 5416 N N . LEU C 1 235 ? 9.808 3.370 -2.654 1.00 17.79 228 LEU C N 1
ATOM 5417 C CA . LEU C 1 235 ? 9.100 4.262 -3.559 1.00 16.22 228 LEU C CA 1
ATOM 5418 C C . LEU C 1 235 ? 9.630 5.664 -3.266 1.00 17.49 228 LEU C C 1
ATOM 5419 O O . LEU C 1 235 ? 9.606 6.117 -2.113 1.00 16.10 228 LEU C O 1
ATOM 5424 N N . THR C 1 236 ? 10.163 6.296 -4.313 1.00 16.98 229 THR C N 1
ATOM 5425 C CA . THR C 1 236 ? 10.722 7.618 -4.190 1.00 16.59 229 THR C CA 1
ATOM 5426 C C . THR C 1 236 ? 10.277 8.414 -5.415 1.00 16.50 229 THR C C 1
ATOM 5427 O O . THR C 1 236 ? 9.804 7.839 -6.396 1.00 17.37 229 THR C O 1
ATOM 5431 N N . SER C 1 237 ? 10.469 9.723 -5.377 1.00 16.74 230 SER C N 1
ATOM 5432 C CA . SER C 1 237 ? 10.419 10.497 -6.584 1.00 18.20 230 SER C CA 1
ATOM 5433 C C . SER C 1 237 ? 11.615 10.173 -7.483 1.00 18.79 230 SER C C 1
ATOM 5434 O O . SER C 1 237 ? 12.505 9.423 -7.124 1.00 19.35 230 SER C O 1
ATOM 5437 N N . LEU C 1 238 ? 11.611 10.746 -8.678 1.00 22.64 231 LEU C N 1
ATOM 5438 C CA . LEU C 1 238 ? 12.704 10.558 -9.622 1.00 24.27 231 LEU C CA 1
ATOM 5439 C C . LEU C 1 238 ? 13.975 11.177 -9.056 1.00 21.61 231 LEU C C 1
ATOM 5440 O O . LEU C 1 238 ? 15.028 10.735 -9.356 1.00 22.60 231 LEU C O 1
ATOM 5445 N N . ASP C 1 239 ? 13.842 12.264 -8.282 1.00 24.04 232 ASP C N 1
ATOM 5446 C CA . ASP C 1 239 ? 14.990 12.915 -7.650 1.00 27.47 232 ASP C CA 1
ATOM 5447 C C . ASP C 1 239 ? 15.268 12.317 -6.269 1.00 24.71 232 ASP C C 1
ATOM 5448 O O . ASP C 1 239 ? 16.074 12.886 -5.516 1.00 25.22 232 ASP C O 1
ATOM 5453 N N . GLY C 1 240 ? 14.658 11.192 -5.938 1.00 18.03 233 GLY C N 1
ATOM 5454 C CA . GLY C 1 240 ? 15.086 10.402 -4.771 1.00 21.71 233 GLY C CA 1
ATOM 5455 C C . GLY C 1 240 ? 14.423 10.812 -3.465 1.00 20.63 233 GLY C C 1
ATOM 5456 O O . GLY C 1 240 ? 14.866 10.398 -2.431 1.00 21.40 233 GLY C O 1
ATOM 5457 N N . VAL C 1 241 ? 13.357 11.590 -3.491 1.00 20.45 234 VAL C N 1
ATOM 5458 C CA . VAL C 1 241 ? 12.666 11.933 -2.222 1.00 23.15 234 VAL C CA 1
ATOM 5459 C C . VAL C 1 241 ? 11.791 10.751 -1.794 1.00 23.34 234 VAL C C 1
ATOM 5460 O O . VAL C 1 241 ? 10.966 10.281 -2.580 1.00 20.50 234 VAL C O 1
ATOM 5464 N N . ALA C 1 242 ? 11.962 10.263 -0.568 1.00 22.04 235 ALA C N 1
ATOM 5465 C CA . ALA C 1 242 ? 11.207 9.053 -0.139 1.00 24.62 235 ALA C CA 1
ATOM 5466 C C . ALA C 1 242 ? 9.761 9.474 0.079 1.00 23.02 235 ALA C C 1
ATOM 5467 O O . ALA C 1 242 ? 9.530 10.601 0.525 1.00 24.16 235 ALA C O 1
ATOM 5469 N N . GLY C 1 243 ? 8.809 8.625 -0.299 1.00 24.57 236 GLY C N 1
ATOM 5470 C CA . GLY C 1 243 ? 7.407 8.880 0.039 1.00 26.60 236 GLY C CA 1
ATOM 5471 C C . GLY C 1 243 ? 6.615 9.536 -1.088 1.00 29.50 236 GLY C C 1
ATOM 5472 O O . GLY C 1 243 ? 7.111 9.642 -2.228 1.00 29.66 236 GLY C O 1
ATOM 5473 N N . PRO C 1 244 ? 5.401 10.022 -0.758 1.00 27.00 237 PRO C N 1
ATOM 5474 C CA . PRO C 1 244 ? 4.409 10.381 -1.781 1.00 28.39 237 PRO C CA 1
ATOM 5475 C C . PRO C 1 244 ? 4.386 11.876 -2.139 1.00 28.20 237 PRO C C 1
ATOM 5476 O O . PRO C 1 244 ? 3.558 12.263 -2.967 1.00 26.75 237 PRO C O 1
ATOM 5480 N N . HIS C 1 245 ? 5.293 12.673 -1.552 1.00 33.13 238 HIS C N 1
ATOM 5481 C CA . HIS C 1 245 ? 5.221 14.130 -1.657 1.00 40.65 238 HIS C CA 1
ATOM 5482 C C . HIS C 1 245 ? 6.191 14.686 -2.714 1.00 38.34 238 HIS C C 1
ATOM 5483 O O . HIS C 1 245 ? 6.363 15.897 -2.786 1.00 37.21 238 HIS C O 1
ATOM 5490 N N . GLY C 1 246 ? 6.800 13.862 -3.554 1.00 34.38 239 GLY C N 1
ATOM 5491 C CA . GLY C 1 246 ? 7.847 14.398 -4.437 1.00 30.58 239 GLY C CA 1
ATOM 5492 C C . GLY C 1 246 ? 7.377 14.783 -5.835 1.00 27.42 239 GLY C C 1
ATOM 5493 O O . GLY C 1 246 ? 8.206 15.250 -6.593 1.00 29.70 239 GLY C O 1
ATOM 5494 N N . GLY C 1 247 ? 6.112 14.582 -6.215 1.00 25.35 240 GLY C N 1
ATOM 5495 C CA . GLY C 1 247 ? 5.646 14.976 -7.598 1.00 23.15 240 GLY C CA 1
ATOM 5496 C C . GLY C 1 247 ? 5.867 13.933 -8.706 1.00 21.78 240 GLY C C 1
ATOM 5497 O O . GLY C 1 247 ? 5.402 14.100 -9.823 1.00 22.40 240 GLY C O 1
ATOM 5498 N N . SER C 1 248 ? 6.574 12.837 -8.447 1.00 22.31 241 SER C N 1
ATOM 5499 C CA . SER C 1 248 ? 6.839 11.770 -9.480 1.00 19.22 241 SER C CA 1
ATOM 5500 C C . SER C 1 248 ? 7.058 10.460 -8.700 1.00 17.71 241 SER C C 1
ATOM 5501 O O . SER C 1 248 ? 7.201 10.546 -7.493 1.00 16.68 241 SER C O 1
ATOM 5504 N N . ALA C 1 249 ? 7.070 9.266 -9.303 1.00 14.70 242 ALA C N 1
ATOM 5505 C CA . ALA C 1 249 ? 7.166 8.078 -8.475 1.00 14.86 242 ALA C CA 1
ATOM 5506 C C . ALA C 1 249 ? 7.922 6.981 -9.227 1.00 15.48 242 ALA C C 1
ATOM 5507 O O . ALA C 1 249 ? 7.575 6.657 -10.391 1.00 14.92 242 ALA C O 1
ATOM 5509 N N . VAL C 1 250 ? 8.956 6.467 -8.574 1.00 14.00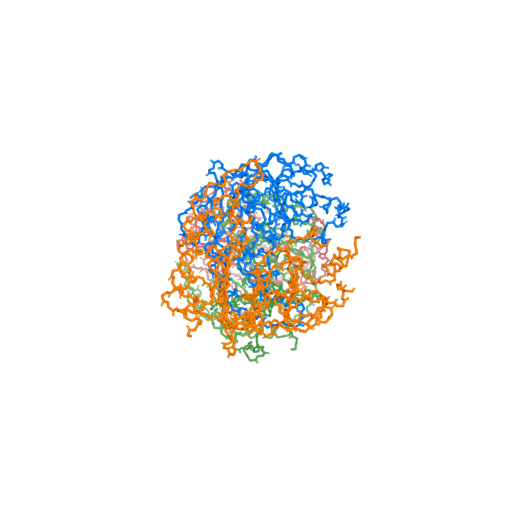 243 VAL C N 1
ATOM 5510 C CA . VAL C 1 250 ? 9.591 5.213 -8.996 1.00 13.95 243 VAL C CA 1
ATOM 5511 C C . VAL C 1 250 ? 9.465 4.238 -7.811 1.00 14.29 243 VAL C C 1
ATOM 5512 O O . VAL C 1 250 ? 9.875 4.558 -6.691 1.00 11.55 243 VAL C O 1
ATOM 5516 N N . ALA C 1 251 ? 8.874 3.073 -8.055 1.00 13.13 244 ALA C N 1
ATOM 5517 C CA . ALA C 1 251 ? 8.831 2.056 -7.031 1.00 14.15 244 ALA C CA 1
ATOM 5518 C C . ALA C 1 251 ? 9.593 0.847 -7.551 1.00 14.90 244 ALA C C 1
ATOM 5519 O O . ALA C 1 251 ? 9.523 0.535 -8.752 1.00 15.84 244 ALA C O 1
ATOM 5521 N N . THR C 1 252 ? 10.391 0.248 -6.664 1.00 13.77 245 THR C N 1
ATOM 5522 C CA . THR C 1 252 ? 11.091 -0.950 -7.043 1.00 15.52 245 THR C CA 1
ATOM 5523 C C . THR C 1 252 ? 11.064 -1.898 -5.843 1.00 15.38 245 THR C C 1
ATOM 5524 O O . THR C 1 252 ? 10.557 -1.576 -4.787 1.00 15.37 245 THR C O 1
ATOM 5528 N N . ASN C 1 253 ? 11.665 -3.056 -6.050 1.00 16.79 246 ASN C N 1
ATOM 5529 C CA . ASN C 1 253 ? 11.895 -4.082 -5.056 1.00 16.71 246 ASN C CA 1
ATOM 5530 C C . ASN C 1 253 ? 13.031 -3.671 -4.099 1.00 19.67 246 ASN C C 1
ATOM 5531 O O . ASN C 1 253 ? 13.357 -4.438 -3.180 1.00 18.67 246 ASN C O 1
ATOM 5536 N N . GLY C 1 254 ? 13.579 -2.462 -4.262 1.00 19.85 247 GLY C N 1
ATOM 5537 C CA . GLY C 1 254 ? 14.655 -1.908 -3.405 1.00 20.73 247 GLY C CA 1
ATOM 5538 C C . GLY C 1 254 ? 16.035 -2.216 -3.976 1.00 22.41 247 GLY C C 1
ATOM 5539 O O . GLY C 1 254 ? 16.869 -1.315 -4.068 1.00 27.20 247 GLY C O 1
ATOM 5540 N N . LEU C 1 255 ? 16.280 -3.473 -4.379 1.00 19.85 248 LEU C N 1
ATOM 5541 C CA . LEU C 1 255 ? 17.529 -3.860 -4.997 1.00 22.53 248 LEU C CA 1
ATOM 5542 C C . LEU C 1 255 ? 17.820 -3.019 -6.253 1.00 23.85 248 LEU C C 1
ATOM 5543 O O . LEU C 1 255 ? 18.976 -2.696 -6.533 1.00 23.95 248 LEU C O 1
ATOM 5548 N N . LEU C 1 256 ? 16.809 -2.720 -7.065 1.00 20.80 249 LEU C N 1
ATOM 5549 C CA . LEU C 1 256 ? 17.046 -2.102 -8.380 1.00 19.31 249 LEU C CA 1
ATOM 5550 C C . LEU C 1 256 ? 17.017 -0.571 -8.268 1.00 18.34 249 LEU C C 1
ATOM 5551 O O . LEU C 1 256 ? 17.313 0.169 -9.249 1.00 17.65 249 LEU C O 1
ATOM 5556 N N . HIS C 1 257 ? 16.712 -0.090 -7.057 1.00 17.10 250 HIS C N 1
ATOM 5557 C CA . HIS C 1 257 ? 16.330 1.330 -6.926 1.00 18.53 250 HIS C CA 1
ATOM 5558 C C . HIS C 1 257 ? 17.408 2.286 -7.453 1.00 19.21 250 HIS C C 1
ATOM 5559 O O . HIS C 1 257 ? 17.160 3.139 -8.331 1.00 15.99 250 HIS C O 1
ATOM 5566 N N . ASP C 1 258 ? 18.622 2.154 -6.884 1.00 20.13 251 ASP C N 1
ATOM 5567 C CA . ASP C 1 258 ? 19.666 3.106 -7.216 1.00 19.59 251 ASP C CA 1
ATOM 5568 C C . ASP C 1 258 ? 20.027 2.979 -8.697 1.00 18.31 251 ASP C C 1
ATOM 5569 O O . ASP C 1 258 ? 20.195 3.999 -9.372 1.00 20.28 251 ASP C O 1
ATOM 5574 N N . GLU C 1 259 ? 20.064 1.778 -9.255 1.00 19.73 252 GLU C N 1
ATOM 5575 C CA . GLU C 1 259 ? 20.400 1.705 -10.687 1.00 20.42 252 GLU C CA 1
ATOM 5576 C C . GLU C 1 259 ? 19.318 2.369 -11.551 1.00 18.65 252 GLU C C 1
ATOM 5577 O O . GLU C 1 259 ? 19.641 2.995 -12.570 1.00 20.01 252 GLU C O 1
ATOM 5583 N N . VAL C 1 260 ? 18.041 2.208 -11.176 1.00 18.29 253 VAL C N 1
ATOM 5584 C CA . VAL C 1 260 ? 16.995 2.823 -11.970 1.00 18.75 253 VAL C CA 1
ATOM 5585 C C . VAL C 1 260 ? 17.119 4.342 -11.852 1.00 16.60 253 VAL C C 1
ATOM 5586 O O . VAL C 1 260 ? 17.054 5.026 -12.852 1.00 18.44 253 VAL C O 1
ATOM 5590 N N . LEU C 1 261 ? 17.268 4.884 -10.649 1.00 15.38 254 LEU C N 1
ATOM 5591 C CA . LEU C 1 261 ? 17.311 6.354 -10.573 1.00 16.28 254 LEU C CA 1
ATOM 5592 C C . LEU C 1 261 ? 18.520 6.882 -11.352 1.00 18.11 254 LEU C C 1
ATOM 5593 O O . LEU C 1 261 ? 18.427 7.948 -11.990 1.00 20.41 254 LEU C O 1
ATOM 5598 N N . THR C 1 262 ? 19.639 6.154 -11.291 1.00 18.94 255 THR C N 1
ATOM 5599 C CA . THR C 1 262 ? 20.848 6.586 -12.010 1.00 19.73 255 THR C CA 1
ATOM 5600 C C . THR C 1 262 ? 20.593 6.586 -13.520 1.00 17.58 255 THR C C 1
ATOM 5601 O O . THR C 1 262 ? 20.932 7.550 -14.191 1.00 21.94 255 THR C O 1
ATOM 5605 N N . ARG C 1 263 ? 19.993 5.526 -14.052 1.00 19.14 256 ARG C N 1
ATOM 5606 C CA . ARG C 1 263 ? 19.698 5.483 -15.476 1.00 20.37 256 ARG C CA 1
ATOM 5607 C C . ARG C 1 263 ? 18.728 6.601 -15.861 1.00 25.75 256 ARG C C 1
ATOM 5608 O O . ARG C 1 263 ? 18.889 7.208 -16.932 1.00 25.52 256 ARG C O 1
ATOM 5616 N N . LEU C 1 264 ? 17.746 6.897 -15.005 1.00 25.28 257 LEU C N 1
ATOM 5617 C CA . LEU C 1 264 ? 16.786 7.954 -15.365 1.00 27.02 257 LEU C CA 1
ATOM 5618 C C . LEU C 1 264 ? 17.365 9.358 -15.116 1.00 28.91 257 LEU C C 1
ATOM 5619 O O . LEU C 1 264 ? 16.856 10.306 -15.670 1.00 33.82 257 LEU C O 1
ATOM 5624 N N . ASN C 1 265 ? 18.416 9.476 -14.285 1.00 29.53 258 ASN C N 1
ATOM 5625 C CA . ASN C 1 265 ? 18.977 10.754 -13.820 1.00 33.81 258 ASN C CA 1
ATOM 5626 C C . ASN C 1 265 ? 18.427 11.146 -12.436 1.00 40.78 258 ASN C C 1
ATOM 5631 N N . HIS D 1 10 ? -24.384 -31.051 -31.472 1.00 55.36 3 HIS D N 1
ATOM 5632 C CA . HIS D 1 10 ? -23.228 -30.850 -32.412 1.00 55.68 3 HIS D CA 1
ATOM 5633 C C . HIS D 1 10 ? -22.757 -29.382 -32.384 1.00 56.04 3 HIS D C 1
ATOM 5634 O O . HIS D 1 10 ? -22.302 -28.830 -33.399 1.00 53.26 3 HIS D O 1
ATOM 5636 N N . ASP D 1 11 ? -22.872 -28.750 -31.216 1.00 52.08 4 ASP D N 1
ATOM 5637 C CA . ASP D 1 11 ? -22.525 -27.337 -31.063 1.00 46.64 4 ASP D CA 1
ATOM 5638 C C . ASP D 1 11 ? -21.030 -27.211 -30.709 1.00 43.35 4 ASP D C 1
ATOM 5639 O O . ASP D 1 11 ? -20.559 -27.640 -29.637 1.00 35.65 4 ASP D O 1
ATOM 5644 N N . ASP D 1 12 ? -20.275 -26.661 -31.644 1.00 40.54 5 ASP D N 1
ATOM 5645 C CA . ASP D 1 12 ? -18.829 -26.549 -31.469 1.00 37.01 5 ASP D CA 1
ATOM 5646 C C . ASP D 1 12 ? -18.521 -25.472 -30.419 1.00 34.60 5 ASP D C 1
ATOM 5647 O O . ASP D 1 12 ? -17.543 -25.605 -29.716 1.00 35.88 5 ASP D O 1
ATOM 5652 N N . LEU D 1 13 ? -19.348 -24.439 -30.301 1.00 30.33 6 LEU D N 1
ATOM 5653 C CA . LEU D 1 13 ? -19.122 -23.398 -29.308 1.00 31.92 6 LEU D CA 1
ATOM 5654 C C . LEU D 1 13 ? -19.305 -23.963 -27.896 1.00 33.78 6 LEU D C 1
ATOM 5655 O O . LEU D 1 13 ? -18.510 -23.683 -26.989 1.00 32.76 6 LEU D O 1
ATOM 5660 N N . MET D 1 14 ? -20.354 -24.752 -27.717 1.00 31.88 7 MET D N 1
ATOM 5661 C CA . MET D 1 14 ? -20.619 -25.393 -26.434 1.00 32.62 7 MET D CA 1
ATOM 5662 C C . MET D 1 14 ? -19.431 -26.310 -26.080 1.00 30.00 7 MET D C 1
ATOM 5663 O O . MET D 1 14 ? -18.968 -26.300 -24.930 1.00 28.19 7 MET D O 1
ATOM 5666 N N . LEU D 1 15 ? -18.903 -27.060 -27.047 1.00 26.18 8 LEU D N 1
ATOM 5667 C CA . LEU D 1 15 ? -17.728 -27.892 -26.776 1.00 29.20 8 LEU D CA 1
ATOM 5668 C C . LEU D 1 15 ? -16.514 -27.016 -26.424 1.00 29.90 8 LEU D C 1
ATOM 5669 O O . LEU D 1 15 ? -15.801 -27.293 -25.442 1.00 32.87 8 LEU D O 1
ATOM 5674 N N . ALA D 1 16 ? -16.279 -25.957 -27.202 1.00 29.18 9 ALA D N 1
ATOM 5675 C CA . ALA D 1 16 ? -15.133 -25.044 -26.940 1.00 25.39 9 ALA D CA 1
ATOM 5676 C C . ALA D 1 16 ? -15.218 -24.476 -25.515 1.00 25.23 9 ALA D C 1
ATOM 5677 O O . ALA D 1 16 ? -14.210 -24.413 -24.811 1.00 25.10 9 ALA D O 1
ATOM 5679 N N . LEU D 1 17 ? -16.407 -24.078 -25.087 1.00 22.45 10 LEU D N 1
ATOM 5680 C CA . LEU D 1 17 ? -16.604 -23.504 -23.753 1.00 26.97 10 LEU D CA 1
ATOM 5681 C C . LEU D 1 17 ? -16.385 -24.557 -22.663 1.00 27.33 10 LEU D C 1
ATOM 5682 O O . LEU D 1 17 ? -15.868 -24.222 -21.576 1.00 27.12 10 LEU D O 1
ATOM 5687 N N . ALA D 1 18 ? -16.720 -25.819 -22.965 1.00 28.66 11 ALA D N 1
ATOM 5688 C CA . ALA D 1 18 ? -16.471 -26.924 -22.021 1.00 29.09 11 ALA D CA 1
ATOM 5689 C C . ALA D 1 18 ? -14.968 -27.223 -21.945 1.00 26.07 11 ALA D C 1
ATOM 5690 O O . ALA D 1 18 ? -14.433 -27.483 -20.847 1.00 27.26 11 ALA D O 1
ATOM 5692 N N . LEU D 1 19 ? -14.266 -27.159 -23.079 1.00 26.36 12 LEU D N 1
ATOM 5693 C CA . LEU D 1 19 ? -12.796 -27.301 -23.053 1.00 28.67 12 LEU D CA 1
ATOM 5694 C C . LEU D 1 19 ? -12.188 -26.177 -22.193 1.00 26.55 12 LEU D C 1
ATOM 5695 O O . LEU D 1 19 ? -11.252 -26.419 -21.415 1.00 27.60 12 LEU D O 1
ATOM 5700 N N . ALA D 1 20 ? -12.712 -24.957 -22.320 1.00 22.17 13 ALA D N 1
ATOM 5701 C CA . ALA D 1 20 ? -12.169 -23.832 -21.530 1.00 23.20 13 ALA D CA 1
ATOM 5702 C C . ALA D 1 20 ? -12.431 -24.050 -20.036 1.00 23.93 13 ALA D C 1
ATOM 5703 O O . ALA D 1 20 ? -11.569 -23.705 -19.190 1.00 24.10 13 ALA D O 1
ATOM 5705 N N . ASP D 1 21 ? -13.605 -24.613 -19.701 1.00 25.90 14 ASP D N 1
ATOM 5706 C CA . ASP D 1 21 ? -13.913 -24.909 -18.298 1.00 29.28 14 ASP D CA 1
ATOM 5707 C C . ASP D 1 21 ? -12.826 -25.826 -17.732 1.00 28.38 14 ASP D C 1
ATOM 5708 O O . ASP D 1 21 ? -12.288 -25.569 -16.665 1.00 29.63 14 ASP D O 1
ATOM 5713 N N . ARG D 1 22 ? -12.481 -26.856 -18.489 1.00 30.11 15 ARG D N 1
ATOM 5714 C CA . ARG D 1 22 ? -11.521 -27.853 -18.033 1.00 32.58 15 ARG D CA 1
ATOM 5715 C C . ARG D 1 22 ? -10.109 -27.267 -18.008 1.00 30.21 15 ARG D C 1
ATOM 5716 O O . ARG D 1 22 ? -9.356 -27.543 -17.087 1.00 30.42 15 ARG D O 1
ATOM 5724 N N . ALA D 1 23 ? -9.756 -26.480 -19.020 1.00 26.56 16 ALA D N 1
ATOM 5725 C CA . ALA D 1 23 ? -8.428 -25.831 -19.075 1.00 24.60 16 ALA D CA 1
ATOM 5726 C C . ALA D 1 23 ? -8.282 -24.937 -17.836 1.00 23.23 16 ALA D C 1
ATOM 5727 O O . ALA D 1 23 ? -7.237 -24.987 -17.179 1.00 24.02 16 ALA D O 1
ATOM 5729 N N . ASP D 1 24 ? -9.326 -24.162 -17.515 1.00 19.87 17 ASP D N 1
ATOM 5730 C CA . ASP D 1 24 ? -9.302 -23.217 -16.393 1.00 22.62 17 ASP D CA 1
ATOM 5731 C C . ASP D 1 24 ? -9.083 -23.955 -15.069 1.00 26.14 17 ASP D C 1
ATOM 5732 O O . ASP D 1 24 ? -8.386 -23.450 -14.189 1.00 25.42 17 ASP D O 1
ATOM 5737 N N . GLU D 1 25 ? -9.713 -25.112 -14.905 1.00 27.98 18 GLU D N 1
ATOM 5738 C CA . GLU D 1 25 ? -9.530 -25.856 -13.643 1.00 31.85 18 GLU D CA 1
ATOM 5739 C C . GLU D 1 25 ? -8.063 -26.268 -13.503 1.00 28.17 18 GLU D C 1
ATOM 5740 O O . GLU D 1 25 ? -7.540 -26.250 -12.415 1.00 31.83 18 GLU D O 1
ATOM 5746 N N . LEU D 1 26 ? -7.410 -26.612 -14.597 1.00 24.81 19 LEU D N 1
ATOM 5747 C CA . LEU D 1 26 ? -6.018 -27.064 -14.530 1.00 25.45 19 LEU D CA 1
ATOM 5748 C C . LEU D 1 26 ? -5.076 -25.861 -14.370 1.00 26.87 19 LEU D C 1
ATOM 5749 O O . LEU D 1 26 ? -4.145 -25.893 -13.533 1.00 27.88 19 LEU D O 1
ATOM 5754 N N . THR D 1 27 ? -5.300 -24.795 -15.140 1.00 22.82 20 THR D N 1
ATOM 5755 C CA . THR D 1 27 ? -4.369 -23.647 -15.069 1.00 25.17 20 THR D CA 1
ATOM 5756 C C . THR D 1 27 ? -4.507 -22.900 -13.732 1.00 24.83 20 THR D C 1
ATOM 5757 O O . THR D 1 27 ? -3.506 -22.434 -13.181 1.00 24.41 20 THR D O 1
ATOM 5761 N N . ARG D 1 28 ? -5.724 -22.750 -13.219 1.00 26.25 21 ARG D N 1
ATOM 5762 C CA . ARG D 1 28 ? -5.923 -22.073 -11.910 1.00 32.58 21 ARG D CA 1
ATOM 5763 C C . ARG D 1 28 ? -5.065 -22.751 -10.832 1.00 35.00 21 ARG D C 1
ATOM 5764 O O . ARG D 1 28 ? -4.411 -22.062 -10.019 1.00 35.47 21 ARG D O 1
ATOM 5772 N N . VAL D 1 29 ? -5.091 -24.085 -10.809 1.00 32.45 22 VAL D N 1
ATOM 5773 C CA . VAL D 1 29 ? -4.404 -24.802 -9.753 1.00 36.59 22 VAL D CA 1
ATOM 5774 C C . VAL D 1 29 ? -2.899 -24.557 -9.892 1.00 34.13 22 VAL D C 1
ATOM 5775 O O . VAL D 1 29 ? -2.241 -24.251 -8.904 1.00 32.95 22 VAL D O 1
ATOM 5779 N N . ARG D 1 30 ? -2.383 -24.615 -11.119 1.00 34.45 23 ARG D N 1
ATOM 5780 C CA . ARG D 1 30 ? -0.951 -24.479 -11.336 1.00 29.87 23 ARG D CA 1
ATOM 5781 C C . ARG D 1 30 ? -0.515 -23.027 -11.090 1.00 28.40 23 ARG D C 1
ATOM 5782 O O . ARG D 1 30 ? 0.608 -22.806 -10.664 1.00 29.01 23 ARG D O 1
ATOM 5790 N N . PHE D 1 31 ? -1.375 -22.056 -11.388 1.00 25.57 24 PHE D N 1
ATOM 5791 C CA . PHE D 1 31 ? -1.028 -20.634 -11.176 1.00 25.56 24 PHE D CA 1
ATOM 5792 C C . PHE D 1 31 ? -0.941 -20.367 -9.666 1.00 28.54 24 PHE D C 1
ATOM 5793 O O . PHE D 1 31 ? -0.042 -19.648 -9.198 1.00 26.60 24 PHE D O 1
ATOM 5801 N N . GLY D 1 32 ? -1.889 -20.944 -8.922 1.00 33.03 25 GLY D N 1
ATOM 5802 C CA . GLY D 1 32 ? -1.977 -20.760 -7.473 1.00 35.45 25 GLY D CA 1
ATOM 5803 C C . GLY D 1 32 ? -0.836 -21.451 -6.741 1.00 36.30 25 GLY D C 1
ATOM 5804 O O . GLY D 1 32 ? -0.448 -21.015 -5.666 1.00 40.74 25 GLY D O 1
ATOM 5805 N N . ALA D 1 33 ? -0.268 -22.496 -7.330 1.00 36.91 26 ALA D N 1
ATOM 5806 C CA . ALA D 1 33 ? 0.762 -23.298 -6.665 1.00 39.95 26 ALA D CA 1
ATOM 5807 C C . ALA D 1 33 ? 2.165 -22.740 -6.926 1.00 43.73 26 ALA D C 1
ATOM 5808 O O . ALA D 1 33 ? 3.138 -23.273 -6.373 1.00 48.25 26 ALA D O 1
ATOM 5810 N N . LEU D 1 34 ? 2.301 -21.686 -7.735 1.00 40.55 27 LEU D N 1
ATOM 5811 C CA . LEU D 1 34 ? 3.643 -21.252 -8.142 1.00 39.53 27 LEU D CA 1
ATOM 5812 C C . LEU D 1 34 ? 4.402 -20.705 -6.925 1.00 42.86 27 LEU D C 1
ATOM 5813 O O . LEU D 1 34 ? 3.830 -20.037 -6.053 1.00 40.82 27 LEU D O 1
ATOM 5816 N N . ASP D 1 35 ? 5.704 -20.964 -6.907 1.00 44.79 28 ASP D N 1
ATOM 5817 C CA . ASP D 1 35 ? 6.626 -20.201 -6.074 1.00 45.88 28 ASP D CA 1
ATOM 5818 C C . ASP D 1 35 ? 7.020 -18.933 -6.844 1.00 42.60 28 ASP D C 1
ATOM 5819 O O . ASP D 1 35 ? 7.690 -19.019 -7.859 1.00 46.56 28 ASP D O 1
ATOM 5824 N N . LEU D 1 36 ? 6.623 -17.765 -6.349 1.00 42.83 29 LEU D N 1
ATOM 5825 C CA . LEU D 1 36 ? 6.869 -16.516 -7.051 1.00 43.96 29 LEU D CA 1
ATOM 5826 C C . LEU D 1 36 ? 8.147 -15.822 -6.543 1.00 46.16 29 LEU D C 1
ATOM 5827 O O . LEU D 1 36 ? 8.542 -14.777 -7.048 1.00 44.26 29 LEU D O 1
ATOM 5831 N N . ARG D 1 37 ? 8.835 -16.406 -5.574 1.00 43.75 30 ARG D N 1
ATOM 5832 C CA . ARG D 1 37 ? 10.170 -15.900 -5.190 1.00 42.80 30 ARG D CA 1
ATOM 5833 C C . ARG D 1 37 ? 11.103 -16.089 -6.389 1.00 39.25 30 ARG D C 1
ATOM 5834 O O . ARG D 1 37 ? 11.093 -17.121 -7.025 1.00 36.11 30 ARG D O 1
ATOM 5842 N N . ILE D 1 38 ? 11.870 -15.066 -6.732 1.00 39.39 31 ILE D N 1
ATOM 5843 C CA . ILE D 1 38 ? 12.597 -15.075 -7.998 1.00 38.00 31 ILE D CA 1
ATOM 5844 C C . ILE D 1 38 ? 13.775 -14.104 -7.865 1.00 35.92 31 ILE D C 1
ATOM 5845 O O . ILE D 1 38 ? 13.657 -13.087 -7.193 1.00 36.58 31 ILE D O 1
ATOM 5850 N N . ASP D 1 39 ? 14.900 -14.391 -8.508 1.00 37.10 32 ASP D N 1
ATOM 5851 C CA . ASP D 1 39 ? 16.044 -13.464 -8.380 1.00 39.22 32 ASP D CA 1
ATOM 5852 C C . ASP D 1 39 ? 16.739 -13.275 -9.733 1.00 37.27 32 ASP D C 1
ATOM 5853 O O . ASP D 1 39 ? 17.751 -12.591 -9.817 1.00 43.80 32 ASP D O 1
ATOM 5858 N N . THR D 1 40 ? 16.170 -13.861 -10.779 1.00 37.37 33 THR D N 1
ATOM 5859 C CA . THR D 1 40 ? 16.667 -13.665 -12.159 1.00 37.43 33 THR D CA 1
ATOM 5860 C C . THR D 1 40 ? 15.509 -13.859 -13.141 1.00 33.92 33 THR D C 1
ATOM 5861 O O . THR D 1 40 ? 14.366 -13.840 -12.735 1.00 33.25 33 THR D O 1
ATOM 5862 N N . LYS D 1 41 ? 15.810 -14.030 -14.423 1.00 38.28 34 LYS D N 1
ATOM 5863 C CA . LYS D 1 41 ? 14.802 -14.447 -15.410 1.00 38.89 34 LYS D CA 1
ATOM 5864 C C . LYS D 1 41 ? 14.086 -15.716 -14.925 1.00 42.65 34 LYS D C 1
ATOM 5865 O O . LYS D 1 41 ? 14.709 -16.563 -14.277 1.00 42.95 34 LYS D O 1
ATOM 5871 N N . PRO D 1 42 ? 12.759 -15.824 -15.179 1.00 40.82 35 PRO D N 1
ATOM 5872 C CA . PRO D 1 42 ? 12.035 -16.937 -14.565 1.00 41.21 35 PRO D CA 1
ATOM 5873 C C . PRO D 1 42 ? 12.246 -18.243 -15.352 1.00 44.69 35 PRO D C 1
ATOM 5874 O O . PRO D 1 42 ? 12.378 -18.252 -16.586 1.00 44.28 35 PRO D O 1
ATOM 5878 N N . ASP D 1 43 ? 12.218 -19.344 -14.619 1.00 44.27 36 ASP D N 1
ATOM 5879 C CA . ASP D 1 43 ? 12.200 -20.664 -15.218 1.00 42.39 36 ASP D CA 1
ATOM 5880 C C . ASP D 1 43 ? 10.769 -20.996 -15.657 1.00 39.40 36 ASP D C 1
ATOM 5881 O O . ASP D 1 43 ? 9.849 -20.989 -14.867 1.00 37.21 36 ASP D O 1
ATOM 5882 N N . LEU D 1 44 ? 10.603 -21.329 -16.933 1.00 41.62 37 LEU D N 1
ATOM 5883 C CA . LEU D 1 44 ? 9.255 -21.573 -17.529 1.00 41.05 37 LEU D CA 1
ATOM 5884 C C . LEU D 1 44 ? 8.766 -23.026 -17.323 1.00 41.92 37 LEU D C 1
ATOM 5885 O O . LEU D 1 44 ? 7.709 -23.437 -17.858 1.00 45.03 37 LEU D O 1
ATOM 5890 N N . THR D 1 45 ? 9.482 -23.816 -16.531 1.00 45.20 38 THR D N 1
ATOM 5891 C CA . THR D 1 45 ? 9.132 -25.240 -16.285 0.80 53.15 38 THR D CA 1
ATOM 5892 C C . THR D 1 45 ? 7.676 -25.431 -15.813 1.00 52.25 38 THR D C 1
ATOM 5893 O O . THR D 1 45 ? 6.961 -26.248 -16.381 1.00 53.32 38 THR D O 1
ATOM 5897 N N . PRO D 1 46 ? 7.223 -24.710 -14.774 1.00 51.32 39 PRO D N 1
ATOM 5898 C CA . PRO D 1 46 ? 5.829 -24.902 -14.352 1.00 52.62 39 PRO D CA 1
ATOM 5899 C C . PRO D 1 46 ? 4.802 -24.531 -15.438 1.00 53.67 39 PRO D C 1
ATOM 5900 O O . PRO D 1 46 ? 3.692 -25.082 -15.444 1.00 51.49 39 PRO D O 1
ATOM 5904 N N . VAL D 1 47 ? 5.155 -23.614 -16.342 1.00 51.64 40 VAL D N 1
ATOM 5905 C CA . VAL D 1 47 ? 4.244 -23.231 -17.411 1.00 47.25 40 VAL D CA 1
ATOM 5906 C C . VAL D 1 47 ? 4.210 -24.354 -18.458 1.00 48.23 40 VAL D C 1
ATOM 5907 O O . VAL D 1 47 ? 3.133 -24.765 -18.917 1.00 48.91 40 VAL D O 1
ATOM 5910 N N . THR D 1 48 ? 5.391 -24.844 -18.826 1.00 51.42 41 THR D N 1
ATOM 5911 C CA . THR D 1 48 ? 5.484 -25.981 -19.738 1.00 50.09 41 THR D CA 1
ATOM 5912 C C . THR D 1 48 ? 4.676 -27.162 -19.182 1.00 48.16 41 THR D C 1
ATOM 5913 O O . THR D 1 48 ? 3.963 -27.819 -19.927 1.00 51.82 41 THR D O 1
ATOM 5917 N N . ASP D 1 49 ? 4.776 -27.398 -17.879 1.00 43.82 42 ASP D N 1
ATOM 5918 C CA . ASP D 1 49 ? 4.049 -28.504 -17.227 1.00 45.01 42 ASP D CA 1
ATOM 5919 C C . ASP D 1 49 ? 2.537 -28.304 -17.362 1.00 45.86 42 ASP D C 1
ATOM 5920 O O . ASP D 1 49 ? 1.820 -29.233 -17.718 1.00 51.47 42 ASP D O 1
ATOM 5922 N N . ALA D 1 50 ? 2.063 -27.086 -17.068 1.00 46.68 43 ALA D N 1
ATOM 5923 C CA . ALA D 1 50 ? 0.632 -26.762 -17.170 1.00 37.31 43 ALA D CA 1
ATOM 5924 C C . ALA D 1 50 ? 0.180 -26.864 -18.640 1.00 33.86 43 ALA D C 1
ATOM 5925 O O . ALA D 1 50 ? -0.896 -27.391 -18.928 1.00 32.54 43 ALA D O 1
ATOM 5927 N N . ASP D 1 51 ? 1.008 -26.362 -19.552 1.00 31.68 44 ASP D N 1
ATOM 5928 C CA . ASP D 1 51 ? 0.756 -26.428 -20.997 1.00 36.46 44 ASP D CA 1
ATOM 5929 C C . ASP D 1 51 ? 0.518 -27.884 -21.405 1.00 36.35 44 ASP D C 1
ATOM 5930 O O . ASP D 1 51 ? -0.451 -28.168 -22.077 1.00 31.05 44 ASP D O 1
ATOM 5935 N N . ARG D 1 52 ? 1.390 -28.799 -20.981 1.00 36.97 45 ARG D N 1
ATOM 5936 C CA . ARG D 1 52 ? 1.258 -30.244 -21.299 1.00 37.96 45 ARG D CA 1
ATOM 5937 C C . ARG D 1 52 ? -0.018 -30.842 -20.677 1.00 36.60 45 ARG D C 1
ATOM 5938 O O . ARG D 1 52 ? -0.718 -31.633 -21.332 1.00 35.15 45 ARG D O 1
ATOM 5940 N N . ALA D 1 53 ? -0.352 -30.475 -19.449 1.00 33.41 46 ALA D N 1
ATOM 5941 C CA . ALA D 1 53 ? -1.575 -31.020 -18.833 1.00 37.08 46 ALA D CA 1
ATOM 5942 C C . ALA D 1 53 ? -2.836 -30.559 -19.584 1.00 37.60 46 ALA D C 1
ATOM 5943 O O . ALA D 1 53 ? -3.778 -31.355 -19.777 1.00 33.24 46 ALA D O 1
ATOM 5945 N N . VAL D 1 54 ? -2.878 -29.296 -20.010 1.00 32.39 47 VAL D N 1
ATOM 5946 C CA . VAL D 1 54 ? -4.057 -28.797 -20.719 1.00 31.32 47 VAL D CA 1
ATOM 5947 C C . VAL D 1 54 ? -4.165 -29.504 -22.077 1.00 32.12 47 VAL D C 1
ATOM 5948 O O . VAL D 1 54 ? -5.237 -29.935 -22.513 1.00 29.84 47 VAL D O 1
ATOM 5952 N N . GLU D 1 55 ? -3.031 -29.617 -22.746 1.00 35.94 48 GLU D N 1
ATOM 5953 C CA . GLU D 1 55 ? -3.019 -30.180 -24.093 1.00 39.93 48 GLU D CA 1
ATOM 5954 C C . GLU D 1 55 ? -3.537 -31.619 -24.025 1.00 44.16 48 GLU D C 1
ATOM 5955 O O . GLU D 1 55 ? -4.358 -32.018 -24.851 1.00 46.57 48 GLU D O 1
ATOM 5958 N N . SER D 1 56 ? -3.069 -32.378 -23.036 1.00 41.71 49 SER D N 1
ATOM 5959 C CA . SER D 1 56 ? -3.451 -33.768 -22.871 1.00 43.59 49 SER D CA 1
ATOM 5960 C C . SER D 1 56 ? -4.969 -33.881 -22.695 1.00 41.29 49 SER D C 1
ATOM 5961 O O . SER D 1 56 ? -5.629 -34.708 -23.374 1.00 42.54 49 SER D O 1
ATOM 5964 N N . ASP D 1 57 ? -5.523 -33.035 -21.827 1.00 37.65 50 ASP D N 1
ATOM 5965 C CA . ASP D 1 57 ? -6.945 -33.058 -21.558 1.00 36.10 50 ASP D CA 1
ATOM 5966 C C . ASP D 1 57 ? -7.727 -32.696 -22.828 1.00 38.31 50 ASP D C 1
ATOM 5967 O O . ASP D 1 57 ? -8.728 -33.354 -23.153 1.00 38.68 50 ASP D O 1
ATOM 5970 N N . VAL D 1 58 ? -7.290 -31.650 -23.533 1.00 36.11 51 VAL D N 1
ATOM 5971 C CA . VAL D 1 58 ? -7.974 -31.195 -24.756 1.00 39.81 51 VAL D CA 1
ATOM 5972 C C . VAL D 1 58 ? -7.957 -32.326 -25.790 1.00 36.52 51 VAL D C 1
ATOM 5973 O O . VAL D 1 58 ? -9.005 -32.632 -26.376 1.00 37.08 51 VAL D O 1
ATOM 5977 N N . ARG D 1 59 ? -6.792 -32.942 -25.992 1.00 33.26 52 ARG D N 1
ATOM 5978 C CA . ARG D 1 59 ? -6.661 -34.008 -26.997 1.00 39.16 52 ARG D CA 1
ATOM 5979 C C . ARG D 1 59 ? -7.598 -35.171 -26.656 1.00 42.20 52 ARG D C 1
ATOM 5980 O O . ARG D 1 59 ? -8.307 -35.673 -27.560 1.00 40.24 52 ARG D O 1
ATOM 5982 N N . GLN D 1 60 ? -7.601 -35.575 -25.373 1.00 41.23 53 GLN D N 1
ATOM 5983 C CA . GLN D 1 60 ? -8.461 -36.674 -24.915 1.00 38.99 53 GLN D CA 1
ATOM 5984 C C . GLN D 1 60 ? -9.936 -36.341 -25.168 1.00 38.68 53 GLN D C 1
ATOM 5985 O O . GLN D 1 60 ? -10.647 -37.186 -25.717 1.00 37.48 53 GLN D O 1
ATOM 5987 N N . THR D 1 61 ? -10.399 -35.135 -24.798 1.00 34.24 54 THR D N 1
ATOM 5988 C CA . THR D 1 61 ? -11.804 -34.782 -25.033 1.00 38.52 54 THR D CA 1
ATOM 5989 C C . THR D 1 61 ? -12.111 -34.750 -26.534 1.00 42.97 54 THR D C 1
ATOM 5990 O O . THR D 1 61 ? -13.161 -35.261 -26.951 1.00 43.61 54 THR D O 1
ATOM 5994 N N . LEU D 1 62 ? -11.230 -34.157 -27.341 1.00 39.72 55 LEU D N 1
ATOM 5995 C CA . LEU D 1 62 ? -11.586 -33.988 -28.750 1.00 41.99 55 LEU D CA 1
ATOM 5996 C C . LEU D 1 62 ? -11.548 -35.349 -29.452 1.00 42.23 55 LEU D C 1
ATOM 5997 O O . LEU D 1 62 ? -12.355 -35.589 -30.359 1.00 50.17 55 LEU D O 1
ATOM 6002 N N . GLY D 1 63 ? -10.632 -36.221 -29.025 1.00 43.16 56 GLY D N 1
ATOM 6003 C CA . GLY D 1 63 ? -10.609 -37.609 -29.509 1.00 45.44 56 GLY D CA 1
ATOM 6004 C C . GLY D 1 63 ? -11.945 -38.299 -29.265 1.00 46.96 56 GLY D C 1
ATOM 6005 O O . GLY D 1 63 ? -12.434 -39.021 -30.129 1.00 52.07 56 GLY D O 1
ATOM 6006 N N . ARG D 1 64 ? -12.549 -38.050 -28.105 1.00 45.09 57 ARG D N 1
ATOM 6007 C CA . ARG D 1 64 ? -13.823 -38.666 -27.747 1.00 46.33 57 ARG D CA 1
ATOM 6008 C C . ARG D 1 64 ? -14.989 -37.974 -28.472 1.00 43.32 57 ARG D C 1
ATOM 6009 O O . ARG D 1 64 ? -15.828 -38.659 -29.054 1.00 43.13 57 ARG D O 1
ATOM 6011 N N . ASP D 1 65 ? -15.047 -36.643 -28.446 1.00 39.30 58 ASP D N 1
ATOM 6012 C CA . ASP D 1 65 ? -16.256 -35.930 -28.880 1.00 42.25 58 ASP D CA 1
ATOM 6013 C C . ASP D 1 65 ? -16.182 -35.521 -30.356 1.00 37.05 58 ASP D C 1
ATOM 6014 O O . ASP D 1 65 ? -17.216 -35.206 -30.930 1.00 38.25 58 ASP D O 1
ATOM 6019 N N . ARG D 1 66 ? -14.994 -35.466 -30.949 1.00 39.44 59 ARG D N 1
ATOM 6020 C CA . ARG D 1 66 ? -14.870 -35.020 -32.352 1.00 37.59 59 ARG D CA 1
ATOM 6021 C C . ARG D 1 66 ? -13.851 -35.910 -33.070 1.00 41.74 59 ARG D C 1
ATOM 6022 O O . ARG D 1 66 ? -12.818 -35.428 -33.542 1.00 43.00 59 ARG D O 1
ATOM 6030 N N . PRO D 1 67 ? -14.133 -37.230 -33.148 1.00 43.15 60 PRO D N 1
ATOM 6031 C CA . PRO D 1 67 ? -13.127 -38.110 -33.733 1.00 42.30 60 PRO D CA 1
ATOM 6032 C C . PRO D 1 67 ? -12.678 -37.710 -35.149 1.00 40.58 60 PRO D C 1
ATOM 6033 O O . PRO D 1 67 ? -11.503 -37.945 -35.482 1.00 43.28 60 PRO D O 1
ATOM 6037 N N . ASP D 1 69 ? -11.727 -34.681 -36.095 1.00 36.95 62 ASP D N 1
ATOM 6038 C CA . ASP D 1 69 ? -11.187 -33.318 -36.152 1.00 38.33 62 ASP D CA 1
ATOM 6039 C C . ASP D 1 69 ? -9.698 -33.365 -35.809 1.00 37.96 62 ASP D C 1
ATOM 6040 O O . ASP D 1 69 ? -9.294 -34.055 -34.852 1.00 44.82 62 ASP D O 1
ATOM 6045 N N . GLY D 1 70 ? -8.886 -32.621 -36.547 1.00 34.91 63 GLY D N 1
ATOM 6046 C CA . GLY D 1 70 ? -7.469 -32.486 -36.194 1.00 33.40 63 GLY D CA 1
ATOM 6047 C C . GLY D 1 70 ? -7.266 -31.573 -34.981 1.00 34.86 63 GLY D C 1
ATOM 6048 O O . GLY D 1 70 ? -8.134 -30.733 -34.609 1.00 35.00 63 GLY D O 1
ATOM 6049 N N . VAL D 1 71 ? -6.106 -31.726 -34.344 1.00 34.43 64 VAL D N 1
ATOM 6050 C CA . VAL D 1 71 ? -5.720 -30.909 -33.185 1.00 42.13 64 VAL D CA 1
ATOM 6051 C C . VAL D 1 71 ? -4.287 -30.396 -33.375 1.00 42.61 64 VAL D C 1
ATOM 6052 O O . VAL D 1 71 ? -3.373 -31.183 -33.562 1.00 42.44 64 VAL D O 1
ATOM 6056 N N . LEU D 1 72 ? -4.129 -29.069 -33.284 1.00 45.45 65 LEU D N 1
ATOM 6057 C CA . LEU D 1 72 ? -2.849 -28.363 -33.322 1.00 50.24 65 LEU D CA 1
ATOM 6058 C C . LEU D 1 72 ? -2.639 -27.679 -31.960 1.00 57.69 65 LEU D C 1
ATOM 6059 O O . LEU D 1 72 ? -3.502 -26.905 -31.476 1.00 53.13 65 LEU D O 1
ATOM 6064 N N . GLY D 1 73 ? -1.491 -27.921 -31.334 1.00 67.97 66 GLY D N 1
ATOM 6065 C CA . GLY D 1 73 ? -1.131 -27.253 -30.065 1.00 68.50 66 GLY D CA 1
ATOM 6066 C C . GLY D 1 73 ? 0.096 -26.368 -30.249 1.00 74.47 66 GLY D C 1
ATOM 6067 O O . GLY D 1 73 ? 0.948 -26.684 -31.084 1.00 68.72 66 GLY D O 1
ATOM 6068 N N . GLU D 1 74 ? 0.203 -25.276 -29.488 1.00 75.55 67 GLU D N 1
ATOM 6069 C CA . GLU D 1 74 ? 1.239 -24.260 -29.736 1.00 71.68 67 GLU D CA 1
ATOM 6070 C C . GLU D 1 74 ? 2.618 -24.903 -29.932 1.00 74.35 67 GLU D C 1
ATOM 6071 O O . GLU D 1 74 ? 3.341 -24.539 -30.858 1.00 75.59 67 GLU D O 1
ATOM 6073 N N . THR D 1 80 ? 0.443 -26.548 -39.272 1.00 51.40 73 THR D N 1
ATOM 6074 C CA . THR D 1 80 ? 1.382 -26.074 -40.305 1.00 52.03 73 THR D CA 1
ATOM 6075 C C . THR D 1 80 ? 0.780 -26.251 -41.707 1.00 45.46 73 THR D C 1
ATOM 6076 O O . THR D 1 80 ? 0.975 -25.365 -42.545 1.00 42.55 73 THR D O 1
ATOM 6079 N N . THR D 1 81 ? 0.097 -27.368 -41.989 1.00 42.14 74 THR D N 1
ATOM 6080 C CA . THR D 1 81 ? -0.827 -27.397 -43.133 1.00 38.60 74 THR D CA 1
ATOM 6081 C C . THR D 1 81 ? -2.260 -27.310 -42.607 1.00 35.87 74 THR D C 1
ATOM 6082 O O . THR D 1 81 ? -2.649 -28.071 -41.735 1.00 39.35 74 THR D O 1
ATOM 6086 N N . PHE D 1 82 ? -3.037 -26.373 -43.127 1.00 33.71 75 PHE D N 1
ATOM 6087 C CA . PHE D 1 82 ? -4.427 -26.136 -42.671 1.00 30.73 75 PHE D CA 1
ATOM 6088 C C . PHE D 1 82 ? -5.417 -26.873 -43.577 1.00 35.78 75 PHE D C 1
ATOM 6089 O O . PHE D 1 82 ? -5.534 -26.595 -44.767 1.00 39.77 75 PHE D O 1
ATOM 6097 N N . THR D 1 83 ? -6.088 -27.875 -43.025 1.00 39.01 76 THR D N 1
ATOM 6098 C CA . THR D 1 83 ? -6.970 -28.738 -43.791 1.00 38.89 76 THR D CA 1
ATOM 6099 C C . THR D 1 83 ? -8.212 -28.991 -42.938 1.00 41.33 76 THR D C 1
ATOM 6100 O O . THR D 1 83 ? -8.057 -29.252 -41.747 1.00 45.23 76 THR D O 1
ATOM 6104 N N . GLY D 1 84 ? -9.422 -28.967 -43.497 1.00 36.47 77 GLY D N 1
ATOM 6105 C CA . GLY D 1 84 ? -10.580 -29.531 -42.780 1.00 35.08 77 GLY D CA 1
ATOM 6106 C C . GLY D 1 84 ? -10.917 -28.805 -41.480 1.00 38.10 77 GLY D C 1
ATOM 6107 O O . GLY D 1 84 ? -10.582 -27.631 -4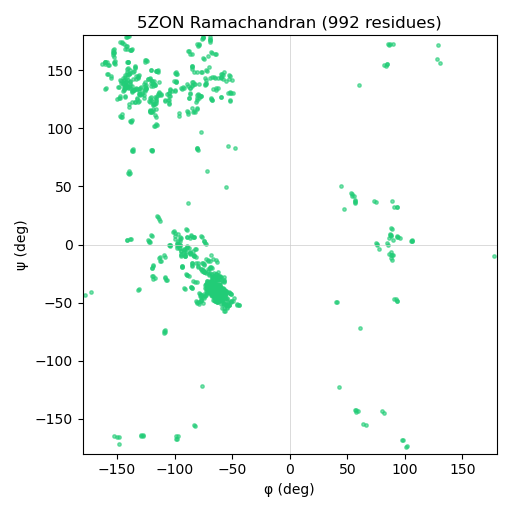1.343 1.00 37.33 77 GLY D O 1
ATOM 6108 N N . ARG D 1 85 ? -11.549 -29.500 -40.540 1.00 37.12 78 ARG D N 1
ATOM 6109 C CA . ARG D 1 85 ? -11.837 -28.928 -39.227 1.00 36.02 78 ARG D CA 1
ATOM 6110 C C . ARG D 1 85 ? -10.644 -29.175 -38.294 1.00 35.67 78 ARG D C 1
ATOM 6111 O O . ARG D 1 85 ? -10.196 -30.310 -38.155 1.00 33.92 78 ARG D O 1
ATOM 6119 N N . GLN D 1 86 ? -10.109 -28.116 -37.680 1.00 34.00 79 GLN D N 1
ATOM 6120 C CA . GLN D 1 86 ? -8.899 -28.251 -36.895 1.00 27.07 79 GLN D CA 1
ATOM 6121 C C . GLN D 1 86 ? -8.989 -27.329 -35.676 1.00 29.09 79 GLN D C 1
ATOM 6122 O O . GLN D 1 86 ? -9.302 -26.130 -35.766 1.00 28.64 79 GLN D O 1
ATOM 6128 N N . TRP D 1 87 ? -8.768 -27.943 -34.520 1.00 28.52 80 TRP D N 1
ATOM 6129 C CA . TRP D 1 87 ? -8.773 -27.229 -33.256 1.00 26.71 80 TRP D CA 1
ATOM 6130 C C . TRP D 1 87 ? -7.357 -26.728 -32.997 1.00 28.50 80 TRP D C 1
ATOM 6131 O O . TRP D 1 87 ? -6.382 -27.425 -33.255 1.00 28.98 80 TRP D O 1
ATOM 6142 N N . ILE D 1 88 ? -7.252 -25.499 -32.521 1.00 28.90 81 ILE D N 1
ATOM 6143 C CA . ILE D 1 88 ? -5.943 -24.950 -32.217 1.00 27.76 81 ILE D CA 1
ATOM 6144 C C . ILE D 1 88 ? -6.039 -24.423 -30.784 1.00 26.80 81 ILE D C 1
ATOM 6145 O O . ILE D 1 88 ? -7.032 -23.759 -30.453 1.00 22.19 81 ILE D O 1
ATOM 6150 N N . VAL D 1 89 ? -5.065 -24.807 -29.957 1.00 29.41 82 VAL D N 1
ATOM 6151 C CA . VAL D 1 89 ? -5.078 -24.444 -28.547 1.00 31.51 82 VAL D CA 1
ATOM 6152 C C . VAL D 1 89 ? -3.710 -23.871 -28.166 1.00 30.37 82 VAL D C 1
ATOM 6153 O O . VAL D 1 89 ? -2.650 -24.450 -28.510 1.00 29.87 82 VAL D O 1
ATOM 6157 N N . ASP D 1 90 ? -3.759 -22.749 -27.454 1.00 25.89 83 ASP D N 1
ATOM 6158 C CA . ASP D 1 90 ? -2.606 -22.241 -26.730 1.00 25.43 83 ASP D CA 1
ATOM 6159 C C . ASP D 1 90 ? -3.000 -22.243 -25.252 1.00 26.12 83 ASP D C 1
ATOM 6160 O O . ASP D 1 90 ? -3.800 -21.403 -24.814 1.00 26.37 83 ASP D O 1
ATOM 6165 N N . PRO D 1 91 ? -2.517 -23.237 -24.500 1.00 27.60 84 PRO D N 1
ATOM 6166 C CA . PRO D 1 91 ? -3.040 -23.433 -23.128 1.00 28.15 84 PRO D CA 1
ATOM 6167 C C . PRO D 1 91 ? -2.773 -22.211 -22.230 1.00 28.10 84 PRO D C 1
ATOM 6168 O O . PRO D 1 91 ? -3.618 -21.872 -21.402 1.00 28.79 84 PRO D O 1
ATOM 6172 N N . ILE D 1 92 ? -1.622 -21.577 -22.392 1.00 25.62 85 ILE D N 1
ATOM 6173 C CA . ILE D 1 92 ? -1.329 -20.344 -21.678 1.00 25.60 85 ILE D CA 1
ATOM 6174 C C . ILE D 1 92 ? -0.667 -19.352 -22.643 1.00 25.35 85 ILE D C 1
ATOM 6175 O O . ILE D 1 92 ? 0.534 -19.457 -22.953 1.00 24.31 85 ILE D O 1
ATOM 6180 N N . ASP D 1 93 ? -1.423 -18.338 -23.030 1.00 22.11 86 ASP D N 1
ATOM 6181 C CA . ASP D 1 93 ? -0.834 -17.185 -23.681 1.00 22.07 86 ASP D CA 1
ATOM 6182 C C . ASP D 1 93 ? -0.533 -16.163 -22.579 1.00 21.30 86 ASP D C 1
ATOM 6183 O O . ASP D 1 93 ? -1.373 -15.927 -21.731 1.00 23.77 86 ASP D O 1
ATOM 6188 N N . GLY D 1 94 ? 0.640 -15.539 -22.594 1.00 22.55 87 GLY D N 1
ATOM 6189 C CA . GLY D 1 94 ? 1.053 -14.715 -21.436 1.00 19.12 87 GLY D CA 1
ATOM 6190 C C . GLY D 1 94 ? 1.831 -15.557 -20.443 1.00 21.04 87 GLY D C 1
ATOM 6191 O O . GLY D 1 94 ? 1.742 -15.361 -19.226 1.00 19.76 87 GLY D O 1
ATOM 6192 N N . THR D 1 95 ? 2.571 -16.542 -20.961 1.00 18.96 88 THR D N 1
ATOM 6193 C CA . THR D 1 95 ? 3.459 -17.421 -20.200 1.00 20.81 88 THR D CA 1
ATOM 6194 C C . THR D 1 95 ? 4.373 -16.604 -19.262 1.00 17.35 88 THR D C 1
ATOM 6195 O O . THR D 1 95 ? 4.573 -16.947 -18.079 1.00 15.52 88 THR D O 1
ATOM 6199 N N . LYS D 1 96 ? 4.954 -15.532 -19.790 1.00 17.19 89 LYS D N 1
ATOM 6200 C CA . LYS D 1 96 ? 5.892 -14.697 -19.019 1.00 17.14 89 LYS D CA 1
ATOM 6201 C C . LYS D 1 96 ? 5.156 -13.977 -17.887 1.00 16.52 89 LYS D C 1
ATOM 6202 O O . LYS D 1 96 ? 5.807 -13.625 -16.925 1.00 18.76 89 LYS D O 1
ATOM 6208 N N . ASN D 1 97 ? 3.835 -13.741 -18.003 1.00 15.85 90 ASN D N 1
ATOM 6209 C CA . ASN D 1 97 ? 3.056 -13.153 -16.920 1.00 15.95 90 ASN D CA 1
ATOM 6210 C C . ASN D 1 97 ? 2.697 -14.256 -15.909 1.00 16.59 90 ASN D C 1
ATOM 6211 O O . ASN D 1 97 ? 2.865 -14.086 -14.688 1.00 16.72 90 ASN D O 1
ATOM 6216 N N . PHE D 1 98 ? 2.194 -15.375 -16.410 1.00 14.00 91 PHE D N 1
ATOM 6217 C CA . PHE D 1 98 ? 1.846 -16.547 -15.590 1.00 16.77 91 PHE D CA 1
ATOM 6218 C C . PHE D 1 98 ? 2.980 -16.851 -14.591 1.00 16.68 91 PHE D C 1
ATOM 6219 O O . PHE D 1 98 ? 2.783 -16.933 -13.375 1.00 16.91 91 PHE D O 1
ATOM 6227 N N . VAL D 1 99 ? 4.192 -16.968 -15.105 1.00 19.38 92 VAL D N 1
ATOM 6228 C CA . VAL D 1 99 ? 5.334 -17.415 -14.294 1.00 21.14 92 VAL D CA 1
ATOM 6229 C C . VAL D 1 99 ? 5.753 -16.341 -13.274 1.00 21.86 92 VAL D C 1
ATOM 6230 O O . VAL D 1 99 ? 6.336 -16.698 -12.259 1.00 20.44 92 VAL D O 1
ATOM 6234 N N . ARG D 1 100 ? 5.439 -15.062 -13.498 1.00 18.40 93 ARG D N 1
ATOM 6235 C CA . ARG D 1 100 ? 5.823 -14.012 -12.543 1.00 17.08 93 ARG D CA 1
ATOM 6236 C C . ARG D 1 100 ? 4.674 -13.756 -11.573 1.00 18.21 93 ARG D C 1
ATOM 6237 O O . ARG D 1 100 ? 4.845 -13.018 -10.600 1.00 18.79 93 ARG D O 1
ATOM 6245 N N . GLY D 1 101 ? 3.504 -14.338 -11.817 1.00 16.96 94 GLY D N 1
ATOM 6246 C CA . GLY D 1 101 ? 2.400 -14.054 -10.923 1.00 17.93 94 GLY D CA 1
ATOM 6247 C C . GLY D 1 101 ? 1.518 -12.894 -11.411 1.00 17.46 94 GLY D C 1
ATOM 6248 O O . GLY D 1 101 ? 0.609 -12.468 -10.688 1.00 16.26 94 GLY D O 1
ATOM 6249 N N . VAL D 1 102 ? 1.746 -12.391 -12.630 1.00 17.21 95 VAL D N 1
ATOM 6250 C CA . VAL D 1 102 ? 0.845 -11.378 -13.249 1.00 16.83 95 VAL D CA 1
ATOM 6251 C C . VAL D 1 102 ? -0.355 -12.124 -13.835 1.00 17.84 95 VAL D C 1
ATOM 6252 O O . VAL D 1 102 ? -0.152 -13.084 -14.570 1.00 18.24 95 VAL D O 1
ATOM 6256 N N . PRO D 1 103 ? -1.600 -11.716 -13.520 1.00 18.88 96 PRO D N 1
ATOM 6257 C CA . PRO D 1 103 ? -2.762 -12.566 -13.883 1.00 18.21 96 PRO D CA 1
ATOM 6258 C C . PRO D 1 103 ? -3.271 -12.377 -15.321 1.00 17.86 96 PRO D C 1
ATOM 6259 O O . PRO D 1 103 ? -4.274 -12.998 -15.691 1.00 19.12 96 PRO D O 1
ATOM 6263 N N . VAL D 1 104 ? -2.560 -11.590 -16.128 1.00 16.76 97 VAL D N 1
ATOM 6264 C CA . VAL D 1 104 ? -2.885 -11.405 -17.571 1.00 15.81 97 VAL D CA 1
ATOM 6265 C C . VAL D 1 104 ? -2.325 -12.602 -18.346 1.00 15.57 97 VAL D C 1
ATOM 6266 O O . VAL D 1 104 ? -1.257 -12.538 -18.937 1.00 17.88 97 VAL D O 1
ATOM 6270 N N . TRP D 1 105 ? -3.073 -13.686 -18.358 1.00 13.74 98 TRP D N 1
ATOM 6271 C CA . TRP D 1 105 ? -2.715 -14.864 -19.138 1.00 15.06 98 TRP D CA 1
ATOM 6272 C C . TRP D 1 105 ? -4.037 -15.557 -19.471 1.00 15.64 98 TRP D C 1
ATOM 6273 O O . TRP D 1 105 ? -5.057 -15.317 -18.756 1.00 14.75 98 TRP D O 1
ATOM 6284 N N . ALA D 1 106 ? -4.075 -16.360 -20.541 1.00 15.43 99 ALA D N 1
ATOM 6285 C CA . ALA D 1 106 ? -5.346 -16.956 -20.875 1.00 16.76 99 ALA D CA 1
ATOM 6286 C C . ALA D 1 106 ? -5.111 -18.217 -21.711 1.00 19.70 99 ALA D C 1
ATOM 6287 O O . ALA D 1 106 ? -4.065 -18.335 -22.383 1.00 20.22 99 ALA D O 1
ATOM 6289 N N . SER D 1 107 ? -6.068 -19.144 -21.651 1.00 19.78 100 SER D N 1
ATOM 6290 C CA . SER D 1 107 ? -6.120 -20.213 -22.632 1.00 21.82 100 SER D CA 1
ATOM 6291 C C . SER D 1 107 ? -6.883 -19.686 -23.852 1.00 21.54 100 SER D C 1
ATOM 6292 O O . SER D 1 107 ? -7.937 -19.069 -23.714 1.00 23.27 100 SER D O 1
ATOM 6295 N N . LEU D 1 108 ? -6.354 -20.008 -25.030 1.00 23.15 101 LEU D N 1
ATOM 6296 C CA . LEU D 1 108 ? -6.941 -19.626 -26.296 1.00 21.70 101 LEU D CA 1
ATOM 6297 C C . LEU D 1 108 ? -7.298 -20.914 -27.036 1.00 22.37 101 LEU D C 1
ATOM 6298 O O . LEU D 1 108 ? -6.393 -21.740 -27.308 1.00 22.77 101 LEU D O 1
ATOM 6303 N N . ILE D 1 109 ? -8.593 -21.050 -27.345 1.00 21.76 102 ILE D N 1
ATOM 6304 C CA . ILE D 1 109 ? -9.104 -22.226 -28.024 1.00 24.00 102 ILE D CA 1
ATOM 6305 C C . ILE D 1 109 ? -9.872 -21.754 -29.261 1.00 23.45 102 ILE D C 1
ATOM 6306 O O . ILE D 1 109 ? -10.744 -20.897 -29.153 1.00 22.66 102 ILE D O 1
ATOM 6311 N N . ALA D 1 110 ? -9.546 -22.332 -30.414 1.00 24.09 103 ALA D N 1
ATOM 6312 C CA . ALA D 1 110 ? -10.247 -21.953 -31.639 1.00 24.47 103 ALA D CA 1
ATOM 6313 C C . ALA D 1 110 ? -10.507 -23.219 -32.479 1.00 25.01 103 ALA D C 1
ATOM 6314 O O . ALA D 1 110 ? -9.712 -24.153 -32.480 1.00 24.18 103 ALA D O 1
ATOM 6316 N N . LEU D 1 111 ? -11.627 -23.209 -33.186 1.00 23.25 104 LEU D N 1
ATOM 6317 C CA . LEU D 1 111 ? -11.834 -24.155 -34.282 1.00 27.00 104 LEU D CA 1
ATOM 6318 C C . LEU D 1 111 ? -11.675 -23.407 -35.612 1.00 26.23 104 LEU D C 1
ATOM 6319 O O . LEU D 1 111 ? -12.285 -22.359 -35.824 1.00 28.60 104 LEU D O 1
ATOM 6324 N N . LEU D 1 112 ? -10.760 -23.940 -36.427 1.00 28.37 105 LEU D N 1
ATOM 6325 C CA . LEU D 1 112 ? -10.540 -23.485 -37.804 1.00 30.23 105 LEU D CA 1
ATOM 6326 C C . LEU D 1 112 ? -11.284 -24.460 -38.732 1.00 30.04 105 LEU D C 1
ATOM 6327 O O . LEU D 1 112 ? -11.312 -25.680 -38.508 1.00 28.52 105 LEU D O 1
ATOM 6332 N N . GLU D 1 113 ? -11.910 -23.901 -39.748 1.00 29.74 106 GLU D N 1
ATOM 6333 C CA . GLU D 1 113 ? -12.428 -24.677 -40.872 1.00 31.62 106 GLU D CA 1
ATOM 6334 C C . GLU D 1 113 ? -11.656 -24.195 -42.097 1.00 29.10 106 GLU D C 1
ATOM 6335 O O . GLU D 1 113 ? -11.704 -23.029 -42.408 1.00 30.89 106 GLU D O 1
ATOM 6341 N N . ASP D 1 114 ? -10.802 -25.056 -42.639 1.00 31.13 107 ASP D N 1
ATOM 6342 C CA . ASP D 1 114 ? -9.955 -24.642 -43.756 1.00 33.38 107 ASP D CA 1
ATOM 6343 C C . ASP D 1 114 ? -9.129 -23.414 -43.343 1.00 33.15 107 ASP D C 1
ATOM 6344 O O . ASP D 1 114 ? -8.922 -22.502 -44.137 1.00 33.47 107 ASP D O 1
ATOM 6349 N N . GLY D 1 115 ? -8.669 -23.385 -42.083 1.00 31.30 108 GLY D N 1
ATOM 6350 C CA . GLY D 1 115 ? -7.713 -22.363 -41.641 1.00 26.68 108 GLY D CA 1
ATOM 6351 C C . GLY D 1 115 ? -8.381 -21.073 -41.190 1.00 25.54 108 GLY D C 1
ATOM 6352 O O . GLY D 1 115 ? -7.695 -20.172 -40.742 1.00 27.90 108 GLY D O 1
ATOM 6353 N N . VAL D 1 116 ? -9.707 -21.018 -41.252 1.00 25.07 109 VAL D N 1
ATOM 6354 C CA . VAL D 1 116 ? -10.474 -19.806 -40.903 1.00 25.51 109 VAL D CA 1
ATOM 6355 C C . VAL D 1 116 ? -11.132 -20.005 -39.524 1.00 25.84 109 VAL D C 1
ATOM 6356 O O . VAL D 1 116 ? -11.916 -20.936 -39.342 1.00 25.67 109 VAL D O 1
ATOM 6360 N N . PRO D 1 117 ? -10.820 -19.113 -38.552 1.00 23.05 110 PRO D N 1
ATOM 6361 C CA . PRO D 1 117 ? -11.402 -19.263 -37.212 1.00 22.23 110 PRO D CA 1
ATOM 6362 C C . PRO D 1 117 ? -12.934 -19.205 -37.308 1.00 22.89 110 PRO D C 1
ATOM 6363 O O . PRO D 1 117 ? -13.464 -18.226 -37.833 1.00 26.27 110 PRO D O 1
ATOM 6367 N N . SER D 1 118 ? -13.649 -20.197 -36.776 1.00 22.73 111 SER D N 1
ATOM 6368 C CA . SER D 1 118 ? -15.113 -20.139 -36.816 1.00 22.47 111 SER D CA 1
ATOM 6369 C C . SER D 1 118 ? -15.712 -20.149 -35.400 1.00 22.09 111 SER D C 1
ATOM 6370 O O . SER D 1 118 ? -16.872 -19.771 -35.213 1.00 26.26 111 SER D O 1
ATOM 6373 N N . VAL D 1 119 ? -14.930 -20.621 -34.434 1.00 22.60 112 VAL D N 1
ATOM 6374 C CA . VAL D 1 119 ? -15.280 -20.624 -33.000 1.00 23.41 112 VAL D CA 1
ATOM 6375 C C . VAL D 1 119 ? -14.029 -20.186 -32.234 1.00 22.22 112 VAL D C 1
ATOM 6376 O O . VAL D 1 119 ? -12.940 -20.670 -32.528 1.00 23.28 112 VAL D O 1
ATOM 6380 N N . GLY D 1 120 ? -14.191 -19.304 -31.247 1.00 21.43 113 GLY D N 1
ATOM 6381 C CA . GLY D 1 120 ? -13.026 -18.886 -30.467 1.00 21.63 113 GLY D CA 1
ATOM 6382 C C . GLY D 1 120 ? -13.405 -18.662 -29.015 1.00 22.05 113 GLY D C 1
ATOM 6383 O O . GLY D 1 120 ? -14.504 -18.157 -28.732 1.00 21.65 113 GLY D O 1
ATOM 6384 N N . VAL D 1 121 ? -12.513 -19.055 -28.104 1.00 22.90 114 VAL D N 1
ATOM 6385 C CA . VAL D 1 121 ? -12.716 -18.790 -26.662 1.00 20.29 114 VAL D CA 1
ATOM 6386 C C . VAL D 1 121 ? -11.387 -18.282 -26.105 1.00 19.99 114 VAL D C 1
ATOM 6387 O O . VAL D 1 121 ? -10.326 -18.871 -26.342 1.00 19.19 114 VAL D O 1
ATOM 6391 N N . VAL D 1 122 ? -11.463 -17.193 -25.343 1.00 20.50 115 VAL D N 1
ATOM 6392 C CA . VAL D 1 122 ? -10.306 -16.654 -24.653 1.00 19.48 115 VAL D CA 1
ATOM 6393 C C . VAL D 1 122 ? -10.663 -16.698 -23.172 1.00 19.27 115 VAL D C 1
ATOM 6394 O O . VAL D 1 122 ? -11.597 -16.026 -22.756 1.00 17.24 115 VAL D O 1
ATOM 6398 N N . SER D 1 123 ? -9.943 -17.518 -22.408 1.00 20.58 116 SER D N 1
ATOM 6399 C CA . SER D 1 123 ? -10.349 -17.792 -21.040 1.00 20.01 116 SER D CA 1
ATOM 6400 C C . SER D 1 123 ? -9.230 -17.381 -20.086 1.00 18.86 116 SER D C 1
ATOM 6401 O O . SER D 1 123 ? -8.167 -17.995 -20.099 1.00 18.57 116 SER D O 1
ATOM 6404 N N . ALA D 1 124 ? -9.510 -16.351 -19.269 1.00 18.74 117 ALA D N 1
ATOM 6405 C CA . ALA D 1 124 ? -8.529 -15.746 -18.346 1.00 18.43 117 ALA D CA 1
ATOM 6406 C C . ALA D 1 124 ? -9.025 -15.885 -16.894 1.00 18.09 117 ALA D C 1
ATOM 6407 O O . ALA D 1 124 ? -9.574 -14.950 -16.333 1.00 18.24 117 ALA D O 1
ATOM 6409 N N . PRO D 1 125 ? -8.818 -17.068 -16.290 1.00 20.78 118 PRO D N 1
ATOM 6410 C CA . PRO D 1 125 ? -9.431 -17.373 -15.000 1.00 19.76 118 PRO D CA 1
ATOM 6411 C C . PRO D 1 125 ? -8.899 -16.502 -13.853 1.00 20.15 118 PRO D C 1
ATOM 6412 O O . PRO D 1 125 ? -9.663 -16.194 -12.962 1.00 22.20 118 PRO D O 1
ATOM 6416 N N . ALA D 1 126 ? -7.661 -16.027 -13.914 1.00 20.65 119 ALA D N 1
ATOM 6417 C CA . ALA D 1 126 ? -7.134 -15.139 -12.857 1.00 20.60 119 ALA D CA 1
ATOM 6418 C C . ALA D 1 126 ? -7.578 -13.687 -13.067 1.00 22.14 119 ALA D C 1
ATOM 6419 O O . ALA D 1 126 ? -7.353 -12.881 -12.176 1.00 24.01 119 ALA D O 1
ATOM 6421 N N . LEU D 1 127 ? -8.170 -13.339 -14.223 1.00 22.60 120 LEU D N 1
ATOM 6422 C CA . LEU D 1 127 ? -8.818 -12.047 -14.408 1.00 20.66 120 LEU D CA 1
ATOM 6423 C C . LEU D 1 127 ? -10.318 -12.213 -14.166 1.00 19.73 120 LEU D C 1
ATOM 6424 O O . LEU D 1 127 ? -11.085 -11.267 -14.381 1.00 21.96 120 LEU D O 1
ATOM 6429 N N . GLN D 1 128 ? -10.731 -13.428 -13.848 1.00 20.39 121 GLN D N 1
ATOM 6430 C CA . GLN D 1 128 ? -12.155 -13.790 -13.720 1.00 23.98 121 GLN D CA 1
ATOM 6431 C C . GLN D 1 128 ? -12.920 -13.408 -15.000 1.00 22.67 121 GLN D C 1
ATOM 6432 O O . GLN D 1 128 ? -14.063 -12.912 -14.925 1.00 25.08 121 GLN D O 1
ATOM 6438 N N . ARG D 1 129 ? -12.342 -13.655 -16.185 1.00 21.82 122 ARG D N 1
ATOM 6439 C CA . ARG D 1 129 ? -13.001 -13.190 -17.436 1.00 17.67 122 ARG D CA 1
ATOM 6440 C C . ARG D 1 129 ? -12.909 -14.251 -18.536 1.00 16.76 122 ARG D C 1
ATOM 6441 O O . ARG D 1 129 ? -11.954 -15.020 -18.597 1.00 16.61 122 ARG D O 1
ATOM 6449 N N . ARG D 1 130 ? -13.909 -14.257 -19.411 1.00 16.26 123 ARG D N 1
ATOM 6450 C CA . ARG D 1 130 ? -13.895 -15.115 -20.589 1.00 17.38 123 ARG D CA 1
ATOM 6451 C C . ARG D 1 130 ? -14.520 -14.316 -21.731 1.00 18.00 123 ARG D C 1
ATOM 6452 O O . ARG D 1 130 ? -15.486 -13.550 -21.496 1.00 20.75 123 ARG D O 1
ATOM 6460 N N . TRP D 1 131 ? -13.949 -14.456 -22.928 1.00 17.66 124 TRP D N 1
ATOM 6461 C CA . TRP D 1 131 ? -14.516 -13.880 -24.137 1.00 18.37 124 TRP D CA 1
ATOM 6462 C C . TRP D 1 131 ? -14.738 -15.007 -25.152 1.00 18.47 124 TRP D C 1
ATOM 6463 O O . TRP D 1 131 ? -13.937 -15.952 -25.211 1.00 18.88 124 TRP D O 1
ATOM 6474 N N . TRP D 1 132 ? -15.822 -14.954 -25.918 1.00 20.03 125 TRP D N 1
ATOM 6475 C CA . TRP D 1 132 ? -15.993 -16.002 -26.932 1.00 21.95 125 TRP D CA 1
ATOM 6476 C C . TRP D 1 132 ? -16.832 -15.502 -28.107 1.00 21.07 125 TRP D C 1
ATOM 6477 O O . TRP D 1 132 ? -17.521 -14.471 -28.002 1.00 20.83 125 TRP D O 1
ATOM 6488 N N . ALA D 1 133 ? -16.769 -16.261 -29.194 1.00 20.38 126 ALA D N 1
ATOM 6489 C CA . ALA D 1 133 ? -17.514 -15.930 -30.397 1.00 21.71 126 ALA D CA 1
ATOM 6490 C C . ALA D 1 133 ? -17.645 -17.178 -31.280 1.00 20.62 126 ALA D C 1
ATOM 6491 O O . ALA D 1 133 ? -16.833 -18.096 -31.225 1.00 19.69 126 ALA D O 1
ATOM 6493 N N . ALA D 1 134 ? -18.658 -17.163 -32.126 1.00 23.21 127 ALA D N 1
ATOM 6494 C CA . ALA D 1 134 ? -18.780 -18.161 -33.196 1.00 27.17 127 ALA D CA 1
ATOM 6495 C C . ALA D 1 134 ? -19.348 -17.456 -34.431 1.00 25.94 127 ALA D C 1
ATOM 6496 O O . ALA D 1 134 ? -20.137 -16.500 -34.288 1.00 24.55 127 ALA D O 1
ATOM 6498 N N . ARG D 1 135 ? -18.910 -17.898 -35.610 1.00 29.19 128 ARG D N 1
ATOM 6499 C CA . ARG D 1 135 ? -19.338 -17.274 -36.874 1.00 30.97 128 ARG D CA 1
ATOM 6500 C C . ARG D 1 135 ? -20.869 -17.167 -36.906 1.00 33.82 128 ARG D C 1
ATOM 6501 O O . ARG D 1 135 ? -21.567 -18.111 -36.573 1.00 35.64 128 ARG D O 1
ATOM 6504 N N . GLY D 1 136 ? -21.361 -15.971 -37.230 1.00 34.97 129 GLY D N 1
ATOM 6505 C CA . GLY D 1 136 ? -22.778 -15.708 -37.376 1.00 38.08 129 GLY D CA 1
ATOM 6506 C C . GLY D 1 136 ? -23.518 -15.597 -36.052 1.00 39.84 129 GLY D C 1
ATOM 6507 O O . GLY D 1 136 ? -24.717 -15.328 -36.067 1.00 40.16 129 GLY D O 1
ATOM 6508 N N . ARG D 1 137 ? -22.853 -15.749 -34.900 1.00 37.43 130 ARG D N 1
ATOM 6509 C CA . ARG D 1 137 ? -23.603 -15.853 -33.646 1.00 36.03 130 ARG D CA 1
ATOM 6510 C C . ARG D 1 137 ? -23.214 -14.753 -32.655 1.00 32.70 130 ARG D C 1
ATOM 6511 O O . ARG D 1 137 ? -23.725 -14.743 -31.519 1.00 35.26 130 ARG D O 1
ATOM 6519 N N . GLY D 1 138 ? -22.316 -13.856 -33.060 1.00 28.65 131 GLY D N 1
ATOM 6520 C CA . GLY D 1 138 ? -21.906 -12.740 -32.194 1.00 30.41 131 GLY D CA 1
ATOM 6521 C C . GLY D 1 138 ? -20.759 -13.098 -31.241 1.00 26.76 131 GLY D C 1
ATOM 6522 O O . GLY D 1 138 ? -20.341 -14.247 -31.136 1.00 25.65 131 GLY D O 1
ATOM 6523 N N . ALA D 1 139 ? -20.238 -12.082 -30.565 1.00 25.90 132 ALA D N 1
ATOM 6524 C CA . ALA D 1 139 ? -19.165 -12.237 -29.581 1.00 24.40 132 ALA D CA 1
ATOM 6525 C C . ALA D 1 139 ? -19.705 -11.844 -28.206 1.00 23.39 132 ALA D C 1
ATOM 6526 O O . ALA D 1 139 ? -20.535 -10.933 -28.112 1.00 23.08 132 ALA D O 1
ATOM 6528 N N . PHE D 1 140 ? -19.169 -12.463 -27.145 1.00 25.10 133 PHE D N 1
ATOM 6529 C CA . PHE D 1 140 ? -19.683 -12.273 -25.785 1.00 24.90 133 PHE D CA 1
ATOM 6530 C C . PHE D 1 140 ? -18.532 -12.226 -24.773 1.00 24.34 133 PHE D C 1
ATOM 6531 O O . PHE D 1 140 ? -17.450 -12.779 -25.011 1.00 25.04 133 PHE D O 1
ATOM 6539 N N . ALA D 1 141 ? -18.794 -11.608 -23.622 1.00 22.73 134 ALA D N 1
ATOM 6540 C CA . ALA D 1 141 ? -17.870 -11.671 -22.498 1.00 24.50 134 ALA D CA 1
ATOM 6541 C C . ALA D 1 141 ? -18.647 -11.968 -21.215 1.00 26.90 134 ALA D C 1
ATOM 6542 O O . ALA D 1 141 ? -19.843 -11.640 -21.112 1.00 24.84 134 ALA D O 1
ATOM 6544 N N . SER D 1 142 ? -17.976 -12.595 -20.255 1.00 23.85 135 SER D N 1
ATOM 6545 C CA . SER D 1 142 ? -18.535 -12.719 -18.932 1.00 26.65 135 SER D CA 1
ATOM 6546 C C . SER D 1 142 ? -17.463 -12.342 -17.912 1.00 27.36 135 SER D C 1
ATOM 6547 O O . SER D 1 142 ? -16.255 -12.671 -18.091 1.00 26.09 135 SER D O 1
ATOM 6550 N N . VAL D 1 143 ? -17.914 -11.718 -16.825 1.00 28.43 136 VAL D N 1
ATOM 6551 C CA . VAL D 1 143 ? -17.048 -11.356 -15.708 1.00 34.19 136 VAL D CA 1
ATOM 6552 C C . VAL D 1 143 ? -17.523 -12.150 -14.489 1.00 39.30 136 VAL D C 1
ATOM 6553 O O . VAL D 1 143 ? -18.702 -12.069 -14.132 1.00 37.72 136 VAL D O 1
ATOM 6557 N N . ASP D 1 144 ? -16.599 -12.912 -13.898 1.00 45.98 137 ASP D N 1
ATOM 6558 C CA . ASP D 1 144 ? -16.874 -13.911 -12.841 1.00 49.69 137 ASP D CA 1
ATOM 6559 C C . ASP D 1 144 ? -18.150 -14.698 -13.158 1.00 47.28 137 ASP D C 1
ATOM 6560 O O . ASP D 1 144 ? -19.031 -14.729 -12.314 1.00 47.19 137 ASP D O 1
ATOM 6563 N N . ALA D 1 146 ? -21.059 -13.899 -13.995 1.00 43.69 139 ALA D N 1
ATOM 6564 C CA . ALA D 1 146 ? -22.290 -13.177 -14.282 1.00 37.54 139 ALA D CA 1
ATOM 6565 C C . ALA D 1 146 ? -22.756 -13.504 -15.714 1.00 39.77 139 ALA D C 1
ATOM 6566 O O . ALA D 1 146 ? -22.089 -14.265 -16.412 1.00 46.79 139 ALA D O 1
ATOM 6568 N N . ARG D 1 147 ? -23.946 -13.060 -16.085 1.00 40.92 140 ARG D N 1
ATOM 6569 C CA . ARG D 1 147 ? -24.535 -13.394 -17.379 1.00 42.69 140 ARG D CA 1
ATOM 6570 C C . ARG D 1 147 ? -23.634 -12.826 -18.485 1.00 41.14 140 ARG D C 1
ATOM 6571 O O . ARG D 1 147 ? -23.067 -11.749 -18.334 1.00 38.00 140 ARG D O 1
ATOM 6579 N N . PRO D 1 148 ? -23.495 -13.546 -19.606 1.00 38.67 141 PRO D N 1
ATOM 6580 C CA . PRO D 1 148 ? -22.779 -13.038 -20.794 1.00 39.05 141 PRO D CA 1
ATOM 6581 C C . PRO D 1 148 ? -23.383 -11.728 -21.319 1.00 40.41 141 PRO D C 1
ATOM 6582 O O . PRO D 1 148 ? -24.599 -11.516 -21.216 1.00 41.34 141 PRO D O 1
ATOM 6586 N N . HIS D 1 149 ? -22.527 -10.850 -21.838 1.00 32.33 142 HIS D N 1
ATOM 6587 C CA . HIS D 1 149 ? -22.930 -9.606 -22.477 1.00 33.86 142 HIS D CA 1
ATOM 6588 C C . HIS D 1 149 ? -22.403 -9.638 -23.917 1.00 31.41 142 HIS D C 1
ATOM 6589 O O . HIS D 1 149 ? -21.256 -10.039 -24.148 1.00 24.23 142 HIS D O 1
ATOM 6592 N N . ARG D 1 150 ? -23.232 -9.226 -24.861 1.00 29.97 143 ARG D N 1
ATOM 6593 C CA . ARG D 1 150 ? -22.855 -9.228 -26.263 1.00 30.74 143 ARG D CA 1
ATOM 6594 C C . ARG D 1 150 ? -21.872 -8.081 -26.509 1.00 27.95 143 ARG D C 1
ATOM 6595 O O . ARG D 1 150 ? -22.063 -6.985 -25.983 1.00 33.91 143 ARG D O 1
ATOM 6603 N N . LEU D 1 151 ? -20.831 -8.321 -27.295 1.00 26.51 144 LEU D N 1
ATOM 6604 C CA . LEU D 1 151 ? -19.756 -7.324 -27.494 1.00 25.39 144 LEU D CA 1
ATOM 6605 C C . LEU D 1 151 ? -19.968 -6.554 -28.794 1.00 27.57 144 LEU D C 1
ATOM 6606 O O . LEU D 1 151 ? -20.405 -7.121 -29.817 1.00 25.55 144 LEU D O 1
ATOM 6611 N N . SER D 1 152 ? -19.560 -5.290 -28.733 1.00 25.97 145 SER D N 1
ATOM 6612 C CA . SER D 1 152 ? -19.525 -4.446 -29.875 1.00 27.60 145 SER D CA 1
ATOM 6613 C C . SER D 1 152 ? -18.300 -3.522 -29.803 1.00 24.74 145 SER D C 1
ATOM 6614 O O . SER D 1 152 ? -18.056 -2.880 -28.790 1.00 25.02 145 SER D O 1
ATOM 6617 N N . VAL D 1 153 ? -17.582 -3.391 -30.897 1.00 23.66 146 VAL D N 1
ATOM 6618 C CA . VAL D 1 153 ? -16.441 -2.437 -30.978 1.00 21.27 146 VAL D CA 1
ATOM 6619 C C . VAL D 1 153 ? -16.967 -1.000 -30.854 1.00 22.23 146 VAL D C 1
ATOM 6620 O O . VAL D 1 153 ? -18.146 -0.772 -31.005 1.00 23.46 146 VAL D O 1
ATOM 6624 N N . SER D 1 154 ? -16.100 -0.026 -30.582 1.00 20.79 147 SER D N 1
ATOM 6625 C CA . SER D 1 154 ? -16.524 1.353 -30.383 1.00 20.83 147 SER D CA 1
ATOM 6626 C C . SER D 1 154 ? -16.865 2.000 -31.739 1.00 22.96 147 SER D C 1
ATOM 6627 O O . SER D 1 154 ? -16.636 1.377 -32.817 1.00 22.25 147 SER D O 1
ATOM 6630 N N . SER D 1 155 ? -17.293 3.261 -31.706 1.00 23.01 148 SER D N 1
ATOM 6631 C CA . SER D 1 155 ? -17.550 4.030 -32.931 1.00 26.41 148 SER D CA 1
ATOM 6632 C C . SER D 1 155 ? -16.584 5.210 -33.078 1.00 28.72 148 SER D C 1
ATOM 6633 O O . SER D 1 155 ? -16.887 6.164 -33.824 1.00 24.94 148 SER D O 1
ATOM 6636 N N . VAL D 1 156 ? -15.417 5.117 -32.442 1.00 23.68 149 VAL D N 1
ATOM 6637 C CA . VAL D 1 156 ? -14.453 6.210 -32.490 1.00 27.85 149 VAL D CA 1
ATOM 6638 C C . VAL D 1 156 ? -13.903 6.322 -33.915 1.00 26.43 149 VAL D C 1
ATOM 6639 O O . VAL D 1 156 ? -13.400 5.348 -34.462 1.00 32.00 149 VAL D O 1
ATOM 6643 N N . ALA D 1 157 ? -13.998 7.490 -34.521 1.00 27.26 150 ALA D N 1
ATOM 6644 C CA . ALA D 1 157 ? -13.681 7.587 -35.958 1.00 30.21 150 ALA D CA 1
ATOM 6645 C C . ALA D 1 157 ? -12.407 8.407 -36.183 1.00 32.43 150 ALA D C 1
ATOM 6646 O O . ALA D 1 157 ? -11.808 8.358 -37.262 1.00 34.85 150 ALA D O 1
ATOM 6648 N N . GLU D 1 158 ? -11.957 9.121 -35.168 1.00 30.72 151 GLU D N 1
ATOM 6649 C CA . GLU D 1 158 ? -10.767 9.934 -35.373 1.00 35.38 151 GLU D CA 1
ATOM 6650 C C . GLU D 1 158 ? -9.632 9.380 -34.506 1.00 33.70 151 GLU D C 1
ATOM 6651 O O . GLU D 1 158 ? -9.786 9.147 -33.305 1.00 35.32 151 GLU D O 1
ATOM 6653 N N . LEU D 1 159 ? -8.491 9.192 -35.145 1.00 33.25 152 LEU D N 1
ATOM 6654 C CA . LEU D 1 159 ? -7.292 8.705 -34.514 1.00 30.17 152 LEU D CA 1
ATOM 6655 C C . LEU D 1 159 ? -6.960 9.516 -33.256 1.00 29.80 152 LEU D C 1
ATOM 6656 O O . LEU D 1 159 ? -6.569 8.936 -32.244 1.00 25.38 152 LEU D O 1
ATOM 6661 N N . HIS D 1 160 ? -7.093 10.847 -33.334 1.00 25.20 153 HIS D N 1
ATOM 6662 C CA . HIS D 1 160 ? -6.783 11.759 -32.214 1.00 25.43 153 HIS D CA 1
ATOM 6663 C C . HIS D 1 160 ? -7.709 11.502 -31.010 1.00 24.83 153 HIS D C 1
ATOM 6664 O O . HIS D 1 160 ? -7.460 11.991 -29.917 1.00 25.47 153 HIS D O 1
ATOM 6667 N N . SER D 1 161 ? -8.802 10.775 -31.190 1.00 26.70 154 SER D N 1
ATOM 6668 C CA . SER D 1 161 ? -9.710 10.465 -30.046 1.00 26.75 154 SER D CA 1
ATOM 6669 C C . SER D 1 161 ? -9.536 9.012 -29.563 1.00 22.19 154 SER D C 1
ATOM 6670 O O . SER D 1 161 ? -10.230 8.573 -28.642 1.00 21.87 154 SER D O 1
ATOM 6673 N N . ALA D 1 162 ? -8.639 8.264 -30.217 1.00 21.86 155 ALA D N 1
ATOM 6674 C CA . ALA D 1 162 ? -8.613 6.820 -30.053 1.00 21.16 155 ALA D CA 1
ATOM 6675 C C . ALA D 1 162 ? -7.787 6.421 -28.821 1.00 18.96 155 ALA D C 1
ATOM 6676 O O . ALA D 1 162 ? -6.831 7.099 -28.448 1.00 20.17 155 ALA D O 1
ATOM 6678 N N . SER D 1 163 ? -8.134 5.268 -28.274 1.00 18.84 156 SER D N 1
ATOM 6679 C CA . SER D 1 163 ? -7.387 4.581 -27.231 1.00 19.04 156 SER D CA 1
ATOM 6680 C C . SER D 1 163 ? -6.634 3.363 -27.826 1.00 19.89 156 SER D C 1
ATOM 6681 O O . SER D 1 163 ? -7.239 2.540 -28.521 1.00 20.39 156 SER D O 1
ATOM 6684 N N . LEU D 1 164 ? -5.329 3.245 -27.531 1.00 19.30 157 LEU D N 1
ATOM 6685 C CA . LEU D 1 164 ? -4.474 2.190 -28.071 1.00 18.08 157 LEU D CA 1
ATOM 6686 C C . LEU D 1 164 ? -3.913 1.320 -26.927 1.00 18.41 157 LEU D C 1
ATOM 6687 O O . LEU D 1 164 ? -3.494 1.835 -25.887 1.00 19.43 157 LEU D O 1
ATOM 6692 N N . SER D 1 165 ? -3.885 -0.002 -27.118 1.00 18.41 158 SER D N 1
ATOM 6693 C CA . SER D 1 165 ? -3.116 -0.896 -26.232 1.00 17.95 158 SER D CA 1
ATOM 6694 C C . SER D 1 165 ? -2.151 -1.735 -27.077 1.00 17.28 158 SER D C 1
ATOM 6695 O O . SER D 1 165 ? -2.529 -2.221 -28.137 1.00 18.67 158 SER D O 1
ATOM 6698 N N . PHE D 1 166 ? -0.909 -1.854 -26.633 1.00 15.87 159 PHE D N 1
ATOM 6699 C CA . PHE D 1 166 ? 0.092 -2.678 -27.316 1.00 16.63 159 PHE D CA 1
ATOM 6700 C C . PHE D 1 166 ? 0.720 -3.651 -26.296 1.00 16.78 159 PHE D C 1
ATOM 6701 O O . PHE D 1 166 ? 0.169 -3.847 -25.211 1.00 16.66 159 PHE D O 1
ATOM 6709 N N . SER D 1 167 ? 1.848 -4.249 -26.641 1.00 17.07 160 SER D N 1
ATOM 6710 C CA . SER D 1 167 ? 2.603 -5.077 -25.722 1.00 19.26 160 SER D CA 1
ATOM 6711 C C . SER D 1 167 ? 3.910 -4.362 -25.326 1.00 19.13 160 SER D C 1
ATOM 6712 O O . SER D 1 167 ? 4.021 -3.861 -24.208 1.00 19.94 160 SER D O 1
ATOM 6715 N N . SER D 1 168 ? 4.896 -4.303 -26.199 1.00 19.48 161 SER D N 1
ATOM 6716 C CA . SER D 1 168 ? 6.103 -3.529 -25.856 1.00 22.47 161 SER D CA 1
ATOM 6717 C C . SER D 1 168 ? 6.678 -2.870 -27.112 1.00 22.08 161 SER D C 1
ATOM 6718 O O . SER D 1 168 ? 6.233 -3.148 -28.228 1.00 21.07 161 SER D O 1
ATOM 6721 N N . LEU D 1 169 ? 7.688 -2.043 -26.899 1.00 20.85 162 LEU D N 1
ATOM 6722 C CA . LEU D 1 169 ? 8.283 -1.267 -27.975 1.00 26.38 162 LEU D CA 1
ATOM 6723 C C . LEU D 1 169 ? 9.317 -2.132 -28.693 1.00 26.43 162 LEU D C 1
ATOM 6724 O O . LEU D 1 169 ? 9.494 -2.021 -29.904 1.00 27.77 162 LEU D O 1
ATOM 6729 N N . SER D 1 170 ? 9.951 -3.028 -27.947 1.00 31.60 163 SER D N 1
ATOM 6730 C CA . SER D 1 170 ? 11.160 -3.671 -28.423 1.00 33.42 163 SER D CA 1
ATOM 6731 C C . SER D 1 170 ? 10.880 -4.485 -29.685 1.00 32.92 163 SER D C 1
ATOM 6732 O O . SER D 1 170 ? 11.737 -4.484 -30.577 1.00 33.55 163 SER D O 1
ATOM 6735 N N . GLY D 1 171 ? 9.700 -5.100 -29.796 1.00 28.74 164 GLY D N 1
ATOM 6736 C CA . GLY D 1 171 ? 9.414 -5.982 -30.940 1.00 32.60 164 GLY D CA 1
ATOM 6737 C C . GLY D 1 171 ? 9.235 -5.233 -32.261 1.00 38.58 164 GLY D C 1
ATOM 6738 O O . GLY D 1 171 ? 9.227 -5.852 -33.332 1.00 40.70 164 GLY D O 1
ATOM 6739 N N . TRP D 1 172 ? 9.074 -3.911 -32.219 1.00 37.22 165 TRP D N 1
ATOM 6740 C CA . TRP D 1 172 ? 8.825 -3.135 -33.449 1.00 43.24 165 TRP D CA 1
ATOM 6741 C C . TRP D 1 172 ? 10.171 -2.994 -34.196 1.00 51.90 165 TRP D C 1
ATOM 6742 O O . TRP D 1 172 ? 11.071 -2.285 -33.781 1.00 48.67 165 TRP D O 1
ATOM 6753 N N . ALA D 1 173 ? 10.399 -3.871 -35.173 1.00 64.54 166 ALA D N 1
ATOM 6754 C CA . ALA D 1 173 ? 11.757 -3.963 -35.794 1.00 68.96 166 ALA D CA 1
ATOM 6755 C C . ALA D 1 173 ? 12.009 -2.729 -36.662 1.00 70.56 166 ALA D C 1
ATOM 6756 O O . ALA D 1 173 ? 13.128 -2.236 -36.721 1.00 69.21 166 ALA D O 1
ATOM 6758 N N . GLY D 1 176 ? 12.727 2.400 -38.003 1.00 39.57 169 GLY D N 1
ATOM 6759 C CA . GLY D 1 176 ? 11.826 2.605 -39.116 1.00 35.25 169 GLY D CA 1
ATOM 6760 C C . GLY D 1 176 ? 10.385 2.364 -38.699 1.00 35.52 169 GLY D C 1
ATOM 6761 O O . GLY D 1 176 ? 9.574 3.306 -38.541 1.00 36.05 169 GLY D O 1
ATOM 6762 N N . LEU D 1 177 ? 10.056 1.098 -38.477 1.00 36.08 170 LEU D N 1
ATOM 6763 C CA . LEU D 1 177 ? 8.679 0.753 -38.009 1.00 36.46 170 LEU D CA 1
ATOM 6764 C C . LEU D 1 177 ? 8.525 1.164 -36.540 1.00 32.20 170 LEU D C 1
ATOM 6765 O O . LEU D 1 177 ? 7.492 1.677 -36.100 1.00 35.03 170 LEU D O 1
ATOM 6770 N N . ARG D 1 178 ? 9.597 1.049 -35.789 1.00 32.42 171 ARG D N 1
ATOM 6771 C CA . ARG D 1 178 ? 9.622 1.563 -34.411 1.00 36.82 171 ARG D CA 1
ATOM 6772 C C . ARG D 1 178 ? 9.285 3.064 -34.373 1.00 36.63 171 ARG D C 1
ATOM 6773 O O . ARG D 1 178 ? 8.524 3.490 -33.514 1.00 36.17 171 ARG D O 1
ATOM 6781 N N . GLU D 1 179 ? 9.863 3.866 -35.268 1.00 34.13 172 GLU D N 1
ATOM 6782 C CA . GLU D 1 179 ? 9.661 5.318 -35.235 1.00 31.50 172 GLU D CA 1
ATOM 6783 C C . GLU D 1 179 ? 8.203 5.600 -35.600 1.00 28.66 172 GLU D C 1
ATOM 6784 O O . GLU D 1 179 ? 7.572 6.455 -35.000 1.00 28.33 172 GLU D O 1
ATOM 6786 N N . ARG D 1 180 ? 7.675 4.857 -36.572 1.00 26.79 173 ARG D N 1
ATOM 6787 C CA . ARG D 1 180 ? 6.299 5.022 -36.999 1.00 29.33 173 ARG D CA 1
ATOM 6788 C C . ARG D 1 180 ? 5.332 4.602 -35.878 1.00 30.87 173 ARG D C 1
ATOM 6789 O O . ARG D 1 180 ? 4.340 5.291 -35.641 1.00 29.78 173 ARG D O 1
ATOM 6797 N N . PHE D 1 181 ? 5.620 3.500 -35.184 1.00 28.46 174 PHE D N 1
ATOM 6798 C CA . PHE D 1 181 ? 4.749 3.061 -34.081 1.00 27.60 174 PHE D CA 1
ATOM 6799 C C . PHE D 1 181 ? 4.702 4.145 -32.998 1.00 26.15 174 PHE D C 1
ATOM 6800 O O . PHE D 1 181 ? 3.634 4.486 -32.488 1.00 25.87 174 PHE D O 1
ATOM 6808 N N . ILE D 1 182 ? 5.864 4.649 -32.624 1.00 29.95 175 ILE D N 1
ATOM 6809 C CA . ILE D 1 182 ? 5.971 5.664 -31.575 1.00 28.77 175 ILE D CA 1
ATOM 6810 C C . ILE D 1 182 ? 5.202 6.906 -32.016 1.00 27.55 175 ILE D C 1
ATOM 6811 O O . ILE D 1 182 ? 4.550 7.544 -31.203 1.00 30.65 175 ILE D O 1
ATOM 6816 N N . GLY D 1 183 ? 5.234 7.208 -33.311 1.00 31.11 176 GLY D N 1
ATOM 6817 C CA . GLY D 1 183 ? 4.455 8.321 -33.855 1.00 26.99 176 GLY D CA 1
ATOM 6818 C C . GLY D 1 183 ? 2.965 8.103 -33.645 1.00 28.08 176 GLY D C 1
ATOM 6819 O O . GLY D 1 183 ? 2.241 9.041 -33.277 1.00 26.16 176 GLY D O 1
ATOM 6820 N N . LEU D 1 184 ? 2.494 6.876 -33.882 1.00 25.75 177 LEU D N 1
ATOM 6821 C CA . LEU D 1 184 ? 1.073 6.562 -33.644 1.00 24.97 177 LEU D CA 1
ATOM 6822 C C . LEU D 1 184 ? 0.726 6.785 -32.159 1.00 22.91 177 LEU D C 1
ATOM 6823 O O . LEU D 1 184 ? -0.307 7.387 -31.851 1.00 21.13 177 LEU D O 1
ATOM 6828 N N . THR D 1 185 ? 1.604 6.335 -31.255 1.00 25.01 178 THR D N 1
ATOM 6829 C CA . THR D 1 185 ? 1.351 6.487 -29.820 1.00 24.47 178 THR D CA 1
ATOM 6830 C C . THR D 1 185 ? 1.296 7.973 -29.436 1.00 26.79 178 THR D C 1
ATOM 6831 O O . THR D 1 185 ? 0.600 8.316 -28.506 1.00 25.79 178 THR D O 1
ATOM 6835 N N . ASP D 1 186 ? 2.015 8.845 -30.144 1.00 27.12 179 ASP D N 1
ATOM 6836 C CA . ASP D 1 186 ? 1.977 10.291 -29.857 1.00 28.27 179 ASP D CA 1
ATOM 6837 C C . ASP D 1 186 ? 0.690 10.923 -30.417 1.00 31.23 179 ASP D C 1
ATOM 6838 O O . ASP D 1 186 ? 0.244 11.962 -29.915 1.00 31.21 179 ASP D O 1
ATOM 6843 N N . THR D 1 187 ? 0.053 10.272 -31.389 1.00 28.59 180 THR D N 1
ATOM 6844 C CA . THR D 1 187 ? -1.096 10.851 -32.091 1.00 29.27 180 THR D CA 1
ATOM 6845 C C . THR D 1 187 ? -2.397 10.588 -31.339 1.00 27.51 180 THR D C 1
ATOM 6846 O O . THR D 1 187 ? -3.319 11.425 -31.352 1.00 30.38 180 THR D O 1
ATOM 6850 N N . VAL D 1 188 ? -2.520 9.423 -30.725 1.00 22.77 181 VAL D N 1
ATOM 6851 C CA . VAL D 1 188 ? -3.827 9.002 -30.237 1.00 19.54 181 VAL D CA 1
ATOM 6852 C C . VAL D 1 188 ? -4.117 9.696 -28.894 1.00 18.83 181 VAL D C 1
ATOM 6853 O O . VAL D 1 188 ? -3.259 10.340 -28.322 1.00 21.43 181 VAL D O 1
ATOM 6857 N N . TRP D 1 189 ? -5.333 9.543 -28.392 1.00 20.53 182 TRP D N 1
ATOM 6858 C CA . TRP D 1 189 ? -5.775 10.143 -27.151 1.00 21.26 182 TRP D CA 1
ATOM 6859 C C . TRP D 1 189 ? -5.138 9.419 -25.949 1.00 22.88 182 TRP D C 1
ATOM 6860 O O . TRP D 1 189 ? -4.689 10.060 -24.987 1.00 21.35 182 TRP D O 1
ATOM 6871 N N . ARG D 1 190 ? -5.096 8.088 -25.983 1.00 20.97 183 ARG D N 1
ATOM 6872 C CA . ARG D 1 190 ? -4.661 7.350 -24.775 1.00 20.69 183 ARG D CA 1
ATOM 6873 C C . ARG D 1 190 ? -3.844 6.127 -25.190 1.00 20.43 183 ARG D C 1
ATOM 6874 O O . ARG D 1 190 ? -4.247 5.429 -26.140 1.00 17.85 183 ARG D O 1
ATOM 6882 N N . VAL D 1 191 ? -2.724 5.893 -24.490 1.00 18.85 184 VAL D N 1
ATOM 6883 C CA . VAL D 1 191 ? -1.843 4.749 -24.755 1.00 18.61 184 VAL D CA 1
ATOM 6884 C C . VAL D 1 191 ? -1.635 3.958 -23.455 1.00 17.47 184 VAL D C 1
ATOM 6885 O O . VAL D 1 191 ? -1.319 4.531 -22.397 1.00 15.64 184 VAL D O 1
ATOM 6889 N N . ARG D 1 192 ? -1.791 2.641 -23.553 1.00 16.06 185 ARG D N 1
ATOM 6890 C CA . ARG D 1 192 ? -1.489 1.692 -22.482 1.00 14.05 185 ARG D CA 1
ATOM 6891 C C . ARG D 1 192 ? -0.867 0.457 -23.151 1.00 16.23 185 ARG D C 1
ATOM 6892 O O . ARG D 1 192 ? -0.900 0.349 -24.410 1.00 14.84 185 ARG D O 1
ATOM 6900 N N . ALA D 1 193 ? -0.289 -0.454 -22.352 1.00 14.76 186 ALA D N 1
ATOM 6901 C CA . ALA D 1 193 ? 0.202 -1.725 -22.936 1.00 14.00 186 ALA D CA 1
ATOM 6902 C C . ALA D 1 193 ? -0.187 -2.886 -22.003 1.00 14.28 186 ALA D C 1
ATOM 6903 O O . ALA D 1 193 ? 0.588 -3.304 -21.156 1.00 14.27 186 ALA D O 1
ATOM 6905 N N . TYR D 1 194 ? -1.446 -3.325 -22.104 1.00 14.84 187 TYR D N 1
ATOM 6906 C CA . TYR D 1 194 ? -1.986 -4.389 -21.259 1.00 15.06 187 TYR D CA 1
ATOM 6907 C C . TYR D 1 194 ? -1.416 -5.728 -21.747 1.00 15.76 187 TYR D C 1
ATOM 6908 O O . TYR D 1 194 ? -1.340 -6.694 -20.972 1.00 17.75 187 TYR D O 1
ATOM 6917 N N . GLY D 1 195 ? -1.015 -5.766 -23.010 1.00 15.32 188 GLY D N 1
ATOM 6918 C CA . GLY D 1 195 ? -0.183 -6.854 -23.537 1.00 16.98 188 GLY D CA 1
ATOM 6919 C C . GLY D 1 195 ? -1.010 -8.061 -23.970 1.00 18.04 188 GLY D C 1
ATOM 6920 O O . GLY D 1 195 ? -2.162 -8.307 -23.481 1.00 19.30 188 GLY D O 1
ATOM 6921 N N . ASP D 1 196 ? -0.421 -8.827 -24.886 1.00 18.61 189 ASP D N 1
ATOM 6922 C CA . ASP D 1 196 ? -0.937 -10.175 -25.259 1.00 20.09 189 ASP D CA 1
ATOM 6923 C C . ASP D 1 196 ? -2.390 -10.087 -25.757 1.00 19.51 189 ASP D C 1
ATOM 6924 O O . ASP D 1 196 ? -2.782 -9.104 -26.397 1.00 19.82 189 ASP D O 1
ATOM 6929 N N . PHE D 1 197 ? -3.174 -11.114 -25.425 1.00 17.79 190 PHE D N 1
ATOM 6930 C CA . PHE D 1 197 ? -4.561 -11.260 -25.825 1.00 17.26 190 PHE D CA 1
ATOM 6931 C C . PHE D 1 197 ? -5.414 -10.103 -25.289 1.00 16.33 190 PHE D C 1
ATOM 6932 O O . PHE D 1 197 ? -6.454 -9.803 -25.862 1.00 13.63 190 PHE D O 1
ATOM 6940 N N . LEU D 1 198 ? -5.019 -9.496 -24.167 1.00 16.10 191 LEU D N 1
ATOM 6941 C CA . LEU D 1 198 ? -5.943 -8.598 -23.467 1.00 15.61 191 LEU D CA 1
ATOM 6942 C C . LEU D 1 198 ? -6.212 -7.338 -24.295 1.00 15.61 191 LEU D C 1
ATOM 6943 O O . LEU D 1 198 ? -7.363 -6.897 -24.335 1.00 19.91 191 LEU D O 1
ATOM 6948 N N . SER D 1 199 ? -5.205 -6.788 -24.955 1.00 15.34 192 SER D N 1
ATOM 6949 C CA . SER D 1 199 ? -5.372 -5.619 -25.859 1.00 15.01 192 SER D CA 1
ATOM 6950 C C . SER D 1 199 ? -6.512 -5.872 -26.858 1.00 15.24 192 SER D C 1
ATOM 6951 O O . SER D 1 199 ? -7.373 -5.001 -27.058 1.00 13.85 192 SER D O 1
ATOM 6954 N N . TYR D 1 200 ? -6.500 -7.055 -27.502 1.00 15.24 193 TYR D N 1
ATOM 6955 C CA . TYR D 1 200 ? -7.463 -7.427 -28.554 1.00 16.81 193 TYR D CA 1
ATOM 6956 C C . TYR D 1 200 ? -8.868 -7.622 -27.984 1.00 18.55 193 TYR D C 1
ATOM 6957 O O . TYR D 1 200 ? -9.839 -7.228 -28.631 1.00 17.69 193 TYR D O 1
ATOM 6966 N N . CYS D 1 201 ? -8.974 -8.275 -26.817 1.00 18.30 194 CYS D N 1
ATOM 6967 C CA . CYS D 1 201 ? -10.269 -8.489 -26.170 1.00 18.58 194 CYS D CA 1
ATOM 6968 C C . CYS D 1 201 ? -10.906 -7.145 -25.793 1.00 18.35 194 CYS D C 1
ATOM 6969 O O . CYS D 1 201 ? -12.115 -6.995 -25.930 1.00 16.05 194 CYS D O 1
ATOM 6972 N N . LEU D 1 202 ? -10.099 -6.184 -25.362 1.00 16.40 195 LEU D N 1
ATOM 6973 C CA . LEU D 1 202 ? -10.597 -4.842 -25.008 1.00 17.35 195 LEU D CA 1
ATOM 6974 C C . LEU D 1 202 ? -11.064 -4.103 -26.279 1.00 17.01 195 LEU D C 1
ATOM 6975 O O . LEU D 1 202 ? -12.021 -3.323 -26.238 1.00 17.15 195 LEU D O 1
ATOM 6980 N N . VAL D 1 203 ? -10.400 -4.341 -27.415 1.00 15.49 196 VAL D N 1
ATOM 6981 C CA . VAL D 1 203 ? -10.910 -3.795 -28.687 1.00 17.24 196 VAL D CA 1
ATOM 6982 C C . VAL D 1 203 ? -12.308 -4.388 -28.952 1.00 17.11 196 VAL D C 1
ATOM 6983 O O . VAL D 1 203 ? -13.240 -3.648 -29.290 1.00 20.07 196 VAL D O 1
ATOM 6987 N N . ALA D 1 204 ? -12.472 -5.698 -28.783 1.00 16.98 197 ALA D N 1
ATOM 6988 C CA . ALA D 1 204 ? -13.747 -6.349 -29.094 1.00 17.74 197 ALA D CA 1
ATOM 6989 C C . ALA D 1 204 ? -14.869 -5.814 -28.193 1.00 22.36 197 ALA D C 1
ATOM 6990 O O . ALA D 1 204 ? -16.048 -5.718 -28.623 1.00 20.51 197 ALA D O 1
ATOM 6992 N N . GLU D 1 205 ? -14.537 -5.492 -26.932 1.00 21.17 198 GLU D N 1
ATOM 6993 C CA . GLU D 1 205 ? -15.502 -4.960 -25.972 1.00 20.96 198 GLU D CA 1
ATOM 6994 C C . GLU D 1 205 ? -15.831 -3.503 -26.299 1.00 20.19 198 GLU D C 1
ATOM 6995 O O . GLU D 1 205 ? -16.805 -2.978 -25.751 1.00 19.42 198 GLU D O 1
ATOM 7001 N N . GLY D 1 206 ? -15.018 -2.820 -27.108 1.00 17.55 199 GLY D N 1
ATOM 7002 C CA . GLY D 1 206 ? -15.298 -1.398 -27.370 1.00 15.10 199 GLY D CA 1
ATOM 7003 C C . GLY D 1 206 ? -14.664 -0.481 -26.324 1.00 15.34 199 GLY D C 1
ATOM 7004 O O . GLY D 1 206 ? -14.873 0.747 -26.340 1.00 16.10 199 GLY D O 1
ATOM 7005 N N . ALA D 1 207 ? -13.840 -1.040 -25.446 1.00 14.92 200 ALA D N 1
ATOM 7006 C CA . ALA D 1 207 ? -13.232 -0.294 -24.342 1.00 16.14 200 ALA D CA 1
ATOM 7007 C C . ALA D 1 207 ? -11.889 0.319 -24.783 1.00 17.24 200 ALA D C 1
ATOM 7008 O O . ALA D 1 207 ? -11.448 1.357 -24.277 1.00 16.94 200 ALA D O 1
ATOM 7010 N N . VAL D 1 208 ? -11.243 -0.304 -25.765 1.00 16.14 201 VAL D N 1
ATOM 7011 C CA . VAL D 1 208 ? -10.044 0.227 -26.432 1.00 16.08 201 VAL D CA 1
ATOM 7012 C C . VAL D 1 208 ? -10.354 0.261 -27.939 1.00 16.58 201 VAL D C 1
ATOM 7013 O O . VAL D 1 208 ? -11.229 -0.489 -28.370 1.00 16.28 201 VAL D O 1
ATOM 7017 N N . ASP D 1 209 ? -9.637 1.066 -28.730 1.00 17.02 202 ASP D N 1
ATOM 7018 C CA . ASP D 1 209 ? -9.975 1.253 -30.154 1.00 18.12 202 ASP D CA 1
ATOM 7019 C C . ASP D 1 209 ? -8.978 0.547 -31.086 1.00 17.46 202 ASP D C 1
ATOM 7020 O O . ASP D 1 209 ? -9.342 0.154 -32.225 1.00 18.54 202 ASP D O 1
ATOM 7025 N N . ILE D 1 210 ? -7.721 0.438 -30.655 1.00 16.21 203 ILE D N 1
ATOM 7026 C CA . ILE D 1 210 ? -6.624 -0.119 -31.462 1.00 17.08 203 ILE D CA 1
ATOM 7027 C C . ILE D 1 210 ? -5.773 -1.054 -30.578 1.00 17.30 203 ILE D C 1
ATOM 7028 O O . ILE D 1 210 ? -5.377 -0.679 -29.462 1.00 16.25 203 ILE D O 1
ATOM 7033 N N . ALA D 1 211 ? -5.464 -2.249 -31.091 1.00 16.78 204 ALA D N 1
ATOM 7034 C CA . ALA D 1 211 ? -4.473 -3.129 -30.504 1.00 15.73 204 ALA D CA 1
ATOM 7035 C C . ALA D 1 211 ? -3.434 -3.492 -31.582 1.00 18.14 204 ALA D C 1
ATOM 7036 O O . ALA D 1 211 ? -3.814 -3.752 -32.741 1.00 17.29 204 ALA D O 1
ATOM 7038 N N . ALA D 1 212 ? -2.138 -3.557 -31.243 1.00 16.49 205 ALA D N 1
ATOM 7039 C CA . ALA D 1 212 ? -1.163 -3.925 -32.285 1.00 19.24 205 ALA D CA 1
ATOM 7040 C C . ALA D 1 212 ? 0.010 -4.700 -31.681 1.00 19.63 205 ALA D C 1
ATOM 7041 O O . ALA D 1 212 ? 0.507 -4.354 -30.598 1.00 19.07 205 ALA D O 1
ATOM 7043 N N . GLU D 1 213 ? 0.481 -5.712 -32.421 1.00 18.35 206 GLU D N 1
ATOM 7044 C CA . GLU D 1 213 ? 1.644 -6.470 -32.084 1.00 21.00 206 GLU D CA 1
ATOM 7045 C C . GLU D 1 213 ? 2.391 -6.785 -33.386 1.00 22.85 206 GLU D C 1
ATOM 7046 O O . GLU D 1 213 ? 1.765 -7.145 -34.385 1.00 19.51 206 GLU D O 1
ATOM 7052 N N . PRO D 1 214 ? 3.725 -6.622 -33.370 1.00 21.89 207 PRO D N 1
ATOM 7053 C CA . PRO D 1 214 ? 4.501 -6.734 -34.604 1.00 22.59 207 PRO D CA 1
ATOM 7054 C C . PRO D 1 214 ? 4.876 -8.184 -34.945 1.00 23.89 207 PRO D C 1
ATOM 7055 O O . PRO D 1 214 ? 5.218 -8.451 -36.092 1.00 24.58 207 PRO D O 1
ATOM 7059 N N . GLN D 1 215 ? 4.812 -9.101 -33.985 1.00 24.41 208 GLN D N 1
ATOM 7060 C CA . GLN D 1 215 ? 5.252 -10.487 -34.233 1.00 27.34 208 GLN D CA 1
ATOM 7061 C C . GLN D 1 215 ? 4.377 -11.441 -33.402 1.00 31.27 208 GLN D C 1
ATOM 7062 O O . GLN D 1 215 ? 4.480 -11.453 -32.162 1.00 31.08 208 GLN D O 1
ATOM 7068 N N . VAL D 1 216 ? 3.515 -12.216 -34.069 1.00 28.53 209 VAL D N 1
ATOM 7069 C CA . VAL D 1 216 ? 2.496 -13.010 -33.383 1.00 28.72 209 VAL D CA 1
ATOM 7070 C C . VAL D 1 216 ? 1.982 -14.136 -34.292 1.00 28.60 209 VAL D C 1
ATOM 7071 O O . VAL D 1 216 ? 1.678 -13.939 -35.471 1.00 31.15 209 VAL D O 1
ATOM 7075 N N . SER D 1 217 ? 1.911 -15.322 -33.696 1.00 26.64 210 SER D N 1
ATOM 7076 C CA . SER D 1 217 ? 1.692 -16.591 -34.403 1.00 25.28 210 SER D CA 1
ATOM 7077 C C . SER D 1 217 ? 0.188 -16.846 -34.531 1.00 24.47 210 SER D C 1
ATOM 7078 O O . SER D 1 217 ? -0.620 -16.262 -33.824 1.00 21.22 210 SER D O 1
ATOM 7081 N N . VAL D 1 218 ? -0.176 -17.802 -35.369 1.00 25.54 211 VAL D N 1
ATOM 7082 C CA . VAL D 1 218 ? -1.576 -18.176 -35.536 1.00 24.97 211 VAL D CA 1
ATOM 7083 C C . VAL D 1 218 ? -2.158 -18.676 -34.201 1.00 24.91 211 VAL D C 1
ATOM 7084 O O . VAL D 1 218 ? -3.342 -18.416 -33.931 1.00 24.36 211 VAL D O 1
ATOM 7088 N N . TRP D 1 219 ? -1.384 -19.412 -33.387 1.00 24.81 212 TRP D N 1
ATOM 7089 C CA . TRP D 1 219 ? -1.856 -19.923 -32.067 1.00 27.46 212 TRP D CA 1
ATOM 7090 C C . TRP D 1 219 ? -2.330 -18.761 -31.186 1.00 25.22 212 TRP D C 1
ATOM 7091 O O . TRP D 1 219 ? -3.256 -18.936 -30.401 1.00 24.34 212 TRP D O 1
ATOM 7102 N N . ASP D 1 220 ? -1.723 -17.590 -31.350 1.00 23.20 213 ASP D N 1
ATOM 7103 C CA . ASP D 1 220 ? -2.041 -16.470 -30.470 1.00 26.04 213 ASP D CA 1
ATOM 7104 C C . ASP D 1 220 ? -3.175 -15.606 -31.014 1.00 23.39 213 ASP D C 1
ATOM 7105 O O . ASP D 1 220 ? -3.641 -14.721 -30.281 1.00 22.48 213 ASP D O 1
ATOM 7110 N N . LEU D 1 221 ? -3.591 -15.829 -32.257 1.00 20.64 214 LEU D N 1
ATOM 7111 C CA . LEU D 1 221 ? -4.461 -14.886 -32.981 1.00 20.68 214 LEU D CA 1
ATOM 7112 C C . LEU D 1 221 ? -5.776 -15.565 -33.363 1.00 20.66 214 LEU D C 1
ATOM 7113 O O . LEU D 1 221 ? -6.777 -14.876 -33.563 1.00 22.16 214 LEU D O 1
ATOM 7118 N N . ALA D 1 222 ? -5.780 -16.883 -33.532 1.00 20.52 215 ALA D N 1
ATOM 7119 C CA . ALA D 1 222 ? -6.986 -17.539 -34.090 1.00 22.89 215 ALA D CA 1
ATOM 7120 C C . ALA D 1 222 ? -8.247 -17.195 -33.286 1.00 22.87 215 ALA D C 1
ATOM 7121 O O . ALA D 1 222 ? -9.260 -16.767 -33.860 1.00 22.64 215 ALA D O 1
ATOM 7123 N N . ALA D 1 223 ? -8.230 -17.407 -31.960 1.00 23.99 216 ALA D N 1
ATOM 7124 C CA . ALA D 1 223 ? -9.445 -17.139 -31.168 1.00 22.94 216 ALA D CA 1
ATOM 7125 C C . ALA D 1 223 ? -9.757 -15.629 -31.199 1.00 23.27 216 ALA D C 1
ATOM 7126 O O . ALA D 1 223 ? -10.914 -15.233 -31.268 1.00 27.41 216 ALA D O 1
ATOM 7128 N N . LEU D 1 224 ? -8.725 -14.792 -31.189 1.00 21.98 217 LEU D N 1
ATOM 7129 C CA . LEU D 1 224 ? -8.941 -13.337 -31.156 1.00 23.56 217 LEU D CA 1
ATOM 7130 C C . LEU D 1 224 ? -9.607 -12.874 -32.461 1.00 23.97 217 LEU D C 1
ATOM 7131 O O . LEU D 1 224 ? -10.409 -11.947 -32.463 1.00 23.36 217 LEU D O 1
ATOM 7136 N N . ASP D 1 225 ? -9.250 -13.517 -33.570 1.00 25.27 218 ASP D N 1
ATOM 7137 C CA . ASP D 1 225 ? -9.756 -13.122 -34.899 1.00 26.14 218 ASP D CA 1
ATOM 7138 C C . ASP D 1 225 ? -11.284 -13.242 -34.949 1.00 24.63 218 ASP D C 1
ATOM 7139 O O . ASP D 1 225 ? -11.937 -12.316 -35.378 1.00 28.13 218 ASP D O 1
ATOM 7144 N N . ILE D 1 226 ? -11.844 -14.361 -34.495 1.00 23.89 219 ILE D N 1
ATOM 7145 C CA . ILE D 1 226 ? -13.279 -14.539 -34.573 1.00 23.43 219 ILE D CA 1
ATOM 7146 C C . ILE D 1 226 ? -13.974 -13.621 -33.551 1.00 24.06 219 ILE D C 1
ATOM 7147 O O . ILE D 1 226 ? -15.037 -13.027 -33.863 1.00 27.13 219 ILE D O 1
ATOM 7152 N N . VAL D 1 227 ? -13.379 -13.443 -32.373 1.00 20.94 220 VAL D N 1
ATOM 7153 C CA . VAL D 1 227 ? -13.981 -12.568 -31.360 1.00 23.11 220 VAL D CA 1
ATOM 7154 C C . VAL D 1 227 ? -14.065 -11.129 -31.890 1.00 20.47 220 VAL D C 1
ATOM 7155 O O . VAL D 1 227 ? -15.115 -10.528 -31.800 1.00 20.24 220 VAL D O 1
ATOM 7159 N N . VAL D 1 228 ? -12.967 -10.592 -32.423 1.00 20.71 221 VAL D N 1
ATOM 7160 C CA . VAL D 1 228 ? -12.943 -9.224 -32.945 1.00 23.24 221 VAL D CA 1
ATOM 7161 C C . VAL D 1 228 ? -13.936 -9.076 -34.110 1.00 21.07 221 VAL D C 1
ATOM 7162 O O . VAL D 1 228 ? -14.713 -8.126 -34.141 1.00 20.44 221 VAL D O 1
ATOM 7166 N N . ARG D 1 229 ? -13.942 -10.031 -35.029 1.00 22.34 222 ARG D N 1
ATOM 7167 C CA . ARG D 1 229 ? -14.828 -9.933 -36.202 1.00 25.49 222 ARG D CA 1
ATOM 7168 C C . ARG D 1 229 ? -16.304 -9.949 -35.775 1.00 24.49 222 ARG D C 1
ATOM 7169 O O . ARG D 1 229 ? -17.098 -9.126 -36.263 1.00 27.65 222 ARG D O 1
ATOM 7172 N N . GLU D 1 230 ? -16.666 -10.853 -34.870 1.00 22.67 223 GLU D N 1
ATOM 7173 C CA . GLU D 1 230 ? -18.049 -10.990 -34.439 1.00 25.01 223 GLU D CA 1
ATOM 7174 C C . GLU D 1 230 ? -18.462 -9.765 -33.619 1.00 26.58 223 GLU D C 1
ATOM 7175 O O . GLU D 1 230 ? -19.660 -9.502 -33.466 1.00 24.37 223 GLU D O 1
ATOM 7181 N N . ALA D 1 231 ? -17.479 -9.025 -33.084 1.00 22.75 224 ALA D N 1
ATOM 7182 C CA . ALA D 1 231 ? -17.799 -7.804 -32.313 1.00 21.40 224 ALA D CA 1
ATOM 7183 C C . ALA D 1 231 ? -17.926 -6.606 -33.264 1.00 20.87 224 ALA D C 1
ATOM 7184 O O . ALA D 1 231 ? -18.310 -5.502 -32.839 1.00 21.10 224 ALA D O 1
ATOM 7186 N N . GLY D 1 232 ? -17.592 -6.813 -34.537 1.00 18.52 225 GLY D N 1
ATOM 7187 C CA . GLY D 1 232 ? -17.763 -5.760 -35.527 1.00 20.53 225 GLY D CA 1
ATOM 7188 C C . GLY D 1 232 ? -16.447 -5.135 -35.953 1.00 20.89 225 GLY D C 1
ATOM 7189 O O . GLY D 1 232 ? -16.441 -4.174 -36.713 1.00 21.85 225 GLY D O 1
ATOM 7190 N N . GLY D 1 233 ? -15.322 -5.646 -35.448 1.00 21.86 226 GLY D N 1
ATOM 7191 C CA . GLY D 1 233 ? -14.057 -5.010 -35.749 1.00 18.86 226 GLY D CA 1
ATOM 7192 C C . GLY D 1 233 ? -13.327 -5.703 -36.896 1.00 20.73 226 GLY D C 1
ATOM 7193 O O . GLY D 1 233 ? -13.896 -6.525 -37.644 1.00 22.36 226 GLY D O 1
ATOM 7194 N N . ARG D 1 234 ? -12.063 -5.348 -37.047 1.00 21.68 227 ARG D N 1
ATOM 7195 C CA . ARG D 1 234 ? -11.223 -5.933 -38.069 1.00 21.89 227 ARG D CA 1
ATOM 7196 C C . ARG D 1 234 ? -9.887 -6.313 -37.423 1.00 20.86 227 ARG D C 1
ATOM 7197 O O . ARG D 1 234 ? -9.405 -5.618 -36.550 1.00 21.53 227 ARG D O 1
ATOM 7205 N N . LEU D 1 235 ? -9.327 -7.441 -37.846 1.00 20.21 228 LEU D N 1
ATOM 7206 C CA A LEU D 1 235 ? -7.987 -7.827 -37.406 0.50 19.81 228 LEU D CA 1
ATOM 7207 C CA B LEU D 1 235 ? -8.011 -7.899 -37.394 0.50 20.52 228 LEU D CA 1
ATOM 7208 C C . LEU D 1 235 ? -7.236 -8.275 -38.656 1.00 20.13 228 LEU D C 1
ATOM 7209 O O . LEU D 1 235 ? -7.721 -9.126 -39.392 1.00 21.35 228 LEU D O 1
ATOM 7218 N N . THR D 1 236 ? -6.103 -7.627 -38.908 1.00 20.20 229 THR D N 1
ATOM 7219 C CA . THR D 1 236 ? -5.317 -7.933 -40.083 1.00 22.25 229 THR D CA 1
ATOM 7220 C C . THR D 1 236 ? -3.849 -7.959 -39.665 1.00 22.76 229 THR D C 1
ATOM 7221 O O . THR D 1 236 ? -3.497 -7.469 -38.566 1.00 22.85 229 THR D O 1
ATOM 7225 N N . SER D 1 237 ? -3.002 -8.469 -40.541 1.00 21.28 230 SER D N 1
ATOM 7226 C CA . SER D 1 237 ? -1.564 -8.214 -40.372 1.00 21.22 230 SER D CA 1
ATOM 7227 C C . SER D 1 237 ? -1.253 -6.729 -40.649 1.00 22.08 230 SER D C 1
ATOM 7228 O O . SER D 1 237 ? -2.119 -5.927 -40.973 1.00 21.85 230 SER D O 1
ATOM 7231 N N . LEU D 1 238 ? 0.004 -6.352 -40.445 1.00 23.60 231 LEU D N 1
ATOM 7232 C CA . LEU D 1 238 ? 0.451 -5.007 -40.673 1.00 23.64 231 LEU D CA 1
ATOM 7233 C C . LEU D 1 238 ? 0.294 -4.627 -42.150 1.00 28.57 231 LEU D C 1
ATOM 7234 O O . LEU D 1 238 ? 0.175 -3.432 -42.399 1.00 29.01 231 LEU D O 1
ATOM 7239 N N . ASP D 1 239 ? 0.267 -5.584 -43.101 1.00 26.69 232 ASP D N 1
ATOM 7240 C CA . ASP D 1 239 ? 0.063 -5.194 -44.509 1.00 28.07 232 ASP D CA 1
ATOM 7241 C C . ASP D 1 239 ? -1.420 -5.157 -44.885 1.00 25.69 232 ASP D C 1
ATOM 7242 O O . ASP D 1 239 ? -1.748 -4.976 -46.057 1.00 27.08 232 ASP D O 1
ATOM 7247 N N . GLY D 1 240 ? -2.310 -5.340 -43.908 1.00 22.97 233 GLY D N 1
ATOM 7248 C CA . GLY D 1 240 ? -3.742 -5.268 -44.172 1.00 22.89 233 GLY D CA 1
ATOM 7249 C C . GLY D 1 240 ? -4.377 -6.571 -44.639 1.00 21.51 233 GLY D C 1
ATOM 7250 O O . GLY D 1 240 ? -5.561 -6.564 -44.943 1.00 24.21 233 GLY D O 1
ATOM 7251 N N . VAL D 1 241 ? -3.672 -7.695 -44.678 1.00 21.55 234 VAL D N 1
ATOM 7252 C CA . VAL D 1 241 ? -4.335 -8.963 -45.018 1.00 22.65 234 VAL D CA 1
ATOM 7253 C C . VAL D 1 241 ? -5.135 -9.491 -43.813 1.00 21.78 234 VAL D C 1
ATOM 7254 O O . VAL D 1 241 ? -4.603 -9.603 -42.707 1.00 22.18 234 VAL D O 1
ATOM 7258 N N . ALA D 1 242 ? -6.415 -9.797 -44.048 1.00 22.26 235 ALA D N 1
ATOM 7259 C CA . ALA D 1 242 ? -7.324 -10.298 -43.020 1.00 24.89 235 ALA D CA 1
ATOM 7260 C C . ALA D 1 242 ? -6.807 -11.594 -42.373 1.00 26.70 235 ALA D C 1
ATOM 7261 O O . ALA D 1 242 ? -6.214 -12.444 -43.028 1.00 26.13 235 ALA D O 1
ATOM 7263 N N . GLY D 1 243 ? -7.027 -11.693 -41.067 1.00 25.77 236 GLY D N 1
ATOM 7264 C CA . GLY D 1 243 ? -7.001 -12.994 -40.369 1.00 25.84 236 GLY D CA 1
ATOM 7265 C C . GLY D 1 243 ? -5.702 -13.212 -39.617 1.00 25.79 236 GLY D C 1
ATOM 7266 O O . GLY D 1 243 ? -4.864 -12.312 -39.519 1.00 25.49 236 GLY D O 1
ATOM 7267 N N . PRO D 1 244 ? -5.524 -14.437 -39.059 1.00 27.51 237 PRO D N 1
ATOM 7268 C CA . PRO D 1 244 ? -4.514 -14.721 -38.037 1.00 25.25 237 PRO D CA 1
ATOM 7269 C C . PRO D 1 244 ? -3.206 -15.292 -38.595 1.00 25.85 237 PRO D C 1
ATOM 7270 O O . PRO D 1 244 ? -2.327 -15.663 -37.793 1.00 23.63 237 PRO D O 1
ATOM 7274 N N . HIS D 1 245 ? -3.072 -15.375 -39.930 1.00 25.24 238 HIS D N 1
ATOM 7275 C CA . HIS D 1 245 ? -1.958 -16.132 -40.546 1.00 26.37 238 HIS D CA 1
ATOM 7276 C C . HIS D 1 245 ? -0.810 -15.228 -40.993 1.00 28.30 238 HIS D C 1
ATOM 7277 O O . HIS D 1 245 ? 0.128 -15.717 -41.594 1.00 32.86 238 HIS D O 1
ATOM 7284 N N . GLY D 1 246 ? -0.833 -13.939 -40.680 1.00 28.75 239 GLY D N 1
ATOM 7285 C CA . GLY D 1 246 ? 0.083 -13.015 -41.378 1.00 22.97 239 GLY D CA 1
ATOM 7286 C C . GLY D 1 246 ? 1.349 -12.706 -40.598 1.00 23.41 239 GLY D C 1
ATOM 7287 O O . GLY D 1 246 ? 2.161 -11.930 -41.088 1.00 24.36 239 GLY D O 1
ATOM 7288 N N . GLY D 1 247 ? 1.534 -13.231 -39.377 1.00 21.83 240 GLY D N 1
ATOM 7289 C CA . GLY D 1 247 ? 2.806 -13.006 -38.627 1.00 22.49 240 GLY D CA 1
ATOM 7290 C C . GLY D 1 247 ? 2.784 -11.748 -37.741 1.00 22.60 240 GLY D C 1
ATOM 7291 O O . GLY D 1 247 ? 3.693 -11.522 -36.968 1.00 25.23 240 GLY D O 1
ATOM 7292 N N . SER D 1 248 ? 1.758 -10.908 -37.850 1.00 20.43 241 SER D N 1
ATOM 7293 C CA . SER D 1 248 ? 1.656 -9.634 -37.095 1.00 20.25 241 SER D CA 1
ATOM 7294 C C . SER D 1 248 ? 0.160 -9.338 -36.963 1.00 19.16 241 SER D C 1
ATOM 7295 O O . SER D 1 248 ? -0.627 -9.978 -37.669 1.00 19.90 241 SER D O 1
ATOM 7298 N N . ALA D 1 249 ? -0.271 -8.458 -36.055 1.00 17.50 242 ALA D N 1
ATOM 7299 C CA . ALA D 1 249 ? -1.701 -8.290 -35.868 1.00 18.29 242 ALA D CA 1
ATOM 7300 C C . ALA D 1 249 ? -2.002 -6.841 -35.486 1.00 18.00 242 ALA D C 1
ATOM 7301 O O . ALA D 1 249 ? -1.407 -6.304 -34.548 1.00 19.46 242 ALA D O 1
ATOM 7303 N N . VAL D 1 250 ? -2.919 -6.237 -36.224 1.00 17.27 243 VAL D N 1
ATOM 7304 C CA . VAL D 1 250 ? -3.534 -4.957 -35.837 1.00 17.53 243 VAL D CA 1
ATOM 7305 C C . VAL D 1 250 ? -5.046 -5.197 -35.771 1.00 16.86 243 VAL D C 1
ATOM 7306 O O . VAL D 1 250 ? -5.632 -5.707 -36.723 1.00 15.25 243 VAL D O 1
ATOM 7310 N N . ALA D 1 251 ? -5.664 -4.924 -34.626 1.00 16.25 244 ALA D N 1
ATOM 7311 C CA . ALA D 1 251 ? -7.089 -5.040 -34.503 1.00 16.61 244 ALA D CA 1
ATOM 7312 C C . ALA D 1 251 ? -7.637 -3.649 -34.193 1.00 18.76 244 ALA D C 1
ATOM 7313 O O . ALA D 1 251 ? -7.032 -2.897 -33.408 1.00 17.44 244 ALA D O 1
ATOM 7315 N N . THR D 1 252 ? -8.744 -3.299 -34.841 1.00 18.89 245 THR D N 1
ATOM 7316 C CA . THR D 1 252 ? -9.374 -2.036 -34.554 1.00 19.22 245 THR D CA 1
ATOM 7317 C C . THR D 1 252 ? -10.884 -2.248 -34.597 1.00 20.71 245 THR D C 1
ATOM 7318 O O . THR D 1 252 ? -11.361 -3.359 -34.873 1.00 21.48 245 THR D O 1
ATOM 7322 N N . ASN D 1 253 ? -11.595 -1.156 -34.323 1.00 21.39 246 ASN D N 1
ATOM 7323 C CA . ASN D 1 253 ? -13.038 -1.063 -34.405 1.00 22.47 246 ASN D CA 1
ATOM 7324 C C . ASN D 1 253 ? -13.495 -1.016 -35.876 1.00 24.83 246 ASN D C 1
ATOM 7325 O O . ASN D 1 253 ? -14.700 -0.920 -36.127 1.00 28.31 246 ASN D O 1
ATOM 7330 N N . GLY D 1 254 ? -12.547 -1.093 -36.833 1.00 24.69 247 GLY D N 1
ATOM 7331 C CA . GLY D 1 254 ? -12.851 -1.077 -38.277 1.00 24.08 247 GLY D CA 1
ATOM 7332 C C . GLY D 1 254 ? -12.790 0.332 -38.852 1.00 26.40 247 GLY D C 1
ATOM 7333 O O . GLY D 1 254 ? -12.143 0.546 -39.852 1.00 28.58 247 GLY D O 1
ATOM 7334 N N . LEU D 1 255 ? -13.433 1.302 -38.205 1.00 26.04 248 LEU D N 1
ATOM 7335 C CA . LEU D 1 255 ? -13.372 2.707 -38.622 1.00 24.57 248 LEU D CA 1
ATOM 7336 C C . LEU D 1 255 ? -11.929 3.215 -38.667 1.00 23.94 248 LEU D C 1
ATOM 7337 O O . LEU D 1 255 ? -11.595 3.996 -39.529 1.00 24.61 248 LEU D O 1
ATOM 7342 N N . LEU D 1 256 ? -11.078 2.819 -37.720 1.00 22.82 249 LEU D N 1
ATOM 7343 C CA . LEU D 1 256 ? -9.727 3.420 -37.641 1.00 23.08 249 LEU D CA 1
ATOM 7344 C C . LEU D 1 256 ? -8.732 2.615 -38.489 1.00 20.42 249 LEU D C 1
ATOM 7345 O O . LEU D 1 256 ? -7.563 3.006 -38.660 1.00 23.42 249 LEU D O 1
ATOM 7350 N N . HIS D 1 257 ? -9.184 1.492 -39.017 1.00 20.77 250 HIS D N 1
ATOM 7351 C CA . HIS D 1 257 ? -8.232 0.484 -39.545 1.00 21.58 250 HIS D CA 1
ATOM 7352 C C . HIS D 1 257 ? -7.336 1.053 -40.650 1.00 23.35 250 HIS D C 1
ATOM 7353 O O . HIS D 1 257 ? -6.104 0.983 -40.561 1.00 21.33 250 HIS D O 1
ATOM 7360 N N . ASP D 1 258 ? -7.934 1.620 -41.684 1.00 25.08 251 ASP D N 1
ATOM 7361 C CA . ASP D 1 258 ? -7.175 2.112 -42.830 1.00 29.76 251 ASP D CA 1
ATOM 7362 C C . ASP D 1 258 ? -6.195 3.206 -42.367 1.00 29.19 251 ASP D C 1
ATOM 7363 O O . ASP D 1 258 ? -5.008 3.196 -42.725 1.00 30.39 251 ASP D O 1
ATOM 7368 N N . GLU D 1 259 ? -6.641 4.113 -41.502 1.00 28.33 252 GLU D N 1
ATOM 7369 C CA . GLU D 1 259 ? -5.706 5.157 -41.081 1.00 27.80 252 GLU D CA 1
ATOM 7370 C C . GLU D 1 259 ? -4.553 4.586 -40.243 1.00 26.52 252 GLU D C 1
ATOM 7371 O O . GLU D 1 259 ? -3.417 5.075 -40.324 1.00 25.19 252 GLU D O 1
ATOM 7377 N N . VAL D 1 260 ? -4.835 3.588 -39.403 1.00 24.59 253 VAL D N 1
ATOM 7378 C CA . VAL D 1 260 ? -3.760 2.976 -38.614 1.00 23.61 253 VAL D CA 1
ATOM 7379 C C . VAL D 1 260 ? -2.777 2.283 -39.559 1.00 22.53 253 VAL D C 1
ATOM 7380 O O . VAL D 1 260 ? -1.599 2.482 -39.436 1.00 22.56 253 VAL D O 1
ATOM 7384 N N . LEU D 1 261 ? -3.253 1.475 -40.497 1.00 25.89 254 LEU D N 1
ATOM 7385 C CA . LEU D 1 261 ? -2.278 0.769 -41.352 1.00 25.28 254 LEU D CA 1
ATOM 7386 C C . LEU D 1 261 ? -1.459 1.780 -42.157 1.00 26.31 254 LEU D C 1
ATOM 7387 O O . LEU D 1 261 ? -0.271 1.569 -42.381 1.00 24.82 254 LEU D O 1
ATOM 7392 N N . THR D 1 262 ? -2.097 2.868 -42.592 1.00 29.01 255 THR D N 1
ATOM 7393 C CA . THR D 1 262 ? -1.404 3.899 -43.375 1.00 32.02 255 THR D CA 1
ATOM 7394 C C . THR D 1 262 ? -0.313 4.542 -42.523 1.00 33.49 255 THR D C 1
ATOM 7395 O O . THR D 1 262 ? 0.808 4.695 -42.999 1.00 32.08 255 THR D O 1
ATOM 7399 N N . ARG D 1 263 ? -0.629 4.911 -41.277 1.00 32.95 256 ARG D N 1
ATOM 7400 C CA . ARG D 1 263 ? 0.385 5.516 -40.427 1.00 33.43 256 ARG D CA 1
ATOM 7401 C C . ARG D 1 263 ? 1.516 4.518 -40.154 1.00 33.28 256 ARG D C 1
ATOM 7402 O O . ARG D 1 263 ? 2.690 4.913 -40.135 1.00 31.48 256 ARG D O 1
ATOM 7410 N N . LEU D 1 264 ? 1.183 3.243 -39.967 1.00 30.35 257 LEU D N 1
ATOM 7411 C CA . LEU D 1 264 ? 2.241 2.256 -39.669 1.00 30.15 257 LEU D CA 1
ATOM 7412 C C . LEU D 1 264 ? 2.982 1.827 -40.943 1.00 31.20 257 LEU D C 1
ATOM 7413 O O . LEU D 1 264 ? 4.060 1.277 -40.826 1.00 32.37 257 LEU D O 1
ATOM 7418 N N . ASN D 1 265 ? 2.425 2.087 -42.129 1.00 37.06 258 ASN D N 1
ATOM 7419 C CA . ASN D 1 265 ? 3.056 1.672 -43.397 1.00 41.79 258 ASN D CA 1
ATOM 7420 C C . ASN D 1 265 ? 3.618 2.892 -44.131 1.00 44.89 258 ASN D C 1
ATOM 7421 O O . ASN D 1 265 ? 4.227 3.775 -43.506 1.00 45.46 258 ASN D O 1
#

InterPro domains:
  IPR000760 Inositol monophosphatase-like [PF00459] (9-254)
  IPR000760 Inositol monophosphatase-like [PR00377] (38-58)
  IPR000760 Inositol monophosphatase-like [PR00377] (60-76)
  IPR000760 Inositol monophosphatase-like [PR00377] (80-96)
  IPR000760 Inositol monophosphatase-like [PR00377] (209-233)
  IPR011809 Histidinol-phosphate phosphatase, putative, inositol monophosphatase [TIGR02067] (6-257)
  IPR020583 Inositol monophosphatase, metal-binding site [PS00629] (80-93)

Foldseek 3Di:
DDPQVVQVVLQVVLLVLLVVLLVPADQDDDDQFDLVSVLVSQVVSLVVSVVVCCVVPVVEAEAEPNPGGDDDLAAKYKFKRSWWPSSCSNNSNQPIWIWIFIDHNNATAKIKTGRVSQQKIWIAGPPGAIWMDHVPDDIDGAAAAPDQDLQAFAEEEADLPQQPVVPQSVLVVVSCVRYPYYYHSDALVRLLCRLRNNGFKYWWQFDALSRWSNSLRSLVRNQKFKAALVRHGHRHPGIIMIGSNSCVVVSSVSRD/DVQVVQVVLQVVLLVLLVVLLVPADLDDDDQFDLVSVVVSQVVSLVVNCVVCCVVPPPEAEDEVDQQAAKYKYKDSWWPSSCSNNSNQPIWIWIFIDGSHATAKIKTGRVSQQKIWIAGPPPAIWMAHVHPIDGAAAAPDQDLQAFFEEEADLVQWVQLSVLVVVSCVRYPYYYHSDALVRLLCRLRNNGFKYWFQFAALSRWSNSLRSLVRNQKFWAALCRHGDRHDGIIMIGSNSCVVVSSVSSD/DDVQVVQVVLQVVLLVLLVVLLVPADQDDDDQFDLVSVLVSQVVSLVVSVVVCCVVPVVEAEAEPNPGGDDDLAAKYKFKRSWWPSSCSNNSNQPIWIWIFIDHNNATAKIKTGRVSQQKIWIAGPPPAIWMDHNPDDIDGAAAAPDQDQQAFAEEEADLVQQPPVPQNVLVVVSCVRYNYYYHSDALVRLLCRLRNNGFKYWWQFDALSRWSNSLRSLVSNQKFWAALVRHGHRHPGIIMIGSNSCVVVSSVSRD/DDVQVVQVVLQVVLLVLLVVLLVPADLDDDDQFDLVSVVVSLVVSLVVNVVVCVVVPVAAEDEVDQFAAKYKYKDSWWCSSCSNNSNQPIWIWIFIDGSHATAKIKTGRVSQQKIWIAGPPPAIWMDHVDDIDGAAAAPDQDLQAFFEEEADLVQQPLLSVLVVVSCVRYPYYYHSDALVRLLCRLRNNGFKYWFQFAALSRWSNSLRSLVRNQKFWAALCRHGDRHDGIIMIGSNSCVVVSSVSSD

GO terms:
  GO:0005886 plasma membrane (C, HDA)
  GO:0010125 mycothiol biosynthetic process (P, TAS)
  GO:0005829 cytosol (C, TAS)
  GO:0008934 inositol monophosphate 1-phosphatase activity (F, TAS)

B-factor: mean 28.88, std 11.81, range [10.41, 77.91]

Nearest PDB structures (foldseek):
  5yht-assembly1_A  TM=9.926E-01  e=2.321E-52  Mycobacterium tuberculosis H37Rv
  5zon-assembly2_D  TM=9.927E-01  e=2.070E-50  Mycobacterium tuberculosis H37Rv
  5zon-assembly1_B  TM=9.908E-01  e=1.730E-50  Mycobacterium tuberculosis H37Rv
  5yht-assembly1_B  TM=9.944E-01  e=6.284E-49  Mycobacterium tuberculosis H37Rv
  8wip-assembly1_B  TM=8.572E-01  e=3.955E-21  Pseudomonas aeruginosa PAO1

Solvent-accessible surface area: 36173 Å² total; per-residue (Å²): 142,54,22,19,77,19,0,37,48,2,0,74,55,1,7,120,49,0,128,100,67,42,67,80,27,104,90,199,25,96,67,100,16,101,70,68,60,0,40,14,0,10,52,10,1,1,33,55,4,22,95,37,1,36,103,56,47,48,58,22,13,9,6,0,57,50,38,24,28,59,51,48,125,104,33,78,1,0,2,1,0,0,1,13,8,33,94,2,0,12,8,12,5,18,10,0,0,0,2,0,1,0,0,75,100,13,76,4,15,8,0,0,0,1,0,10,13,20,43,31,35,2,28,0,2,155,70,126,14,0,55,3,13,36,73,74,65,135,73,90,162,10,56,21,7,57,0,63,90,5,66,5,0,6,1,0,2,12,25,5,76,35,1,57,209,67,59,20,50,141,56,0,19,33,3,6,71,40,12,51,26,11,17,1,6,0,24,1,20,2,2,0,6,0,0,41,3,0,2,0,0,0,0,22,22,141,13,37,27,66,25,0,0,1,2,4,4,1,1,91,39,5,51,10,76,0,1,0,19,120,32,75,67,6,3,76,29,41,9,0,0,0,0,6,29,106,1,0,92,70,0,24,103,106,0,119,130,24,27,68,24,0,37,30,1,0,75,111,1,9,112,54,0,124,107,93,40,66,83,30,97,66,197,27,85,63,120,16,101,73,74,47,2,69,51,0,35,175,28,0,35,74,36,4,77,53,26,6,51,64,60,53,107,86,28,29,51,30,36,87,138,92,67,85,40,79,16,0,2,3,11,7,1,12,5,39,73,0,0,14,3,6,5,17,10,0,0,0,3,0,1,1,0,60,106,5,97,10,9,8,0,0,0,1,0,13,14,20,34,34,39,2,24,0,2,158,70,103,2,0,48,4,17,42,89,92,205,65,95,163,12,76,21,11,60,0,54,98,5,61,8,0,6,1,0,2,12,23,4,78,31,34,108,38,44,62,92,103,1,27,25,0,8,77,44,14,53,28,14,18,1,7,0,21,1,20,2,1,0,6,0,0,54,7,4,2,0,0,0,0,23,26,134,16,51,16,62,34,0,0,1,2,14,7,1,0,69,46,5,51,9,88,4,3,4,30,111,29,96,83,9,3,90,46,42,9,0,0,0,0,6,20,107,1,0,96,76,0,21,100,90,1,103,171,54,20,22,112,9,0,24,46,2,0,79,81,3,7,119,35,0,132,91,80,42,66,80,28,110,91,141,26,99,56,106,15,102,70,90,58,0,44,76,0,9,124,27,1,1,42,64,5,64,125,15,1,45,169,46,28,108,84,24,29,24,8,0,55,51,104,22,54,103,50,40,4,24,32,78,1,0,2,1,0,0,2,15,7,30,99,2,0,12,7,12,5,16,10,1,0,0,2,0,1,0,0,74,81,12,84,3,13,8,0,0,0,1,0,10,11,20,38,31,37,2,28,0,3,83,72,106,2,0,51,9,16,42,68,78,59,206,66,112,157,16,72,20,8,52,0,69,52,3,112,14,0,6,1,0,3,12,25,6,77,35,1,58,140,26,58,20,57,85,56,2,29,32,2,7,72,22,13,45,24,12,17,0,6,0,22,2,21,1,1,0,5,0,0,47,5,2,2,0,0,0,1,23,22,115,15,39,26,63,26,0,0,2,3,1,0,1,0,82,41,5,51,13,92,3,1,0,23,42,14,0,76,8,4,37,22,36,10,0,0,0,0,7,28,107,1,0,94,70,0,16,103,98,1,122,142,60,22,16,83,17,0,38,54,5,0,69,130,2,9,88,35,0,120,87,74,38,67,83,28,118,69,212,28,108,21,117,18,54,75,105,55,1,81,58,0,38,63,30,0,46,74,30,5,51,71,44,2,49,78,72,48,134,48,34,63,31,35,84,121,107,70,94,35,87,16,3,4,3,12,5,5,14,7,34,84,2,0,13,5,9,5,16,10,0,0,0,3,2,1,0,0,72,108,4,96,8,12,9,0,0,0,1,0,12,12,20,34,31,37,1,24,0,4,84,72,118,2,0,46,10,22,59,98,92,207,67,70,164,16,76,21,11,59,0,67,52,6,81,13,0,6,1,0,2,11,24,5,77,21,6,113,66,40,65,69,102,0,26,23,0,9,76,39,14,50,27,14,17,0,5,0,22,1,20,2,0,0,7,0,0,51,8,4,2,0,0,0,1,23,23,124,17,52,20,63,33,0,0,2,2,14,10,0,1,63,43,5,50,8,91,4,5,4,25,112,29,94,85,10,3,86,45,42,9,0,0,0,0,6,18,104,1,0,96,84,0,21,102,92,0,102

CATH classification: 3.30.540.10